Protein 5HN9 (pdb70)

Organism: Plasmodium vivax (strain Salvador I) (NCBI:txid126793)

Sequence (1388 aa):
FFRNMYDKYRDAFLSHLNEYSLEEEIKEHISKYYKLLFDYNCLGGKNNRGILVILIYEYVKRDINSSEWEKAACLAWCIEILQAAFLVADDIMDKGEMRRNKYCWYLLKDVETKNAVNDVLLLYNSIYKLIEIYLRNESCYVDVIATFRDATLKTIIGQHLDTNIFSDKYSEIDVNNINVPEQPVIDINMINFGVYKNIVIHKTAYYSFFLPIVCGMLLAGIDNLIYKKIEDISMLMGEYFQIHDDYLDIFDSTKTGKVSDIQNNKLTWPLIKTFELCSEPDKIKIVKNYGKNNLACVKVIDSLYEQYKIRKHYESYEKAQKAKILSAINELHHEGIEYVLKYLLEILFTGLAFFRNMYDKYRDAFLSHLNEYSLEEEIKEHISKYYKLLFDYNCLGGKNNRGILVILIYEYVKNRDINSSEWEKAACLAWCIEILQAAFLVADDIMDKGEMRRNKYCWYLLKDVETKNAVNDVLLLYNSIYKLIEIYLRNESCYVDVIATFRDATLKTIIGQHLDTNIFSDKYSDAREIDVNNINVPEQPVIDINMINFGVYKNIVIHKTAYYSFFLPIVCGMLLAGNLIYKKIEDISMLMGEYFQIHDDYLDIFGDSTKTGKVSDIQNNKLTWPLIKTFELCSEPDKIKIVKNYGKNNLACVKVIDSLYEQYKIRKHYESYEKAQKAKILSAINELHHEGIEYVLKYLLEILFTGFRNMYDKYRDAFLSHLNEYSLEEEIKEHISKYYKLLFDYNCLGGKNNRGILVILIYEYVINSSEWEKAACLAWCIEILQAAFLVADDIMDKGEMRRNKYCWYLLKDVETKNAVNDVLLLYNSIYKLIEIYLRNESCYVDVIATFRDATLKTIIGQHLDTNIFSDKYSIDVNNIQPVIDINMINFGVYKNIVIHKTAYYSFFLPIVCGMLLAGIDNLIYKKIEDISMLMGEYFQIHDDYLDITGKVSDIQNNKLTWPLIKTFELCSEPDKIKIVKNYGKNNLACVKVIDSLYEQYKIRKHYESYEKAQKAKILSAINELHHEGIEYVLKYLLEILAFFRNMYDKYRDAFLSHLNEYSLEEEIKEHISKYYKLLFDYNCLGGKNNRGILVILIYEYVKNRINSSEWEKAACLAWCIEILQAAFLVADDIMDKGEMRRNKYCWYLLKDVETKNAVNDVLLLYNSIYKLIEIYLRNESCYVDVIATFRDATLKTIIGQHLDTNIFSDKYIDVNNINPVIDINMINFGVYKNIVIHKTAYYSFFLPIVCGMLLAGIDNLIYKKIEDISMLMGEYFQIHDDYLDIFGDSTKTGKVSDIQNNKLTWPLIKTFELCSEPDKIKIVKNYGKNNLACVKVIDSLYEQYKIRKHYESYEKAQKAKILSAINELHHEGIEYVLKYLLEILFTG

B-factor: mean 33.03, std 12.8, range [11.1, 137.03]

InterPro domains:
  IPR000092 Polyprenyl synthetase-like [PF00348] (48-330)
  IPR000092 Polyprenyl synthetase-like [cd00685] (42-299)
  IPR008949 Isoprenoid synthase domain superfamily [G3DSA:1.10.600.10] (1-375)
  IPR008949 Isoprenoid synthase domain superfamily [SSF48576] (14-371)
  IPR033749 Polyprenyl synthetase, conserved site [PS00444] (258-270)
  IPR039702 Farnesyl pyrophosphate synthase-like [PTHR11525] (15-370)

CATH classification: 1.10.600.10

Structure (mmCIF, N/CA/C/O backbone):
data_5HN9
#
_entry.id   5HN9
#
_cell.length_a   106.920
_cell.length_b   108.294
_cell.length_c   139.866
_cell.angle_alpha   90.00
_cell.angle_beta   90.00
_cell.angle_gamma   90.00
#
_symmetry.space_group_name_H-M   'P 21 21 21'
#
loop_
_entity.id
_entity.type
_entity.pdbx_description
1 polymer 'Farnesyl pyrophosphate synthase, putative'
2 non-polymer '2-{[3-(decyloxy)benzyl]oxy}-5-nitrobenzoic acid'
3 water water
#
loop_
_atom_site.group_PDB
_atom_site.id
_atom_site.type_symbol
_atom_site.label_atom_id
_atom_site.label_alt_id
_atom_site.label_comp_id
_atom_site.label_asym_id
_atom_site.label_entity_id
_atom_site.label_seq_id
_atom_site.pdbx_PDB_ins_code
_atom_site.Cartn_x
_atom_site.Cartn_y
_atom_site.Cartn_z
_atom_site.occupancy
_atom_site.B_iso_or_equiv
_atom_site.auth_seq_id
_atom_site.auth_comp_id
_atom_site.auth_asym_id
_atom_site.auth_atom_id
_atom_site.pdbx_PDB_model_num
ATOM 1 N N . PHE A 1 15 ? 14.480 -1.543 27.075 1.00 53.62 36 PHE A N 1
ATOM 2 C CA . PHE A 1 15 ? 13.602 -1.220 25.915 1.00 55.02 36 PHE A CA 1
ATOM 3 C C . PHE A 1 15 ? 14.399 -0.650 24.740 1.00 54.92 36 PHE A C 1
ATOM 4 O O . PHE A 1 15 ? 14.190 -1.034 23.579 1.00 55.26 36 PHE A O 1
ATOM 12 N N . PHE A 1 16 ? 15.164 0.397 25.020 1.00 52.50 37 PHE A N 1
ATOM 13 C CA . PHE A 1 16 ? 16.005 0.994 24.022 1.00 49.74 37 PHE A CA 1
ATOM 14 C C . PHE A 1 16 ? 16.938 -0.077 23.484 1.00 49.28 37 PHE A C 1
ATOM 15 O O . PHE A 1 16 ? 17.101 -0.227 22.270 1.00 47.79 37 PHE A O 1
ATOM 23 N N . ARG A 1 17 ? 17.459 -0.889 24.398 1.00 49.48 38 ARG A N 1
ATOM 24 C CA . ARG A 1 17 ? 18.349 -1.983 24.046 1.00 50.04 38 ARG A CA 1
ATOM 25 C C . ARG A 1 17 ? 17.635 -2.954 23.120 1.00 48.46 38 ARG A C 1
ATOM 26 O O . ARG A 1 17 ? 18.183 -3.379 22.091 1.00 48.84 38 ARG A O 1
ATOM 28 N N . ASN A 1 18 ? 16.366 -3.184 23.415 1.00 46.00 39 ASN A N 1
ATOM 29 C CA . ASN A 1 18 ? 15.580 -4.196 22.727 1.00 44.99 39 ASN A CA 1
ATOM 30 C C . ASN A 1 18 ? 15.132 -3.835 21.318 1.00 42.81 39 ASN A C 1
ATOM 31 O O . ASN A 1 18 ? 14.814 -4.713 20.531 1.00 41.99 39 ASN A O 1
ATOM 36 N N . MET A 1 19 ? 15.133 -2.545 21.001 1.00 40.80 40 MET A N 1
ATOM 37 C CA . MET A 1 19 ? 14.592 -2.060 19.730 1.00 39.56 40 MET A CA 1
ATOM 38 C C . MET A 1 19 ? 15.632 -2.023 18.609 1.00 36.56 40 MET A C 1
ATOM 39 O O . MET A 1 19 ? 15.299 -1.752 17.446 1.00 34.38 40 MET A O 1
ATOM 44 N N . TYR A 1 20 ? 16.897 -2.232 18.960 1.00 33.24 41 TYR A N 1
ATOM 45 C CA . TYR A 1 20 ? 17.956 -2.120 17.976 1.00 29.55 41 TYR A CA 1
ATOM 46 C C . TYR A 1 20 ? 17.627 -2.834 16.673 1.00 29.29 41 TYR A C 1
ATOM 47 O O . TYR A 1 20 ? 17.738 -2.243 15.603 1.00 28.08 41 TYR A O 1
ATOM 56 N N . ASP A 1 21 ? 17.274 -4.116 16.762 1.00 28.00 42 ASP A N 1
ATOM 57 C CA . ASP A 1 21 ? 17.022 -4.936 15.565 1.00 31.29 42 ASP A CA 1
ATOM 58 C C . ASP A 1 21 ? 15.964 -4.346 14.630 1.00 30.30 42 ASP A C 1
ATOM 59 O O . ASP A 1 21 ? 16.069 -4.482 13.414 1.00 30.01 42 ASP A O 1
ATOM 64 N N . LYS A 1 22 ? 14.908 -3.768 15.206 1.00 29.32 43 LYS A N 1
ATOM 65 C CA . LYS A 1 22 ? 13.833 -3.169 14.411 1.00 29.95 43 LYS A CA 1
ATOM 66 C C . LYS A 1 22 ? 14.329 -2.011 13.541 1.00 27.07 43 LYS A C 1
ATOM 67 O O . LYS A 1 22 ? 13.959 -1.908 12.390 1.00 27.24 43 LYS A O 1
ATOM 73 N N . TYR A 1 23 ? 15.072 -1.082 14.130 1.00 25.82 44 TYR A N 1
ATOM 74 C CA . TYR A 1 23 ? 15.585 0.058 13.349 1.00 24.60 44 TYR A CA 1
ATOM 75 C C . TYR A 1 23 ? 16.606 -0.392 12.335 1.00 24.54 44 TYR A C 1
ATOM 76 O O . TYR A 1 23 ? 16.539 -0.001 11.179 1.00 25.51 44 TYR A O 1
ATOM 85 N N . ARG A 1 24 ? 17.509 -1.277 12.744 1.00 23.79 45 ARG A N 1
ATOM 86 C CA . ARG A 1 24 ? 18.460 -1.855 11.805 1.00 24.65 45 ARG A CA 1
ATOM 87 C C . ARG A 1 24 ? 17.711 -2.492 10.634 1.00 25.57 45 ARG A C 1
ATOM 88 O O . ARG A 1 24 ? 18.006 -2.217 9.463 1.00 24.62 45 ARG A O 1
ATOM 96 N N . ASP A 1 25 ? 16.739 -3.339 10.959 1.00 25.62 46 ASP A N 1
ATOM 97 C CA . ASP A 1 25 ? 16.011 -4.089 9.949 1.00 26.63 46 ASP A CA 1
ATOM 98 C C . ASP A 1 25 ? 15.109 -3.203 9.088 1.00 26.07 46 ASP A C 1
ATOM 99 O O . ASP A 1 25 ? 14.952 -3.442 7.895 1.00 25.72 46 ASP A O 1
ATOM 104 N N . ALA A 1 26 ? 14.534 -2.174 9.688 1.00 24.91 47 ALA A N 1
ATOM 105 C CA . ALA A 1 26 ? 13.799 -1.181 8.921 1.00 24.67 47 ALA A CA 1
ATOM 106 C C . ALA A 1 26 ? 14.719 -0.584 7.821 1.00 25.09 47 ALA A C 1
ATOM 107 O O . ALA A 1 26 ? 14.313 -0.442 6.654 1.00 25.21 47 ALA A O 1
ATOM 109 N N . PHE A 1 27 ? 15.966 -0.293 8.173 1.00 22.34 48 PHE A N 1
ATOM 110 C CA . PHE A 1 27 ? 16.883 0.284 7.184 1.00 22.14 48 PHE A CA 1
ATOM 111 C C . PHE A 1 27 ? 17.334 -0.726 6.140 1.00 23.20 48 PHE A C 1
ATOM 112 O O . PHE A 1 27 ? 17.313 -0.430 4.951 1.00 22.50 48 PHE A O 1
ATOM 120 N N . LEU A 1 28 ? 17.752 -1.913 6.585 1.00 23.21 49 LEU A N 1
ATOM 121 C CA . LEU A 1 28 ? 18.154 -2.965 5.653 1.00 25.73 49 LEU A CA 1
ATOM 122 C C . LEU A 1 28 ? 17.003 -3.312 4.709 1.00 26.65 49 LEU A C 1
ATOM 123 O O . LEU A 1 28 ? 17.220 -3.712 3.551 1.00 26.73 49 LEU A O 1
ATOM 128 N N . SER A 1 29 ? 15.783 -3.167 5.205 1.00 25.52 50 SER A N 1
ATOM 129 C CA . SER A 1 29 ? 14.611 -3.447 4.409 1.00 27.31 50 SER A CA 1
ATOM 130 C C . SER A 1 29 ? 14.455 -2.441 3.266 1.00 26.68 50 SER A C 1
ATOM 131 O O . SER A 1 29 ? 14.073 -2.814 2.165 1.00 27.27 50 SER A O 1
ATOM 134 N N . HIS A 1 30 ? 14.815 -1.179 3.513 1.00 25.85 51 HIS A N 1
ATOM 135 C CA . HIS A 1 30 ? 14.846 -0.173 2.435 1.00 26.11 51 HIS A CA 1
ATOM 136 C C . HIS A 1 30 ? 15.813 -0.581 1.311 1.00 25.04 51 HIS A C 1
ATOM 137 O O . HIS A 1 30 ? 15.445 -0.577 0.133 1.00 25.31 51 HIS A O 1
ATOM 144 N N . LEU A 1 31 ? 17.015 -1.009 1.682 1.00 24.92 52 LEU A N 1
ATOM 145 C CA . LEU A 1 31 ? 18.002 -1.470 0.687 1.00 25.14 52 LEU A CA 1
ATOM 146 C C . LEU A 1 31 ? 17.473 -2.684 -0.064 1.00 25.68 52 LEU A C 1
ATOM 147 O O . LEU A 1 31 ? 17.699 -2.836 -1.268 1.00 24.26 52 LEU A O 1
ATOM 152 N N . ASN A 1 32 ? 16.734 -3.528 0.649 1.00 27.23 53 ASN A N 1
ATOM 153 C CA . ASN A 1 32 ? 16.213 -4.755 0.077 1.00 29.58 53 ASN A CA 1
ATOM 154 C C . ASN A 1 32 ? 15.141 -4.511 -0.988 1.00 30.74 53 ASN A C 1
ATOM 155 O O . ASN A 1 32 ? 14.859 -5.390 -1.797 1.00 32.81 53 ASN A O 1
ATOM 160 N N . GLU A 1 33 ? 14.579 -3.306 -1.009 1.00 30.29 54 GLU A N 1
ATOM 161 C CA . GLU A 1 33 ? 13.556 -2.959 -1.995 1.00 32.55 54 GLU A CA 1
ATOM 162 C C . GLU A 1 33 ? 14.167 -2.479 -3.328 1.00 30.67 54 GLU A C 1
ATOM 163 O O . GLU A 1 33 ? 13.456 -2.267 -4.296 1.00 31.37 54 GLU A O 1
ATOM 169 N N . TYR A 1 34 ? 15.494 -2.376 -3.374 1.00 29.22 55 TYR A N 1
ATOM 170 C CA . TYR A 1 34 ? 16.209 -1.924 -4.584 1.00 28.65 55 TYR A CA 1
ATOM 171 C C . TYR A 1 34 ? 16.039 -2.908 -5.757 1.00 29.73 55 TYR A C 1
ATOM 172 O O . TYR A 1 34 ? 15.847 -4.114 -5.551 1.00 27.24 55 TYR A O 1
ATOM 181 N N . SER A 1 35 ? 16.227 -2.410 -6.978 1.00 30.43 56 SER A N 1
ATOM 182 C CA . SER A 1 35 ? 16.138 -3.260 -8.164 1.00 31.34 56 SER A CA 1
ATOM 183 C C . SER A 1 35 ? 17.476 -3.923 -8.414 1.00 31.64 56 SER A C 1
ATOM 184 O O . SER A 1 35 ? 18.317 -3.394 -9.135 1.00 32.18 56 SER A O 1
ATOM 187 N N . LEU A 1 36 ? 17.672 -5.077 -7.789 1.00 31.49 57 LEU A N 1
ATOM 188 C CA . LEU A 1 36 ? 18.925 -5.802 -7.863 1.00 30.92 57 LEU A CA 1
ATOM 189 C C . LEU A 1 36 ? 18.590 -7.274 -7.908 1.00 31.67 57 LEU A C 1
ATOM 190 O O . LEU A 1 36 ? 17.638 -7.699 -7.279 1.00 31.23 57 LEU A O 1
ATOM 195 N N . GLU A 1 37 ? 19.415 -8.064 -8.592 1.00 33.34 58 GLU A N 1
ATOM 196 C CA . GLU A 1 37 ? 19.204 -9.512 -8.654 1.00 35.43 58 GLU A CA 1
ATOM 197 C C . GLU A 1 37 ? 19.202 -10.099 -7.242 1.00 35.91 58 GLU A C 1
ATOM 198 O O . GLU A 1 37 ? 19.797 -9.523 -6.324 1.00 37.09 58 GLU A O 1
ATOM 204 N N . GLU A 1 38 ? 18.459 -11.184 -7.049 1.00 35.31 59 GLU A N 1
ATOM 205 C CA . GLU A 1 38 ? 18.285 -11.768 -5.714 1.00 37.01 59 GLU A CA 1
ATOM 206 C C . GLU A 1 38 ? 19.594 -12.147 -4.992 1.00 36.19 59 GLU A C 1
ATOM 207 O O . GLU A 1 38 ? 19.708 -11.967 -3.784 1.00 37.03 59 GLU A O 1
ATOM 213 N N . GLU A 1 39 ? 20.544 -12.721 -5.723 1.00 34.98 60 GLU A N 1
ATOM 214 C CA . GLU A 1 39 ? 21.837 -13.098 -5.144 1.00 34.71 60 GLU A CA 1
ATOM 215 C C . GLU A 1 39 ? 22.596 -11.860 -4.638 1.00 33.18 60 GLU A C 1
ATOM 216 O O . GLU A 1 39 ? 23.183 -11.874 -3.556 1.00 32.27 60 GLU A O 1
ATOM 219 N N . ILE A 1 40 ? 22.547 -10.787 -5.419 1.00 32.25 61 ILE A N 1
ATOM 220 C CA . ILE A 1 40 ? 23.175 -9.528 -5.044 1.00 31.16 61 ILE A CA 1
ATOM 221 C C . ILE A 1 40 ? 22.569 -8.988 -3.744 1.00 31.37 61 ILE A C 1
ATOM 222 O O . ILE A 1 40 ? 23.286 -8.581 -2.838 1.00 29.90 61 ILE A O 1
ATOM 227 N N . LYS A 1 41 ? 21.240 -8.981 -3.666 1.00 31.86 62 LYS A N 1
ATOM 228 C CA . LYS A 1 41 ? 20.543 -8.520 -2.454 1.00 31.79 62 LYS A CA 1
ATOM 229 C C . LYS A 1 41 ? 21.030 -9.233 -1.190 1.00 31.97 62 LYS A C 1
ATOM 230 O O . LYS A 1 41 ? 21.158 -8.612 -0.137 1.00 31.43 62 LYS A O 1
ATOM 236 N N . GLU A 1 42 ? 21.231 -10.547 -1.274 1.00 32.28 63 GLU A N 1
ATOM 237 C CA . GLU A 1 42 ? 21.669 -11.297 -0.093 1.00 33.22 63 GLU A CA 1
ATOM 238 C C . GLU A 1 42 ? 23.129 -10.988 0.330 1.00 30.85 63 GLU A C 1
ATOM 239 O O . GLU A 1 42 ? 23.399 -10.845 1.512 1.00 29.84 63 GLU A O 1
ATOM 245 N N . HIS A 1 43 ? 23.994 -10.683 -0.639 1.00 29.61 64 HIS A N 1
ATOM 246 C CA . HIS A 1 43 ? 25.359 -10.201 -0.328 1.00 29.47 64 HIS A CA 1
ATOM 247 C C . HIS A 1 43 ? 25.290 -8.866 0.417 1.00 27.11 64 HIS A C 1
ATOM 248 O O . HIS A 1 43 ? 25.982 -8.662 1.406 1.00 26.50 64 HIS A O 1
ATOM 255 N N . ILE A 1 44 ? 24.498 -7.938 -0.124 1.00 24.67 65 ILE A N 1
ATOM 256 C CA . ILE A 1 44 ? 24.320 -6.614 0.460 1.00 25.43 65 ILE A CA 1
ATOM 257 C C . ILE A 1 44 ? 23.733 -6.712 1.873 1.00 25.44 65 ILE A C 1
ATOM 258 O O . ILE A 1 44 ? 24.220 -6.081 2.809 1.00 23.08 65 ILE A O 1
ATOM 262 N N . SER A 1 45 ? 22.725 -7.561 2.023 1.00 25.33 66 SER A N 1
ATOM 263 C CA . SER A 1 45 ? 22.067 -7.749 3.291 1.00 27.20 66 SER A CA 1
ATOM 264 C C . SER A 1 45 ? 23.077 -8.227 4.344 1.00 26.95 66 SER A C 1
ATOM 265 O O . SER A 1 45 ? 23.157 -7.690 5.450 1.00 27.16 66 SER A O 1
ATOM 268 N N . LYS A 1 46 ? 23.910 -9.168 3.940 1.00 25.97 67 LYS A N 1
ATOM 269 C CA . LYS A 1 46 ? 24.868 -9.797 4.824 1.00 26.13 67 LYS A CA 1
ATOM 270 C C . LYS A 1 46 ? 25.957 -8.819 5.270 1.00 23.58 67 LYS A C 1
ATOM 271 O O . LYS A 1 46 ? 26.314 -8.766 6.444 1.00 22.81 67 LYS A O 1
ATOM 277 N N . TYR A 1 47 ? 26.467 -8.038 4.330 1.00 21.80 68 TYR A N 1
ATOM 278 C CA . TYR A 1 47 ? 27.559 -7.111 4.620 1.00 21.34 68 TYR A CA 1
ATOM 279 C C . TYR A 1 47 ? 27.104 -6.020 5.564 1.00 21.17 68 TYR A C 1
ATOM 280 O O . TYR A 1 47 ? 27.810 -5.661 6.518 1.00 21.04 68 TYR A O 1
ATOM 289 N N . TYR A 1 48 ? 25.957 -5.437 5.248 1.00 20.17 69 TYR A N 1
ATOM 290 C CA . TYR A 1 48 ? 25.471 -4.294 5.981 1.00 20.80 69 TYR A CA 1
ATOM 291 C C . TYR A 1 48 ? 24.904 -4.642 7.334 1.00 21.56 69 TYR A C 1
ATOM 292 O O . TYR A 1 48 ? 25.012 -3.854 8.266 1.00 22.84 69 TYR A O 1
ATOM 301 N N . LYS A 1 49 ? 24.434 -5.871 7.497 1.00 22.62 70 LYS A N 1
ATOM 302 C CA . LYS A 1 49 ? 24.005 -6.299 8.817 1.00 23.33 70 LYS A CA 1
ATOM 303 C C . LYS A 1 49 ? 25.214 -6.305 9.760 1.00 21.92 70 LYS A C 1
ATOM 304 O O . LYS A 1 49 ? 25.125 -5.858 10.887 1.00 20.21 70 LYS A O 1
ATOM 310 N N . LEU A 1 50 ? 26.372 -6.705 9.237 1.00 22.52 71 LEU A N 1
ATOM 311 C CA . LEU A 1 50 ? 27.587 -6.729 10.039 1.00 22.10 71 LEU A CA 1
ATOM 312 C C . LEU A 1 50 ? 28.110 -5.320 10.302 1.00 21.11 71 LEU A C 1
ATOM 313 O O . LEU A 1 50 ? 28.500 -4.998 11.433 1.00 22.81 71 LEU A O 1
ATOM 318 N N . LEU A 1 51 ? 28.124 -4.476 9.270 1.00 19.61 72 LEU A N 1
ATOM 319 C CA . LEU A 1 51 ? 28.520 -3.062 9.458 1.00 18.97 72 LEU A CA 1
ATOM 320 C C . LEU A 1 51 ? 27.794 -2.431 10.667 1.00 19.77 72 LEU A C 1
ATOM 321 O O . LEU A 1 51 ? 28.424 -1.814 11.543 1.00 18.64 72 LEU A O 1
ATOM 326 N N . PHE A 1 52 ? 26.469 -2.521 10.673 1.00 19.00 73 PHE A N 1
ATOM 327 C CA . PHE A 1 52 ? 25.696 -2.008 11.807 1.00 21.64 73 PHE A CA 1
ATOM 328 C C . PHE A 1 52 ? 26.021 -2.742 13.128 1.00 22.25 73 PHE A C 1
ATOM 329 O O . PHE A 1 52 ? 26.436 -2.122 14.114 1.00 22.14 73 PHE A O 1
ATOM 337 N N . ASP A 1 53 ? 25.892 -4.063 13.127 1.00 22.35 74 ASP A N 1
ATOM 338 C CA . ASP A 1 53 ? 26.126 -4.824 14.346 1.00 23.26 74 ASP A CA 1
ATOM 339 C C . ASP A 1 53 ? 27.519 -4.550 14.917 1.00 23.14 74 ASP A C 1
ATOM 340 O O . ASP A 1 53 ? 27.661 -4.223 16.081 1.00 22.37 74 ASP A O 1
ATOM 345 N N . TYR A 1 54 ? 28.535 -4.643 14.067 1.00 22.59 75 TYR A N 1
ATOM 346 C CA . TYR A 1 54 ? 29.913 -4.540 14.519 1.00 22.22 75 TYR A CA 1
ATOM 347 C C . TYR A 1 54 ? 30.230 -3.168 15.122 1.00 22.22 75 TYR A C 1
ATOM 348 O O . TYR A 1 54 ? 30.936 -3.070 16.129 1.00 22.75 75 TYR A O 1
ATOM 357 N N . ASN A 1 55 ? 29.681 -2.122 14.518 1.00 22.84 76 ASN A N 1
ATOM 358 C CA . ASN A 1 55 ? 30.041 -0.740 14.863 1.00 22.81 76 ASN A CA 1
ATOM 359 C C . ASN A 1 55 ? 29.036 0.036 15.737 1.00 23.55 76 ASN A C 1
ATOM 360 O O . ASN A 1 55 ? 29.398 1.042 16.348 1.00 24.64 76 ASN A O 1
ATOM 365 N N . CYS A 1 56 ? 27.796 -0.434 15.810 1.00 23.82 77 CYS A N 1
ATOM 366 C CA . CYS A 1 56 ? 26.769 0.254 16.613 1.00 25.32 77 CYS A CA 1
ATOM 367 C C . CYS A 1 56 ? 26.617 -0.315 18.024 1.00 26.81 77 CYS A C 1
ATOM 368 O O . CYS A 1 56 ? 26.031 0.327 18.892 1.00 27.92 77 CYS A O 1
ATOM 371 N N . LEU A 1 57 ? 27.028 -1.566 18.207 1.00 27.09 78 LEU A N 1
ATOM 372 C CA . LEU A 1 57 ? 26.845 -2.262 19.473 1.00 27.92 78 LEU A CA 1
ATOM 373 C C . LEU A 1 57 ? 28.149 -2.328 20.233 1.00 29.01 78 LEU A C 1
ATOM 374 O O . LEU A 1 57 ? 29.223 -2.296 19.631 1.00 30.62 78 LEU A O 1
ATOM 379 N N . GLY A 1 58 ? 28.063 -2.399 21.562 1.00 29.87 79 GLY A N 1
ATOM 380 C CA . GLY A 1 58 ? 29.256 -2.550 22.400 1.00 31.25 79 GLY A CA 1
ATOM 381 C C . GLY A 1 58 ? 29.675 -1.290 23.138 1.00 32.68 79 GLY A C 1
ATOM 382 O O . GLY A 1 58 ? 30.514 -1.341 24.022 1.00 33.50 79 GLY A O 1
ATOM 383 N N . GLY A 1 59 ? 29.119 -0.152 22.750 1.00 32.68 80 GLY A N 1
ATOM 384 C CA . GLY A 1 59 ? 29.404 1.104 23.456 1.00 34.15 80 GLY A CA 1
ATOM 385 C C . GLY A 1 59 ? 28.608 1.202 24.756 1.00 33.88 80 GLY A C 1
ATOM 386 O O . GLY A 1 59 ? 27.821 0.312 25.078 1.00 32.64 80 GLY A O 1
ATOM 387 N N . LYS A 1 60 ? 28.847 2.268 25.516 1.00 33.36 81 LYS A N 1
ATOM 388 C CA . LYS A 1 60 ? 28.086 2.539 26.745 1.00 33.29 81 LYS A CA 1
ATOM 389 C C . LYS A 1 60 ? 26.666 3.047 26.417 1.00 31.91 81 LYS A C 1
ATOM 390 O O . LYS A 1 60 ? 25.772 3.035 27.269 1.00 30.89 81 LYS A O 1
ATOM 396 N N . ASN A 1 61 ? 26.486 3.529 25.191 1.00 30.41 82 ASN A N 1
ATOM 397 C CA . ASN A 1 61 ? 25.196 4.049 24.741 1.00 29.59 82 ASN A CA 1
ATOM 398 C C . ASN A 1 61 ? 24.743 5.292 25.525 1.00 27.70 82 ASN A C 1
ATOM 399 O O . ASN A 1 61 ? 23.550 5.562 25.635 1.00 25.64 82 ASN A O 1
ATOM 404 N N . ASN A 1 62 ? 25.704 6.048 26.054 1.00 26.52 83 ASN A N 1
ATOM 405 C CA . ASN A 1 62 ? 25.398 7.283 26.788 1.00 27.18 83 ASN A CA 1
ATOM 406 C C . ASN A 1 62 ? 24.539 8.271 26.004 1.00 25.35 83 ASN A C 1
ATOM 407 O O . ASN A 1 62 ? 23.617 8.879 26.552 1.00 24.17 83 ASN A O 1
ATOM 412 N N . ARG A 1 63 ? 24.836 8.428 24.723 1.00 23.74 84 ARG A N 1
ATOM 413 C CA . ARG A 1 63 ? 24.134 9.412 23.906 1.00 23.54 84 ARG A CA 1
ATOM 414 C C . ARG A 1 63 ? 22.689 9.004 23.620 1.00 23.57 84 ARG A C 1
ATOM 415 O O . ARG A 1 63 ? 21.794 9.827 23.692 1.00 23.43 84 ARG A O 1
ATOM 423 N N . GLY A 1 64 ? 22.475 7.721 23.315 1.00 24.26 85 GLY A N 1
ATOM 424 C CA . GLY A 1 64 ? 21.143 7.213 22.999 1.00 22.88 85 GLY A CA 1
ATOM 425 C C . GLY A 1 64 ? 20.268 7.212 24.227 1.00 24.25 85 GLY A C 1
ATOM 426 O O . GLY A 1 64 ? 19.109 7.607 24.184 1.00 25.00 85 GLY A O 1
ATOM 427 N N . ILE A 1 65 ? 20.859 6.851 25.344 1.00 24.15 86 ILE A N 1
ATOM 428 C CA . ILE A 1 65 ? 20.158 6.836 26.618 1.00 25.10 86 ILE A CA 1
ATOM 429 C C . ILE A 1 65 ? 19.740 8.248 27.063 1.00 23.51 86 ILE A C 1
ATOM 430 O O . ILE A 1 65 ? 18.610 8.453 27.542 1.00 23.71 86 ILE A O 1
ATOM 435 N N . LEU A 1 66 ? 20.575 9.234 26.739 1.00 21.30 87 LEU A N 1
ATOM 436 C CA . LEU A 1 66 ? 20.275 10.628 27.038 1.00 22.14 87 LEU A CA 1
ATOM 437 C C . LEU A 1 66 ? 19.017 11.117 26.308 1.00 22.23 87 LEU A C 1
ATOM 438 O O . LEU A 1 66 ? 18.198 11.833 26.884 1.00 22.74 87 LEU A O 1
ATOM 443 N N . VAL A 1 67 ? 18.858 10.718 25.049 1.00 21.06 88 VAL A N 1
ATOM 444 C CA . VAL A 1 67 ? 17.638 11.030 24.315 1.00 21.62 88 VAL A CA 1
ATOM 445 C C . VAL A 1 67 ? 16.406 10.457 25.048 1.00 22.29 88 VAL A C 1
ATOM 446 O O . VAL A 1 67 ? 15.403 11.150 25.264 1.00 20.89 88 VAL A O 1
ATOM 450 N N . ILE A 1 68 ? 16.474 9.171 25.362 1.00 23.50 89 ILE A N 1
ATOM 451 C CA . ILE A 1 68 ? 15.378 8.483 26.018 1.00 24.51 89 ILE A CA 1
ATOM 452 C C . ILE A 1 68 ? 15.005 9.143 27.355 1.00 24.76 89 ILE A C 1
ATOM 453 O O . ILE A 1 68 ? 13.829 9.438 27.602 1.00 26.11 89 ILE A O 1
ATOM 457 N N . LEU A 1 69 ? 16.013 9.459 28.167 1.00 23.04 90 LEU A N 1
ATOM 458 C CA . LEU A 1 69 ? 15.778 10.074 29.467 1.00 22.74 90 LEU A CA 1
ATOM 459 C C . LEU A 1 69 ? 15.188 11.464 29.337 1.00 22.19 90 LEU A C 1
ATOM 460 O O . LEU A 1 69 ? 14.192 11.773 29.976 1.00 22.88 90 LEU A O 1
ATOM 465 N N . ILE A 1 70 ? 15.789 12.297 28.489 1.00 22.33 91 ILE A N 1
ATOM 466 C CA . ILE A 1 70 ? 15.263 13.648 28.261 1.00 21.97 91 ILE A CA 1
ATOM 467 C C . ILE A 1 70 ? 13.809 13.604 27.774 1.00 22.77 91 ILE A C 1
ATOM 468 O O . ILE A 1 70 ? 12.945 14.279 28.331 1.00 23.20 91 ILE A O 1
ATOM 472 N N . TYR A 1 71 ? 13.526 12.765 26.782 1.00 22.43 92 TYR A N 1
ATOM 473 C CA . TYR A 1 71 ? 12.159 12.673 26.267 1.00 24.76 92 TYR A CA 1
ATOM 474 C C . TYR A 1 71 ? 11.179 12.345 27.389 1.00 26.58 92 TYR A C 1
ATOM 475 O O . TYR A 1 71 ? 10.166 13.031 27.575 1.00 26.28 92 TYR A O 1
ATOM 484 N N . GLU A 1 72 ? 11.533 11.340 28.173 1.00 26.60 93 GLU A N 1
ATOM 485 C CA . GLU A 1 72 ? 10.699 10.864 29.257 1.00 29.08 93 GLU A CA 1
ATOM 486 C C . GLU A 1 72 ? 10.446 11.932 30.332 1.00 29.48 93 GLU A C 1
ATOM 487 O O . GLU A 1 72 ? 9.305 12.180 30.705 1.00 27.89 93 GLU A O 1
ATOM 493 N N . TYR A 1 73 ? 11.502 12.627 30.750 1.00 30.38 94 TYR A N 1
ATOM 494 C CA . TYR A 1 73 ? 11.388 13.622 31.832 1.00 31.31 94 TYR A CA 1
ATOM 495 C C . TYR A 1 73 ? 10.904 15.024 31.410 1.00 32.97 94 TYR A C 1
ATOM 496 O O . TYR A 1 73 ? 10.570 15.844 32.264 1.00 32.47 94 TYR A O 1
ATOM 505 N N . VAL A 1 74 ? 10.909 15.312 30.109 1.00 35.14 95 VAL A N 1
ATOM 506 C CA . VAL A 1 74 ? 10.505 16.646 29.630 1.00 39.61 95 VAL A CA 1
ATOM 507 C C . VAL A 1 74 ? 9.018 16.943 29.875 1.00 43.18 95 VAL A C 1
ATOM 508 O O . VAL A 1 74 ? 8.643 18.082 30.177 1.00 47.00 95 VAL A O 1
ATOM 510 N N . LYS A 1 75 ? 8.175 15.926 29.773 1.00 45.79 96 LYS A N 1
ATOM 511 C CA . LYS A 1 75 ? 6.756 16.112 30.070 1.00 48.42 96 LYS A CA 1
ATOM 512 C C . LYS A 1 75 ? 6.193 14.973 30.916 1.00 47.76 96 LYS A C 1
ATOM 513 O O . LYS A 1 75 ? 6.802 13.916 31.029 1.00 47.50 96 LYS A O 1
ATOM 519 N N . ARG A 1 77 ? 3.276 13.317 31.985 1.00 63.44 98 ARG A N 1
ATOM 520 C CA . ARG A 1 77 ? 2.446 12.714 30.939 1.00 63.29 98 ARG A CA 1
ATOM 521 C C . ARG A 1 77 ? 2.760 11.228 30.766 1.00 62.80 98 ARG A C 1
ATOM 522 O O . ARG A 1 77 ? 3.886 10.784 31.023 1.00 63.47 98 ARG A O 1
ATOM 530 N N . ASP A 1 78 ? 1.770 10.469 30.300 1.00 61.88 99 ASP A N 1
ATOM 531 C CA . ASP A 1 78 ? 1.965 9.051 29.991 1.00 60.09 99 ASP A CA 1
ATOM 532 C C . ASP A 1 78 ? 2.458 8.894 28.548 1.00 57.93 99 ASP A C 1
ATOM 533 O O . ASP A 1 78 ? 1.990 9.589 27.642 1.00 57.25 99 ASP A O 1
ATOM 535 N N . ILE A 1 79 ? 3.454 8.036 28.358 1.00 55.32 100 ILE A N 1
ATOM 536 C CA . ILE A 1 79 ? 4.073 7.849 27.048 1.00 52.11 100 ILE A CA 1
ATOM 537 C C . ILE A 1 79 ? 3.677 6.504 26.423 1.00 50.81 100 ILE A C 1
ATOM 538 O O . ILE A 1 79 ? 4.011 5.443 26.955 1.00 49.90 100 ILE A O 1
ATOM 543 N N . ASN A 1 80 ? 2.945 6.547 25.310 1.00 48.98 101 ASN A N 1
ATOM 544 C CA . ASN A 1 80 ? 2.538 5.307 24.642 1.00 47.98 101 ASN A CA 1
ATOM 545 C C . ASN A 1 80 ? 3.660 4.715 23.784 1.00 46.26 101 ASN A C 1
ATOM 546 O O . ASN A 1 80 ? 4.730 5.311 23.659 1.00 44.72 101 ASN A O 1
ATOM 551 N N . SER A 1 81 ? 3.462 3.495 23.301 1.00 44.85 102 SER A N 1
ATOM 552 C CA . SER A 1 81 ? 4.530 2.788 22.593 1.00 43.21 102 SER A CA 1
ATOM 553 C C . SER A 1 81 ? 4.816 3.400 21.223 1.00 41.35 102 SER A C 1
ATOM 554 O O . SER A 1 81 ? 5.949 3.400 20.761 1.00 38.99 102 SER A O 1
ATOM 557 N N . SER A 1 82 ? 3.789 3.974 20.616 1.00 40.02 103 SER A N 1
ATOM 558 C CA . SER A 1 82 ? 3.941 4.723 19.370 1.00 39.46 103 SER A CA 1
ATOM 559 C C . SER A 1 82 ? 4.982 5.850 19.539 1.00 36.99 103 SER A C 1
ATOM 560 O O . SER A 1 82 ? 5.897 6.013 18.721 1.00 35.79 103 SER A O 1
ATOM 563 N N . GLU A 1 83 ? 4.891 6.547 20.660 1.00 35.14 104 GLU A N 1
ATOM 564 C CA . GLU A 1 83 ? 5.813 7.612 20.972 1.00 34.91 104 GLU A CA 1
ATOM 565 C C . GLU A 1 83 ? 7.211 7.072 21.303 1.00 32.46 104 GLU A C 1
ATOM 566 O O . GLU A 1 83 ? 8.212 7.638 20.875 1.00 31.31 104 GLU A O 1
ATOM 572 N N . TRP A 1 84 ? 7.270 5.997 22.085 1.00 30.68 105 TRP A N 1
ATOM 573 C CA . TRP A 1 84 ? 8.549 5.380 22.417 1.00 30.68 105 TRP A CA 1
ATOM 574 C C . TRP A 1 84 ? 9.271 4.930 21.165 1.00 29.15 105 TRP A C 1
ATOM 575 O O . TRP A 1 84 ? 10.498 4.965 21.101 1.00 28.04 105 TRP A O 1
ATOM 586 N N . GLU A 1 85 ? 8.501 4.561 20.143 1.00 28.26 106 GLU A N 1
ATOM 587 C CA . GLU A 1 85 ? 9.080 4.135 18.882 1.00 28.88 106 GLU A CA 1
ATOM 588 C C . GLU A 1 85 ? 9.820 5.271 18.186 1.00 27.65 106 GLU A C 1
ATOM 589 O O . GLU A 1 85 ? 10.841 5.047 17.541 1.00 27.49 106 GLU A O 1
ATOM 595 N N . LYS A 1 86 ? 9.301 6.493 18.316 1.00 27.53 107 LYS A N 1
ATOM 596 C CA . LYS A 1 86 ? 9.943 7.655 17.700 1.00 27.08 107 LYS A CA 1
ATOM 597 C C . LYS A 1 86 ? 11.154 8.087 18.499 1.00 24.85 107 LYS A C 1
ATOM 598 O O . LYS A 1 86 ? 12.205 8.382 17.928 1.00 25.20 107 LYS A O 1
ATOM 604 N N . ALA A 1 87 ? 11.007 8.124 19.820 1.00 23.04 108 ALA A N 1
ATOM 605 C CA . ALA A 1 87 ? 12.123 8.472 20.706 1.00 21.95 108 ALA A CA 1
ATOM 606 C C . ALA A 1 87 ? 13.299 7.477 20.598 1.00 21.46 108 ALA A C 1
ATOM 607 O O . ALA A 1 87 ? 14.455 7.885 20.606 1.00 21.31 108 ALA A O 1
ATOM 609 N N . ALA A 1 88 ? 12.994 6.174 20.558 1.00 21.01 109 ALA A N 1
ATOM 6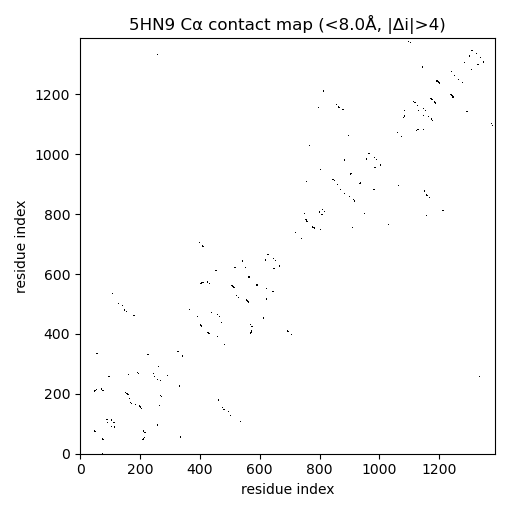10 C CA . ALA A 1 88 ? 14.040 5.147 20.437 1.00 21.09 109 ALA A CA 1
ATOM 611 C C . ALA A 1 88 ? 14.712 5.208 19.058 1.00 21.87 109 ALA A C 1
ATOM 612 O O . ALA A 1 88 ? 15.890 4.935 18.933 1.00 22.14 109 ALA A O 1
ATOM 614 N N . CYS A 1 89 ? 13.943 5.561 18.032 1.00 22.24 110 CYS A N 1
ATOM 615 C CA . CYS A 1 89 ? 14.511 5.791 16.707 1.00 23.29 110 CYS A CA 1
ATOM 616 C C . CYS A 1 89 ? 15.620 6.857 16.759 1.00 22.17 110 CYS A C 1
ATOM 617 O O . CYS A 1 89 ? 16.726 6.627 16.282 1.00 21.21 110 CYS A O 1
ATOM 620 N N . LEU A 1 90 ? 15.308 8.018 17.343 1.00 21.73 111 LEU A N 1
ATOM 621 C CA . LEU A 1 90 ? 16.291 9.116 17.451 1.00 21.66 111 LEU A CA 1
ATOM 622 C C . LEU A 1 90 ? 17.510 8.710 18.278 1.00 21.37 111 LEU A C 1
ATOM 623 O O . LEU A 1 90 ? 18.630 9.138 18.000 1.00 20.72 111 LEU A O 1
ATOM 628 N N . ALA A 1 91 ? 17.266 7.941 19.339 1.00 21.82 112 ALA A N 1
ATOM 629 C CA . ALA A 1 91 ? 18.327 7.452 20.206 1.00 21.11 112 ALA A CA 1
ATOM 630 C C . ALA A 1 91 ? 19.292 6.570 19.434 1.00 21.53 112 ALA A C 1
ATOM 631 O O . ALA A 1 91 ? 20.510 6.711 19.565 1.00 21.79 112 ALA A O 1
ATOM 633 N N . TRP A 1 92 ? 18.747 5.598 18.704 1.00 20.85 113 TRP A N 1
ATOM 634 C CA . TRP A 1 92 ? 19.566 4.721 17.875 1.00 21.16 113 TRP A CA 1
ATOM 635 C C . TRP A 1 92 ? 20.231 5.457 16.697 1.00 20.66 113 TRP A C 1
ATOM 636 O O . TRP A 1 92 ? 21.347 5.120 16.308 1.00 20.24 113 TRP A O 1
ATOM 647 N N . CYS A 1 93 ? 19.571 6.492 16.175 1.00 18.76 114 CYS A N 1
ATOM 648 C CA . CYS A 1 93 ? 20.208 7.350 15.157 1.00 20.57 114 CYS A CA 1
ATOM 649 C C . CYS A 1 93 ? 21.462 8.032 15.704 1.00 19.67 114 CYS A C 1
ATOM 650 O O . CYS A 1 93 ? 22.474 8.112 15.014 1.00 19.05 114 CYS A O 1
ATOM 653 N N . ILE A 1 94 ? 21.428 8.463 16.962 1.00 18.76 115 ILE A N 1
ATOM 654 C CA . ILE A 1 94 ? 22.639 9.061 17.539 1.00 19.41 115 ILE A CA 1
ATOM 655 C C . ILE A 1 94 ? 23.742 8.019 17.782 1.00 18.25 115 ILE A C 1
ATOM 656 O O . ILE A 1 94 ? 24.913 8.299 17.569 1.00 19.28 115 ILE A O 1
ATOM 661 N N . GLU A 1 95 ? 23.356 6.791 18.111 1.00 17.14 116 GLU A N 1
ATOM 662 C CA . GLU A 1 95 ? 24.338 5.707 18.215 1.00 17.34 116 GLU A CA 1
ATOM 663 C C . GLU A 1 95 ? 24.892 5.342 16.838 1.00 17.37 116 GLU A C 1
ATOM 664 O O . GLU A 1 95 ? 26.057 4.971 16.711 1.00 19.61 116 GLU A O 1
ATOM 670 N N . ILE A 1 96 ? 24.073 5.481 15.803 1.00 16.82 117 ILE A N 1
ATOM 671 C CA . ILE A 1 96 ? 24.544 5.218 14.454 1.00 16.22 117 ILE A CA 1
ATOM 672 C C . ILE A 1 96 ? 25.501 6.316 14.003 1.00 16.62 117 ILE A C 1
ATOM 673 O O . ILE A 1 96 ? 26.520 6.041 13.352 1.00 15.42 117 ILE A O 1
ATOM 678 N N . LEU A 1 97 ? 25.212 7.551 14.414 1.00 16.14 118 LEU A N 1
ATOM 679 C CA . LEU A 1 97 ? 26.121 8.666 14.174 1.00 17.37 118 LEU A CA 1
ATOM 680 C C . LEU A 1 97 ? 27.457 8.415 14.865 1.00 18.06 118 LEU A C 1
ATOM 681 O O . LEU A 1 97 ? 28.520 8.646 14.280 1.00 19.69 118 LEU A O 1
ATOM 686 N N . GLN A 1 98 ? 27.397 8.034 16.140 1.00 17.32 119 GLN A N 1
ATOM 687 C CA . GLN A 1 98 ? 28.599 7.661 16.893 1.00 17.35 119 GLN A CA 1
ATOM 688 C C . GLN A 1 98 ? 29.367 6.559 16.145 1.00 17.10 119 GLN A C 1
ATOM 689 O O . GLN A 1 98 ? 30.571 6.639 16.009 1.00 17.26 119 GLN A O 1
ATOM 695 N N . ALA A 1 99 ? 28.644 5.610 15.546 1.00 15.74 120 ALA A N 1
ATOM 696 C CA . ALA A 1 99 ? 29.300 4.557 14.782 1.00 16.23 120 ALA A CA 1
ATOM 697 C C . ALA A 1 99 ? 30.036 5.126 13.560 1.00 16.00 120 ALA A C 1
ATOM 698 O O . ALA A 1 99 ? 31.188 4.777 13.308 1.00 17.55 120 ALA A O 1
ATOM 700 N N . ALA A 1 100 ? 29.360 5.979 12.792 1.00 14.86 121 ALA A N 1
ATOM 701 C CA . ALA A 1 100 ? 29.991 6.636 11.634 1.00 15.44 121 ALA A CA 1
ATOM 702 C C . ALA A 1 100 ? 31.246 7.427 12.040 1.00 16.72 121 ALA A C 1
ATOM 703 O O . ALA A 1 100 ? 32.269 7.397 11.333 1.00 16.08 121 ALA A O 1
ATOM 705 N N . PHE A 1 101 ? 31.145 8.183 13.136 1.00 16.02 122 PHE A N 1
ATOM 706 C CA . PHE A 1 101 ? 32.287 8.961 13.632 1.00 16.89 122 PHE A CA 1
ATOM 707 C C . PHE A 1 101 ? 33.438 8.062 14.094 1.00 18.05 122 PHE A C 1
ATOM 708 O O . PHE A 1 101 ? 34.608 8.359 13.849 1.00 17.95 122 PHE A O 1
ATOM 716 N N . LEU A 1 102 ? 33.128 6.977 14.780 1.00 19.50 123 LEU A N 1
ATOM 717 C CA . LEU A 1 102 ? 34.215 6.149 15.271 1.00 21.81 123 LEU A CA 1
ATOM 718 C C . LEU A 1 102 ? 34.941 5.426 14.162 1.00 19.78 123 LEU A C 1
ATOM 719 O O . LEU A 1 102 ? 36.162 5.372 14.169 1.00 20.83 123 LEU A O 1
ATOM 724 N N . VAL A 1 103 ? 34.208 5.002 13.138 1.00 19.65 124 VAL A N 1
ATOM 725 C CA . VAL A 1 103 ? 34.850 4.342 11.980 1.00 18.65 124 VAL A CA 1
ATOM 726 C C . VAL A 1 103 ? 35.750 5.334 11.252 1.00 17.45 124 VAL A C 1
ATOM 727 O O . VAL A 1 103 ? 36.900 5.031 10.943 1.00 17.00 124 VAL A O 1
ATOM 731 N N . ALA A 1 104 ? 35.238 6.548 11.052 1.00 15.15 125 ALA A N 1
ATOM 732 C CA . ALA A 1 104 ? 35.989 7.601 10.382 1.00 16.68 125 ALA A CA 1
ATOM 733 C C . ALA A 1 104 ? 37.233 7.975 11.182 1.00 17.40 125 ALA A C 1
ATOM 734 O O . ALA A 1 104 ? 38.322 8.129 10.621 1.00 17.88 125 ALA A O 1
ATOM 736 N N . ASP A 1 105 ? 37.039 8.193 12.479 1.00 16.61 126 ASP A N 1
ATOM 737 C CA . ASP A 1 105 ? 38.102 8.615 13.369 1.00 19.60 126 ASP A CA 1
ATOM 738 C C . ASP A 1 105 ? 39.235 7.592 13.416 1.00 19.09 126 ASP A C 1
ATOM 739 O O . ASP A 1 105 ? 40.409 7.950 13.513 1.00 18.03 126 ASP A O 1
ATOM 744 N N . ASP A 1 106 ? 38.875 6.320 13.396 1.00 18.32 127 ASP A N 1
ATOM 745 C CA . ASP A 1 106 ? 39.863 5.270 13.414 1.00 18.93 127 ASP A CA 1
ATOM 746 C C . ASP A 1 106 ? 40.628 5.204 12.098 1.00 18.35 127 ASP A C 1
ATOM 747 O O . ASP A 1 106 ? 41.820 4.977 12.101 1.00 15.75 127 ASP A O 1
ATOM 752 N N . ILE A 1 107 ? 39.979 5.575 10.996 1.00 18.92 128 ILE A N 1
ATOM 753 C CA . ILE A 1 107 ? 40.708 5.685 9.720 1.00 19.52 128 ILE A CA 1
ATOM 754 C C . ILE A 1 107 ? 41.686 6.846 9.797 1.00 20.55 128 ILE A C 1
ATOM 755 O O . ILE A 1 107 ? 42.878 6.695 9.497 1.00 21.75 128 ILE A O 1
ATOM 760 N N . MET A 1 108 ? 41.186 7.994 10.251 1.00 19.75 129 MET A N 1
ATOM 761 C CA . MET A 1 108 ? 41.968 9.216 10.271 1.00 20.45 129 MET A CA 1
ATOM 762 C C . MET A 1 108 ? 43.158 9.165 11.240 1.00 23.26 129 MET A C 1
ATOM 763 O O . MET A 1 108 ? 44.252 9.639 10.909 1.00 22.51 129 MET A O 1
ATOM 768 N N . ASP A 1 109 ? 42.933 8.631 12.443 1.00 23.00 130 ASP A N 1
ATOM 769 C CA . ASP A 1 109 ? 43.992 8.565 13.460 1.00 26.78 130 ASP A CA 1
ATOM 770 C C . ASP A 1 109 ? 44.734 7.218 13.489 1.00 27.29 130 ASP A C 1
ATOM 771 O O . ASP A 1 109 ? 45.515 6.952 14.407 1.00 27.12 130 ASP A O 1
ATOM 776 N N . LYS A 1 110 ? 44.527 6.402 12.458 1.00 26.66 131 LYS A N 1
ATOM 777 C CA . LYS A 1 110 ? 45.147 5.077 12.389 1.00 29.24 131 LYS A CA 1
ATOM 778 C C . LYS A 1 110 ? 44.949 4.261 13.689 1.00 28.61 131 LYS A C 1
ATOM 779 O O . LYS A 1 110 ? 45.888 3.739 14.252 1.00 28.12 131 LYS A O 1
ATOM 781 N N . GLY A 1 111 ? 43.709 4.155 14.139 1.00 28.77 132 GLY A N 1
ATOM 782 C CA . GLY A 1 111 ? 43.408 3.391 15.344 1.00 29.86 132 GLY A CA 1
ATOM 783 C C . GLY A 1 111 ? 43.743 1.911 15.204 1.00 30.48 132 GLY A C 1
ATOM 784 O O . GLY A 1 111 ? 43.882 1.398 14.099 1.00 30.75 132 GLY A O 1
ATOM 785 N N . GLU A 1 112 ? 43.905 1.237 16.335 1.00 30.61 133 GLU A N 1
ATOM 786 C CA . GLU A 1 112 ? 44.204 -0.186 16.342 1.00 31.27 133 GLU A CA 1
ATOM 787 C C . GLU A 1 112 ? 43.024 -0.975 16.929 1.00 30.09 133 GLU A C 1
ATOM 788 O O . GLU A 1 112 ? 42.479 -1.878 16.277 1.00 27.98 133 GLU A O 1
ATOM 794 N N . MET A 1 113 ? 42.493 -0.479 18.040 1.00 28.89 134 MET A N 1
ATOM 795 C CA . MET A 1 113 ? 41.374 -1.131 18.711 1.00 28.15 134 MET A CA 1
ATOM 796 C C . MET A 1 113 ? 40.286 -0.127 19.061 1.00 25.28 134 MET A C 1
ATOM 797 O O . MET A 1 113 ? 40.571 1.010 19.387 1.00 22.91 134 MET A O 1
ATOM 802 N N . ARG A 1 114 ? 39.039 -0.574 19.020 1.00 22.77 135 ARG A N 1
ATOM 803 C CA . ARG A 1 114 ? 37.902 0.266 19.408 1.00 25.03 135 ARG A CA 1
ATOM 804 C C . ARG A 1 114 ? 36.850 -0.609 20.049 1.00 23.61 135 ARG A C 1
ATOM 805 O O . ARG A 1 114 ? 36.487 -1.646 19.507 1.00 23.05 135 ARG A O 1
ATOM 813 N N . ARG A 1 115 ? 36.414 -0.231 21.239 1.00 25.28 136 ARG A N 1
ATOM 814 C CA . ARG A 1 115 ? 35.505 -1.074 22.021 1.00 25.38 136 ARG A CA 1
ATOM 815 C C . ARG A 1 115 ? 36.008 -2.536 22.139 1.00 26.29 136 ARG A C 1
ATOM 816 O O . ARG A 1 115 ? 35.229 -3.483 22.015 1.00 27.17 136 ARG A O 1
ATOM 824 N N . ASN A 1 116 ? 37.313 -2.698 22.357 1.00 25.85 137 ASN A N 1
ATOM 825 C CA . ASN A 1 116 ? 37.911 -4.018 22.642 1.00 28.18 137 ASN A CA 1
ATOM 826 C C . ASN A 1 116 ? 37.968 -4.977 21.459 1.00 27.83 137 ASN A C 1
ATOM 827 O O . ASN A 1 116 ? 38.035 -6.188 21.631 1.00 28.73 137 ASN A O 1
ATOM 832 N N . LYS A 1 117 ? 37.951 -4.433 20.260 1.00 27.59 138 LYS A N 1
ATOM 833 C CA . LYS A 1 117 ? 38.101 -5.251 19.086 1.00 25.43 138 LYS A CA 1
ATOM 834 C C . LYS A 1 117 ? 38.712 -4.446 17.960 1.00 24.12 138 LYS A C 1
ATOM 835 O O . LYS A 1 117 ? 38.839 -3.211 18.057 1.00 23.65 138 LYS A O 1
ATOM 841 N N . TYR A 1 118 ? 39.197 -5.142 16.942 1.00 22.56 139 TYR A N 1
ATOM 842 C CA . TYR A 1 118 ? 39.857 -4.481 15.804 1.00 22.11 139 TYR A CA 1
ATOM 843 C C . TYR A 1 118 ? 38.968 -3.407 15.189 1.00 21.33 139 TYR A C 1
ATOM 844 O O . TYR A 1 118 ? 37.752 -3.598 15.036 1.00 22.23 139 TYR A O 1
ATOM 853 N N . CYS A 1 119 ? 39.580 -2.292 14.813 1.00 20.33 140 CYS A N 1
ATOM 854 C CA . CYS A 1 119 ? 38.890 -1.250 14.071 1.00 20.25 140 CYS A CA 1
ATOM 855 C C . CYS A 1 119 ? 38.375 -1.789 12.752 1.00 19.61 140 CYS A C 1
ATOM 856 O O . CYS A 1 119 ? 39.082 -2.532 12.036 1.00 17.76 140 CYS A O 1
ATOM 859 N N . TRP A 1 120 ? 37.185 -1.336 12.389 1.00 16.46 141 TRP A N 1
ATOM 860 C CA . TRP A 1 120 ? 36.517 -1.775 11.189 1.00 15.79 141 TRP A CA 1
ATOM 861 C C . TRP A 1 120 ? 37.444 -1.722 9.969 1.00 16.28 141 TRP A C 1
ATOM 862 O O . TRP A 1 120 ? 37.668 -2.736 9.320 1.00 16.00 141 TRP A O 1
ATOM 873 N N . TYR A 1 121 ? 38.064 -0.562 9.737 1.00 13.88 142 TYR A N 1
ATOM 874 C CA . TYR A 1 121 ? 38.900 -0.354 8.563 1.00 15.91 142 TYR A CA 1
ATOM 875 C C . TYR A 1 121 ? 40.125 -1.313 8.471 1.00 17.50 142 TYR A C 1
ATOM 876 O O . TYR A 1 121 ? 40.666 -1.530 7.373 1.00 20.01 142 TYR A O 1
ATOM 885 N N . LEU A 1 122 ? 40.512 -1.926 9.595 1.00 16.62 143 LEU A N 1
ATOM 886 C CA . LEU A 1 122 ? 41.680 -2.814 9.607 1.00 18.94 143 LEU A CA 1
ATOM 887 C C . LEU A 1 122 ? 41.403 -4.221 9.063 1.00 20.47 143 LEU A C 1
ATOM 888 O O . LEU A 1 122 ? 42.334 -4.951 8.738 1.00 21.89 143 LEU A O 1
ATOM 893 N N . LEU A 1 123 ? 40.142 -4.639 9.087 1.00 21.16 144 LEU A N 1
ATOM 894 C CA . LEU A 1 123 ? 39.782 -5.997 8.667 1.00 21.85 144 LEU A CA 1
ATOM 895 C C . LEU A 1 123 ? 40.106 -6.220 7.187 1.00 21.99 144 LEU A C 1
ATOM 896 O O . LEU A 1 123 ? 39.789 -5.379 6.345 1.00 21.21 144 LEU A O 1
ATOM 901 N N . LYS A 1 124 ? 40.726 -7.359 6.876 1.00 21.00 145 LYS A N 1
ATOM 902 C CA . LYS A 1 124 ? 41.108 -7.675 5.511 1.00 22.06 145 LYS A CA 1
ATOM 903 C C . LYS A 1 124 ? 39.928 -7.639 4.537 1.00 22.77 145 LYS A C 1
ATOM 904 O O . LYS A 1 124 ? 40.104 -7.332 3.366 1.00 23.56 145 LYS A O 1
ATOM 906 N N . ASP A 1 125 ? 38.746 -8.043 5.000 1.00 21.89 146 ASP A N 1
ATOM 907 C CA . ASP A 1 125 ? 37.549 -8.037 4.132 1.00 23.33 146 ASP A CA 1
ATOM 908 C C . ASP A 1 125 ? 36.943 -6.648 3.933 1.00 23.13 146 ASP A C 1
ATOM 909 O O . ASP A 1 125 ? 36.068 -6.466 3.085 1.00 24.57 146 ASP A O 1
ATOM 914 N N . VAL A 1 126 ? 37.407 -5.676 4.709 1.00 21.52 147 VAL A N 1
ATOM 915 C CA . VAL A 1 126 ? 36.879 -4.307 4.636 1.00 19.86 147 VAL A CA 1
ATOM 916 C C . VAL A 1 126 ? 37.915 -3.359 4.025 1.00 21.55 147 VAL A C 1
ATOM 917 O O . VAL A 1 126 ? 37.755 -2.886 2.885 1.00 20.41 147 VAL A O 1
ATOM 921 N N . GLU A 1 127 ? 38.972 -3.083 4.797 1.00 20.60 148 GLU A N 1
ATOM 922 C CA . GLU A 1 127 ? 40.029 -2.161 4.389 1.00 23.67 148 GLU A CA 1
ATOM 923 C C . GLU A 1 127 ? 39.518 -0.727 4.303 1.00 24.49 148 GLU A C 1
ATOM 924 O O . GLU A 1 127 ? 38.300 -0.473 4.380 1.00 25.32 148 GLU A O 1
ATOM 930 N N . THR A 1 128 ? 40.439 0.203 4.069 1.00 23.17 149 THR A N 1
ATOM 931 C CA . THR A 1 128 ? 40.100 1.617 4.044 1.00 21.59 149 THR A CA 1
ATOM 932 C C . THR A 1 128 ? 39.064 1.947 2.984 1.00 20.74 149 THR A C 1
ATOM 933 O O . THR A 1 128 ? 38.121 2.685 3.249 1.00 21.97 149 THR A O 1
ATOM 937 N N . LYS A 1 129 ? 39.202 1.363 1.799 1.00 19.18 150 LYS A N 1
ATOM 938 C CA . LYS A 1 129 ? 38.282 1.682 0.702 1.00 19.52 150 LYS A CA 1
ATOM 939 C C . LYS A 1 129 ? 36.813 1.412 1.085 1.00 19.88 150 LYS A C 1
ATOM 940 O O . LYS A 1 129 ? 35.947 2.256 0.876 1.00 20.99 150 LYS A O 1
ATOM 946 N N . ASN A 1 130 ? 36.544 0.271 1.698 1.00 18.01 151 ASN A N 1
ATOM 947 C CA . ASN A 1 130 ? 35.179 0.014 2.186 1.00 17.70 151 ASN A CA 1
ATOM 948 C C . ASN A 1 130 ? 34.804 0.868 3.388 1.00 16.54 151 ASN A C 1
ATOM 949 O O . ASN A 1 130 ? 33.664 1.312 3.509 1.00 16.68 151 ASN A O 1
ATOM 954 N N . ALA A 1 131 ? 35.745 1.056 4.306 1.00 14.86 152 ALA A N 1
ATOM 955 C CA . ALA A 1 131 ? 35.455 1.823 5.511 1.00 16.66 152 ALA A CA 1
ATOM 956 C C . ALA A 1 131 ? 34.982 3.257 5.180 1.00 17.64 152 ALA A C 1
ATOM 957 O O . ALA A 1 131 ? 34.067 3.791 5.824 1.00 18.39 152 ALA A O 1
ATOM 959 N N . VAL A 1 132 ? 35.580 3.857 4.156 1.00 18.20 153 VAL A N 1
ATOM 960 C CA . VAL A 1 132 ? 35.209 5.203 3.751 1.00 18.23 153 VAL A CA 1
ATOM 961 C C . VAL A 1 132 ? 33.762 5.224 3.237 1.00 18.48 153 VAL A C 1
ATOM 962 O O . VAL A 1 132 ? 32.972 6.117 3.579 1.00 18.46 153 VAL A O 1
ATOM 966 N N . ASN A 1 133 ? 33.442 4.259 2.382 1.00 17.07 154 ASN A N 1
ATOM 967 C CA . ASN A 1 133 ? 32.093 4.117 1.840 1.00 17.13 154 ASN A CA 1
ATOM 968 C C . ASN A 1 133 ? 31.088 3.771 2.944 1.00 16.85 154 ASN A C 1
ATOM 969 O O . ASN A 1 133 ? 29.951 4.213 2.914 1.00 20.30 154 ASN A O 1
ATOM 974 N N . ASP A 1 134 ? 31.528 3.011 3.933 1.00 16.13 155 ASP A N 1
ATOM 975 C CA . ASP A 1 134 ? 30.663 2.631 5.042 1.00 17.00 155 ASP A CA 1
ATOM 976 C C . ASP A 1 134 ? 30.333 3.793 5.988 1.00 17.75 155 ASP A C 1
ATOM 977 O O . ASP A 1 134 ? 29.249 3.820 6.585 1.00 17.78 155 ASP A O 1
ATOM 982 N N . VAL A 1 135 ? 31.274 4.730 6.148 1.00 15.73 156 VAL A N 1
ATOM 983 C CA . VAL A 1 135 ? 31.016 5.939 6.930 1.00 16.35 156 VAL A CA 1
ATOM 984 C C . VAL A 1 135 ? 29.818 6.734 6.330 1.00 17.54 156 VAL A C 1
ATOM 985 O O . VAL A 1 135 ? 28.920 7.191 7.052 1.00 16.18 156 VAL A O 1
ATOM 989 N N . LEU A 1 136 ? 29.820 6.899 5.015 1.00 16.88 157 LEU A N 1
ATOM 990 C CA . LEU A 1 136 ? 28.749 7.602 4.366 1.00 17.99 157 LEU A CA 1
ATOM 991 C C . LEU A 1 136 ? 27.456 6.834 4.416 1.00 18.80 157 LEU A C 1
ATOM 992 O O . LEU A 1 136 ? 26.376 7.431 4.517 1.00 18.93 157 LEU A O 1
ATOM 997 N N . LEU A 1 137 ? 27.555 5.507 4.368 1.00 18.34 158 LEU A N 1
ATOM 998 C CA . LEU A 1 137 ? 26.382 4.661 4.461 1.00 17.94 158 LEU A CA 1
ATOM 999 C C . LEU A 1 137 ? 25.715 4.811 5.835 1.00 16.95 158 LEU A C 1
ATOM 1000 O O . LEU A 1 137 ? 24.524 5.115 5.925 1.00 16.59 158 LEU A O 1
ATOM 1005 N N . LEU A 1 138 ? 26.492 4.658 6.896 1.00 14.85 159 LEU A N 1
ATOM 1006 C CA . LEU A 1 138 ? 25.954 4.838 8.244 1.00 16.58 159 LEU A CA 1
ATOM 1007 C C . LEU A 1 138 ? 25.365 6.246 8.433 1.00 16.96 159 LEU A C 1
ATOM 1008 O O . LEU A 1 138 ? 24.263 6.399 8.945 1.00 15.93 159 LEU A O 1
ATOM 1013 N N . TYR A 1 139 ? 26.110 7.270 8.029 1.00 16.55 160 TYR A N 1
ATOM 1014 C CA . TYR A 1 139 ? 25.632 8.640 8.183 1.00 17.60 160 TYR A CA 1
ATOM 1015 C C . TYR A 1 139 ? 24.289 8.870 7.455 1.00 18.32 160 TYR A C 1
ATOM 1016 O O . TYR A 1 139 ? 23.350 9.438 8.020 1.00 16.89 160 TYR A O 1
ATOM 1025 N N . ASN A 1 140 ? 24.185 8.374 6.232 1.00 18.33 161 ASN A N 1
ATOM 1026 C CA . ASN A 1 140 ? 22.965 8.564 5.461 1.00 18.94 161 ASN A CA 1
ATOM 1027 C C . ASN A 1 140 ? 21.790 7.727 5.933 1.00 18.50 161 ASN A C 1
ATOM 1028 O O . ASN A 1 140 ? 20.628 8.153 5.795 1.00 20.55 161 ASN A O 1
ATOM 1033 N N . SER A 1 141 ? 22.071 6.571 6.540 1.00 16.54 162 SER A N 1
ATOM 1034 C CA . SER A 1 141 ? 20.993 5.714 7.081 1.00 18.09 162 SER A CA 1
ATOM 1035 C C . SER A 1 141 ? 20.222 6.421 8.211 1.00 19.06 162 SER A C 1
ATOM 1036 O O . SER A 1 141 ? 19.086 6.081 8.508 1.00 18.77 162 SER A O 1
ATOM 1039 N N . ILE A 1 142 ? 20.890 7.344 8.882 1.00 18.87 163 ILE A N 1
ATOM 1040 C CA . ILE A 1 142 ? 20.264 8.128 9.932 1.00 18.81 163 ILE A CA 1
ATOM 1041 C C . ILE A 1 142 ? 19.063 8.903 9.394 1.00 19.62 163 ILE A C 1
ATOM 1042 O O . ILE A 1 142 ? 17.998 8.916 10.008 1.00 17.93 163 ILE A O 1
ATOM 1047 N N . TYR A 1 143 ? 19.253 9.594 8.269 1.00 18.75 164 TYR A N 1
ATOM 1048 C CA . TYR A 1 143 ? 18.179 10.395 7.710 1.00 19.03 164 TYR A CA 1
ATOM 1049 C C . TYR A 1 143 ? 17.048 9.562 7.097 1.00 19.14 164 TYR A C 1
ATOM 1050 O O . TYR A 1 143 ? 15.902 9.992 7.067 1.00 18.51 164 TYR A O 1
ATOM 1059 N N . LYS A 1 144 ? 17.357 8.342 6.683 1.00 19.33 165 LYS A N 1
ATOM 1060 C CA . LYS A 1 144 ? 16.324 7.449 6.156 1.00 18.98 165 LYS A CA 1
ATOM 1061 C C . LYS A 1 144 ? 15.462 6.924 7.309 1.00 20.91 165 LYS A C 1
ATOM 1062 O O . LYS A 1 144 ? 14.230 6.912 7.221 1.00 21.66 165 LYS A O 1
ATOM 1068 N N . LEU A 1 145 ? 16.110 6.601 8.427 1.00 19.48 166 LEU A N 1
ATOM 1069 C CA . LEU A 1 145 ? 15.404 6.153 9.617 1.00 21.70 166 LEU A CA 1
ATOM 1070 C C . LEU A 1 145 ? 14.497 7.236 10.186 1.00 21.32 166 LEU A C 1
ATOM 1071 O O . LEU A 1 145 ? 13.364 6.962 10.583 1.00 22.42 166 LEU A O 1
ATOM 1076 N N . ILE A 1 146 ? 14.999 8.464 10.237 1.00 20.00 167 ILE A N 1
ATOM 1077 C CA . ILE A 1 146 ? 14.209 9.575 10.744 1.00 20.41 167 ILE A CA 1
ATOM 1078 C C . ILE A 1 146 ? 13.008 9.844 9.843 1.00 21.88 167 ILE A C 1
ATOM 1079 O O . ILE A 1 146 ? 11.921 10.147 10.327 1.00 24.74 167 ILE A O 1
ATOM 1084 N N . GLU A 1 147 ? 13.190 9.673 8.539 1.00 21.64 168 GLU A N 1
ATOM 1085 C CA . GLU A 1 147 ? 12.080 9.780 7.598 1.00 22.97 168 GLU A CA 1
ATOM 1086 C C . GLU A 1 147 ? 11.037 8.717 7.894 1.00 23.51 168 GLU A C 1
ATOM 1087 O O . GLU A 1 147 ? 9.834 9.001 7.939 1.00 24.46 168 GLU A O 1
ATOM 1093 N N . ILE A 1 148 ? 11.499 7.478 8.039 1.00 23.63 169 ILE A N 1
ATOM 1094 C CA . ILE A 1 148 ? 10.607 6.354 8.272 1.00 25.66 169 ILE A CA 1
ATOM 1095 C C . ILE A 1 148 ? 9.738 6.532 9.515 1.00 25.86 169 ILE A C 1
ATOM 1096 O O . ILE A 1 148 ? 8.541 6.280 9.476 1.00 26.67 169 ILE A O 1
ATOM 1101 N N . TYR A 1 149 ? 10.324 7.024 10.598 1.00 24.85 170 TYR A N 1
ATOM 1102 C CA . TYR A 1 149 ? 9.593 7.098 11.853 1.00 25.76 170 TYR A CA 1
ATOM 1103 C C . TYR A 1 149 ? 9.019 8.471 12.213 1.00 26.08 170 TYR A C 1
ATOM 1104 O O . TYR A 1 149 ? 8.096 8.558 13.004 1.00 25.70 170 TYR A O 1
ATOM 1113 N N . LEU A 1 150 ? 9.547 9.537 11.621 1.00 27.20 171 LEU A N 1
ATOM 1114 C CA . LEU A 1 150 ? 9.170 10.889 12.061 1.00 27.55 171 LEU A CA 1
ATOM 1115 C C . LEU A 1 150 ? 8.675 11.816 10.970 1.00 28.17 171 LEU A C 1
ATOM 1116 O O . LEU A 1 150 ? 8.370 12.959 11.241 1.00 27.98 171 LEU A O 1
ATOM 1121 N N . ARG A 1 151 ? 8.596 11.331 9.738 1.00 30.34 172 ARG A N 1
ATOM 1122 C CA . ARG A 1 151 ? 8.257 12.204 8.610 1.00 32.41 172 ARG A CA 1
ATOM 1123 C C . ARG A 1 151 ? 6.944 12.989 8.818 1.00 33.20 172 ARG A C 1
ATOM 1124 O O . ARG A 1 151 ? 6.803 14.110 8.310 1.00 34.03 172 ARG A O 1
ATOM 1132 N N . ASN A 1 152 ? 6.034 12.447 9.637 1.00 31.80 173 ASN A N 1
ATOM 1133 C CA . ASN A 1 152 ? 4.737 13.113 9.893 1.00 33.91 173 ASN A CA 1
ATOM 1134 C C . ASN A 1 152 ? 4.682 13.957 11.171 1.00 33.56 173 ASN A C 1
ATOM 1135 O O . ASN A 1 152 ? 3.649 14.542 11.487 1.00 32.43 173 ASN A O 1
ATOM 1140 N N . GLU A 1 153 ? 5.767 13.961 11.935 1.00 32.00 174 GLU A N 1
ATOM 1141 C CA . GLU A 1 153 ? 5.835 14.780 13.132 1.00 32.48 174 GLU A CA 1
ATOM 1142 C C . GLU A 1 153 ? 6.104 16.230 12.746 1.00 32.01 174 GLU A C 1
ATOM 1143 O O . GLU A 1 153 ? 6.820 16.501 11.780 1.00 31.53 174 GLU A O 1
ATOM 1149 N N . SER A 1 154 ? 5.537 17.162 13.497 1.00 30.93 175 SER A N 1
ATOM 1150 C CA . SER A 1 154 ? 5.736 18.567 13.192 1.00 31.51 175 SER A CA 1
ATOM 1151 C C . SER A 1 154 ? 7.178 18.984 13.457 1.00 30.10 175 SER A C 1
ATOM 1152 O O . SER A 1 154 ? 7.688 19.892 12.809 1.00 30.68 175 SER A O 1
ATOM 1155 N N . CYS A 1 155 ? 7.860 18.243 14.329 1.00 27.86 176 CYS A N 1
ATOM 1156 C CA . CYS A 1 155 ? 9.256 18.520 14.651 1.00 27.28 176 CYS A CA 1
ATOM 1157 C C . CYS A 1 155 ? 10.261 17.918 13.654 1.00 26.96 176 CYS A C 1
ATOM 1158 O O . CYS A 1 155 ? 11.466 18.073 13.825 1.00 28.30 176 CYS A O 1
ATOM 1161 N N . TYR A 1 156 ? 9.757 17.293 12.593 1.00 25.63 177 TYR A N 1
ATOM 1162 C CA . TYR A 1 156 ? 10.604 16.553 11.630 1.00 25.38 177 TYR A CA 1
ATOM 1163 C C . TYR A 1 156 ? 11.771 17.366 11.044 1.00 24.50 177 TYR A C 1
ATOM 1164 O O . TYR A 1 156 ? 12.902 16.898 11.014 1.00 22.74 177 TYR A O 1
ATOM 1173 N N . VAL A 1 157 ? 11.464 18.546 10.511 1.00 23.99 178 VAL A N 1
ATOM 1174 C CA . VAL A 1 157 ? 12.469 19.410 9.895 1.00 24.50 178 VAL A CA 1
ATOM 1175 C C . VAL A 1 157 ? 13.527 19.915 10.915 1.00 24.20 178 VAL A C 1
ATOM 1176 O O . VAL A 1 157 ? 14.717 19.978 10.607 1.00 22.17 178 VAL A O 1
ATOM 1180 N N . ASP A 1 158 ? 13.073 20.311 12.102 1.00 24.24 179 ASP A N 1
ATOM 1181 C CA . ASP A 1 158 ? 13.985 20.760 13.166 1.00 24.40 179 ASP A CA 1
ATOM 1182 C C . ASP A 1 158 ? 14.928 19.645 13.617 1.00 23.63 179 ASP A C 1
ATOM 1183 O O . ASP A 1 158 ? 16.089 19.902 13.968 1.00 21.56 179 ASP A O 1
ATOM 1188 N N . VAL A 1 159 ? 14.400 18.427 13.711 1.00 22.43 180 VAL A N 1
ATOM 1189 C CA . VAL A 1 159 ? 15.221 17.289 14.105 1.00 21.26 180 VAL A CA 1
ATOM 1190 C C . VAL A 1 159 ? 16.344 17.022 13.103 1.00 20.84 180 VAL A C 1
ATOM 1191 O O . VAL A 1 159 ? 17.505 16.900 13.496 1.00 20.41 180 VAL A O 1
ATOM 1195 N N . ILE A 1 160 ? 16.028 17.020 11.808 1.00 20.31 181 ILE A N 1
ATOM 1196 C CA . ILE A 1 160 ? 17.061 16.720 10.832 1.00 21.56 181 ILE A CA 1
ATOM 1197 C C . ILE A 1 160 ? 18.071 17.878 10.698 1.00 20.04 181 ILE A C 1
ATOM 1198 O O . ILE A 1 160 ? 19.263 17.646 10.490 1.00 18.16 181 ILE A O 1
ATOM 1202 N N . ALA A 1 161 ? 17.621 19.099 10.946 1.00 18.62 182 ALA A N 1
ATOM 1203 C CA . ALA A 1 161 ? 18.537 20.237 10.910 1.00 18.68 182 ALA A CA 1
ATOM 1204 C C . ALA A 1 161 ? 19.461 20.189 12.121 1.00 17.84 182 ALA A C 1
ATOM 1205 O O . ALA A 1 161 ? 20.621 20.571 12.034 1.00 17.51 182 ALA A O 1
ATOM 1207 N N . THR A 1 162 ? 18.944 19.712 13.252 1.00 17.46 183 THR A N 1
ATOM 1208 C CA . THR A 1 162 ? 19.781 19.527 14.453 1.00 18.11 183 THR A CA 1
ATOM 1209 C C . THR A 1 162 ? 20.873 18.464 14.218 1.00 18.29 183 THR A C 1
ATOM 1210 O O . THR A 1 162 ? 22.019 18.621 14.666 1.00 17.80 183 THR A O 1
ATOM 1214 N N . PHE A 1 163 ? 20.518 17.368 13.555 1.00 17.27 184 PHE A N 1
ATOM 1215 C CA . PHE A 1 163 ? 21.527 16.355 13.207 1.00 18.38 184 PHE A CA 1
ATOM 1216 C C . PHE A 1 163 ? 22.587 16.953 12.235 1.00 18.83 184 PHE A C 1
ATOM 1217 O O . PHE A 1 163 ? 23.783 16.859 12.471 1.00 18.40 184 PHE A O 1
ATOM 1225 N N . ARG A 1 164 ? 22.119 17.649 11.213 1.00 18.60 185 ARG A N 1
ATOM 1226 C CA . ARG A 1 164 ? 23.003 18.236 10.209 1.00 20.51 185 ARG A CA 1
ATOM 1227 C C . ARG A 1 164 ? 23.983 19.237 10.828 1.00 19.89 185 ARG A C 1
ATOM 1228 O O . ARG A 1 164 ? 25.179 19.217 10.532 1.00 16.49 185 ARG A O 1
ATOM 1236 N N . ASP A 1 165 ? 23.451 20.149 11.640 1.00 19.50 186 ASP A N 1
ATOM 1237 C CA . ASP A 1 165 ? 24.248 21.221 12.225 1.00 20.37 186 ASP A CA 1
ATOM 1238 C C . ASP A 1 165 ? 25.239 20.726 13.279 1.00 19.55 186 ASP A C 1
ATOM 1239 O O . ASP A 1 165 ? 26.357 21.227 13.358 1.00 21.37 186 ASP A O 1
ATOM 1244 N N . ALA A 1 166 ? 24.817 19.765 14.097 1.00 16.43 187 ALA A N 1
ATOM 1245 C CA . ALA A 1 166 ? 25.722 19.127 15.052 1.00 17.23 187 ALA A CA 1
ATOM 1246 C C . ALA A 1 166 ? 26.852 18.434 14.308 1.00 16.40 187 ALA A C 1
ATOM 1247 O O . ALA A 1 166 ? 27.989 18.472 14.732 1.00 16.98 187 ALA A O 1
ATOM 1249 N N . THR A 1 167 ? 26.518 17.794 13.193 1.00 15.53 188 THR A N 1
ATOM 1250 C CA . THR A 1 167 ? 27.521 17.082 12.390 1.00 16.21 188 THR A CA 1
ATOM 1251 C C . THR A 1 167 ? 28.538 18.041 11.756 1.00 15.98 188 THR A C 1
ATOM 1252 O O . THR A 1 167 ? 29.732 17.803 11.821 1.00 14.83 188 THR A O 1
ATOM 1256 N N . LEU A 1 168 ? 28.058 19.163 11.228 1.00 15.16 189 LEU A N 1
ATOM 1257 C CA . LEU A 1 168 ? 28.948 20.179 10.668 1.00 15.94 189 LEU A CA 1
ATOM 1258 C C . LEU A 1 168 ? 29.974 20.675 11.695 1.00 16.29 189 LEU A C 1
ATOM 1259 O O . LEU A 1 168 ? 31.148 20.818 11.378 1.00 17.40 189 LEU A O 1
ATOM 1264 N N . LYS A 1 169 ? 29.512 20.967 12.914 1.00 15.95 190 LYS A N 1
ATOM 1265 C CA . LYS A 1 169 ? 30.402 21.363 13.995 1.00 15.93 190 LYS A CA 1
ATOM 1266 C C . LYS A 1 169 ? 31.431 20.291 14.372 1.00 16.13 190 LYS A C 1
ATOM 1267 O O . LYS A 1 169 ? 32.621 20.590 14.520 1.00 16.33 190 LYS A O 1
ATOM 1273 N N . THR A 1 170 ? 31.005 19.033 14.360 1.00 14.66 191 THR A N 1
ATOM 1274 C CA . THR A 1 170 ? 31.898 17.927 14.670 1.00 14.72 191 THR A CA 1
ATOM 1275 C C . THR A 1 170 ? 32.991 17.769 13.601 1.00 15.01 191 THR A C 1
ATOM 1276 O O . THR A 1 170 ? 34.164 17.584 13.928 1.00 15.72 191 THR A O 1
ATOM 1280 N N . ILE A 1 171 ? 32.616 17.933 12.333 1.00 14.09 192 ILE A N 1
ATOM 1281 C CA . ILE A 1 171 ? 33.584 17.869 11.243 1.00 13.66 192 ILE A CA 1
ATOM 1282 C C . ILE A 1 171 ? 34.683 18.961 11.367 1.00 14.29 192 ILE A C 1
ATOM 1283 O O . ILE A 1 171 ? 35.878 18.689 11.162 1.00 13.67 192 ILE A O 1
ATOM 1288 N N . ILE A 1 172 ? 34.265 20.173 11.731 1.00 12.71 193 ILE A N 1
ATOM 1289 C CA . ILE A 1 172 ? 35.173 21.290 11.914 1.00 13.82 193 ILE A CA 1
ATOM 1290 C C . ILE A 1 172 ? 36.072 21.043 13.118 1.00 14.65 193 ILE A C 1
ATOM 1291 O O . ILE A 1 172 ? 37.289 21.230 13.042 1.00 15.39 193 ILE A O 1
ATOM 1296 N N . GLY A 1 173 ? 35.479 20.566 14.209 1.00 13.75 194 GLY A N 1
ATOM 1297 C CA . GLY A 1 173 ? 36.257 20.168 15.386 1.00 15.95 194 GLY A CA 1
ATOM 1298 C C . GLY A 1 173 ? 37.266 19.081 15.043 1.00 15.89 194 GLY A C 1
ATOM 1299 O O . GLY A 1 173 ? 38.410 19.144 15.450 1.00 16.44 194 GLY A O 1
ATOM 1300 N N . GLN A 1 174 ? 36.849 18.105 14.246 1.00 17.13 195 GLN A N 1
ATOM 1301 C CA . GLN A 1 174 ? 37.761 17.020 13.856 1.00 17.06 195 GLN A CA 1
ATOM 1302 C C . GLN A 1 174 ? 38.855 17.544 12.929 1.00 16.83 195 GLN A C 1
ATOM 1303 O O . GLN A 1 174 ? 39.998 17.083 12.986 1.00 16.22 195 GLN A O 1
ATOM 1309 N N . HIS A 1 175 ? 38.490 18.481 12.051 1.00 16.48 196 HIS A N 1
ATOM 1310 C CA . HIS A 1 175 ? 39.480 19.177 11.200 1.00 16.94 196 HIS A CA 1
ATOM 1311 C C . HIS A 1 175 ? 40.548 19.871 12.055 1.00 16.96 196 HIS A C 1
ATOM 1312 O O . HIS A 1 175 ? 41.748 19.728 11.807 1.00 17.97 196 HIS A O 1
ATOM 1319 N N . LEU A 1 176 ? 40.112 20.583 13.086 1.00 16.72 197 LEU A N 1
ATOM 1320 C CA . LEU A 1 176 ? 41.049 21.293 13.964 1.00 18.05 197 LEU A CA 1
ATOM 1321 C C . LEU A 1 176 ? 41.940 20.337 14.771 1.00 18.40 197 LEU A C 1
ATOM 1322 O O . LEU A 1 176 ? 43.147 20.538 14.876 1.00 17.81 197 LEU A O 1
ATOM 1327 N N . ASP A 1 177 ? 41.341 19.295 15.318 1.00 17.54 198 ASP A N 1
ATOM 1328 C CA . ASP A 1 177 ? 42.096 18.265 16.047 1.00 19.44 198 ASP A CA 1
ATOM 1329 C C . ASP A 1 177 ? 43.196 17.647 15.163 1.00 20.23 198 ASP A C 1
ATOM 1330 O O . ASP A 1 177 ? 44.273 17.284 15.639 1.00 19.72 198 ASP A O 1
ATOM 1335 N N . THR A 1 178 ? 42.847 17.396 13.912 1.00 18.77 199 THR A N 1
ATOM 1336 C CA . THR A 1 178 ? 43.754 16.788 12.966 1.00 20.25 199 THR A CA 1
ATOM 1337 C C . THR A 1 178 ? 44.910 17.733 12.520 1.00 19.43 199 THR A C 1
ATOM 1338 O O . THR A 1 178 ? 46.030 17.293 12.378 1.00 18.30 199 THR A O 1
ATOM 1342 N N . ASN A 1 179 ? 44.638 19.040 12.430 1.00 18.18 200 ASN A N 1
ATOM 1343 C CA . ASN A 1 179 ? 45.563 19.976 11.756 1.00 18.60 200 ASN A CA 1
ATOM 1344 C C . ASN A 1 179 ? 46.183 21.083 12.622 1.00 18.93 200 ASN A C 1
ATOM 1345 O O . ASN A 1 179 ? 47.034 21.834 12.150 1.00 19.69 200 ASN A O 1
ATOM 1350 N N . ILE A 1 180 ? 45.786 21.154 13.885 1.00 18.11 201 ILE A N 1
ATOM 1351 C CA . ILE A 1 180 ? 46.205 22.264 14.762 1.00 19.39 201 ILE A CA 1
ATOM 1352 C C . ILE A 1 180 ? 47.740 22.422 14.869 1.00 18.49 201 ILE A C 1
ATOM 1353 O O . ILE A 1 180 ? 48.250 23.545 15.043 1.00 17.93 201 ILE A O 1
ATOM 1358 N N . PHE A 1 181 ? 48.462 21.306 14.741 1.00 17.87 202 PHE A N 1
ATOM 1359 C CA . PHE A 1 181 ? 49.933 21.317 14.781 1.00 19.73 202 PHE A CA 1
ATOM 1360 C C . PHE A 1 181 ? 50.596 21.271 13.390 1.00 19.91 202 PHE A C 1
ATOM 1361 O O . PHE A 1 181 ? 51.810 21.256 13.297 1.00 21.80 202 PHE A O 1
ATOM 1369 N N . SER A 1 182 ? 49.808 21.172 12.327 1.00 21.24 203 SER A N 1
ATOM 1370 C CA . SER A 1 182 ? 50.377 21.043 10.976 1.00 22.29 203 SER A CA 1
ATOM 1371 C C . SER A 1 182 ? 50.943 22.364 10.481 1.00 26.05 203 SER A C 1
ATOM 1372 O O . SER A 1 182 ? 50.517 23.439 10.920 1.00 24.17 203 SER A O 1
ATOM 1375 N N . ASP A 1 183 ? 51.849 22.290 9.510 1.00 30.32 204 ASP A N 1
ATOM 1376 C CA . ASP A 1 183 ? 52.522 23.491 9.031 1.00 35.91 204 ASP A CA 1
ATOM 1377 C C . ASP A 1 183 ? 51.586 24.478 8.333 1.00 36.45 204 ASP A C 1
ATOM 1378 O O . ASP A 1 183 ? 51.808 25.673 8.393 1.00 38.20 204 ASP A O 1
ATOM 1383 N N . LYS A 1 184 ? 50.449 24.000 7.850 1.00 36.72 205 LYS A N 1
ATOM 1384 C CA . LYS A 1 184 ? 49.479 24.913 7.258 1.00 37.44 205 LYS A CA 1
ATOM 1385 C C . LYS A 1 184 ? 48.761 25.788 8.309 1.00 38.24 205 LYS A C 1
ATOM 1386 O O . LYS A 1 184 ? 48.134 26.782 7.964 1.00 39.35 205 LYS A O 1
ATOM 1392 N N . TYR A 1 185 ? 48.862 25.408 9.582 1.00 38.45 206 TYR A N 1
ATOM 1393 C CA . TYR A 1 185 ? 48.269 26.188 10.667 1.00 38.49 206 TYR A CA 1
ATOM 1394 C C . TYR A 1 185 ? 49.286 27.072 11.397 1.00 40.35 206 TYR A C 1
ATOM 1395 O O . TYR A 1 185 ? 48.988 27.619 12.460 1.00 40.45 206 TYR A O 1
ATOM 1404 N N . SER A 1 186 ? 50.475 27.215 10.821 1.00 42.10 207 SER A N 1
ATOM 1405 C CA . SER A 1 186 ? 51.527 28.060 11.415 1.00 43.92 207 SER A CA 1
ATOM 1406 C C . SER A 1 186 ? 51.706 29.378 10.657 1.00 45.40 207 SER A C 1
ATOM 1407 O O . SER A 1 186 ? 50.766 30.181 10.542 1.00 46.60 207 SER A O 1
ATOM 1410 N N . GLU A 1 191 ? 49.698 28.972 3.027 1.00 45.82 212 GLU A N 1
ATOM 1411 C CA . GLU A 1 191 ? 49.150 28.476 1.756 1.00 46.02 212 GLU A CA 1
ATOM 1412 C C . GLU A 1 191 ? 49.378 26.964 1.583 1.00 43.76 212 GLU A C 1
ATOM 1413 O O . GLU A 1 191 ? 50.477 26.469 1.817 1.00 42.77 212 GLU A O 1
ATOM 1419 N N . ILE A 1 192 ? 48.328 26.229 1.216 1.00 41.81 213 ILE A N 1
ATOM 1420 C CA . ILE A 1 192 ? 48.481 24.799 0.909 1.00 39.48 213 ILE A CA 1
ATOM 1421 C C . ILE A 1 192 ? 49.181 24.638 -0.438 1.00 38.18 213 ILE A C 1
ATOM 1422 O O . ILE A 1 192 ? 48.828 25.314 -1.401 1.00 38.41 213 ILE A O 1
ATOM 1427 N N . ASP A 1 193 ? 50.231 23.816 -0.475 1.00 36.11 214 ASP A N 1
ATOM 1428 C CA . ASP A 1 193 ? 50.979 23.579 -1.716 1.00 35.78 214 ASP A CA 1
ATOM 1429 C C . ASP A 1 193 ? 50.273 22.537 -2.576 1.00 32.82 214 ASP A C 1
ATOM 1430 O O . ASP A 1 193 ? 50.389 21.349 -2.320 1.00 33.09 214 ASP A O 1
ATOM 1435 N N . VAL A 1 194 ? 49.552 22.985 -3.606 1.00 29.85 215 VAL A N 1
ATOM 1436 C CA . VAL A 1 194 ? 48.805 22.058 -4.469 1.00 28.06 215 VAL A CA 1
ATOM 1437 C C . VAL A 1 194 ? 49.700 21.326 -5.477 1.00 28.68 215 VAL A C 1
ATOM 1438 O O . VAL A 1 194 ? 49.216 20.531 -6.295 1.00 28.03 215 VAL A O 1
ATOM 1442 N N . ASN A 1 195 ? 51.003 21.566 -5.386 1.00 27.67 216 ASN A N 1
ATOM 1443 C CA . ASN A 1 195 ? 51.975 20.874 -6.236 1.00 29.24 216 ASN A CA 1
ATOM 1444 C C . ASN A 1 195 ? 52.812 19.836 -5.496 1.00 28.21 216 ASN A C 1
ATOM 1445 O O . ASN A 1 195 ? 53.672 19.189 -6.096 1.00 26.85 216 ASN A O 1
ATOM 1450 N N . ASN A 1 196 ? 52.614 19.729 -4.187 1.00 26.32 217 ASN A N 1
ATOM 1451 C CA . ASN A 1 196 ? 53.408 18.808 -3.382 1.00 26.83 217 ASN A CA 1
ATOM 1452 C C . ASN A 1 196 ? 52.678 17.509 -3.018 1.00 26.93 217 ASN A C 1
ATOM 1453 O O . ASN A 1 196 ? 51.824 17.488 -2.109 1.00 26.01 217 ASN A O 1
ATOM 1458 N N . ILE A 1 197 ? 53.001 16.438 -3.742 1.00 26.05 218 ILE A N 1
ATOM 1459 C CA . ILE A 1 197 ? 52.501 15.111 -3.432 1.00 29.07 218 ILE A CA 1
ATOM 1460 C C . ILE A 1 197 ? 53.642 14.194 -3.065 1.00 31.50 218 ILE A C 1
ATOM 1461 O O . ILE A 1 197 ? 53.447 12.993 -2.907 1.00 33.46 218 ILE A O 1
ATOM 1466 N N . ASN A 1 198 ? 54.801 14.779 -2.781 1.00 33.96 219 ASN A N 1
ATOM 1467 C CA . ASN A 1 198 ? 56.023 13.996 -2.635 1.00 37.04 219 ASN A CA 1
ATOM 1468 C C . ASN A 1 198 ? 56.811 14.197 -1.329 1.00 36.58 219 ASN A C 1
ATOM 1469 O O . ASN A 1 198 ? 57.433 13.271 -0.842 1.00 37.29 219 ASN A O 1
ATOM 1474 N N . VAL A 1 199 ? 56.835 15.418 -0.809 1.00 36.91 220 VAL A N 1
ATOM 1475 C CA . VAL A 1 199 ? 57.533 15.680 0.448 1.00 36.04 220 VAL A CA 1
ATOM 1476 C C . VAL A 1 199 ? 56.556 15.608 1.620 1.00 36.26 220 VAL A C 1
ATOM 1477 O O . VAL A 1 199 ? 55.743 16.506 1.806 1.00 35.80 220 VAL A O 1
ATOM 1479 N N . PRO A 1 200 ? 56.596 14.500 2.380 1.00 36.30 221 PRO A N 1
ATOM 1480 C CA . PRO A 1 200 ? 55.691 14.319 3.524 1.00 36.62 221 PRO A CA 1
ATOM 1481 C C . PRO A 1 200 ? 56.009 15.306 4.643 1.00 37.54 221 PRO A C 1
ATOM 1482 O O . PRO A 1 200 ? 57.141 15.745 4.767 1.00 35.79 221 PRO A O 1
ATOM 1486 N N . GLU A 1 201 ? 55.003 15.703 5.410 1.00 36.81 222 GLU A N 1
ATOM 1487 C CA . GLU A 1 201 ? 55.259 16.594 6.515 1.00 38.61 222 GLU A CA 1
ATOM 1488 C C . GLU A 1 201 ? 55.423 15.787 7.794 1.00 36.67 222 GLU A C 1
ATOM 1489 O O . GLU A 1 201 ? 54.631 14.894 8.075 1.00 37.03 222 GLU A O 1
ATOM 1495 N N . GLN A 1 202 ? 56.538 15.989 8.480 1.00 35.03 223 GLN A N 1
ATOM 1496 C C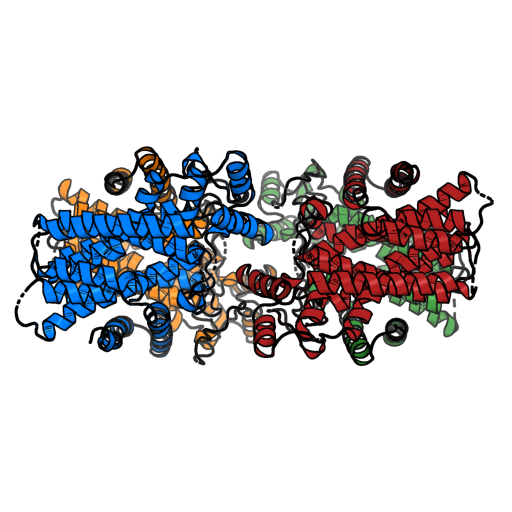A . GLN A 1 202 ? 56.804 15.250 9.716 1.00 34.28 223 GLN A CA 1
ATOM 1497 C C . GLN A 1 202 ? 56.028 15.861 10.887 1.00 33.14 223 GLN A C 1
ATOM 1498 O O . GLN A 1 202 ? 55.980 17.084 11.037 1.00 32.32 223 GLN A O 1
ATOM 1500 N N . PRO A 1 203 ? 55.334 15.019 11.660 1.00 32.24 224 PRO A N 1
ATOM 1501 C CA . PRO A 1 203 ? 54.543 15.581 12.759 1.00 30.90 224 PRO A CA 1
ATOM 1502 C C . PRO A 1 203 ? 55.422 16.214 13.851 1.00 29.62 224 PRO A C 1
ATOM 1503 O O . PRO A 1 203 ? 56.326 15.571 14.374 1.00 28.64 224 PRO A O 1
ATOM 1507 N N . VAL A 1 204 ? 55.124 17.465 14.189 1.00 27.48 225 VAL A N 1
ATOM 1508 C CA . VAL A 1 204 ? 55.830 18.188 15.227 1.00 27.40 225 VAL A CA 1
ATOM 1509 C C . VAL A 1 204 ? 54.799 18.995 16.021 1.00 25.82 225 VAL A C 1
ATOM 1510 O O . VAL A 1 204 ? 53.695 19.229 15.540 1.00 23.33 225 VAL A O 1
ATOM 1514 N N . ILE A 1 205 ? 55.114 19.350 17.258 1.00 24.30 226 ILE A N 1
ATOM 1515 C CA . ILE A 1 205 ? 54.207 20.215 18.004 1.00 25.36 226 ILE A CA 1
ATOM 1516 C C . ILE A 1 205 ? 54.476 21.679 17.705 1.00 25.42 226 ILE A C 1
ATOM 1517 O O . ILE A 1 205 ? 55.580 22.044 17.303 1.00 25.55 226 ILE A O 1
ATOM 1522 N N . ASP A 1 206 ? 53.416 22.480 17.729 1.00 25.68 227 ASP A N 1
ATOM 1523 C CA . ASP A 1 206 ? 53.534 23.931 17.565 1.00 25.83 227 ASP A CA 1
ATOM 1524 C C . ASP A 1 206 ? 53.180 24.580 18.895 1.00 25.46 227 ASP A C 1
ATOM 1525 O O . ASP A 1 206 ? 52.019 24.560 19.301 1.00 25.95 227 ASP A O 1
ATOM 1530 N N . ILE A 1 207 ? 54.186 25.079 19.618 1.00 24.63 228 ILE A N 1
ATOM 1531 C CA . ILE A 1 207 ? 53.944 25.582 20.976 1.00 24.85 228 ILE A CA 1
ATOM 1532 C C . ILE A 1 207 ? 52.927 26.713 21.061 1.00 24.80 228 ILE A C 1
ATOM 1533 O O . ILE A 1 207 ? 52.285 26.872 22.078 1.00 24.93 228 ILE A O 1
ATOM 1537 N N . ASN A 1 208 ? 52.751 27.474 19.988 1.00 24.29 229 ASN A N 1
ATOM 1538 C CA . ASN A 1 208 ? 51.762 28.564 20.019 1.00 26.03 229 ASN A CA 1
ATOM 1539 C C . ASN A 1 208 ? 50.342 28.033 20.214 1.00 24.98 229 ASN A C 1
ATOM 1540 O O . ASN A 1 208 ? 49.473 28.745 20.676 1.00 24.59 229 ASN A O 1
ATOM 1545 N N . MET A 1 209 ? 50.132 26.756 19.904 1.00 24.01 230 MET A N 1
ATOM 1546 C CA . MET A 1 209 ? 48.784 26.182 19.947 1.00 22.72 230 MET A CA 1
ATOM 1547 C C . MET A 1 209 ? 48.521 25.420 21.226 1.00 22.84 230 MET A C 1
ATOM 1548 O O . MET A 1 209 ? 47.429 24.877 21.421 1.00 21.67 230 MET A O 1
ATOM 1553 N N . ILE A 1 210 ? 49.531 25.347 22.086 1.00 21.94 231 ILE A N 1
ATOM 1554 C CA . ILE A 1 210 ? 49.404 24.598 23.317 1.00 23.94 231 ILE A CA 1
ATOM 1555 C C . ILE A 1 210 ? 48.816 25.444 24.429 1.00 25.01 231 ILE A C 1
ATOM 1556 O O . ILE A 1 210 ? 49.539 25.991 25.274 1.00 24.59 231 ILE A O 1
ATOM 1561 N N . ASN A 1 211 ? 47.514 25.667 24.345 1.00 24.80 232 ASN A N 1
ATOM 1562 C CA . ASN A 1 211 ? 46.833 26.440 25.357 1.00 26.73 232 ASN A CA 1
ATOM 1563 C C . ASN A 1 211 ? 45.375 26.082 25.452 1.00 25.58 232 ASN A C 1
ATOM 1564 O O . ASN A 1 211 ? 44.802 25.494 24.531 1.00 24.74 232 ASN A O 1
ATOM 1569 N N . PHE A 1 212 ? 44.795 26.383 26.600 1.00 24.82 233 PHE A N 1
ATOM 1570 C CA . PHE A 1 212 ? 43.458 25.974 26.908 1.00 27.86 233 PHE A CA 1
ATOM 1571 C C . PHE A 1 212 ? 42.405 26.635 26.008 1.00 26.60 233 PHE A C 1
ATOM 1572 O O . PHE A 1 212 ? 41.387 26.037 25.703 1.00 25.99 233 PHE A O 1
ATOM 1580 N N . GLY A 1 213 ? 42.650 27.876 25.611 1.00 26.64 234 GLY A N 1
ATOM 1581 C CA . GLY A 1 213 ? 41.738 28.574 24.708 1.00 25.78 234 GLY A CA 1
ATOM 1582 C C . GLY A 1 213 ? 41.552 27.798 23.413 1.00 25.62 234 GLY A C 1
ATOM 1583 O O . GLY A 1 213 ? 40.429 27.514 22.997 1.00 23.79 234 GLY A O 1
ATOM 1584 N N . VAL A 1 214 ? 42.663 27.472 22.764 1.00 23.86 235 VAL A N 1
ATOM 1585 C CA . VAL A 1 214 ? 42.622 26.699 21.545 1.00 23.21 235 VAL A CA 1
ATOM 1586 C C . VAL A 1 214 ? 41.992 25.333 21.775 1.00 22.83 235 VAL A C 1
ATOM 1587 O O . VAL A 1 214 ? 41.147 24.879 20.985 1.00 23.21 235 VAL A O 1
ATOM 1591 N N . TYR A 1 215 ? 42.353 24.705 22.885 1.00 21.02 236 TYR A N 1
ATOM 1592 C CA . TYR A 1 215 ? 41.884 23.366 23.192 1.00 21.41 236 TYR A CA 1
ATOM 1593 C C . TYR A 1 215 ? 40.352 23.337 23.369 1.00 22.32 236 TYR A C 1
ATOM 1594 O O . TYR A 1 215 ? 39.679 22.450 22.849 1.00 21.31 236 TYR A O 1
ATOM 1603 N N . LYS A 1 216 ? 39.813 24.331 24.073 1.00 23.45 237 LYS A N 1
ATOM 1604 C CA . LYS A 1 216 ? 38.359 24.441 24.263 1.00 24.82 237 LYS A CA 1
ATOM 1605 C C . LYS A 1 216 ? 37.598 24.625 22.948 1.00 23.53 237 LYS A C 1
ATOM 1606 O O . LYS A 1 216 ? 36.530 24.076 22.780 1.00 22.36 237 LYS A O 1
ATOM 1612 N N . ASN A 1 217 ? 38.126 25.461 22.051 1.00 24.82 238 ASN A N 1
ATOM 1613 C CA . ASN A 1 217 ? 37.562 25.594 20.709 1.00 24.07 238 ASN A CA 1
ATOM 1614 C C . ASN A 1 217 ? 37.427 24.211 20.076 1.00 23.93 238 ASN A C 1
ATOM 1615 O O . ASN A 1 217 ? 36.392 23.878 19.476 1.00 25.14 238 ASN A O 1
ATOM 1620 N N . ILE A 1 218 ? 38.536 23.479 20.069 1.00 20.53 239 ILE A N 1
ATOM 1621 C CA . ILE A 1 218 ? 38.594 22.171 19.409 1.00 19.80 239 ILE A CA 1
ATOM 1622 C C . ILE A 1 218 ? 37.609 21.190 20.023 1.00 19.23 239 ILE A C 1
ATOM 1623 O O . ILE A 1 218 ? 36.728 20.665 19.341 1.00 18.29 239 ILE A O 1
ATOM 1628 N N . VAL A 1 219 ? 37.671 21.080 21.338 1.00 17.88 240 VAL A N 1
ATOM 1629 C CA . VAL A 1 219 ? 36.906 20.101 22.085 1.00 20.32 240 VAL A CA 1
ATOM 1630 C C . VAL A 1 219 ? 35.379 20.362 22.079 1.00 19.90 240 VAL A C 1
ATOM 1631 O O . VAL A 1 219 ? 34.580 19.433 21.949 1.00 20.15 240 VAL A O 1
ATOM 1635 N N . ILE A 1 220 ? 34.982 21.624 22.177 1.00 19.25 241 ILE A N 1
ATOM 1636 C CA . ILE A 1 220 ? 33.578 21.960 22.094 1.00 21.07 241 ILE A CA 1
ATOM 1637 C C . ILE A 1 220 ? 32.984 21.526 20.727 1.00 21.65 241 ILE A C 1
ATOM 1638 O O . ILE A 1 220 ? 31.918 20.905 20.666 1.00 23.00 241 ILE A O 1
ATOM 1642 N N . HIS A 1 221 ? 33.711 21.784 19.650 1.00 19.69 242 HIS A N 1
ATOM 1643 C CA . HIS A 1 221 ? 33.196 21.488 18.318 1.00 20.20 242 HIS A CA 1
ATOM 1644 C C . HIS A 1 221 ? 33.269 20.006 17.986 1.00 20.21 242 HIS A C 1
ATOM 1645 O O . HIS A 1 221 ? 32.286 19.424 17.524 1.00 20.53 242 HIS A O 1
ATOM 1652 N N . LYS A 1 222 ? 34.336 19.369 18.437 1.00 18.47 243 LYS A N 1
ATOM 1653 C CA . LYS A 1 222 ? 34.569 17.967 18.161 1.00 20.98 243 LYS A CA 1
ATOM 1654 C C . LYS A 1 222 ? 33.684 17.019 18.982 1.00 21.48 243 LYS A C 1
ATOM 1655 O O . LYS A 1 222 ? 33.306 15.964 18.493 1.00 20.89 243 LYS A O 1
ATOM 1661 N N . THR A 1 223 ? 33.298 17.435 20.192 1.00 21.79 244 THR A N 1
ATOM 1662 C CA . THR A 1 223 ? 32.559 16.553 21.110 1.00 23.37 244 THR A CA 1
ATOM 1663 C C . THR A 1 223 ? 31.213 17.109 21.595 1.00 21.46 244 THR A C 1
ATOM 1664 O O . THR A 1 223 ? 30.247 16.366 21.736 1.00 21.77 244 THR A O 1
ATOM 1668 N N . ALA A 1 224 ? 31.210 18.352 22.037 1.00 21.70 245 ALA A N 1
ATOM 1669 C CA . ALA A 1 224 ? 30.055 18.881 22.778 1.00 21.05 245 ALA A CA 1
ATOM 1670 C C . ALA A 1 224 ? 28.747 18.853 22.003 1.00 21.41 245 ALA A C 1
ATOM 1671 O O . ALA A 1 224 ? 27.684 18.603 22.571 1.00 21.19 245 ALA A O 1
ATOM 1673 N N . TYR A 1 225 ? 28.809 19.170 20.725 1.00 19.56 246 TYR A N 1
ATOM 1674 C CA . TYR A 1 225 ? 27.597 19.313 19.951 1.00 19.99 246 TYR A CA 1
ATOM 1675 C C . TYR A 1 225 ? 26.868 17.993 19.636 1.00 19.58 246 TYR A C 1
ATOM 1676 O O . TYR A 1 225 ? 25.673 17.888 19.849 1.00 20.21 246 TYR A O 1
ATOM 1685 N N . TYR A 1 226 ? 27.588 16.972 19.202 1.00 18.78 247 TYR A N 1
ATOM 1686 C CA . TYR A 1 226 ? 26.925 15.703 18.912 1.00 18.49 247 TYR A CA 1
ATOM 1687 C C . TYR A 1 226 ? 26.720 14.808 20.146 1.00 18.77 247 TYR A C 1
ATOM 1688 O O . TYR A 1 226 ? 25.859 13.943 20.143 1.00 19.85 247 TYR A O 1
ATOM 1697 N N . SER A 1 227 ? 27.496 15.035 21.200 1.00 19.66 248 SER A N 1
ATOM 1698 C CA . SER A 1 227 ? 27.452 14.155 22.375 1.00 18.90 248 SER A CA 1
ATOM 1699 C C . SER A 1 227 ? 26.434 14.585 23.410 1.00 19.28 248 SER A C 1
ATOM 1700 O O . SER A 1 227 ? 25.933 13.764 24.172 1.00 17.82 248 SER A O 1
ATOM 1703 N N . PHE A 1 228 ? 26.237 15.891 23.536 1.00 21.27 249 PHE A N 1
ATOM 1704 C CA . PHE A 1 228 ? 25.358 16.416 24.579 1.00 21.69 249 PHE A CA 1
ATOM 1705 C C . PHE A 1 228 ? 24.213 17.262 24.026 1.00 20.92 249 PHE A C 1
ATOM 1706 O O . PHE A 1 228 ? 23.038 16.897 24.201 1.00 19.63 249 PHE A O 1
ATOM 1714 N N . PHE A 1 229 ? 24.544 18.251 23.192 1.00 19.75 250 PHE A N 1
ATOM 1715 C CA . PHE A 1 229 ? 23.524 19.154 22.647 1.00 20.65 250 PHE A CA 1
ATOM 1716 C C . PHE A 1 229 ? 22.519 18.375 21.792 1.00 21.07 250 PHE A C 1
ATOM 1717 O O . PHE A 1 229 ? 21.325 18.347 22.097 1.00 22.43 250 PHE A O 1
ATOM 1725 N N . LEU A 1 230 ? 23.024 17.669 20.788 1.00 20.61 251 LEU A N 1
ATOM 1726 C CA . LEU A 1 230 ? 22.167 16.918 19.849 1.00 20.91 251 LEU A CA 1
ATOM 1727 C C . LEU A 1 230 ? 21.164 15.963 20.553 1.00 20.31 251 LEU A C 1
ATOM 1728 O O . LEU A 1 230 ? 19.952 16.051 20.326 1.00 19.48 251 LEU A O 1
ATOM 1733 N N . PRO A 1 231 ? 21.669 15.060 21.416 1.00 20.29 252 PRO A N 1
ATOM 1734 C CA . PRO A 1 231 ? 20.733 14.146 22.093 1.00 21.22 252 PRO A CA 1
ATOM 1735 C C . PRO A 1 231 ? 19.691 14.882 22.959 1.00 21.42 252 PRO A C 1
ATOM 1736 O O . PRO A 1 231 ? 18.506 14.533 22.926 1.00 20.48 252 PRO A O 1
ATOM 1740 N N . ILE A 1 232 ? 20.131 15.873 23.736 1.00 22.12 253 ILE A N 1
ATOM 1741 C CA . ILE A 1 232 ? 19.208 16.667 24.556 1.00 22.73 253 ILE A CA 1
ATOM 1742 C C . ILE A 1 232 ? 18.160 17.407 23.710 1.00 23.43 253 ILE A C 1
ATOM 1743 O O . ILE A 1 232 ? 16.974 17.367 24.016 1.00 25.21 253 ILE A O 1
ATOM 1748 N N . VAL A 1 233 ? 18.595 18.020 22.611 1.00 23.52 254 VAL A N 1
ATOM 1749 C CA . VAL A 1 233 ? 17.674 18.745 21.734 1.00 22.92 254 VAL A CA 1
ATOM 1750 C C . VAL A 1 233 ? 16.665 17.804 21.051 1.00 23.29 254 VAL A C 1
ATOM 1751 O O . VAL A 1 233 ? 15.483 18.115 20.979 1.00 24.20 254 VAL A O 1
ATOM 1755 N N . CYS A 1 234 ? 17.114 16.614 20.659 1.00 22.01 255 CYS A N 1
ATOM 1756 C CA . CYS A 1 234 ? 16.213 15.626 20.073 1.00 24.42 255 CYS A CA 1
ATOM 1757 C C . CYS A 1 234 ? 15.048 15.301 21.016 1.00 24.18 255 CYS A C 1
ATOM 1758 O O . CYS A 1 234 ? 13.885 15.351 20.617 1.00 22.94 255 CYS A O 1
ATOM 1761 N N . GLY A 1 235 ? 15.376 14.940 22.258 1.00 23.82 256 GLY A N 1
ATOM 1762 C CA . GLY A 1 235 ? 14.362 14.628 23.260 1.00 23.68 256 GLY A CA 1
ATOM 1763 C C . GLY A 1 235 ? 13.364 15.768 23.447 1.00 24.28 256 GLY A C 1
ATOM 1764 O O . GLY A 1 235 ? 12.148 15.557 23.395 1.00 24.75 256 GLY A O 1
ATOM 1765 N N . MET A 1 236 ? 13.883 16.988 23.567 1.00 22.03 257 MET A N 1
ATOM 1766 C CA . MET A 1 236 ? 13.053 18.150 23.818 1.00 22.36 257 MET A CA 1
ATOM 1767 C C . MET A 1 236 ? 12.174 18.460 22.635 1.00 24.14 257 MET A C 1
ATOM 1768 O O . MET A 1 236 ? 11.008 18.799 22.807 1.00 23.94 257 MET A O 1
ATOM 1773 N N . LEU A 1 237 ? 12.759 18.429 21.434 1.00 24.63 258 LEU A N 1
ATOM 1774 C CA . LEU A 1 237 ? 12.014 18.709 20.215 1.00 25.03 258 LEU A CA 1
ATOM 1775 C C . LEU A 1 237 ? 10.890 17.734 20.077 1.00 25.33 258 LEU A C 1
ATOM 1776 O O . LEU A 1 237 ? 9.779 18.105 19.744 1.00 26.05 258 LEU A O 1
ATOM 1781 N N . LEU A 1 238 ? 11.214 16.461 20.197 1.00 25.42 259 LEU A N 1
ATOM 1782 C CA . LEU A 1 238 ? 10.217 15.434 20.069 1.00 26.34 259 LEU A CA 1
ATOM 1783 C C . LEU A 1 238 ? 9.140 15.596 21.159 1.00 28.29 259 LEU A C 1
ATOM 1784 O O . LEU A 1 238 ? 7.951 15.369 20.914 1.00 27.92 259 LEU A O 1
ATOM 1789 N N . ALA A 1 239 ? 9.553 16.097 22.321 1.00 28.60 260 ALA A N 1
ATOM 1790 C CA . ALA A 1 239 ? 8.640 16.284 23.435 1.00 30.11 260 ALA A CA 1
ATOM 1791 C C . ALA A 1 239 ? 7.783 17.554 23.299 1.00 31.06 260 ALA A C 1
ATOM 1792 O O . ALA A 1 239 ? 6.912 17.803 24.122 1.00 30.86 260 ALA A O 1
ATOM 1794 N N . GLY A 1 240 ? 8.054 18.364 22.278 1.00 31.65 261 GLY A N 1
ATOM 1795 C CA . GLY A 1 240 ? 7.187 19.507 21.966 1.00 32.19 261 GLY A CA 1
ATOM 1796 C C . GLY A 1 240 ? 7.636 20.873 22.481 1.00 34.11 261 GLY A C 1
ATOM 1797 O O . GLY A 1 240 ? 6.861 21.818 22.485 1.00 33.85 261 GLY A O 1
ATOM 1798 N N . ILE A 1 241 ? 8.898 20.997 22.876 1.00 34.37 262 ILE A N 1
ATOM 1799 C CA . ILE A 1 241 ? 9.404 22.295 23.301 1.00 33.68 262 ILE A CA 1
ATOM 1800 C C . ILE A 1 241 ? 9.861 23.093 22.090 1.00 34.18 262 ILE A C 1
ATOM 1801 O O . ILE A 1 241 ? 10.667 22.611 21.293 1.00 32.90 262 ILE A O 1
ATOM 1806 N N . ASP A 1 244 ? 13.557 27.716 19.704 1.00 44.79 265 ASP A N 1
ATOM 1807 C CA . ASP A 1 244 ? 12.584 28.805 19.811 1.00 44.63 265 ASP A CA 1
ATOM 1808 C C . ASP A 1 244 ? 12.532 29.337 21.246 1.00 44.00 265 ASP A C 1
ATOM 1809 O O . ASP A 1 244 ? 12.667 30.536 21.489 1.00 45.08 265 ASP A O 1
ATOM 1811 N N . ASN A 1 245 ? 12.234 28.431 22.166 1.00 42.16 266 ASN A N 1
ATOM 1812 C CA . ASN A 1 245 ? 12.268 28.675 23.593 1.00 39.51 266 ASN A CA 1
ATOM 1813 C C . ASN A 1 245 ? 13.717 28.959 24.086 1.00 38.18 266 ASN A C 1
ATOM 1814 O O . ASN A 1 245 ? 14.672 28.348 23.604 1.00 33.54 266 ASN A O 1
ATOM 1819 N N . LEU A 1 246 ? 13.847 29.811 25.108 1.00 36.23 267 LEU A N 1
ATOM 1820 C CA . LEU A 1 246 ? 15.158 30.250 25.606 1.00 36.51 267 LEU A CA 1
ATOM 1821 C C . LEU A 1 246 ? 15.976 29.142 26.295 1.00 35.65 267 LEU A C 1
ATOM 1822 O O . LEU A 1 246 ? 17.193 29.271 26.461 1.00 36.12 267 LEU A O 1
ATOM 1824 N N . ILE A 1 247 ? 15.306 28.075 26.722 1.00 33.79 268 ILE A N 1
ATOM 1825 C CA . ILE A 1 247 ? 16.001 26.983 27.383 1.00 32.45 268 ILE A CA 1
ATOM 1826 C C . ILE A 1 247 ? 17.052 26.337 26.453 1.00 31.21 268 ILE A C 1
ATOM 1827 O O . ILE A 1 247 ? 18.105 25.892 26.921 1.00 30.34 268 ILE A O 1
ATOM 1832 N N . TYR A 1 248 ? 16.824 26.417 25.134 1.00 29.12 269 TYR A N 1
ATOM 1833 C CA . TYR A 1 248 ? 17.764 25.834 24.170 1.00 28.90 269 TYR A CA 1
ATOM 1834 C C . TYR A 1 248 ? 19.154 26.446 24.267 1.00 28.95 269 TYR A C 1
ATOM 1835 O O . TYR A 1 248 ? 20.158 25.723 24.215 1.00 28.12 269 TYR A O 1
ATOM 1844 N N . LYS A 1 249 ? 19.200 27.745 24.572 1.00 28.41 270 LYS A N 1
ATOM 1845 C CA . LYS A 1 249 ? 20.464 28.459 24.758 1.00 29.24 270 LYS A CA 1
ATOM 1846 C C . LYS A 1 249 ? 21.206 27.957 26.007 1.00 29.23 270 LYS A C 1
ATOM 1847 O O . LYS A 1 249 ? 22.417 27.682 25.964 1.00 30.35 270 LYS A O 1
ATOM 1851 N N . LYS A 1 250 ? 20.478 27.818 27.106 1.00 28.48 271 LYS A N 1
ATOM 1852 C CA . LYS A 1 250 ? 21.049 27.298 28.347 1.00 27.72 271 LYS A CA 1
ATOM 1853 C C . LYS A 1 250 ? 21.573 25.874 28.144 1.00 27.65 271 LYS A C 1
ATOM 1854 O O . LYS A 1 250 ? 22.600 25.479 28.717 1.00 26.04 271 LYS A O 1
ATOM 1856 N N . ILE A 1 251 ? 20.812 25.081 27.401 1.00 26.67 272 ILE A N 1
ATOM 1857 C CA . ILE A 1 251 ? 21.206 23.717 27.099 1.00 26.43 272 ILE A CA 1
ATOM 1858 C C . ILE A 1 251 ? 22.501 23.697 26.293 1.00 25.96 272 ILE A C 1
ATOM 1859 O O . ILE A 1 251 ? 23.358 22.836 26.503 1.00 25.20 272 ILE A O 1
ATOM 1864 N N . GLU A 1 252 ? 22.655 24.669 25.393 1.00 26.04 273 GLU A N 1
ATOM 1865 C CA . GLU A 1 252 ? 23.863 24.769 24.573 1.00 27.24 273 GLU A CA 1
ATOM 1866 C C . GLU A 1 252 ? 25.097 25.073 25.436 1.00 27.44 273 GLU A C 1
ATOM 1867 O O . GLU A 1 252 ? 26.141 24.419 25.294 1.00 27.06 273 GLU A O 1
ATOM 1873 N N . ASP A 1 253 ? 24.935 25.985 26.399 1.00 27.13 274 ASP A N 1
ATOM 1874 C CA . ASP A 1 253 ? 26.018 26.359 27.311 1.00 27.11 274 ASP A CA 1
ATOM 1875 C C . ASP A 1 253 ? 26.409 25.206 28.225 1.00 26.09 274 ASP A C 1
ATOM 1876 O O . ASP A 1 253 ? 27.587 24.988 28.485 1.00 27.03 274 ASP A O 1
ATOM 1881 N N . ILE A 1 254 ? 25.422 24.512 28.767 1.00 23.63 275 ILE A N 1
ATOM 1882 C CA . ILE A 1 254 ? 25.709 23.354 29.601 1.00 23.42 275 ILE A CA 1
ATOM 1883 C C . ILE A 1 254 ? 26.449 22.274 28.800 1.00 22.23 275 ILE A C 1
ATOM 1884 O O . ILE A 1 254 ? 27.422 21.694 29.277 1.00 21.91 275 ILE A O 1
ATOM 1888 N N . SER A 1 255 ? 26.000 22.041 27.572 1.00 19.69 276 SER A N 1
ATOM 1889 C CA . SER A 1 255 ? 26.620 21.054 26.706 1.00 21.61 276 SER A CA 1
ATOM 1890 C C . SER A 1 255 ? 28.108 21.333 26.498 1.00 22.02 276 SER A C 1
ATOM 1891 O O . SER A 1 255 ? 28.936 20.420 26.567 1.00 20.77 276 SER A O 1
ATOM 1894 N N . MET A 1 256 ? 28.449 22.601 26.275 1.00 21.72 277 MET A N 1
ATOM 1895 C CA . MET A 1 256 ? 29.839 22.986 26.086 1.00 23.38 277 MET A CA 1
ATOM 1896 C C . MET A 1 256 ? 30.682 22.615 27.317 1.00 23.40 277 MET A C 1
ATOM 1897 O O . MET A 1 256 ? 31.767 22.048 27.188 1.00 22.65 277 MET A O 1
ATOM 1902 N N . LEU A 1 257 ? 30.161 22.906 28.506 1.00 23.78 278 LEU A N 1
ATOM 1903 C CA . LEU A 1 257 ? 30.860 22.555 29.752 1.00 23.47 278 LEU A CA 1
ATOM 1904 C C . LEU A 1 257 ? 31.008 21.037 29.901 1.00 23.47 278 LEU A C 1
ATOM 1905 O O . LEU A 1 257 ? 32.009 20.550 30.425 1.00 24.27 278 LEU A O 1
ATOM 1910 N N . MET A 1 258 ? 29.985 20.300 29.493 1.00 22.56 279 MET A N 1
ATOM 1911 C CA . MET A 1 258 ? 30.014 18.842 29.602 1.00 25.17 279 MET A CA 1
ATOM 1912 C C . MET A 1 258 ? 30.964 18.197 28.594 1.00 24.31 279 MET A C 1
ATOM 1913 O O . MET A 1 258 ? 31.738 17.302 28.948 1.00 24.69 279 MET A O 1
ATOM 1918 N N . GLY A 1 259 ? 30.926 18.678 27.352 1.00 22.17 280 GLY A N 1
ATOM 1919 C CA . GLY A 1 259 ? 31.853 18.213 26.327 1.00 22.08 280 GLY A CA 1
ATOM 1920 C C . GLY A 1 259 ? 33.293 18.398 26.764 1.00 22.82 280 GLY A C 1
ATOM 1921 O O . GLY A 1 259 ? 34.139 17.524 26.548 1.00 24.01 280 GLY A O 1
ATOM 1922 N N . GLU A 1 260 ? 33.569 19.513 27.425 1.00 22.23 281 GLU A N 1
ATOM 1923 C CA . GLU A 1 260 ? 34.939 19.804 27.859 1.00 24.21 281 GLU A CA 1
ATOM 1924 C C . GLU A 1 260 ? 35.341 18.856 29.002 1.00 23.62 281 GLU A C 1
ATOM 1925 O O . GLU A 1 260 ? 36.431 18.274 29.001 1.00 23.59 281 GLU A O 1
ATOM 1931 N N . TYR A 1 261 ? 34.423 18.675 29.939 1.00 22.48 282 TYR A N 1
ATOM 1932 C CA . TYR A 1 261 ? 34.581 17.738 31.031 1.00 24.23 282 TYR A CA 1
ATOM 1933 C C . TYR A 1 261 ? 34.829 16.313 30.520 1.00 24.65 282 TYR A C 1
ATOM 1934 O O . TYR A 1 261 ? 35.726 15.612 31.010 1.00 23.23 282 TYR A O 1
ATOM 1943 N N . PHE A 1 262 ? 34.068 15.917 29.494 1.00 23.76 283 PHE A N 1
ATOM 1944 C CA . PHE A 1 262 ? 34.118 14.547 28.959 1.00 24.25 283 PHE A CA 1
ATOM 1945 C C . PHE A 1 262 ? 35.429 14.285 28.212 1.00 22.98 283 PHE A C 1
ATOM 1946 O O . PHE A 1 262 ? 36.111 13.283 28.465 1.00 21.28 283 PHE A O 1
ATOM 1954 N N . GLN A 1 263 ? 35.815 15.218 27.347 1.00 21.90 284 GLN A N 1
ATOM 1955 C CA . GLN A 1 263 ? 37.040 15.051 26.574 1.00 21.84 284 GLN A CA 1
ATOM 1956 C C . GLN A 1 263 ? 38.281 15.057 27.450 1.00 20.64 284 GLN A C 1
ATOM 1957 O O . GLN A 1 263 ? 39.252 14.395 27.140 1.00 19.37 284 GLN A O 1
ATOM 1963 N N . ILE A 1 264 ? 38.301 15.930 28.448 1.00 19.38 285 ILE A N 1
ATOM 1964 C CA . ILE A 1 264 ? 39.437 15.989 29.357 1.00 19.85 285 ILE A CA 1
ATOM 1965 C C . ILE A 1 264 ? 39.601 14.677 30.105 1.00 21.14 285 ILE A C 1
ATOM 1966 O O . ILE A 1 264 ? 40.719 14.144 30.217 1.00 22.84 285 ILE A O 1
ATOM 1971 N N . HIS A 1 265 ? 38.486 14.111 30.536 1.00 20.31 286 HIS A N 1
ATOM 1972 C CA . HIS A 1 265 ? 38.492 12.802 31.141 1.00 23.29 286 HIS A CA 1
ATOM 1973 C C . HIS A 1 265 ? 39.029 11.757 30.160 1.00 23.88 286 HIS A C 1
ATOM 1974 O O . HIS A 1 265 ? 39.878 10.949 30.518 1.00 25.08 286 HIS A O 1
ATOM 1981 N N . ASP A 1 266 ? 38.575 11.815 28.909 1.00 24.18 287 ASP A N 1
ATOM 1982 C CA . ASP A 1 266 ? 39.079 10.904 27.871 1.00 26.27 287 ASP A CA 1
ATOM 1983 C C . ASP A 1 266 ? 40.602 11.045 27.701 1.00 24.83 287 ASP A C 1
ATOM 1984 O O . ASP A 1 266 ? 41.314 10.055 27.588 1.00 25.36 287 ASP A O 1
ATOM 1989 N N . ASP A 1 267 ? 41.078 12.278 27.612 1.00 22.92 288 ASP A N 1
ATOM 1990 C CA . ASP A 1 267 ? 42.508 12.532 27.466 1.00 22.56 288 ASP A CA 1
ATOM 1991 C C . ASP A 1 267 ? 43.284 11.900 28.613 1.00 23.61 288 ASP A C 1
ATOM 1992 O O . ASP A 1 267 ? 44.333 11.270 28.398 1.00 22.91 288 ASP A O 1
ATOM 1997 N N . TYR A 1 268 ? 42.755 12.064 29.828 1.00 23.56 289 TYR A N 1
ATOM 1998 C CA . TYR A 1 268 ? 43.362 11.519 31.045 1.00 25.20 289 TYR A CA 1
ATOM 1999 C C . TYR A 1 268 ? 43.470 10.004 31.005 1.00 25.49 289 TYR A C 1
ATOM 2000 O O . TYR A 1 268 ? 44.514 9.445 31.331 1.00 26.16 289 TYR A O 1
ATOM 2009 N N . LEU A 1 269 ? 42.411 9.343 30.553 1.00 25.94 290 LEU A N 1
ATOM 2010 C CA . LEU A 1 269 ? 42.403 7.877 30.480 1.00 27.95 290 LEU A CA 1
ATOM 2011 C C . LEU A 1 269 ? 43.363 7.354 29.426 1.00 27.72 290 LEU A C 1
ATOM 2012 O O . LEU A 1 269 ? 43.876 6.257 29.555 1.00 26.02 290 LEU A O 1
ATOM 2017 N N . ASP A 1 270 ? 43.610 8.154 28.386 1.00 28.44 291 ASP A N 1
ATOM 2018 C CA . ASP A 1 270 ? 44.506 7.744 27.305 1.00 29.44 291 ASP A CA 1
ATOM 2019 C C . ASP A 1 270 ? 45.934 7.471 27.811 1.00 32.46 291 ASP A C 1
ATOM 2020 O O . ASP A 1 270 ? 46.633 6.614 27.270 1.00 31.33 291 ASP A O 1
ATOM 2025 N N . ILE A 1 271 ? 46.371 8.215 28.827 1.00 33.57 292 ILE A N 1
ATOM 2026 C CA . ILE A 1 271 ? 47.647 7.919 29.467 1.00 37.97 292 ILE A CA 1
ATOM 2027 C C . ILE A 1 271 ? 47.488 7.050 30.728 1.00 40.49 292 ILE A C 1
ATOM 2028 O O . ILE A 1 271 ? 48.169 6.032 30.872 1.00 41.25 292 ILE A O 1
ATOM 2032 N N . PHE A 1 272 ? 46.494 7.372 31.557 1.00 42.12 293 PHE A N 1
ATOM 2033 C CA . PHE A 1 272 ? 46.283 6.655 32.821 1.00 44.19 293 PHE A CA 1
ATOM 2034 C C . PHE A 1 272 ? 45.087 5.707 32.773 1.00 46.04 293 PHE A C 1
ATOM 2035 O O . PHE A 1 272 ? 44.490 5.392 33.813 1.00 48.04 293 PHE A O 1
ATOM 2043 N N . ASP A 1 274 ? 44.595 1.808 30.632 1.00 54.10 295 ASP A N 1
ATOM 2044 C CA . ASP A 1 274 ? 44.182 0.402 30.609 1.00 54.34 295 ASP A CA 1
ATOM 2045 C C . ASP A 1 274 ? 43.114 0.169 29.538 1.00 53.26 295 ASP A C 1
ATOM 2046 O O . ASP A 1 274 ? 41.937 0.526 29.724 1.00 52.81 295 ASP A O 1
ATOM 2051 N N . SER A 1 275 ? 43.523 -0.425 28.417 1.00 51.61 296 SER A N 1
ATOM 2052 C CA . SER A 1 275 ? 42.613 -0.646 27.291 1.00 51.26 296 SER A CA 1
ATOM 2053 C C . SER A 1 275 ? 41.534 -1.671 27.614 1.00 51.47 296 SER A C 1
ATOM 2054 O O . SER A 1 275 ? 40.492 -1.714 26.952 1.00 51.41 296 SER A O 1
ATOM 2057 N N . THR A 1 276 ? 41.790 -2.500 28.629 1.00 50.18 297 THR A N 1
ATOM 2058 C CA . THR A 1 276 ? 40.806 -3.467 29.101 1.00 50.00 297 THR A CA 1
ATOM 2059 C C . THR A 1 276 ? 39.511 -2.757 29.469 1.00 49.48 297 THR A C 1
ATOM 2060 O O . THR A 1 276 ? 38.419 -3.233 29.160 1.00 50.94 297 THR A O 1
ATOM 2062 N N . LYS A 1 277 ? 39.646 -1.580 30.071 1.00 48.62 298 LYS A N 1
ATOM 2063 C CA . LYS A 1 277 ? 38.497 -0.793 30.494 1.00 47.51 298 LYS A CA 1
ATOM 2064 C C . LYS A 1 277 ? 38.035 0.199 29.415 1.00 46.51 298 LYS A C 1
ATOM 2065 O O . LYS A 1 277 ? 36.832 0.405 29.231 1.00 47.55 298 LYS A O 1
ATOM 2068 N N . THR A 1 278 ? 38.984 0.793 28.690 1.00 44.15 299 THR A N 1
ATOM 2069 C CA . THR A 1 278 ? 38.645 1.787 27.659 1.00 43.02 299 THR A CA 1
ATOM 2070 C C . THR A 1 278 ? 38.225 1.160 26.321 1.00 40.88 299 THR A C 1
ATOM 2071 O O . THR A 1 278 ? 37.574 1.815 25.499 1.00 40.53 299 THR A O 1
ATOM 2075 N N . GLY A 1 279 ? 38.682 -0.065 26.068 1.00 38.64 300 GLY A N 1
ATOM 2076 C CA . GLY A 1 279 ? 38.390 -0.750 24.807 1.00 36.70 300 GLY A CA 1
ATOM 2077 C C . GLY A 1 279 ? 39.223 -0.272 23.613 1.00 35.49 300 GLY A C 1
ATOM 2078 O O . GLY A 1 279 ? 39.028 -0.732 22.497 1.00 34.17 300 GLY A O 1
ATOM 2079 N N . LYS A 1 280 ? 40.146 0.658 23.853 1.00 35.25 301 LYS A N 1
ATOM 2080 C CA . LYS A 1 280 ? 41.006 1.199 22.778 1.00 36.14 301 LYS A CA 1
ATOM 2081 C C . LYS A 1 280 ? 42.447 1.386 23.270 1.00 35.61 301 LYS A C 1
ATOM 2082 O O . LYS A 1 280 ? 42.698 1.343 24.453 1.00 36.36 301 LYS A O 1
ATOM 2088 N N . VAL A 1 281 ? 43.387 1.543 22.347 1.00 37.92 302 VAL A N 1
ATOM 2089 C CA . VAL A 1 281 ? 44.816 1.602 22.707 1.00 38.96 302 VAL A CA 1
ATOM 2090 C C . VAL A 1 281 ? 45.211 2.924 23.372 1.00 38.76 302 VAL A C 1
ATOM 2091 O O . VAL A 1 281 ? 45.006 3.997 22.809 1.00 38.58 302 VAL A O 1
ATOM 2093 N N . SER A 1 283 ? 47.183 6.181 22.597 1.00 28.36 304 SER A N 1
ATOM 2094 C CA . SER A 1 283 ? 48.160 6.550 21.560 1.00 27.82 304 SER A CA 1
ATOM 2095 C C . SER A 1 283 ? 48.205 8.057 21.229 1.00 26.73 304 SER A C 1
ATOM 2096 O O . SER A 1 283 ? 48.752 8.448 20.187 1.00 26.13 304 SER A O 1
ATOM 2098 N N . ASP A 1 284 ? 47.695 8.900 22.130 1.00 25.17 305 ASP A N 1
ATOM 2099 C CA . ASP A 1 284 ? 47.695 10.374 21.897 1.00 25.30 305 ASP A CA 1
ATOM 2100 C C . ASP A 1 284 ? 49.102 10.963 21.711 1.00 24.40 305 ASP A C 1
ATOM 2101 O O . ASP A 1 284 ? 49.321 11.805 20.839 1.00 23.58 305 ASP A O 1
ATOM 2106 N N . ILE A 1 285 ? 50.034 10.543 22.560 1.00 24.33 306 ILE A N 1
ATOM 2107 C CA . ILE A 1 285 ? 51.395 11.049 22.515 1.00 23.76 306 ILE A CA 1
ATOM 2108 C C . ILE A 1 285 ? 52.060 10.779 21.173 1.00 24.73 306 ILE A C 1
ATOM 2109 O O . ILE A 1 285 ? 52.447 11.709 20.470 1.00 23.80 306 ILE A O 1
ATOM 2114 N N . GLN A 1 286 ? 52.166 9.510 20.798 1.00 26.52 307 GLN A N 1
ATOM 2115 C CA . GLN A 1 286 ? 52.760 9.178 19.510 1.00 27.18 307 GLN A CA 1
ATOM 2116 C C . GLN A 1 286 ? 51.964 9.761 18.344 1.00 26.06 307 GLN A C 1
ATOM 2117 O O . GLN A 1 286 ? 52.520 10.012 17.284 1.00 26.71 307 GLN A O 1
ATOM 2123 N N . ASN A 1 287 ? 50.676 10.008 18.552 1.00 23.64 308 ASN A N 1
ATOM 2124 C CA . ASN A 1 287 ? 49.848 10.549 17.481 1.00 24.80 308 ASN A CA 1
ATOM 2125 C C . ASN A 1 287 ? 49.895 12.060 17.402 1.00 23.98 308 ASN A C 1
ATOM 2126 O O . ASN A 1 287 ? 49.250 12.655 16.549 1.00 24.52 308 ASN A O 1
ATOM 2131 N N . ASN A 1 288 ? 50.737 12.671 18.240 1.00 22.67 309 ASN A N 1
ATOM 2132 C CA . ASN A 1 288 ? 50.949 14.108 18.195 1.00 22.80 309 ASN A CA 1
ATOM 2133 C C . ASN A 1 288 ? 49.668 14.900 18.445 1.00 21.90 309 ASN A C 1
ATOM 2134 O O . ASN A 1 288 ? 49.461 15.942 17.849 1.00 24.06 309 ASN A O 1
ATOM 2139 N N . LYS A 1 289 ? 48.831 14.414 19.357 1.00 20.46 310 LYS A N 1
ATOM 2140 C CA . LYS A 1 289 ? 47.552 15.052 19.635 1.00 21.19 310 LYS A CA 1
ATOM 2141 C C . LYS A 1 289 ? 47.658 16.199 20.661 1.00 20.13 310 LYS A C 1
ATOM 2142 O O . LYS A 1 289 ? 48.429 16.117 21.612 1.00 18.79 310 LYS A O 1
ATOM 2148 N N . LEU A 1 290 ? 46.895 17.271 20.445 1.00 18.58 311 LEU A N 1
ATOM 2149 C CA . LEU A 1 290 ? 46.756 18.309 21.478 1.00 18.74 311 LEU A CA 1
ATOM 2150 C C . LEU A 1 290 ? 45.832 17.795 22.589 1.00 19.31 311 LEU A C 1
ATOM 2151 O O . LEU A 1 290 ? 44.648 17.561 22.356 1.00 20.04 311 LEU A O 1
ATOM 2156 N N . THR A 1 291 ? 46.380 17.611 23.788 1.00 19.44 312 THR A N 1
ATOM 2157 C CA . THR A 1 291 ? 45.612 17.064 24.905 1.00 20.63 312 THR A CA 1
ATOM 2158 C C . THR A 1 291 ? 45.685 17.951 26.141 1.00 20.67 312 THR A C 1
ATOM 2159 O O . THR A 1 291 ? 46.610 18.750 26.297 1.00 19.45 312 THR A O 1
ATOM 2163 N N . TRP A 1 292 ? 44.792 17.689 27.084 1.00 21.59 313 TRP A N 1
ATOM 2164 C CA . TRP A 1 292 ? 44.787 18.408 28.343 1.00 22.09 313 TRP A CA 1
ATOM 2165 C C . TRP A 1 292 ? 46.071 18.121 29.142 1.00 21.24 313 TRP A C 1
ATOM 2166 O O . TRP A 1 292 ? 46.698 19.039 29.646 1.00 21.78 313 TRP A O 1
ATOM 2177 N N . PRO A 1 293 ? 46.491 16.844 29.203 1.00 20.07 314 PRO A N 1
ATOM 2178 C CA . PRO A 1 293 ? 47.744 16.550 29.903 1.00 21.11 314 PRO A CA 1
ATOM 2179 C C . PRO A 1 293 ? 48.938 17.279 29.292 1.00 21.01 314 PRO A C 1
ATOM 2180 O O . PRO A 1 293 ? 49.801 17.732 30.024 1.00 21.74 314 PRO A O 1
ATOM 2184 N N . LEU A 1 294 ? 48.980 17.393 27.962 1.00 19.63 315 LEU A N 1
ATOM 2185 C CA . LEU A 1 294 ? 50.059 18.144 27.292 1.00 20.28 315 LEU A CA 1
ATOM 2186 C C . LEU A 1 294 ? 50.031 19.613 27.707 1.00 21.39 315 LEU A C 1
ATOM 2187 O O . LEU A 1 294 ? 51.065 20.195 28.048 1.00 21.91 315 LEU A O 1
ATOM 2192 N N . ILE A 1 295 ? 48.849 20.220 27.634 1.00 21.29 316 ILE A N 1
ATOM 2193 C CA . ILE A 1 295 ? 48.705 21.633 27.964 1.00 22.61 316 ILE A CA 1
ATOM 2194 C C . ILE A 1 295 ? 49.021 21.929 29.437 1.00 23.79 316 ILE A C 1
ATOM 2195 O O . ILE A 1 295 ? 49.725 22.895 29.741 1.00 24.36 316 ILE A O 1
ATOM 2200 N N . LYS A 1 296 ? 48.512 21.097 30.344 1.00 22.16 317 LYS A N 1
ATOM 2201 C CA . LYS A 1 296 ? 48.754 21.314 31.774 1.00 23.67 317 LYS A CA 1
ATOM 2202 C C . LYS A 1 296 ? 50.241 21.157 32.120 1.00 24.00 317 LYS A C 1
ATOM 2203 O O . LYS A 1 296 ? 50.817 21.998 32.809 1.00 23.69 317 LYS A O 1
ATOM 2209 N N . THR A 1 297 ? 50.873 20.109 31.601 1.00 26.20 318 THR A N 1
ATOM 2210 C CA . THR A 1 297 ? 52.303 19.896 31.851 1.00 26.21 318 THR A CA 1
ATOM 2211 C C . THR A 1 297 ? 53.081 21.082 31.317 1.00 28.15 318 THR A C 1
ATOM 2212 O O . THR A 1 297 ? 53.949 21.622 31.989 1.00 29.56 318 THR A O 1
ATOM 2216 N N . PHE A 1 298 ? 52.637 21.588 30.179 1.00 30.59 319 PHE A N 1
ATOM 2217 C CA . PHE A 1 298 ? 53.312 22.681 29.509 1.00 32.20 319 PHE A CA 1
ATOM 2218 C C . PHE A 1 298 ? 53.186 23.998 30.273 1.00 33.97 319 PHE A C 1
ATOM 2219 O O . PHE A 1 298 ? 54.077 24.856 30.219 1.00 34.91 319 PHE A O 1
ATOM 2227 N N . GLU A 1 299 ? 52.086 24.173 30.982 1.00 34.39 320 GLU A N 1
ATOM 2228 C CA . GLU A 1 299 ? 51.920 25.378 31.755 1.00 34.90 320 GLU A CA 1
ATOM 2229 C C . GLU A 1 299 ? 52.649 25.261 33.110 1.00 34.06 320 GLU A C 1
ATOM 2230 O O . GLU A 1 299 ? 53.001 26.268 33.716 1.00 34.33 320 GLU A O 1
ATOM 2236 N N . LEU A 1 300 ? 52.962 24.031 33.518 1.00 32.53 321 LEU A N 1
ATOM 2237 C CA . LEU A 1 300 ? 53.597 23.795 34.821 1.00 33.02 321 LEU A CA 1
ATOM 2238 C C . LEU A 1 300 ? 55.116 23.654 34.760 1.00 33.20 321 LEU A C 1
ATOM 2239 O O . LEU A 1 300 ? 55.799 23.873 35.756 1.00 33.74 321 LEU A O 1
ATOM 2244 N N . CYS A 1 301 ? 55.635 23.194 33.628 1.00 32.34 322 CYS A N 1
ATOM 2245 C CA . CYS A 1 301 ? 57.024 22.743 33.585 1.00 31.92 322 CYS A CA 1
ATOM 2246 C C . CYS A 1 301 ? 58.071 23.829 33.332 1.00 31.41 322 CYS A C 1
ATOM 2247 O O . CYS A 1 301 ? 57.748 24.936 32.915 1.00 31.81 322 CYS A O 1
ATOM 2250 N N . SER A 1 302 ? 59.325 23.487 33.628 1.00 30.87 323 SER A N 1
ATOM 2251 C CA . SER A 1 302 ? 60.484 24.355 33.398 1.00 31.07 323 SER A CA 1
ATOM 2252 C C . SER A 1 302 ? 60.811 24.452 31.906 1.00 31.55 323 SER A C 1
ATOM 2253 O O . SER A 1 302 ? 60.449 23.566 31.120 1.00 32.16 323 SER A O 1
ATOM 2256 N N . GLU A 1 303 ? 61.632 25.434 31.550 1.00 30.65 324 GLU A N 1
ATOM 2257 C CA . GLU A 1 303 ? 62.096 25.563 30.175 1.00 31.31 324 GLU A CA 1
ATOM 2258 C C . GLU A 1 303 ? 62.776 24.303 29.654 1.00 29.30 324 GLU A C 1
ATOM 2259 O O . GLU A 1 303 ? 62.520 23.883 28.529 1.00 29.64 324 GLU A O 1
ATOM 2265 N N . PRO A 1 304 ? 63.656 23.699 30.458 1.00 27.82 325 PRO A N 1
ATOM 2266 C CA . PRO A 1 304 ? 64.310 22.530 29.887 1.00 26.84 325 PRO A CA 1
ATOM 2267 C C . PRO A 1 304 ? 63.312 21.416 29.517 1.00 25.91 325 PRO A C 1
ATOM 2268 O O . PRO A 1 304 ? 63.472 20.759 28.490 1.00 23.79 325 PRO A O 1
ATOM 2272 N N . ASP A 1 305 ? 62.268 21.253 30.320 1.00 24.56 326 ASP A N 1
ATOM 2273 C CA . ASP A 1 305 ? 61.274 20.206 30.070 1.00 24.67 326 ASP A CA 1
ATOM 2274 C C . ASP A 1 305 ? 60.357 20.518 28.886 1.00 23.98 326 ASP A C 1
ATOM 2275 O O . ASP A 1 305 ? 59.757 19.614 28.298 1.00 24.66 326 ASP A O 1
ATOM 2280 N N . LYS A 1 306 ? 60.261 21.792 28.527 1.00 23.35 327 LYS A N 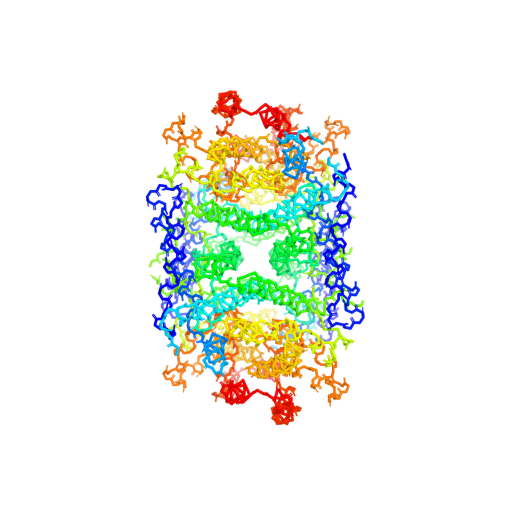1
ATOM 2281 C CA . LYS A 1 306 ? 59.511 22.176 27.343 1.00 24.12 327 LYS A CA 1
ATOM 2282 C C . LYS A 1 306 ? 60.272 21.741 26.105 1.00 23.91 327 LYS A C 1
ATOM 2283 O O . LYS A 1 306 ? 59.682 21.333 25.112 1.00 23.49 327 LYS A O 1
ATOM 2289 N N . ILE A 1 307 ? 61.591 21.832 26.180 1.00 24.84 328 ILE A N 1
ATOM 2290 C CA . ILE A 1 307 ? 62.446 21.410 25.101 1.00 26.20 328 ILE A CA 1
ATOM 2291 C C . ILE A 1 307 ? 62.413 19.895 24.958 1.00 25.78 328 ILE A C 1
ATOM 2292 O O . ILE A 1 307 ? 62.235 19.390 23.863 1.00 26.07 328 ILE A O 1
ATOM 2297 N N . LYS A 1 308 ? 62.433 19.184 26.092 1.00 25.80 329 LYS A N 1
ATOM 2298 C CA . LYS A 1 308 ? 62.269 17.726 26.102 1.00 27.16 329 LYS A CA 1
ATOM 2299 C C . LYS A 1 308 ? 60.954 17.299 25.444 1.00 26.23 329 LYS A C 1
ATOM 2300 O O . LYS A 1 308 ? 60.922 16.362 24.658 1.00 25.25 329 LYS A O 1
ATOM 2306 N N . ILE A 1 309 ? 59.858 17.938 25.839 1.00 26.32 330 ILE A N 1
ATOM 2307 C CA . ILE A 1 309 ? 58.549 17.602 25.279 1.00 26.33 330 ILE A CA 1
ATOM 2308 C C . ILE A 1 309 ? 58.558 17.773 23.752 1.00 25.38 330 ILE A C 1
ATOM 2309 O O . ILE A 1 309 ? 58.236 16.845 23.016 1.00 26.60 330 ILE A O 1
ATOM 2313 N N . VAL A 1 310 ? 59.066 18.910 23.296 1.00 24.36 331 VAL A N 1
ATOM 2314 C CA . VAL A 1 310 ? 59.110 19.225 21.879 1.00 23.81 331 VAL A CA 1
ATOM 2315 C C . VAL A 1 310 ? 59.910 18.174 21.136 1.00 25.00 331 VAL A C 1
ATOM 2316 O O . VAL A 1 310 ? 59.527 17.736 20.054 1.00 24.83 331 VAL A O 1
ATOM 2320 N N . LYS A 1 311 ? 60.984 17.710 21.764 1.00 25.33 332 LYS A N 1
ATOM 2321 C CA . LYS A 1 311 ? 61.865 16.720 21.152 1.00 26.37 332 LYS A CA 1
ATOM 2322 C C . LYS A 1 311 ? 61.283 15.303 21.180 1.00 25.75 332 LYS A C 1
ATOM 2323 O O . LYS A 1 311 ? 61.625 14.478 20.350 1.00 24.70 332 LYS A O 1
ATOM 2327 N N . ASN A 1 312 ? 60.368 15.039 22.101 1.00 24.08 333 ASN A N 1
ATOM 2328 C CA . ASN A 1 312 ? 59.921 13.653 22.322 1.00 24.14 333 ASN A CA 1
ATOM 2329 C C . ASN A 1 312 ? 58.469 13.341 21.980 1.00 23.19 333 ASN A C 1
ATOM 2330 O O . ASN A 1 312 ? 58.106 12.174 21.826 1.00 23.33 333 ASN A O 1
ATOM 2335 N N . TYR A 1 313 ? 57.648 14.379 21.857 1.00 22.31 334 TYR A N 1
ATOM 2336 C CA . TYR A 1 313 ? 56.226 14.218 21.551 1.00 22.51 334 TYR A CA 1
ATOM 2337 C C . TYR A 1 313 ? 55.982 13.887 20.076 1.00 23.96 334 TYR A C 1
ATOM 2338 O O . TYR A 1 313 ? 56.735 14.314 19.203 1.00 23.02 334 TYR A O 1
ATOM 2347 N N . GLY A 1 314 ? 54.877 13.196 19.802 1.00 25.24 335 GLY A N 1
ATOM 2348 C CA . GLY A 1 314 ? 54.470 12.926 18.430 1.00 26.64 335 GLY A CA 1
ATOM 2349 C C . GLY A 1 314 ? 55.441 12.046 17.686 1.00 29.36 335 GLY A C 1
ATOM 2350 O O . GLY A 1 314 ? 55.484 12.055 16.458 1.00 30.75 335 GLY A O 1
ATOM 2351 N N . LYS A 1 315 ? 56.143 11.201 18.423 1.00 29.84 336 LYS A N 1
ATOM 2352 C CA . LYS A 1 315 ? 57.106 10.303 17.823 1.00 31.60 336 LYS A CA 1
ATOM 2353 C C . LYS A 1 315 ? 56.811 8.834 18.099 1.00 31.85 336 LYS A C 1
ATOM 2354 O O . LYS A 1 315 ? 56.456 8.451 19.222 1.00 30.87 336 LYS A O 1
ATOM 2360 N N . ASN A 1 316 ? 56.719 8.077 17.017 1.00 31.74 337 ASN A N 1
ATOM 2361 C CA . ASN A 1 316 ? 56.466 6.665 17.097 1.00 34.15 337 ASN A CA 1
ATOM 2362 C C . ASN A 1 316 ? 57.738 5.955 17.538 1.00 33.52 337 ASN A C 1
ATOM 2363 O O . ASN A 1 316 ? 58.519 5.477 16.713 1.00 31.36 337 ASN A O 1
ATOM 2368 N N . ASN A 1 317 ? 57.967 5.940 18.844 1.00 32.52 338 ASN A N 1
ATOM 2369 C CA . ASN A 1 317 ? 59.233 5.501 19.392 1.00 31.96 338 ASN A CA 1
ATOM 2370 C C . ASN A 1 317 ? 59.088 5.274 20.887 1.00 31.56 338 ASN A C 1
ATOM 2371 O O . ASN A 1 317 ? 58.607 6.150 21.615 1.00 31.15 338 ASN A O 1
ATOM 2376 N N . LEU A 1 318 ? 59.371 4.051 21.317 1.00 30.94 339 LEU A N 1
ATOM 2377 C CA . LEU A 1 318 ? 59.138 3.652 22.693 1.00 31.62 339 LEU A CA 1
ATOM 2378 C C . LEU A 1 318 ? 59.861 4.550 23.689 1.00 31.02 339 LEU A C 1
ATOM 2379 O O . LEU A 1 318 ? 59.277 4.971 24.686 1.00 29.38 339 LEU A O 1
ATOM 2381 N N . ALA A 1 319 ? 61.117 4.876 23.402 1.00 29.49 340 ALA A N 1
ATOM 2382 C CA . ALA A 1 319 ? 61.885 5.723 24.300 1.00 29.76 340 ALA A CA 1
ATOM 2383 C C . ALA A 1 319 ? 61.259 7.123 24.405 1.00 29.64 340 ALA A C 1
ATOM 2384 O O . ALA A 1 319 ? 61.119 7.668 25.503 1.00 30.56 340 ALA A O 1
ATOM 2386 N N . CYS A 1 320 ? 60.835 7.670 23.268 1.00 28.82 341 CYS A N 1
ATOM 2387 C CA . CYS A 1 320 ? 60.248 9.004 23.231 1.00 28.33 341 CYS A CA 1
ATOM 2388 C C . CYS A 1 320 ? 58.960 9.077 24.034 1.00 27.63 341 CYS A C 1
ATOM 2389 O O . CYS A 1 320 ? 58.756 10.006 24.819 1.00 26.60 341 CYS A O 1
ATOM 2392 N N . VAL A 1 321 ? 58.119 8.068 23.883 1.00 28.64 342 VAL A N 1
ATOM 2393 C CA . VAL A 1 321 ? 56.860 8.053 24.615 1.00 29.39 342 VAL A CA 1
ATOM 2394 C C . VAL A 1 321 ? 57.076 7.925 26.122 1.00 28.93 342 VAL A C 1
ATOM 2395 O O . VAL A 1 321 ? 56.414 8.602 26.901 1.00 28.05 342 VAL A O 1
ATOM 2399 N N . LYS A 1 322 ? 58.024 7.101 26.527 1.00 28.20 343 LYS A N 1
ATOM 2400 C CA . LYS A 1 322 ? 58.324 6.978 27.952 1.00 28.67 343 LYS A CA 1
ATOM 2401 C C . LYS A 1 322 ? 58.812 8.293 28.567 1.00 26.97 343 LYS A C 1
ATOM 2402 O O . LYS A 1 322 ? 58.592 8.538 29.734 1.00 27.39 343 LYS A O 1
ATOM 2405 N N . VAL A 1 323 ? 59.533 9.107 27.795 1.00 27.39 344 VAL A N 1
ATOM 2406 C CA . VAL A 1 323 ? 59.951 10.431 28.298 1.00 26.46 344 VAL A CA 1
ATOM 2407 C C . VAL A 1 323 ? 58.716 11.272 28.612 1.00 25.36 344 VAL A C 1
ATOM 2408 O O . VAL A 1 323 ? 58.649 11.924 29.655 1.00 24.68 344 VAL A O 1
ATOM 2412 N N . ILE A 1 324 ? 57.733 11.254 27.709 1.00 24.56 345 ILE A N 1
ATOM 2413 C CA . ILE A 1 324 ? 56.514 12.014 27.936 1.00 23.88 345 ILE A CA 1
ATOM 2414 C C . ILE A 1 324 ? 55.747 11.464 29.138 1.00 25.27 345 ILE A C 1
ATOM 2415 O O . ILE A 1 324 ? 55.436 12.211 30.054 1.00 24.11 345 ILE A O 1
ATOM 2420 N N . ASP A 1 325 ? 55.573 10.136 29.187 1.00 27.28 346 ASP A N 1
ATOM 2421 C CA . ASP A 1 325 ? 54.938 9.475 30.338 1.00 30.09 346 ASP A CA 1
ATOM 2422 C C . ASP A 1 325 ? 55.567 9.930 31.662 1.00 28.98 346 ASP A C 1
ATOM 2423 O O . ASP A 1 325 ? 54.860 10.238 32.624 1.00 28.11 346 ASP A O 1
ATOM 2428 N N . SER A 1 326 ? 56.895 9.922 31.716 1.00 28.91 347 SER A N 1
ATOM 2429 C CA . SER A 1 326 ? 57.614 10.299 32.936 1.00 29.79 347 SER A CA 1
ATOM 2430 C C . SER A 1 326 ? 57.361 11.742 33.313 1.00 28.41 347 SER A C 1
ATOM 2431 O O . SER A 1 326 ? 57.294 12.070 34.488 1.00 28.59 347 SER A O 1
ATOM 2434 N N . LEU A 1 327 ? 57.263 12.619 32.318 1.00 27.83 348 LEU A N 1
ATOM 2435 C CA . LEU A 1 327 ? 56.972 14.023 32.606 1.00 29.29 348 LEU A CA 1
ATOM 2436 C C . LEU A 1 327 ? 55.559 14.218 33.162 1.00 28.21 348 LEU A C 1
ATOM 2437 O O . LEU A 1 327 ? 55.340 15.074 33.997 1.00 27.71 348 LEU A O 1
ATOM 2442 N N . TYR A 1 328 ? 54.606 13.420 32.693 1.00 28.44 349 TYR A N 1
ATOM 2443 C CA . TYR A 1 328 ? 53.246 13.518 33.212 1.00 28.93 349 TYR A CA 1
ATOM 2444 C C . TYR A 1 328 ? 53.218 13.076 34.672 1.00 30.10 349 TYR A C 1
ATOM 2445 O O . TYR A 1 328 ? 52.568 13.699 35.501 1.00 28.93 349 TYR A O 1
ATOM 2454 N N . GLU A 1 329 ? 53.991 12.038 34.989 1.00 31.91 350 GLU A N 1
ATOM 2455 C CA . GLU A 1 329 ? 54.139 11.588 36.364 1.00 32.95 350 GLU A CA 1
ATOM 2456 C C . GLU A 1 329 ? 54.843 12.668 37.214 1.00 33.16 350 GLU A C 1
ATOM 2457 O O . GLU A 1 329 ? 54.311 13.115 38.241 1.00 33.28 350 GLU A O 1
ATOM 2460 N N . GLN A 1 330 ? 55.974 13.162 36.713 1.00 33.50 351 GLN A N 1
ATOM 2461 C CA . GLN A 1 330 ? 56.755 14.195 37.421 1.00 34.10 351 GLN A CA 1
ATOM 2462 C C . GLN A 1 330 ? 55.918 15.407 37.805 1.00 34.02 351 GLN A C 1
ATOM 2463 O O . GLN A 1 330 ? 56.087 15.970 38.882 1.00 35.24 351 GLN A O 1
ATOM 2469 N N . TYR A 1 331 ? 55.109 15.883 36.867 1.00 32.15 352 TYR A N 1
ATOM 2470 C CA . TYR A 1 331 ? 54.308 17.064 37.104 1.00 31.37 352 TYR A CA 1
ATOM 2471 C C . TYR A 1 331 ? 52.924 16.756 37.698 1.00 30.84 352 TYR A C 1
ATOM 2472 O O . TYR A 1 331 ? 52.042 17.607 37.703 1.00 31.42 352 TYR A O 1
ATOM 2481 N N . LYS A 1 332 ? 52.784 15.558 38.268 1.00 30.24 353 LYS A N 1
ATOM 2482 C CA . LYS A 1 332 ? 51.587 15.181 39.027 1.00 29.92 353 LYS A CA 1
ATOM 2483 C C . LYS A 1 332 ? 50.280 15.410 38.249 1.00 30.16 353 LYS A C 1
ATOM 2484 O O . LYS A 1 332 ? 49.299 15.945 38.787 1.00 27.72 353 LYS A O 1
ATOM 2486 N N . ILE A 1 333 ? 50.239 14.950 37.008 1.00 30.05 354 ILE A N 1
ATOM 2487 C CA . ILE A 1 333 ? 49.062 15.194 36.186 1.00 30.33 354 ILE A CA 1
ATOM 2488 C C . ILE A 1 333 ? 47.812 14.518 36.759 1.00 31.15 354 ILE A C 1
ATOM 2489 O O . ILE A 1 333 ? 46.726 15.093 36.727 1.00 30.51 354 ILE A O 1
ATOM 2494 N N . ARG A 1 334 ? 47.983 13.335 37.346 1.00 31.11 355 ARG A N 1
ATOM 2495 C CA . ARG A 1 334 ? 46.865 12.646 37.996 1.00 33.40 355 ARG A CA 1
ATOM 2496 C C . ARG A 1 334 ? 46.205 13.557 39.050 1.00 33.06 355 ARG A C 1
ATOM 2497 O O . ARG A 1 334 ? 44.970 13.604 39.163 1.00 33.35 355 ARG A O 1
ATOM 2505 N N . LYS A 1 335 ? 47.032 14.247 39.840 1.00 32.46 356 LYS A N 1
ATOM 2506 C CA . LYS A 1 335 ? 46.532 15.111 40.915 1.00 32.59 356 LYS A CA 1
ATOM 2507 C C . LYS A 1 335 ? 45.850 16.343 40.351 1.00 31.70 356 LYS A C 1
ATOM 2508 O O . LYS A 1 335 ? 44.832 16.790 40.869 1.00 31.39 356 LYS A O 1
ATOM 2510 N N . HIS A 1 336 ? 46.453 16.929 39.325 1.00 30.73 357 HIS A N 1
ATOM 2511 C CA . HIS A 1 336 ? 45.874 18.081 38.680 1.00 30.83 357 HIS A CA 1
ATOM 2512 C C . HIS A 1 336 ? 44.567 17.724 37.995 1.00 30.76 357 HIS A C 1
ATOM 2513 O O . HIS A 1 336 ? 43.662 18.541 37.929 1.00 30.48 357 HIS A O 1
ATOM 2520 N N . TYR A 1 337 ? 44.453 16.489 37.508 1.00 30.91 358 TYR A N 1
ATOM 2521 C CA . TYR A 1 337 ? 43.197 16.065 36.925 1.00 31.74 358 TYR A CA 1
ATOM 2522 C C . TYR A 1 337 ? 42.107 15.943 37.995 1.00 32.63 358 TYR A C 1
ATOM 2523 O O . TYR A 1 337 ? 40.990 16.414 37.793 1.00 31.60 358 TYR A O 1
ATOM 2532 N N . GLU A 1 338 ? 42.437 15.290 39.116 1.00 34.29 359 GLU A N 1
ATOM 2533 C CA . GLU A 1 338 ? 41.485 15.106 40.221 1.00 37.89 359 GLU A CA 1
ATOM 2534 C C . GLU A 1 338 ? 40.929 16.451 40.613 1.00 37.85 359 GLU A C 1
ATOM 2535 O O . GLU A 1 338 ? 39.749 16.590 40.923 1.00 37.88 359 GLU A O 1
ATOM 2541 N N . SER A 1 339 ? 41.807 17.440 40.616 1.00 37.29 360 SER A N 1
ATOM 2542 C CA . SER A 1 339 ? 41.453 18.785 40.993 1.00 36.87 360 SER A CA 1
ATOM 2543 C C . SER A 1 339 ? 40.590 19.492 39.924 1.00 36.08 360 SER A C 1
ATOM 2544 O O . SER A 1 339 ? 39.644 20.215 40.262 1.00 35.70 360 SER A O 1
ATOM 2547 N N . TYR A 1 340 ? 40.916 19.300 38.644 1.00 33.66 361 TYR A N 1
ATOM 2548 C CA . TYR A 1 340 ? 40.088 19.882 37.583 1.00 32.75 361 TYR A CA 1
ATOM 2549 C C . TYR A 1 340 ? 38.702 19.258 37.623 1.00 31.90 361 TYR A C 1
ATOM 2550 O O . TYR A 1 340 ? 37.700 19.957 37.617 1.00 30.46 361 TYR A O 1
ATOM 2559 N N . GLU A 1 341 ? 38.664 17.939 37.768 1.00 32.30 362 GLU A N 1
ATOM 2560 C CA . GLU A 1 341 ? 37.415 17.198 37.821 1.00 33.43 362 GLU A CA 1
ATOM 2561 C C . GLU A 1 341 ? 36.464 17.810 38.849 1.00 33.40 362 GLU A C 1
ATOM 2562 O O . GLU A 1 341 ? 35.286 18.068 38.554 1.00 32.08 362 GLU A O 1
ATOM 2568 N N . LYS A 1 342 ? 36.985 18.066 40.046 1.00 33.69 363 LYS A N 1
ATOM 2569 C CA . LYS A 1 342 ? 36.182 18.614 41.141 1.00 34.76 363 LYS A CA 1
ATOM 2570 C C . LYS A 1 342 ? 35.631 20.003 40.803 1.00 35.32 363 LYS A C 1
ATOM 2571 O O . LYS A 1 342 ? 34.425 20.253 40.924 1.00 36.37 363 LYS A O 1
ATOM 2573 N N . ALA A 1 343 ? 36.508 20.893 40.351 1.00 34.55 364 ALA A N 1
ATOM 2574 C CA . ALA A 1 343 ? 36.099 22.245 39.994 1.00 34.29 364 ALA A CA 1
ATOM 2575 C C . ALA A 1 343 ? 35.072 22.267 38.841 1.00 34.05 364 ALA A C 1
ATOM 2576 O O . ALA A 1 343 ? 34.106 23.024 38.890 1.00 34.61 364 ALA A O 1
ATOM 2578 N N . GLN A 1 344 ? 35.284 21.434 37.816 1.00 32.45 365 GLN A N 1
ATOM 2579 C CA . GLN A 1 344 ? 34.387 21.423 36.637 1.00 31.83 365 GLN A CA 1
ATOM 2580 C C . GLN A 1 344 ? 33.007 20.822 36.942 1.00 31.03 365 GLN A C 1
ATOM 2581 O O . GLN A 1 344 ? 31.983 21.333 36.482 1.00 30.94 365 GLN A O 1
ATOM 2587 N N . LYS A 1 345 ? 32.976 19.752 37.724 1.00 31.37 366 LYS A N 1
ATOM 2588 C CA . LYS A 1 345 ? 31.701 19.194 38.150 1.00 32.54 366 LYS A CA 1
ATOM 2589 C C . LYS A 1 345 ? 30.881 20.243 38.907 1.00 31.78 366 LYS A C 1
ATOM 2590 O O . LYS A 1 345 ? 29.675 20.370 38.693 1.00 30.12 366 LYS A O 1
ATOM 2596 N N . ALA A 1 346 ? 31.549 21.037 39.731 1.00 31.16 367 ALA A N 1
ATOM 2597 C CA . ALA A 1 346 ? 30.866 22.106 40.473 1.00 31.83 367 ALA A CA 1
ATOM 2598 C C . ALA A 1 346 ? 30.285 23.160 39.519 1.00 31.81 367 ALA A C 1
ATOM 2599 O O . ALA A 1 346 ? 29.110 23.517 39.615 1.00 32.61 367 ALA A O 1
ATOM 2601 N N . LYS A 1 347 ? 31.076 23.557 38.526 1.00 31.22 368 LYS A N 1
ATOM 2602 C CA . LYS A 1 347 ? 30.631 24.554 37.558 1.00 31.80 368 LYS A CA 1
ATOM 2603 C C . LYS A 1 347 ? 29.452 24.042 36.735 1.00 30.43 368 LYS A C 1
ATOM 2604 O O . LYS A 1 347 ? 28.507 24.780 36.465 1.00 29.76 368 LYS A O 1
ATOM 2606 N N . ILE A 1 348 ? 29.484 22.762 36.385 1.00 30.58 369 ILE A N 1
ATOM 2607 C CA . ILE A 1 348 ? 28.396 22.170 35.628 1.00 30.03 369 ILE A CA 1
ATOM 2608 C C . ILE A 1 348 ? 27.099 22.101 36.460 1.00 30.44 369 ILE A C 1
ATOM 2609 O O . ILE A 1 348 ? 26.019 22.399 35.957 1.00 31.15 369 ILE A O 1
ATOM 2611 N N . LEU A 1 349 ? 27.203 21.665 37.714 1.00 31.30 370 LEU A N 1
ATOM 2612 C CA . LEU A 1 349 ? 26.012 21.571 38.584 1.00 33.01 370 LEU A CA 1
ATOM 2613 C C . LEU A 1 349 ? 25.413 22.947 38.833 1.00 33.92 370 LEU A C 1
ATOM 2614 O O . LEU A 1 349 ? 24.198 23.095 38.968 1.00 34.10 370 LEU A O 1
ATOM 2619 N N . SER A 1 350 ? 26.279 23.948 38.903 1.00 35.42 371 SER A N 1
ATOM 2620 C CA . SER A 1 350 ? 25.855 25.321 39.115 1.00 38.00 371 SER A CA 1
ATOM 2621 C C . SER A 1 350 ? 25.116 25.843 37.882 1.00 37.97 371 SER A C 1
ATOM 2622 O O . SER A 1 350 ? 24.153 26.594 37.999 1.00 37.45 371 SER A O 1
ATOM 2625 N N . ALA A 1 351 ? 25.511 25.358 36.705 1.00 37.32 372 ALA A N 1
ATOM 2626 C CA . ALA A 1 351 ? 24.830 25.734 35.471 1.00 36.25 372 ALA A CA 1
ATOM 2627 C C . ALA A 1 351 ? 23.503 24.986 35.351 1.00 35.76 372 ALA A C 1
ATOM 2628 O O . ALA A 1 351 ? 22.489 25.557 34.938 1.00 35.25 372 ALA A O 1
ATOM 2630 N N . ILE A 1 352 ? 23.506 23.723 35.764 1.00 34.87 373 ILE A N 1
ATOM 2631 C CA . ILE A 1 352 ? 22.312 22.886 35.699 1.00 34.80 373 ILE A CA 1
ATOM 2632 C C . ILE A 1 352 ? 21.170 23.446 36.549 1.00 35.76 373 ILE A C 1
ATOM 2633 O O . ILE A 1 352 ? 19.999 23.381 36.153 1.00 34.33 373 ILE A O 1
ATOM 2638 N N . ASN A 1 353 ? 21.512 23.986 37.716 1.00 36.39 374 ASN A N 1
ATOM 2639 C CA . ASN A 1 353 ? 20.511 24.528 38.619 1.00 38.41 374 ASN A CA 1
ATOM 2640 C C . ASN A 1 353 ? 19.883 25.829 38.116 1.00 38.33 374 ASN A C 1
ATOM 2641 O O . ASN A 1 353 ? 18.775 26.167 38.500 1.00 39.17 374 ASN A O 1
ATOM 2646 N N . GLU A 1 354 ? 20.532 26.475 37.152 1.00 38.24 375 GLU A N 1
ATOM 2647 C CA . GLU A 1 354 ? 19.999 27.709 36.575 1.00 38.34 375 GLU A CA 1
ATOM 2648 C C . GLU A 1 354 ? 19.004 27.426 35.445 1.00 38.67 375 GLU A C 1
ATOM 2649 O O . GLU A 1 354 ? 18.389 28.352 34.900 1.00 39.39 375 GLU A O 1
ATOM 2651 N N . LEU A 1 355 ? 18.812 26.144 35.127 1.00 37.03 376 LEU A N 1
ATOM 2652 C CA . LEU A 1 355 ? 17.851 25.747 34.083 1.00 36.75 376 LEU A CA 1
ATOM 2653 C C . LEU A 1 355 ? 16.402 26.072 34.444 1.00 36.42 376 LEU A C 1
ATOM 2654 O O . LEU A 1 355 ? 15.632 26.494 33.593 1.00 38.46 376 LEU A O 1
ATOM 2659 N N . HIS A 1 356 ? 16.011 25.753 35.675 1.00 35.23 377 HIS A N 1
ATOM 2660 C CA . HIS A 1 356 ? 14.623 25.938 36.126 1.00 35.43 377 HIS A CA 1
ATOM 2661 C C . HIS A 1 356 ? 13.680 25.017 35.377 1.00 34.61 377 HIS A C 1
ATOM 2662 O O . HIS A 1 356 ? 12.682 25.455 34.794 1.00 33.67 377 HIS A O 1
ATOM 2669 N N . HIS A 1 357 ? 14.098 23.760 35.276 1.00 32.69 378 HIS A N 1
ATOM 2670 C CA . HIS A 1 357 ? 13.291 22.708 34.722 1.00 30.86 378 HIS A CA 1
ATOM 2671 C C . HIS A 1 357 ? 13.705 21.440 35.426 1.00 30.44 378 HIS A C 1
ATOM 2672 O O . HIS A 1 357 ? 14.780 20.889 35.147 1.00 28.76 378 HIS A O 1
ATOM 2679 N N . GLU A 1 358 ? 12.893 21.015 36.391 1.00 29.02 379 GLU A N 1
ATOM 2680 C CA . GLU A 1 358 ? 13.250 19.886 37.263 1.00 29.13 379 GLU A CA 1
ATOM 2681 C C . GLU A 1 358 ? 13.624 18.607 36.518 1.00 27.63 379 GLU A C 1
ATOM 2682 O O . GLU A 1 358 ? 14.544 17.897 36.923 1.00 28.08 379 GLU A O 1
ATOM 2685 N N . GLY A 1 359 ? 12.847 18.266 35.494 1.00 27.15 380 GLY A N 1
ATOM 2686 C CA . GLY A 1 359 ? 13.074 17.032 34.741 1.00 25.56 380 GLY A CA 1
ATOM 2687 C C . GLY A 1 359 ? 14.433 16.980 34.072 1.00 25.40 380 GLY A C 1
ATOM 2688 O O . GLY A 1 359 ? 15.167 15.987 34.188 1.00 24.98 380 GLY A O 1
ATOM 2689 N N . ILE A 1 360 ? 14.739 18.007 33.299 1.00 24.86 381 ILE A N 1
ATOM 2690 C CA . ILE A 1 360 ? 16.001 18.056 32.604 1.00 24.25 381 ILE A CA 1
ATOM 2691 C C . ILE A 1 360 ? 17.158 18.178 33.597 1.00 23.78 381 ILE A C 1
ATOM 2692 O O . ILE A 1 360 ? 18.167 17.480 33.467 1.00 22.46 381 ILE A O 1
ATOM 2697 N N . GLU A 1 361 ? 16.939 18.916 34.682 1.00 23.06 382 GLU A N 1
ATOM 2698 C CA . GLU A 1 361 ? 17.975 19.037 35.704 1.00 24.26 382 GLU A CA 1
ATOM 2699 C C . GLU A 1 361 ? 18.306 17.681 36.304 1.00 24.76 382 GLU A C 1
ATOM 2700 O O . GLU A 1 361 ? 19.481 17.326 36.448 1.00 23.99 382 GLU A O 1
ATOM 2706 N N . TYR A 1 362 ? 17.277 16.884 36.576 1.00 24.33 383 TYR A N 1
ATOM 2707 C CA . TYR A 1 362 ? 17.509 15.536 37.060 1.00 24.93 383 TYR A CA 1
ATOM 2708 C C . TYR A 1 362 ? 18.325 14.701 36.057 1.00 24.05 383 TYR A C 1
ATOM 2709 O O . TYR A 1 362 ? 19.310 14.089 36.427 1.00 23.72 383 TYR A O 1
ATOM 2718 N N . VAL A 1 363 ? 17.901 14.681 34.792 1.00 23.51 384 VAL A N 1
ATOM 2719 C CA . VAL A 1 363 ? 18.579 13.870 33.776 1.00 23.16 384 VAL A CA 1
ATOM 2720 C C . VAL A 1 363 ? 20.047 14.243 33.643 1.00 23.62 384 VAL A C 1
ATOM 2721 O O . VAL A 1 363 ? 20.914 13.375 33.521 1.00 22.78 384 VAL A O 1
ATOM 2725 N N . LEU A 1 364 ? 20.329 15.534 33.700 1.00 23.12 385 LEU A N 1
ATOM 2726 C CA . LEU A 1 364 ? 21.690 15.995 33.552 1.00 24.59 385 LEU A CA 1
ATOM 2727 C C . LEU A 1 364 ? 22.551 15.635 34.765 1.00 24.67 385 LEU A C 1
ATOM 2728 O O . LEU A 1 364 ? 23.712 15.287 34.611 1.00 23.43 385 LEU A O 1
ATOM 2733 N N . LYS A 1 365 ? 21.945 15.627 35.955 1.00 26.17 386 LYS A N 1
ATOM 2734 C CA . LYS A 1 365 ? 22.622 15.130 37.158 1.00 28.30 386 LYS A CA 1
ATOM 2735 C C . LYS A 1 365 ? 22.903 13.646 37.010 1.00 29.18 386 LYS A C 1
ATOM 2736 O O . LYS A 1 365 ? 23.990 13.177 37.332 1.00 29.94 386 LYS A O 1
ATOM 2742 N N . TYR A 1 366 ? 21.878 12.897 36.621 1.00 28.96 387 TYR A N 1
ATOM 2743 C CA . TYR A 1 366 ? 22.025 11.477 36.358 1.00 30.44 387 TYR A CA 1
ATOM 2744 C C . TYR A 1 366 ? 23.133 11.213 35.315 1.00 30.53 387 TYR A C 1
ATOM 2745 O O . TYR A 1 366 ? 24.001 10.348 35.521 1.00 30.00 387 TYR A O 1
ATOM 2754 N N . LEU A 1 367 ? 23.135 11.995 34.232 1.00 30.01 388 LEU A N 1
ATOM 2755 C CA . LEU A 1 367 ? 24.169 11.867 33.187 1.00 30.63 388 LEU A CA 1
ATOM 2756 C C . LEU A 1 367 ? 25.554 12.117 33.765 1.00 30.82 388 LEU A C 1
ATOM 2757 O O . LEU A 1 367 ? 26.520 11.453 33.408 1.00 27.81 388 LEU A O 1
ATOM 2762 N N . LEU A 1 368 ? 25.634 13.077 34.669 1.00 33.14 389 LEU A N 1
ATOM 2763 C CA . LEU A 1 368 ? 26.896 13.477 35.249 1.00 37.51 389 LEU A CA 1
ATOM 2764 C C . LEU A 1 368 ? 27.499 12.377 36.122 1.00 39.57 389 LEU A C 1
ATOM 2765 O O . LEU A 1 368 ? 28.711 12.218 36.177 1.00 40.02 389 LEU A O 1
ATOM 2770 N N . GLU A 1 369 ? 26.645 11.609 36.789 1.00 42.56 390 GLU A N 1
ATOM 2771 C CA . GLU A 1 369 ? 27.112 10.497 37.615 1.00 45.47 390 GLU A CA 1
ATOM 2772 C C . GLU A 1 369 ? 27.521 9.304 36.758 1.00 47.30 390 GLU A C 1
ATOM 2773 O O . GLU A 1 369 ? 28.522 8.654 37.032 1.00 48.25 390 GLU A O 1
ATOM 2779 N N . ILE A 1 370 ? 26.835 9.136 35.632 1.00 48.91 391 ILE A N 1
ATOM 2780 C CA . ILE A 1 370 ? 27.006 7.960 34.778 1.00 50.42 391 ILE A CA 1
ATOM 2781 C C . ILE A 1 370 ? 28.015 8.124 33.611 1.00 50.96 391 ILE A C 1
ATOM 2782 O O . ILE A 1 370 ? 28.440 7.131 33.016 1.00 51.76 391 ILE A O 1
ATOM 2786 N N . LEU A 1 371 ? 28.455 9.357 33.354 1.00 50.64 392 LEU A N 1
ATOM 2787 C CA . LEU A 1 371 ? 29.335 9.648 32.203 1.00 50.52 392 LEU A CA 1
ATOM 2788 C C . LEU A 1 371 ? 30.433 8.617 31.905 1.00 51.75 392 LEU A C 1
ATOM 2789 O O . LEU A 1 371 ? 30.561 8.159 30.769 1.00 51.03 392 LEU A O 1
ATOM 2794 N N . PHE A 1 372 ? 31.300 8.365 32.881 1.00 52.62 393 PHE A N 1
ATOM 2795 C CA . PHE A 1 372 ? 32.478 7.520 32.642 1.00 54.87 393 PHE A CA 1
ATOM 2796 C C . PHE A 1 372 ? 32.198 6.016 32.738 1.00 55.43 393 PHE A C 1
ATOM 2797 O O . PHE A 1 372 ? 32.974 5.208 32.241 1.00 56.16 393 PHE A O 1
ATOM 2805 N N . THR A 1 373 ? 31.046 5.652 33.289 1.00 56.40 394 THR A N 1
ATOM 2806 C CA . THR A 1 373 ? 30.686 4.239 33.416 1.00 57.79 394 THR A CA 1
ATOM 2807 C C . THR A 1 373 ? 29.622 3.798 32.403 1.00 57.56 394 THR A C 1
ATOM 2808 O O . THR A 1 373 ? 29.628 2.659 31.940 1.00 57.25 394 THR A O 1
ATOM 2812 N N . GLY A 1 374 ? 28.706 4.702 32.073 1.00 58.09 395 GLY A N 1
ATOM 2813 C CA . GLY A 1 374 ? 27.580 4.363 31.206 1.00 57.70 395 GLY A CA 1
ATOM 2814 C C . GLY A 1 374 ? 26.427 3.740 31.985 1.00 57.79 395 GLY A C 1
ATOM 2815 O O . GLY A 1 374 ? 26.478 3.628 33.218 1.00 56.22 395 GLY A O 1
ATOM 2816 N N . LEU B 1 13 ? 23.937 28.623 -17.616 1.00 55.43 34 LEU B N 1
ATOM 2817 C CA . LEU B 1 13 ? 25.183 28.167 -18.308 1.00 56.28 34 LEU B CA 1
ATOM 2818 C C . LEU B 1 13 ? 26.373 29.052 -1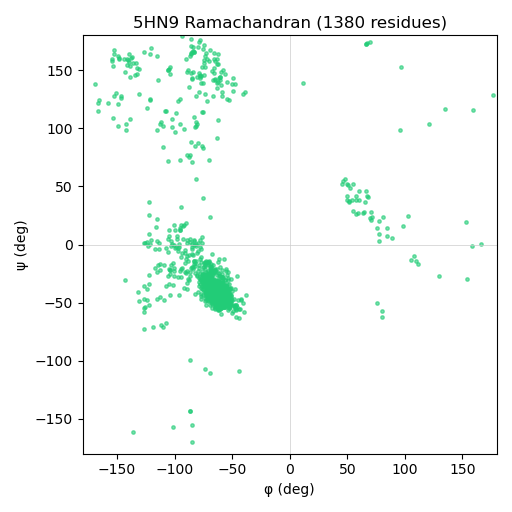7.916 1.00 56.24 34 LEU B C 1
ATOM 2819 O O . LEU B 1 13 ? 27.168 28.699 -17.025 1.00 55.66 34 LEU B O 1
ATOM 2821 N N . ALA B 1 14 ? 26.551 30.148 -18.650 1.00 55.37 35 ALA B N 1
ATOM 2822 C CA . ALA B 1 14 ? 27.499 31.177 -18.254 1.00 54.43 35 ALA B CA 1
ATOM 2823 C C . ALA B 1 14 ? 27.010 31.768 -16.928 1.00 53.71 35 ALA B C 1
ATOM 2824 O O . ALA B 1 14 ? 27.804 32.059 -16.028 1.00 53.46 35 ALA B O 1
ATOM 2826 N N . PHE B 1 15 ? 25.686 31.858 -16.796 1.00 51.73 36 PHE B N 1
ATOM 2827 C CA . PHE B 1 15 ? 25.040 32.322 -15.573 1.00 49.14 36 PHE B CA 1
ATOM 2828 C C . PHE B 1 15 ? 25.308 31.373 -14.390 1.00 48.55 36 PHE B C 1
ATOM 2829 O O . PHE B 1 15 ? 25.668 31.809 -13.291 1.00 47.97 36 PHE B O 1
ATOM 2837 N N . PHE B 1 16 ? 25.105 30.080 -14.619 1.00 45.91 37 PHE B N 1
ATOM 2838 C CA . PHE B 1 16 ? 25.306 29.082 -13.588 1.00 44.84 37 PHE B CA 1
ATOM 2839 C C . PHE B 1 16 ? 26.725 29.138 -13.013 1.00 43.22 37 PHE B C 1
ATOM 2840 O O . PHE B 1 16 ? 26.900 29.125 -11.799 1.00 41.25 37 PHE B O 1
ATOM 2848 N N . ARG B 1 17 ? 27.705 29.400 -13.874 1.00 42.43 38 ARG B N 1
ATOM 2849 C CA . ARG B 1 17 ? 29.106 29.413 -13.449 1.00 42.23 38 ARG B CA 1
ATOM 2850 C C . ARG B 1 17 ? 29.487 30.705 -12.728 1.00 41.58 38 ARG B C 1
ATOM 2851 O O . ARG B 1 17 ? 30.346 30.699 -11.853 1.00 40.84 38 ARG B O 1
ATOM 2853 N N . ASN B 1 18 ? 28.860 31.815 -13.116 1.00 40.26 39 ASN B N 1
ATOM 2854 C CA . ASN B 1 18 ? 29.095 33.099 -12.441 1.00 40.10 39 ASN B CA 1
ATOM 2855 C C . ASN B 1 18 ? 28.572 33.084 -11.008 1.00 38.05 39 ASN B C 1
ATOM 2856 O O . ASN B 1 18 ? 28.991 33.886 -10.193 1.00 38.25 39 ASN B O 1
ATOM 2861 N N . MET B 1 19 ? 27.694 32.126 -10.706 1.00 34.75 40 MET B N 1
ATOM 2862 C CA . MET B 1 19 ? 27.021 32.052 -9.397 1.00 33.48 40 MET B CA 1
ATOM 2863 C C . MET B 1 19 ? 27.768 31.219 -8.359 1.00 30.07 40 MET B C 1
ATOM 2864 O O . MET B 1 19 ? 27.386 31.196 -7.190 1.00 28.48 40 MET B O 1
ATOM 2869 N N . TYR B 1 20 ? 28.763 30.462 -8.808 1.00 27.46 41 TYR B N 1
ATOM 2870 C CA . TYR B 1 20 ? 29.540 29.603 -7.915 1.00 26.30 41 TYR B CA 1
ATOM 2871 C C . TYR B 1 20 ? 30.000 30.300 -6.627 1.00 26.11 41 TYR B C 1
ATOM 2872 O O . TYR B 1 20 ? 29.785 29.790 -5.544 1.00 24.79 41 TYR B O 1
ATOM 2881 N N . ASP B 1 21 ? 30.703 31.421 -6.771 1.00 27.22 42 ASP B N 1
ATOM 2882 C CA . ASP B 1 21 ? 31.248 32.163 -5.619 1.00 29.20 42 ASP B CA 1
ATOM 2883 C C . ASP B 1 21 ? 30.203 32.433 -4.549 1.00 28.23 42 ASP B C 1
ATOM 2884 O O . ASP B 1 21 ? 30.516 32.456 -3.358 1.00 26.97 42 ASP B O 1
ATOM 2889 N N . LYS B 1 22 ? 28.993 32.774 -4.989 1.00 27.87 43 LYS B N 1
ATOM 2890 C CA . LYS B 1 22 ? 27.906 33.088 -4.070 1.00 28.05 43 LYS B CA 1
ATOM 2891 C C . LYS B 1 22 ? 27.603 31.921 -3.152 1.00 25.90 43 LYS B C 1
ATOM 2892 O O . LYS B 1 22 ? 27.436 32.107 -1.945 1.00 25.68 43 LYS B O 1
ATOM 2898 N N . TYR B 1 23 ? 27.421 30.737 -3.736 1.00 23.62 44 TYR B N 1
ATOM 2899 C CA . TYR B 1 23 ? 27.071 29.546 -2.944 1.00 23.70 44 TYR B CA 1
ATOM 2900 C C . TYR B 1 23 ? 28.220 29.070 -2.071 1.00 22.19 44 TYR B C 1
ATOM 2901 O O . TYR B 1 23 ? 28.019 28.754 -0.903 1.00 21.32 44 TYR B O 1
ATOM 2910 N N . ARG B 1 24 ? 29.434 29.147 -2.597 1.00 20.68 45 ARG B N 1
ATOM 2911 C CA . ARG B 1 24 ? 30.605 28.825 -1.812 1.00 20.94 45 ARG B CA 1
ATOM 2912 C C . ARG B 1 24 ? 30.704 29.749 -0.601 1.00 22.39 45 ARG B C 1
ATOM 2913 O O . ARG B 1 24 ? 30.873 29.293 0.523 1.00 23.06 45 ARG B O 1
ATOM 2921 N N . ASP B 1 25 ? 30.590 31.054 -0.833 1.00 23.26 46 ASP B N 1
ATOM 2922 C CA . ASP B 1 25 ? 30.765 32.025 0.246 1.00 23.70 46 ASP B CA 1
ATOM 2923 C C . ASP B 1 25 ? 29.602 32.011 1.266 1.00 23.11 46 ASP B C 1
ATOM 2924 O O . ASP B 1 25 ? 29.807 32.289 2.442 1.00 22.73 46 ASP B O 1
ATOM 2929 N N . ALA B 1 26 ? 28.403 31.655 0.823 1.00 22.07 47 ALA B N 1
ATOM 2930 C CA . ALA B 1 26 ? 27.288 31.481 1.761 1.00 22.62 47 ALA B CA 1
ATOM 2931 C C . ALA B 1 26 ? 27.605 30.336 2.737 1.00 23.08 47 ALA B C 1
ATOM 2932 O O . ALA B 1 26 ? 27.330 30.425 3.942 1.00 23.82 47 ALA B O 1
ATOM 2934 N N . PHE B 1 27 ? 28.187 29.258 2.226 1.00 21.50 48 PHE B N 1
ATOM 2935 C CA . PHE B 1 27 ? 28.528 28.166 3.104 1.00 21.34 48 PHE B CA 1
ATOM 2936 C C . PHE B 1 27 ? 29.721 28.516 3.998 1.00 21.84 48 PHE B C 1
ATOM 2937 O O . PHE B 1 27 ? 29.665 28.299 5.218 1.00 22.45 48 PHE B O 1
ATOM 2945 N N . LEU B 1 28 ? 30.743 29.162 3.422 1.00 20.99 49 LEU B N 1
ATOM 2946 C CA . LEU B 1 28 ? 31.905 29.609 4.216 1.00 23.72 49 LEU B CA 1
ATOM 2947 C C . LEU B 1 28 ? 31.481 30.633 5.288 1.00 24.19 49 LEU B C 1
ATOM 2948 O O . LEU B 1 28 ? 32.027 30.661 6.399 1.00 23.95 49 LEU B O 1
ATOM 2953 N N . SER B 1 29 ? 30.443 31.396 4.984 1.00 23.50 50 SER B N 1
ATOM 2954 C CA . SER B 1 29 ? 29.945 32.394 5.915 1.00 24.75 50 SER B CA 1
ATOM 2955 C C . SER B 1 29 ? 29.262 31.720 7.112 1.00 24.22 50 SER B C 1
ATOM 2956 O O . SER B 1 29 ? 29.416 32.154 8.263 1.00 23.60 50 SER B O 1
ATOM 2959 N N . HIS B 1 30 ? 28.616 30.591 6.855 1.00 23.76 51 HIS B N 1
ATOM 2960 C CA . HIS B 1 30 ? 28.055 29.789 7.927 1.00 23.68 51 HIS B CA 1
ATOM 2961 C C . HIS B 1 30 ? 29.160 29.265 8.887 1.00 22.94 51 HIS B C 1
ATOM 2962 O O . HIS B 1 30 ? 29.017 29.352 10.096 1.00 21.44 51 HIS B O 1
ATOM 2969 N N . LEU B 1 31 ? 30.254 28.736 8.338 1.00 22.82 52 LEU B N 1
ATOM 2970 C CA . LEU B 1 31 ? 31.389 28.302 9.183 1.00 24.60 52 LEU B CA 1
ATOM 2971 C C . LEU B 1 31 ? 31.979 29.472 9.989 1.00 24.80 52 LEU B C 1
ATOM 2972 O O . LEU B 1 31 ? 32.360 29.319 11.169 1.00 24.84 52 LEU B O 1
ATOM 2977 N N . ASN B 1 32 ? 32.092 30.621 9.327 1.00 24.28 53 ASN B N 1
ATOM 2978 C CA . ASN B 1 32 ? 32.649 31.825 9.919 1.00 26.60 53 ASN B CA 1
ATOM 2979 C C . ASN B 1 32 ? 31.887 32.290 11.166 1.00 27.17 53 ASN B C 1
ATOM 2980 O O . ASN B 1 32 ? 32.426 33.033 11.976 1.00 27.94 53 ASN B O 1
ATOM 2985 N N . GLU B 1 33 ? 30.626 31.874 11.294 1.00 25.83 54 GLU B N 1
ATOM 2986 C CA . GLU B 1 33 ? 29.799 32.273 12.437 1.00 27.47 54 GLU B CA 1
ATOM 2987 C C . GLU B 1 33 ? 30.058 31.453 13.714 1.00 26.74 54 GLU B C 1
ATOM 2988 O O . GLU B 1 33 ? 29.487 31.753 14.761 1.00 25.58 54 GLU B O 1
ATOM 2994 N N . TYR B 1 34 ? 30.879 30.399 13.612 1.00 25.10 55 TYR B N 1
ATOM 2995 C CA . TYR B 1 34 ? 31.199 29.543 14.767 1.00 25.77 55 TYR B CA 1
ATOM 2996 C C . TYR B 1 34 ? 31.984 30.309 15.831 1.00 26.30 55 TYR B C 1
ATOM 2997 O O . TYR B 1 34 ? 32.832 31.142 15.498 1.00 24.83 55 TYR B O 1
ATOM 3006 N N . SER B 1 35 ? 31.828 29.887 17.091 1.00 25.55 56 SER B N 1
ATOM 3007 C CA . SER B 1 35 ? 32.550 30.493 18.195 1.00 28.15 56 SER B CA 1
ATOM 3008 C C . SER B 1 35 ? 33.962 29.953 18.236 1.00 27.97 56 SER B C 1
ATOM 3009 O O . SER B 1 35 ? 34.236 28.963 18.915 1.00 28.40 56 SER B O 1
ATOM 3012 N N . LEU B 1 36 ? 34.854 30.594 17.493 1.00 27.58 57 LEU B N 1
ATOM 3013 C CA . LEU B 1 36 ? 36.237 30.161 17.399 1.00 26.49 57 LEU B CA 1
ATOM 3014 C C . LEU B 1 36 ? 37.120 31.391 17.437 1.00 28.43 57 LEU B C 1
ATOM 3015 O O . LEU B 1 36 ? 36.696 32.466 17.038 1.00 28.62 57 LEU B O 1
ATOM 3020 N N . GLU B 1 37 ? 38.357 31.231 17.893 1.00 29.44 58 GLU B N 1
ATOM 3021 C CA . GLU B 1 37 ? 39.304 32.335 17.889 1.00 31.83 58 GLU B CA 1
ATOM 3022 C C . GLU B 1 37 ? 39.534 32.839 16.454 1.00 30.78 58 GLU B C 1
ATOM 3023 O O . GLU B 1 37 ? 39.478 32.063 15.501 1.00 29.84 58 GLU B O 1
ATOM 3029 N N . GLU B 1 38 ? 39.717 34.149 16.306 1.00 30.96 59 GLU B N 1
ATOM 3030 C CA . GLU B 1 38 ? 39.824 34.752 14.981 1.00 32.05 59 GLU B CA 1
ATOM 3031 C C . GLU B 1 38 ? 40.920 34.121 14.114 1.00 31.05 59 GLU B C 1
ATOM 3032 O O . GLU B 1 38 ? 40.716 33.893 12.930 1.00 31.52 59 GLU B O 1
ATOM 3038 N N . GLU B 1 39 ? 42.091 33.883 14.692 1.00 30.10 60 GLU B N 1
ATOM 3039 C CA . GLU B 1 39 ? 43.171 33.240 13.945 1.00 30.91 60 GLU B CA 1
ATOM 3040 C C . GLU B 1 39 ? 42.712 31.873 13.428 1.00 28.95 60 GLU B C 1
ATOM 3041 O O . GLU B 1 39 ? 42.981 31.509 12.287 1.00 27.35 60 GLU B O 1
ATOM 3044 N N . ILE B 1 40 ? 42.013 31.127 14.270 1.00 28.43 61 ILE B N 1
ATOM 3045 C CA . ILE B 1 40 ? 41.478 29.830 13.851 1.00 29.20 61 ILE B CA 1
ATOM 3046 C C . ILE B 1 40 ? 40.455 30.002 12.722 1.00 28.22 61 ILE B C 1
ATOM 3047 O O . ILE B 1 40 ? 40.469 29.249 11.745 1.00 28.50 61 ILE B O 1
ATOM 3052 N N . LYS B 1 41 ? 39.620 31.036 12.826 1.00 27.73 62 LYS B N 1
ATOM 3053 C CA . LYS B 1 41 ? 38.627 31.323 11.776 1.00 28.33 62 LYS B CA 1
ATOM 3054 C C . LYS B 1 41 ? 39.263 31.580 10.407 1.00 27.66 62 LYS B C 1
ATOM 3055 O O . LYS B 1 41 ? 38.746 31.135 9.374 1.00 24.49 62 LYS B O 1
ATOM 3061 N N . GLU B 1 42 ? 40.378 32.290 10.391 1.00 28.43 63 GLU B N 1
ATOM 3062 C CA . GLU B 1 42 ? 41.031 32.557 9.116 1.00 29.90 63 GLU B CA 1
ATOM 3063 C C . GLU B 1 42 ? 41.706 31.329 8.498 1.00 27.85 63 GLU B C 1
ATOM 3064 O O . GLU B 1 42 ? 41.633 31.141 7.294 1.00 27.31 63 GLU B O 1
ATOM 3070 N N . HIS B 1 43 ? 42.240 30.436 9.337 1.00 25.65 64 HIS B N 1
ATOM 3071 C CA . HIS B 1 43 ? 42.802 29.171 8.842 1.00 26.12 64 HIS B CA 1
ATOM 3072 C C . HIS B 1 43 ? 41.718 28.285 8.239 1.00 24.70 64 HIS B C 1
ATOM 3073 O O . HIS B 1 43 ? 41.901 27.710 7.173 1.00 23.67 64 HIS B O 1
ATOM 3080 N N . ILE B 1 44 ? 40.573 28.232 8.909 1.00 24.15 65 ILE B N 1
ATOM 3081 C CA . ILE B 1 44 ? 39.435 27.461 8.449 1.00 25.24 65 ILE B CA 1
ATOM 3082 C C . ILE B 1 44 ? 38.904 27.961 7.094 1.00 24.92 65 ILE B C 1
ATOM 3083 O O . ILE B 1 44 ? 38.688 27.173 6.187 1.00 23.52 65 ILE B O 1
ATOM 3087 N N . SER B 1 45 ? 38.698 29.264 6.956 1.00 24.36 66 SER B N 1
ATOM 3088 C CA . SER B 1 45 ? 38.166 29.773 5.704 1.00 26.72 66 SER B CA 1
ATOM 3089 C C . SER B 1 45 ? 39.155 29.556 4.547 1.00 27.24 66 SER B C 1
ATOM 3090 O O . SER B 1 45 ? 38.754 29.148 3.454 1.00 27.79 66 SER B O 1
ATOM 3093 N N . LYS B 1 46 ? 40.448 29.730 4.823 1.00 25.79 67 LYS B N 1
ATOM 3094 C CA . LYS B 1 46 ? 41.483 29.498 3.814 1.00 25.88 67 LYS B CA 1
ATOM 3095 C C . LYS B 1 46 ? 41.537 28.024 3.345 1.00 24.85 67 LYS B C 1
ATOM 3096 O O . LYS B 1 46 ? 41.646 27.753 2.147 1.00 24.76 67 LYS B O 1
ATOM 3102 N N . TYR B 1 47 ? 41.462 27.083 4.286 1.00 22.12 68 TYR B N 1
ATOM 3103 C CA . TYR B 1 47 ? 41.444 25.659 3.939 1.00 20.06 68 TYR B CA 1
ATOM 3104 C C . TYR B 1 47 ? 40.199 25.302 3.137 1.00 19.28 68 TYR B C 1
ATOM 3105 O O . TYR B 1 47 ? 40.285 24.667 2.087 1.00 18.60 68 TYR B O 1
ATOM 3114 N N . TYR B 1 48 ? 39.038 25.684 3.653 1.00 17.17 69 TYR B N 1
ATOM 3115 C CA . TYR B 1 48 ? 37.784 25.292 3.033 1.00 18.57 69 TYR B CA 1
ATOM 3116 C C . TYR B 1 48 ? 37.455 25.985 1.720 1.00 17.99 69 TYR B C 1
ATOM 3117 O O . TYR B 1 48 ? 36.839 25.387 0.850 1.00 17.14 69 TYR B O 1
ATOM 3126 N N . LYS B 1 49 ? 37.962 27.198 1.530 1.00 19.98 70 LYS B N 1
ATOM 3127 C CA . LYS B 1 49 ? 37.819 27.857 0.239 1.00 20.68 70 LYS B CA 1
ATOM 3128 C C . LYS B 1 49 ? 38.569 27.064 -0.828 1.00 19.57 70 LYS B C 1
ATOM 3129 O O . LYS B 1 49 ? 38.045 26.825 -1.907 1.00 19.93 70 LYS B O 1
ATOM 3135 N N . LEU B 1 50 ? 39.741 26.554 -0.480 1.00 17.76 71 LEU B N 1
ATOM 3136 C CA . LEU B 1 50 ? 40.485 25.723 -1.416 1.00 19.31 71 LEU B CA 1
ATOM 3137 C C . LEU B 1 50 ? 39.792 24.364 -1.639 1.00 18.82 71 LEU B C 1
ATOM 3138 O O . LEU B 1 50 ? 39.683 23.904 -2.763 1.00 20.02 71 LEU B O 1
ATOM 3143 N N . LEU B 1 51 ? 39.337 23.727 -0.565 1.00 18.37 72 LEU B N 1
ATOM 3144 C CA . LEU B 1 51 ? 38.623 22.452 -0.703 1.00 19.04 72 LEU B CA 1
ATOM 3145 C C . LEU B 1 51 ? 37.563 22.550 -1.797 1.00 19.24 72 LEU B C 1
ATOM 3146 O O . LEU B 1 51 ? 37.489 21.703 -2.673 1.00 18.91 72 LEU B O 1
ATOM 3151 N N . PHE B 1 52 ? 36.685 23.542 -1.680 1.00 18.70 73 PHE B N 1
ATOM 3152 C CA . PHE B 1 52 ? 35.646 23.760 -2.691 1.00 19.44 73 PHE B CA 1
ATOM 3153 C C . PHE B 1 52 ? 36.213 24.062 -4.078 1.00 19.94 73 PHE B C 1
ATOM 3154 O O . PHE B 1 52 ? 35.860 23.404 -5.046 1.00 20.33 73 PHE B O 1
ATOM 3162 N N . ASP B 1 53 ? 37.060 25.085 -4.176 1.00 20.43 74 ASP B N 1
ATOM 3163 C CA . ASP B 1 53 ? 37.608 25.508 -5.479 1.00 22.16 74 ASP B CA 1
ATOM 3164 C C . ASP B 1 53 ? 38.346 24.372 -6.208 1.00 20.61 74 ASP B C 1
ATOM 3165 O O . ASP B 1 53 ? 38.191 24.185 -7.407 1.00 21.87 74 ASP B O 1
ATOM 3170 N N . TYR B 1 54 ? 39.190 23.666 -5.485 1.00 20.66 75 TYR B N 1
ATOM 3171 C CA . TYR B 1 54 ? 40.015 22.637 -6.077 1.00 19.94 75 TYR B CA 1
ATOM 3172 C C . TYR B 1 54 ? 39.157 21.502 -6.628 1.00 20.87 75 TYR B C 1
ATOM 3173 O O . TYR B 1 54 ? 39.423 20.974 -7.699 1.00 21.63 75 TYR B O 1
ATOM 3182 N N . ASN B 1 55 ? 38.084 21.185 -5.925 1.00 21.01 76 ASN B N 1
ATOM 3183 C CA . ASN B 1 55 ? 37.307 19.997 -6.228 1.00 21.50 76 ASN B CA 1
ATOM 3184 C C . ASN B 1 55 ? 35.984 20.237 -6.952 1.00 21.67 76 ASN B C 1
ATOM 3185 O O . ASN B 1 55 ? 35.419 19.314 -7.526 1.00 21.49 76 ASN B O 1
ATOM 3190 N N . CYS B 1 56 ? 35.445 21.444 -6.852 1.00 22.45 77 CYS B N 1
ATOM 3191 C CA . CYS B 1 56 ? 34.143 21.730 -7.465 1.00 24.80 77 CYS B CA 1
ATOM 3192 C C . CYS B 1 56 ? 34.250 22.257 -8.880 1.00 26.21 77 CYS B C 1
ATOM 3193 O O . CYS B 1 56 ? 33.340 22.066 -9.682 1.00 26.41 77 CYS B O 1
ATOM 3196 N N . LEU B 1 57 ? 35.395 22.849 -9.209 1.00 27.43 78 LEU B N 1
ATOM 3197 C CA . LEU B 1 57 ? 35.564 23.522 -10.489 1.00 27.23 78 LEU B CA 1
ATOM 3198 C C . LEU B 1 57 ? 36.404 22.693 -11.430 1.00 28.02 78 LEU B C 1
ATOM 3199 O O . LEU B 1 57 ? 37.318 22.000 -10.999 1.00 28.18 78 LEU B O 1
ATOM 3204 N N . GLY B 1 58 ? 36.163 22.847 -12.730 1.00 27.51 79 GLY B N 1
ATOM 3205 C CA . GLY B 1 58 ? 36.959 22.158 -13.721 1.00 28.05 79 GLY B CA 1
ATOM 3206 C C . GLY B 1 58 ? 36.221 21.027 -14.410 1.00 28.03 79 GLY B C 1
ATOM 3207 O O . GLY B 1 58 ? 36.698 20.484 -15.400 1.00 28.71 79 GLY B O 1
ATOM 3208 N N . GLY B 1 59 ? 35.047 20.682 -13.906 1.00 27.71 80 GLY B N 1
ATOM 3209 C CA . GLY B 1 59 ? 34.270 19.610 -14.500 1.00 28.07 80 GLY B CA 1
ATOM 3210 C C . GLY B 1 59 ? 33.540 20.076 -15.745 1.00 28.10 80 GLY B C 1
ATOM 3211 O O . GLY B 1 59 ? 33.570 21.274 -16.097 1.00 25.55 80 GLY B O 1
ATOM 3212 N N . LYS B 1 60 ? 32.888 19.138 -16.427 1.00 27.72 81 LYS B N 1
ATOM 3213 C CA . LYS B 1 60 ? 32.035 19.491 -17.563 1.00 28.12 81 LYS B CA 1
ATOM 3214 C C . LYS B 1 60 ? 30.734 20.156 -17.060 1.00 27.36 81 LYS B C 1
ATOM 3215 O O . LYS B 1 60 ? 30.075 20.870 -17.801 1.00 26.81 81 LYS B O 1
ATOM 3221 N N . ASN B 1 61 ? 30.450 19.994 -15.761 1.00 25.19 82 ASN B N 1
ATOM 3222 C CA . ASN B 1 61 ? 29.210 20.504 -15.140 1.00 26.17 82 ASN B CA 1
ATOM 3223 C C . ASN B 1 61 ? 27.906 20.022 -15.825 1.00 25.96 82 ASN B C 1
ATOM 3224 O O . ASN B 1 61 ? 26.863 20.688 -15.737 1.00 26.88 82 ASN B O 1
ATOM 3229 N N . ASN B 1 62 ? 27.948 18.837 -16.441 1.00 24.70 83 ASN B N 1
ATOM 3230 C CA . ASN B 1 62 ? 26.754 18.277 -17.088 1.00 24.87 83 ASN B CA 1
ATOM 3231 C C . ASN B 1 62 ? 25.556 18.141 -16.125 1.00 23.79 83 ASN B C 1
ATOM 3232 O O . ASN B 1 62 ? 24.411 18.450 -16.488 1.00 23.75 83 ASN B O 1
ATOM 3237 N N . ARG B 1 63 ? 25.819 17.675 -14.908 1.00 22.19 84 ARG B N 1
ATOM 3238 C CA . ARG B 1 63 ? 24.740 17.446 -13.937 1.00 21.96 84 ARG B CA 1
ATOM 3239 C C . ARG B 1 63 ? 24.097 18.763 -13.479 1.00 22.70 84 ARG B C 1
ATOM 3240 O O . ARG B 1 63 ? 22.868 18.892 -13.459 1.00 20.73 84 ARG B O 1
ATOM 3248 N N . GLY B 1 64 ? 24.935 19.756 -13.184 1.00 23.86 85 GLY B N 1
ATOM 3249 C CA . GLY B 1 64 ? 24.451 21.085 -12.811 1.00 23.32 85 GLY B CA 1
ATOM 3250 C C . GLY B 1 64 ? 23.651 21.715 -13.941 1.00 25.17 85 GLY B C 1
ATOM 3251 O O . GLY B 1 64 ? 22.567 22.214 -13.730 1.00 25.52 85 GLY B O 1
ATOM 3252 N N . ILE B 1 65 ? 24.176 21.640 -15.154 1.00 25.96 86 ILE B N 1
ATOM 3253 C CA . ILE B 1 65 ? 23.482 22.182 -16.312 1.00 26.12 86 ILE B CA 1
ATOM 3254 C C . ILE B 1 65 ? 22.121 21.513 -16.556 1.00 25.01 86 ILE B C 1
ATOM 3255 O O . ILE B 1 65 ? 21.167 22.165 -16.983 1.00 23.53 86 ILE B O 1
ATOM 3260 N N . LEU B 1 66 ? 22.043 20.212 -16.294 1.00 24.21 87 LEU B N 1
ATOM 3261 C CA . LEU B 1 66 ? 20.810 19.467 -16.491 1.00 23.48 87 LEU B CA 1
ATOM 3262 C C . LEU B 1 66 ? 19.695 20.021 -15.576 1.00 23.93 87 LEU B C 1
ATOM 3263 O O . LEU B 1 66 ? 18.548 20.200 -16.011 1.00 21.54 87 LEU B O 1
ATOM 3268 N N . VAL B 1 67 ? 20.068 20.396 -14.351 1.00 22.17 88 VAL B N 1
ATOM 3269 C CA . VAL B 1 67 ? 19.120 21.023 -13.420 1.00 23.70 88 VAL B CA 1
ATOM 3270 C C . VAL B 1 67 ? 18.582 22.349 -13.969 1.00 24.08 88 VAL B C 1
ATOM 3271 O O . VAL B 1 67 ? 17.367 22.612 -13.929 1.00 23.11 88 VAL B O 1
ATOM 3275 N N . ILE B 1 68 ? 19.486 23.170 -14.491 1.00 22.88 89 ILE B N 1
ATOM 3276 C CA . ILE B 1 68 ? 19.124 24.491 -14.980 1.00 23.63 89 ILE B CA 1
ATOM 3277 C C . ILE B 1 68 ? 18.261 24.402 -16.236 1.00 24.11 89 ILE B C 1
ATOM 3278 O O . ILE B 1 68 ? 17.266 25.111 -16.363 1.00 25.17 89 ILE B O 1
ATOM 3282 N N . LEU B 1 69 ? 18.583 23.461 -17.111 1.00 21.90 90 LEU B N 1
ATOM 3283 C CA . LEU B 1 69 ? 17.825 23.285 -18.321 1.00 21.80 90 LEU B CA 1
ATOM 3284 C C . LEU B 1 69 ? 16.445 22.699 -18.067 1.00 22.24 90 LEU B C 1
ATOM 3285 O O . LEU B 1 69 ? 15.486 23.077 -18.728 1.00 22.54 90 LEU B O 1
ATOM 3290 N N . ILE B 1 70 ? 16.353 21.735 -17.148 1.00 21.05 91 ILE B N 1
ATOM 3291 C CA . ILE B 1 70 ? 15.068 21.115 -16.843 1.00 22.26 91 ILE B CA 1
ATOM 3292 C C . ILE B 1 70 ? 14.149 22.103 -16.096 1.00 24.23 91 ILE B C 1
ATOM 3293 O O . ILE B 1 70 ? 12.991 22.295 -16.471 1.00 24.66 91 ILE B O 1
ATOM 3297 N N . TYR B 1 71 ? 14.718 22.837 -15.151 1.00 25.10 92 TYR B N 1
ATOM 3298 C CA . TYR B 1 71 ? 13.958 23.827 -14.431 1.00 24.08 92 TYR B CA 1
ATOM 3299 C C . TYR B 1 71 ? 13.339 24.847 -15.398 1.00 26.41 92 TYR B C 1
ATOM 3300 O O . TYR B 1 71 ? 12.176 25.245 -15.243 1.00 24.79 92 TYR B O 1
ATOM 3309 N N . GLU B 1 72 ? 14.117 25.275 -16.388 1.00 26.42 93 GLU B N 1
ATOM 3310 C CA . GLU B 1 72 ? 13.617 26.230 -17.348 1.00 28.40 93 GLU B CA 1
ATOM 3311 C C . GLU B 1 72 ? 12.553 25.646 -18.298 1.00 28.52 93 GLU B C 1
ATOM 3312 O O . GLU B 1 72 ? 11.491 26.238 -18.487 1.00 28.60 93 GLU B O 1
ATOM 3318 N N . TYR B 1 73 ? 12.836 24.483 -18.874 1.00 28.35 94 TYR B N 1
ATOM 3319 C CA . TYR B 1 73 ? 12.005 23.960 -19.956 1.00 28.03 94 TYR B CA 1
ATOM 3320 C C . TYR B 1 73 ? 10.852 23.046 -19.548 1.00 27.84 94 TYR B C 1
ATOM 3321 O O . TYR B 1 73 ? 10.023 22.694 -20.383 1.00 29.84 94 TYR B O 1
ATOM 3330 N N . VAL B 1 74 ? 10.747 22.725 -18.267 1.00 26.37 95 VAL B N 1
ATOM 3331 C CA . VAL B 1 74 ? 9.603 21.950 -17.784 1.00 26.49 95 VAL B CA 1
ATOM 3332 C C . VAL B 1 74 ? 8.307 22.618 -18.236 1.00 27.39 95 VAL B C 1
ATOM 3333 O O . VAL B 1 74 ? 7.326 21.946 -18.553 1.00 28.12 95 VAL B O 1
ATOM 3335 N N . LYS B 1 75 ? 8.330 23.949 -18.306 1.00 26.03 96 LYS B N 1
ATOM 3336 C CA . LYS B 1 75 ? 7.179 24.718 -18.723 1.00 25.15 96 LYS B CA 1
ATOM 3337 C C . LYS B 1 75 ? 7.599 26.139 -19.049 1.00 24.83 96 LYS B C 1
ATOM 3338 O O . LYS B 1 75 ? 8.222 26.826 -18.223 1.00 22.94 96 LYS B O 1
ATOM 3344 N N . ASN B 1 76 ? 7.286 26.568 -20.260 1.00 23.20 97 ASN B N 1
ATOM 3345 C CA . ASN B 1 76 ? 7.563 27.920 -20.687 1.00 25.20 97 ASN B CA 1
ATOM 3346 C C . ASN B 1 76 ? 6.795 28.932 -19.814 1.00 25.77 97 ASN B C 1
ATOM 3347 O O . ASN B 1 76 ? 5.576 29.031 -19.890 1.00 27.37 97 ASN B O 1
ATOM 3352 N N . ARG B 1 77 ? 7.519 29.634 -18.952 1.00 25.41 98 ARG B N 1
ATOM 3353 C CA . ARG B 1 77 ? 6.911 30.556 -18.010 1.00 25.99 98 ARG B CA 1
ATOM 3354 C C . ARG B 1 77 ? 7.921 31.648 -17.660 1.00 28.36 98 ARG B C 1
ATOM 3355 O O . ARG B 1 77 ? 9.119 31.505 -17.924 1.00 28.37 98 ARG B O 1
ATOM 3363 N N . ASP B 1 78 ? 7.455 32.713 -17.018 1.00 29.59 99 ASP B N 1
ATOM 3364 C CA . ASP B 1 78 ? 8.365 33.757 -16.563 1.00 29.77 99 ASP B CA 1
ATOM 3365 C C . ASP B 1 78 ? 9.034 33.354 -15.233 1.00 29.82 99 ASP B C 1
ATOM 3366 O O . ASP B 1 78 ? 8.390 32.796 -14.339 1.00 29.56 99 ASP B O 1
ATOM 3368 N N . ILE B 1 79 ? 10.355 33.439 -15.214 1.00 28.03 100 ILE B N 1
ATOM 3369 C CA . ILE B 1 79 ? 11.144 33.029 -14.062 1.00 26.92 100 ILE B CA 1
ATOM 3370 C C . ILE B 1 79 ? 11.994 34.211 -13.624 1.00 25.63 100 ILE B C 1
ATOM 3371 O O . ILE B 1 79 ? 12.833 34.665 -14.376 1.00 25.05 100 ILE B O 1
ATOM 3376 N N . ASN B 1 80 ? 11.771 34.702 -12.411 1.00 24.85 101 ASN B N 1
ATOM 3377 C CA . ASN B 1 80 ? 12.500 35.879 -11.925 1.00 25.57 101 ASN B CA 1
ATOM 3378 C C . ASN B 1 80 ? 13.854 35.519 -11.287 1.00 26.66 101 ASN B C 1
ATOM 3379 O O . ASN B 1 80 ? 14.167 34.338 -11.087 1.00 24.69 101 ASN B O 1
ATOM 3384 N N . SER B 1 81 ? 14.662 36.530 -10.982 1.00 26.66 102 SER B N 1
ATOM 3385 C CA . SER B 1 81 ? 16.016 36.267 -10.518 1.00 28.61 102 SER B CA 1
ATOM 3386 C C . SER B 1 81 ? 16.067 35.616 -9.126 1.00 28.12 102 SER B C 1
ATOM 3387 O O . SER B 1 81 ? 16.977 34.849 -8.830 1.00 27.33 102 SER B O 1
ATOM 3390 N N . SER B 1 82 ? 15.015 35.809 -8.339 1.00 27.99 103 SER B N 1
ATOM 3391 C CA . SER B 1 82 ? 14.910 35.152 -7.039 1.00 28.10 103 SER B CA 1
ATOM 3392 C C . SER B 1 82 ? 14.735 33.648 -7.230 1.00 27.03 103 SER B C 1
ATOM 3393 O O . SER B 1 82 ? 15.380 32.849 -6.558 1.00 25.60 103 SER B O 1
ATOM 3396 N N . GLU B 1 83 ? 13.891 33.278 -8.191 1.00 26.95 104 GLU B N 1
ATOM 3397 C CA . GLU B 1 83 ? 13.643 31.882 -8.519 1.00 27.04 104 GLU B CA 1
ATOM 3398 C C . GLU B 1 83 ? 14.878 31.222 -9.126 1.00 25.91 104 GLU B C 1
ATOM 3399 O O . GLU B 1 83 ? 15.200 30.085 -8.812 1.00 26.96 104 GLU B O 1
ATOM 3405 N N . TRP B 1 84 ? 15.569 31.940 -9.992 1.00 26.27 105 TRP B N 1
ATOM 3406 C CA . TRP B 1 84 ? 16.801 31.422 -10.572 1.00 27.61 105 TRP B CA 1
ATOM 3407 C C . TRP B 1 84 ? 17.854 31.143 -9.514 1.00 27.13 105 TRP B C 1
ATOM 3408 O O . TRP B 1 84 ? 18.625 30.189 -9.635 1.00 28.94 105 TRP B O 1
ATOM 3419 N N . GLU B 1 85 ? 17.917 31.997 -8.499 1.00 26.28 106 GLU B N 1
ATOM 3420 C CA . GLU B 1 85 ? 18.879 31.826 -7.424 1.00 26.71 106 GLU B CA 1
ATOM 3421 C C . GLU B 1 85 ? 18.710 30.468 -6.763 1.00 26.18 106 GLU B C 1
ATOM 3422 O O . GLU B 1 85 ? 19.690 29.857 -6.305 1.00 26.88 106 GLU B O 1
ATOM 3428 N N . LYS B 1 86 ? 17.455 30.039 -6.633 1.00 23.89 107 LYS B N 1
ATOM 3429 C CA . LYS B 1 86 ? 17.136 28.766 -5.996 1.00 23.25 107 LYS B CA 1
ATOM 3430 C C . LYS B 1 86 ? 17.510 27.589 -6.885 1.00 23.01 107 LYS B C 1
ATOM 3431 O O . LYS B 1 86 ? 17.987 26.566 -6.398 1.00 20.07 107 LYS B O 1
ATOM 3437 N N . ALA B 1 87 ? 17.319 27.754 -8.200 1.00 21.90 108 ALA B N 1
ATOM 3438 C CA . ALA B 1 87 ? 17.642 26.702 -9.151 1.00 21.82 108 ALA B CA 1
ATOM 3439 C C . ALA B 1 87 ? 19.164 26.545 -9.322 1.00 21.73 108 ALA B C 1
ATOM 3440 O O . ALA B 1 87 ? 19.664 25.436 -9.477 1.00 20.86 108 ALA B O 1
ATOM 3442 N N . ALA B 1 88 ? 19.878 27.664 -9.361 1.00 21.69 109 ALA B N 1
ATOM 3443 C CA . ALA B 1 88 ? 21.331 27.627 -9.459 1.00 20.96 109 ALA B CA 1
ATOM 3444 C C . ALA B 1 88 ? 21.917 27.034 -8.189 1.00 20.29 109 ALA B C 1
ATOM 3445 O O . ALA B 1 88 ? 22.980 26.440 -8.216 1.00 18.96 109 ALA B O 1
ATOM 3447 N N . CYS B 1 89 ? 21.247 27.255 -7.062 1.00 21.89 110 CYS B N 1
ATOM 3448 C CA . CYS B 1 89 ? 21.678 26.628 -5.815 1.00 21.87 110 CYS B CA 1
ATOM 3449 C C . CYS B 1 89 ? 21.647 25.116 -5.945 1.00 20.93 110 CYS B C 1
ATOM 3450 O O . CYS B 1 89 ? 22.660 24.459 -5.739 1.00 20.79 110 CYS B O 1
ATOM 3453 N N . LEU B 1 90 ? 20.495 24.562 -6.327 1.00 20.51 111 LEU B N 1
ATOM 3454 C CA . LEU B 1 90 ? 20.391 23.106 -6.504 1.00 21.06 111 LEU B CA 1
ATOM 3455 C C . LEU B 1 90 ? 21.411 22.606 -7.539 1.00 21.67 111 LEU B C 1
ATOM 3456 O O . LEU B 1 90 ? 21.963 21.519 -7.394 1.00 21.54 111 LEU B O 1
ATOM 3461 N N . ALA B 1 91 ? 21.597 23.372 -8.618 1.00 21.35 112 ALA B N 1
ATOM 3462 C CA . ALA B 1 91 ? 22.588 23.020 -9.643 1.00 21.18 112 ALA B CA 1
ATOM 3463 C C . ALA B 1 91 ? 23.976 22.892 -9.029 1.00 19.92 112 ALA B C 1
ATOM 3464 O O . ALA B 1 91 ? 24.648 21.901 -9.226 1.00 20.53 112 ALA B O 1
ATOM 3466 N N . TRP B 1 92 ? 24.382 23.878 -8.247 1.00 19.46 113 TRP B N 1
ATOM 3467 C CA . TRP B 1 92 ? 25.681 23.791 -7.574 1.00 19.64 113 TRP B CA 1
ATOM 3468 C C . TRP B 1 92 ? 25.751 22.716 -6.495 1.00 18.81 113 TRP B C 1
ATOM 3469 O O . TRP B 1 92 ? 26.814 22.149 -6.252 1.00 19.42 113 TRP B O 1
ATOM 3480 N N . CYS B 1 93 ? 24.620 22.404 -5.883 1.00 18.20 114 CYS B N 1
ATOM 3481 C CA . CYS B 1 93 ? 24.585 21.347 -4.890 1.00 19.52 114 CYS B CA 1
ATOM 3482 C C . CYS B 1 93 ? 24.910 19.992 -5.513 1.00 19.07 114 CYS B C 1
ATOM 3483 O O . CYS B 1 93 ? 25.623 19.198 -4.932 1.00 18.16 114 CYS B O 1
ATOM 3486 N N . ILE B 1 94 ? 24.456 19.776 -6.742 1.00 20.04 115 ILE B N 1
ATOM 3487 C CA . ILE B 1 94 ? 24.775 18.541 -7.436 1.00 19.83 115 ILE B CA 1
ATOM 3488 C C . ILE B 1 94 ? 26.238 18.523 -7.886 1.00 18.36 115 ILE B C 1
ATOM 3489 O O . ILE B 1 94 ? 26.873 17.471 -7.876 1.00 16.98 115 ILE B O 1
ATOM 3494 N N . GLU B 1 95 ? 26.805 19.698 -8.161 1.00 16.94 116 GLU B N 1
ATOM 3495 C CA . GLU B 1 95 ? 28.238 19.761 -8.488 1.00 18.20 116 GLU B CA 1
ATOM 3496 C C . GLU B 1 95 ? 29.083 19.546 -7.241 1.00 17.22 116 GLU B C 1
ATOM 3497 O O . GLU B 1 95 ? 30.135 18.921 -7.298 1.00 18.68 116 GLU B O 1
ATOM 3503 N N . ILE B 1 96 ? 28.568 19.979 -6.095 1.00 16.49 117 ILE B N 1
ATOM 3504 C CA . ILE B 1 96 ? 29.233 19.709 -4.839 1.00 16.11 117 ILE B CA 1
ATOM 3505 C C . ILE B 1 96 ? 29.145 18.212 -4.498 1.00 16.19 117 ILE B C 1
ATOM 3506 O O . ILE B 1 96 ? 30.109 17.624 -4.016 1.00 17.03 117 ILE B O 1
ATOM 3511 N N . LEU B 1 97 ? 28.001 17.596 -4.793 1.00 16.21 118 LEU B N 1
ATOM 3512 C CA . LEU B 1 97 ? 27.838 16.158 -4.595 1.00 16.04 118 LEU B CA 1
ATOM 3513 C C . LEU B 1 97 ? 28.863 15.397 -5.459 1.00 17.17 118 LEU B C 1
ATOM 3514 O O . LEU B 1 97 ? 29.534 14.477 -4.983 1.00 16.58 118 LEU B O 1
ATOM 3519 N N . GLN B 1 98 ? 28.960 15.778 -6.729 1.00 16.72 119 GLN B N 1
ATOM 3520 C CA . GLN B 1 98 ? 29.977 15.214 -7.633 1.00 17.72 119 GLN B CA 1
ATOM 3521 C C . GLN B 1 98 ? 31.389 15.360 -7.032 1.00 18.19 119 GLN B C 1
ATOM 3522 O O . GLN B 1 98 ? 32.175 14.425 -7.079 1.00 18.39 119 GLN B O 1
ATOM 3528 N N . ALA B 1 99 ? 31.701 16.547 -6.492 1.00 16.26 120 ALA B N 1
ATOM 3529 C CA . ALA B 1 99 ? 32.999 16.779 -5.827 1.00 16.68 120 ALA B CA 1
ATOM 3530 C C . ALA B 1 99 ? 33.247 15.780 -4.695 1.00 16.65 120 ALA B C 1
ATOM 3531 O O . ALA B 1 99 ? 34.312 15.212 -4.605 1.00 17.86 120 ALA B O 1
ATOM 3533 N N . ALA B 1 100 ? 32.271 15.626 -3.795 1.00 16.96 121 ALA B N 1
ATOM 3534 C CA . ALA B 1 100 ? 32.410 14.690 -2.671 1.00 17.15 121 ALA B CA 1
ATOM 3535 C C . ALA B 1 100 ? 32.629 13.255 -3.154 1.00 17.89 121 ALA B C 1
ATOM 3536 O O . ALA B 1 100 ? 33.492 12.528 -2.619 1.00 16.50 121 ALA B O 1
ATOM 3538 N N . PHE B 1 101 ? 31.847 12.843 -4.154 1.00 17.36 122 PHE B N 1
ATOM 3539 C CA . PHE B 1 101 ? 31.972 11.499 -4.719 1.00 18.70 122 PHE B CA 1
ATOM 3540 C C . PHE B 1 101 ? 33.332 11.293 -5.355 1.00 18.94 122 PHE B C 1
ATOM 3541 O O . PHE B 1 101 ? 33.905 10.220 -5.256 1.00 19.26 122 PHE B O 1
ATOM 3549 N N . LEU B 1 102 ? 33.845 12.303 -6.032 1.00 19.39 123 LEU B N 1
ATOM 3550 C CA . LEU B 1 102 ? 35.121 12.122 -6.714 1.00 21.04 123 LEU B CA 1
ATOM 3551 C C . LEU B 1 102 ? 36.327 12.117 -5.783 1.00 19.13 123 LEU B C 1
ATOM 3552 O O . LEU B 1 102 ? 37.253 11.359 -6.001 1.00 20.59 123 LEU B O 1
ATOM 3557 N N . VAL B 1 103 ? 36.267 12.876 -4.684 1.00 18.41 124 VAL B N 1
ATOM 3558 C CA . VAL B 1 103 ? 37.341 12.814 -3.679 1.00 17.11 124 VAL B CA 1
ATOM 3559 C C . VAL B 1 103 ? 37.324 11.440 -2.996 1.00 17.41 124 VAL B C 1
ATOM 3560 O O . VAL B 1 103 ? 38.367 10.805 -2.823 1.00 17.35 124 VAL B O 1
ATOM 3564 N N . ALA B 1 104 ? 36.128 10.973 -2.652 1.00 16.26 125 ALA B N 1
ATOM 3565 C CA . ALA B 1 104 ? 35.957 9.663 -2.043 1.00 16.78 125 ALA B CA 1
ATOM 3566 C C . ALA B 1 104 ? 36.465 8.571 -2.980 1.00 18.53 125 ALA B C 1
ATOM 3567 O O . ALA B 1 104 ? 37.160 7.648 -2.556 1.00 17.89 125 ALA B O 1
ATOM 3569 N N . ASP B 1 105 ? 36.053 8.645 -4.242 1.00 18.77 126 ASP B N 1
ATOM 3570 C CA . ASP B 1 105 ? 36.387 7.608 -5.200 1.00 20.12 126 ASP B CA 1
ATOM 3571 C C . ASP B 1 105 ? 37.893 7.510 -5.427 1.00 20.32 126 ASP B C 1
ATOM 3572 O O . ASP B 1 105 ? 38.423 6.414 -5.654 1.00 19.33 126 ASP B O 1
ATOM 3577 N N . ASP B 1 106 ? 38.563 8.658 -5.462 1.00 18.19 127 ASP B N 1
ATOM 3578 C CA . ASP B 1 106 ? 39.998 8.674 -5.657 1.00 20.15 127 ASP B CA 1
ATOM 3579 C C . ASP B 1 106 ? 40.718 8.078 -4.445 1.00 18.89 127 ASP B C 1
ATOM 3580 O O . ASP B 1 106 ? 41.725 7.420 -4.595 1.00 17.40 127 ASP B O 1
ATOM 3585 N N . ILE B 1 107 ? 40.139 8.233 -3.260 1.00 19.87 128 ILE B N 1
ATOM 3586 C CA . ILE B 1 107 ? 40.671 7.544 -2.064 1.00 20.22 128 ILE B CA 1
ATOM 3587 C C . ILE B 1 107 ? 40.471 6.046 -2.222 1.00 20.77 128 ILE B C 1
ATOM 3588 O O . ILE B 1 107 ? 41.416 5.276 -2.167 1.00 21.21 128 ILE B O 1
ATOM 3593 N N . MET B 1 108 ? 39.255 5.663 -2.577 1.00 20.44 129 MET B N 1
ATOM 3594 C CA . MET B 1 108 ? 38.891 4.262 -2.657 1.00 21.78 129 MET B CA 1
ATOM 3595 C C . MET B 1 108 ? 39.630 3.520 -3.755 1.00 23.18 129 MET B C 1
ATOM 3596 O O . MET B 1 108 ? 40.146 2.435 -3.520 1.00 22.59 129 MET B O 1
ATOM 3601 N N . ASP B 1 109 ? 39.647 4.092 -4.965 1.00 25.00 130 ASP B N 1
ATOM 3602 C CA . ASP B 1 109 ? 40.311 3.452 -6.128 1.00 25.70 130 ASP B CA 1
ATOM 3603 C C . ASP B 1 109 ? 41.780 3.887 -6.319 1.00 26.40 130 ASP B C 1
ATOM 3604 O O . ASP B 1 109 ? 42.371 3.652 -7.377 1.00 26.08 130 ASP B O 1
ATOM 3609 N N . LYS B 1 110 ? 42.368 4.496 -5.291 1.00 25.42 131 LYS B N 1
ATOM 3610 C CA . LYS B 1 110 ? 43.753 4.962 -5.372 1.00 25.11 131 LYS B CA 1
ATOM 3611 C C . LYS B 1 110 ? 44.032 5.751 -6.650 1.00 24.88 131 LYS B C 1
ATOM 3612 O O . LYS B 1 110 ? 44.984 5.462 -7.366 1.00 24.73 131 LYS B O 1
ATOM 3614 N N . GLY B 1 111 ? 43.259 6.811 -6.873 1.00 23.31 132 GLY B N 1
ATOM 3615 C CA . GLY B 1 111 ? 43.452 7.673 -8.035 1.00 23.53 132 GLY B CA 1
ATOM 3616 C C . GLY B 1 111 ? 44.773 8.425 -7.996 1.00 23.39 132 GLY B C 1
ATOM 3617 O O . GLY B 1 111 ? 45.406 8.528 -6.953 1.00 23.12 132 GLY B O 1
ATOM 3618 N N . GLU B 1 112 ? 45.216 8.888 -9.157 1.00 23.18 133 GLU B N 1
ATOM 3619 C CA . GLU B 1 112 ? 46.445 9.657 -9.265 1.00 24.27 133 GLU B CA 1
ATOM 3620 C C . GLU B 1 112 ? 46.146 11.073 -9.724 1.00 23.58 133 GLU B C 1
ATOM 3621 O O . GLU B 1 112 ? 46.677 12.031 -9.181 1.00 21.67 133 GLU B O 1
ATOM 3627 N N . MET B 1 113 ? 45.313 11.183 -10.763 1.00 24.18 134 MET B N 1
ATOM 3628 C CA . MET B 1 113 ? 44.939 12.465 -11.349 1.00 24.31 134 MET B CA 1
ATOM 3629 C C . MET B 1 113 ? 43.422 12.533 -11.493 1.00 23.71 134 MET B C 1
ATOM 3630 O O . MET B 1 113 ? 42.767 11.524 -11.795 1.00 22.74 134 MET B O 1
ATOM 3635 N N . ARG B 1 114 ? 42.895 13.747 -11.427 1.00 21.57 135 ARG B N 1
ATOM 3636 C CA . ARG B 1 114 ? 41.477 13.991 -11.601 1.00 20.89 135 ARG B CA 1
ATOM 3637 C C . ARG B 1 114 ? 41.330 15.397 -12.127 1.00 21.54 135 ARG B C 1
ATOM 3638 O O . ARG B 1 114 ? 41.880 16.339 -11.550 1.00 19.71 135 ARG B O 1
ATOM 3646 N N . ARG B 1 115 ? 40.600 15.541 -13.228 1.00 21.29 136 ARG B N 1
ATOM 3647 C CA . ARG B 1 115 ? 40.490 16.827 -13.910 1.00 22.16 136 ARG B CA 1
ATOM 3648 C C . ARG B 1 115 ? 41.876 17.439 -14.186 1.00 23.04 136 ARG B C 1
ATOM 3649 O O . ARG B 1 115 ? 42.073 18.643 -14.054 1.00 24.87 136 ARG B O 1
ATOM 3657 N N . ASN B 1 116 ? 42.841 16.587 -14.519 1.00 23.86 137 ASN B N 1
ATOM 3658 C CA . ASN B 1 116 ? 44.157 17.050 -14.962 1.00 27.33 137 ASN B CA 1
ATOM 3659 C C . ASN B 1 116 ? 45.079 17.572 -13.859 1.00 27.61 137 ASN B C 1
ATOM 3660 O O . ASN B 1 116 ? 46.117 18.172 -14.144 1.00 27.78 137 ASN B O 1
ATOM 3665 N N . LYS B 1 117 ? 44.738 17.296 -12.607 1.00 27.22 138 LYS B N 1
ATOM 3666 C CA . LYS B 1 117 ? 45.605 17.682 -11.511 1.00 25.14 138 LYS B CA 1
ATOM 3667 C C . LYS B 1 117 ? 45.574 16.639 -10.403 1.00 23.30 138 LYS B C 1
ATOM 3668 O O . LYS B 1 117 ? 44.742 15.729 -10.428 1.00 22.36 138 LYS B O 1
ATOM 3674 N N . TYR B 1 118 ? 46.606 16.653 -9.562 1.00 22.67 139 TYR B N 1
ATOM 3675 C CA . TYR B 1 118 ? 46.752 15.662 -8.497 1.00 21.34 139 TYR B CA 1
ATOM 3676 C C . TYR B 1 118 ? 45.440 15.501 -7.723 1.00 20.87 139 TYR B C 1
ATOM 3677 O O . TYR B 1 118 ? 44.787 16.491 -7.385 1.00 19.20 139 TYR B O 1
ATOM 3686 N N . CYS B 1 119 ? 45.084 14.260 -7.396 1.00 19.80 140 CYS B N 1
ATOM 3687 C CA . CYS B 1 119 ? 43.923 14.019 -6.568 1.00 19.37 140 CYS B CA 1
ATOM 3688 C C . CYS B 1 119 ? 44.115 14.678 -5.221 1.00 19.35 140 CYS B C 1
ATOM 3689 O O . CYS B 1 119 ? 45.216 14.668 -4.659 1.00 17.43 140 CYS B O 1
ATOM 3692 N N . TRP B 1 120 ? 43.019 15.184 -4.672 1.00 17.69 141 TRP B N 1
ATOM 3693 C CA . TRP B 1 120 ? 43.038 15.913 -3.419 1.00 16.75 141 TRP B CA 1
ATOM 3694 C C . TRP B 1 120 ? 43.735 15.145 -2.281 1.00 16.29 141 TRP B C 1
ATOM 3695 O O . TRP B 1 120 ? 44.586 15.699 -1.581 1.00 14.93 141 TRP B O 1
ATOM 3706 N N . TYR B 1 121 ? 43.449 13.854 -2.160 1.00 15.88 142 TYR B N 1
ATOM 3707 C CA . TYR B 1 121 ? 43.977 13.080 -1.038 1.00 17.65 142 TYR B CA 1
ATOM 3708 C C . TYR B 1 121 ? 45.490 12.850 -1.133 1.00 17.29 142 TYR B C 1
ATOM 3709 O O . TYR B 1 121 ? 46.130 12.536 -0.142 1.00 18.11 142 TYR B O 1
ATOM 3718 N N . LEU B 1 122 ? 46.067 13.092 -2.304 1.00 18.52 143 LEU B N 1
ATOM 3719 C CA . LEU B 1 122 ? 47.525 12.913 -2.488 1.00 19.12 143 LEU B CA 1
ATOM 3720 C C . LEU B 1 122 ? 48.365 14.090 -1.964 1.00 18.44 143 LEU B C 1
ATOM 3721 O O . LEU B 1 122 ? 49.551 13.926 -1.651 1.00 19.48 143 LEU B O 1
ATOM 3726 N N . LEU B 1 123 ? 47.784 15.283 -1.940 1.00 17.77 144 LEU B N 1
ATOM 3727 C CA . LEU B 1 123 ? 48.523 16.446 -1.475 1.00 18.46 144 LEU B CA 1
ATOM 3728 C C . LEU B 1 123 ? 48.997 16.217 -0.048 1.00 20.32 144 LEU B C 1
ATOM 3729 O O . LEU B 1 123 ? 48.231 15.764 0.823 1.00 18.65 144 LEU B O 1
ATOM 3734 N N . LYS B 1 124 ? 50.285 16.421 0.168 1.00 21.99 145 LYS B N 1
ATOM 3735 C CA . LYS B 1 124 ? 50.876 16.185 1.472 1.00 22.99 145 LYS B CA 1
ATOM 3736 C C . LYS B 1 124 ? 50.277 17.044 2.582 1.00 23.06 145 LYS B C 1
ATOM 3737 O O . LYS B 1 124 ? 50.316 16.654 3.732 1.00 24.33 145 LYS B O 1
ATOM 3743 N N . ASP B 1 125 ? 49.743 18.221 2.235 1.00 22.97 146 ASP B N 1
ATOM 3744 C CA . ASP B 1 125 ? 49.043 19.072 3.224 1.00 23.10 146 ASP B CA 1
ATOM 3745 C C . ASP B 1 125 ? 47.667 18.505 3.585 1.00 21.77 146 ASP B C 1
ATOM 3746 O O . ASP B 1 125 ? 47.014 18.992 4.503 1.00 23.13 146 ASP B O 1
ATOM 3751 N N . VAL B 1 126 ? 47.179 17.572 2.777 1.00 20.58 147 VAL B N 1
ATOM 3752 C CA . VAL B 1 126 ? 45.846 16.994 2.974 1.00 18.76 147 VAL B CA 1
ATOM 3753 C C . VAL B 1 126 ? 45.927 15.561 3.504 1.00 20.75 147 VAL B C 1
ATOM 3754 O O . VAL B 1 126 ? 45.565 15.293 4.663 1.00 21.95 147 VAL B O 1
ATOM 3758 N N . GLU B 1 127 ? 46.430 14.655 2.669 1.00 21.14 148 GLU B N 1
ATOM 3759 C CA . GLU B 1 127 ? 46.567 13.234 3.029 1.00 23.84 148 GLU B CA 1
ATOM 3760 C C . GLU B 1 127 ? 45.191 12.578 3.214 1.00 24.79 148 GLU B C 1
ATOM 3761 O O . GLU B 1 127 ? 44.149 13.267 3.219 1.00 23.96 148 GLU B O 1
ATOM 3767 N N . THR B 1 128 ? 45.186 11.256 3.385 1.00 24.63 149 THR B N 1
ATOM 3768 C CA . THR B 1 128 ? 43.939 10.510 3.468 1.00 23.61 149 THR B CA 1
ATOM 3769 C C . THR B 1 128 ? 43.067 10.946 4.647 1.00 22.14 149 THR B C 1
ATOM 3770 O O . THR B 1 128 ? 41.849 11.106 4.497 1.00 19.48 149 THR B O 1
ATOM 3774 N N . LYS B 1 129 ? 43.701 11.263 5.777 1.00 19.33 150 LYS B N 1
ATOM 3775 C CA . LYS B 1 129 ? 42.958 11.642 6.978 1.00 19.52 150 LYS B CA 1
ATOM 3776 C C . LYS B 1 129 ? 42.082 12.882 6.747 1.00 19.75 150 LYS B C 1
ATOM 3777 O O . LYS B 1 129 ? 40.908 12.893 7.130 1.00 19.98 150 LYS B O 1
ATOM 3783 N N . ASN B 1 130 ? 42.633 13.907 6.091 1.00 16.66 151 ASN B N 1
ATOM 3784 C CA . ASN B 1 130 ? 41.837 15.098 5.769 1.00 17.23 151 ASN B CA 1
ATOM 3785 C C . ASN B 1 130 ? 40.792 14.872 4.677 1.00 16.21 151 ASN B C 1
ATOM 3786 O O . ASN B 1 130 ? 39.646 15.330 4.797 1.00 16.60 151 ASN B O 1
ATOM 3791 N N . ALA B 1 131 ? 41.155 14.092 3.668 1.00 14.67 152 ALA B N 1
ATOM 3792 C CA . ALA B 1 131 ? 40.256 13.817 2.546 1.00 15.41 152 ALA B CA 1
ATOM 3793 C C . ALA B 1 131 ? 38.957 13.137 3.004 1.00 16.32 152 ALA B C 1
ATOM 3794 O O . ALA B 1 131 ? 37.862 13.495 2.547 1.00 16.18 152 ALA B O 1
ATOM 3796 N N . VAL B 1 132 ? 39.080 12.166 3.908 1.00 15.65 153 VAL B N 1
ATOM 3797 C CA . VAL B 1 132 ? 37.908 11.481 4.450 1.00 17.26 153 VAL B CA 1
ATOM 3798 C C . VAL B 1 132 ? 36.996 12.479 5.147 1.00 16.63 153 VAL B C 1
ATOM 3799 O O . VAL B 1 132 ? 35.771 12.443 4.982 1.00 17.87 153 VAL B O 1
ATOM 3803 N N . ASN B 1 133 ? 37.594 13.353 5.944 1.00 15.80 154 ASN B N 1
ATOM 3804 C CA . ASN B 1 133 ? 36.840 14.368 6.666 1.00 16.62 154 ASN B CA 1
ATOM 3805 C C . ASN B 1 133 ? 36.207 15.348 5.697 1.00 16.14 154 ASN B C 1
ATOM 3806 O O . ASN B 1 133 ? 35.076 15.782 5.894 1.00 15.67 154 ASN B O 1
ATOM 3811 N N . ASP B 1 134 ? 36.942 15.671 4.636 1.00 14.21 155 ASP B N 1
ATOM 3812 C CA . ASP B 1 134 ? 36.487 16.613 3.624 1.00 15.68 155 ASP B CA 1
ATOM 3813 C C . ASP B 1 134 ? 35.312 16.068 2.802 1.00 16.32 155 ASP B C 1
ATOM 3814 O O . ASP B 1 134 ? 34.437 16.825 2.380 1.00 14.99 155 ASP B O 1
ATOM 3819 N N . VAL B 1 135 ? 35.320 14.766 2.531 1.00 16.52 156 VAL B N 1
ATOM 3820 C CA . VAL B 1 135 ? 34.194 14.161 1.857 1.00 16.29 156 VAL B CA 1
ATOM 3821 C C . VAL B 1 135 ? 32.895 14.453 2.626 1.00 16.95 156 VAL B C 1
ATOM 3822 O O . VAL B 1 135 ? 31.890 14.833 2.039 1.00 16.77 156 VAL B O 1
ATOM 3826 N N . LEU B 1 136 ? 32.922 14.244 3.940 1.00 16.84 157 LEU B N 1
ATOM 3827 C CA . LEU B 1 136 ? 31.742 14.432 4.772 1.00 18.94 157 LEU B CA 1
ATOM 3828 C C . LEU B 1 136 ? 31.346 15.908 4.875 1.00 19.00 157 LEU B C 1
ATOM 3829 O O . LEU B 1 136 ? 30.157 16.241 4.978 1.00 17.89 157 LEU B O 1
ATOM 3834 N N . LEU B 1 137 ? 32.333 16.789 4.746 1.00 16.87 158 LEU B N 1
ATOM 3835 C CA . LEU B 1 137 ? 32.085 18.214 4.818 1.00 16.50 158 LEU B CA 1
ATOM 3836 C C . LEU B 1 137 ? 31.378 18.705 3.561 1.00 17.21 158 LEU B C 1
ATOM 3837 O O . LEU B 1 137 ? 30.339 19.365 3.640 1.00 17.48 158 LEU B O 1
ATOM 3842 N N . LEU B 1 138 ? 31.942 18.379 2.401 1.00 17.35 159 LEU B N 1
ATOM 3843 C CA . LEU B 1 138 ? 31.306 18.703 1.140 1.00 16.29 159 LEU B CA 1
ATOM 3844 C C . LEU B 1 138 ? 29.899 18.138 1.121 1.00 17.10 159 LEU B C 1
ATOM 3845 O O . LEU B 1 138 ? 28.951 18.844 0.820 1.00 16.67 159 LEU B O 1
ATOM 3850 N N . TYR B 1 139 ? 29.755 16.883 1.534 1.00 15.85 160 TYR B N 1
ATOM 3851 C CA . TYR B 1 139 ? 28.457 16.253 1.507 1.00 16.80 160 TYR B CA 1
ATOM 3852 C C . TYR B 1 139 ? 27.441 16.995 2.380 1.00 16.60 160 TYR B C 1
ATOM 3853 O O . TYR B 1 139 ? 26.329 17.264 1.948 1.00 14.59 160 TYR B O 1
ATOM 3862 N N . ASN B 1 140 ? 27.849 17.392 3.574 1.00 16.43 161 ASN B N 1
ATOM 3863 C CA . ASN B 1 140 ? 26.929 18.092 4.461 1.00 18.37 161 ASN B CA 1
ATOM 3864 C C . ASN B 1 140 ? 26.647 19.518 4.067 1.00 18.30 161 ASN B C 1
ATOM 3865 O O . ASN B 1 140 ? 25.601 20.036 4.390 1.00 17.00 161 ASN B O 1
ATOM 3870 N N . SER B 1 141 ? 27.581 20.146 3.348 1.00 18.62 162 SER B N 1
ATOM 3871 C CA . SER B 1 141 ? 27.398 21.526 2.883 1.00 17.80 162 SER B CA 1
ATOM 3872 C C . SER B 1 141 ? 26.220 21.646 1.908 1.00 17.21 162 SER B C 1
ATOM 3873 O O . SER B 1 141 ? 25.608 22.706 1.790 1.00 17.17 162 SER B O 1
ATOM 3876 N N . ILE B 1 142 ? 25.971 20.579 1.153 1.00 16.88 163 ILE B N 1
ATOM 3877 C CA . ILE B 1 142 ? 24.817 20.516 0.248 1.00 16.27 163 ILE B CA 1
ATOM 3878 C C . ILE B 1 142 ? 23.533 20.844 1.010 1.00 17.16 163 ILE B C 1
ATOM 3879 O O . ILE B 1 142 ? 22.768 21.751 0.626 1.00 15.90 163 ILE B O 1
ATOM 3884 N N . TYR B 1 143 ? 23.317 20.135 2.112 1.00 15.48 164 TYR B N 1
ATOM 3885 C CA . TYR B 1 143 ? 22.092 20.295 2.870 1.00 16.47 164 TYR B CA 1
ATOM 3886 C C . TYR B 1 143 ? 22.011 21.638 3.590 1.00 17.30 164 TYR B C 1
ATOM 3887 O O . TYR B 1 143 ? 20.923 22.172 3.786 1.00 18.97 164 TYR B O 1
ATOM 3896 N N . LYS B 1 144 ? 23.162 22.209 3.943 1.00 16.73 165 LYS B N 1
ATOM 3897 C CA . LYS B 1 144 ? 23.175 23.545 4.526 1.00 17.54 165 LYS B CA 1
ATOM 3898 C C . LYS B 1 144 ? 22.758 24.589 3.470 1.00 17.21 165 LYS B C 1
ATOM 3899 O O . LYS B 1 144 ? 21.954 25.461 3.742 1.00 18.84 165 LYS B O 1
ATOM 3905 N N . LEU B 1 145 ? 23.296 24.466 2.264 1.00 16.14 166 LEU B N 1
ATOM 3906 C CA . LEU B 1 145 ? 22.941 25.369 1.169 1.00 17.59 166 LEU B CA 1
ATOM 3907 C C . LEU B 1 145 ? 21.462 25.269 0.811 1.00 17.61 166 LEU B C 1
ATOM 3908 O O . LEU B 1 145 ? 20.792 26.282 0.608 1.00 19.04 166 LEU B O 1
ATOM 3913 N N . ILE B 1 146 ? 20.964 24.050 0.697 1.00 16.60 167 ILE B N 1
ATOM 3914 C CA . ILE B 1 146 ? 19.557 23.843 0.440 1.00 17.95 167 ILE B CA 1
ATOM 3915 C C . ILE B 1 146 ? 18.675 24.485 1.522 1.00 18.99 167 ILE B C 1
ATOM 3916 O O . ILE B 1 146 ? 17.649 25.058 1.218 1.00 20.20 167 ILE B O 1
ATOM 3921 N N . GLU B 1 147 ? 19.113 24.440 2.776 1.00 20.77 168 GLU B N 1
ATOM 3922 C CA . GLU B 1 147 ? 18.349 25.085 3.841 1.00 22.62 168 GLU B CA 1
ATOM 3923 C C . GLU B 1 147 ? 18.400 26.604 3.690 1.00 23.74 168 GLU B C 1
ATOM 3924 O O . GLU B 1 147 ? 17.383 27.271 3.776 1.00 23.20 168 GLU B O 1
ATOM 3930 N N . ILE B 1 148 ? 19.578 27.130 3.374 1.00 24.21 169 ILE B N 1
ATOM 3931 C CA . ILE B 1 148 ? 19.747 28.568 3.223 1.00 25.34 169 ILE B CA 1
ATOM 3932 C C . ILE B 1 148 ? 18.845 29.130 2.118 1.00 25.94 169 ILE B C 1
ATOM 3933 O O . ILE B 1 148 ? 18.203 30.161 2.305 1.00 26.53 169 ILE B O 1
ATOM 3938 N N . TYR B 1 149 ? 18.746 28.420 0.999 1.00 25.50 170 TYR B N 1
ATOM 3939 C CA . TYR B 1 149 ? 18.034 28.954 -0.174 1.00 25.80 170 TYR B CA 1
ATOM 3940 C C . TYR B 1 149 ? 16.596 28.446 -0.387 1.00 26.00 170 TYR B C 1
ATOM 3941 O O . TYR B 1 149 ? 15.784 29.143 -0.991 1.00 25.96 170 TYR B O 1
ATOM 3950 N N . LEU B 1 150 ? 16.291 27.235 0.085 1.00 25.38 171 LEU B N 1
ATOM 3951 C CA . LEU B 1 150 ? 14.987 26.623 -0.210 1.00 25.06 171 LEU B CA 1
ATOM 3952 C C . LEU B 1 150 ? 14.146 26.282 1.004 1.00 25.31 171 LEU B C 1
ATOM 3953 O O . LEU B 1 150 ? 13.105 25.654 0.871 1.00 25.13 171 LEU B O 1
ATOM 3958 N N . ARG B 1 151 ? 14.616 26.637 2.183 1.00 26.39 172 ARG B N 1
ATOM 3959 C CA . ARG B 1 151 ? 13.921 26.258 3.414 1.00 30.54 172 ARG B CA 1
ATOM 3960 C C . ARG B 1 151 ? 12.410 26.595 3.434 1.00 30.73 172 ARG B C 1
ATOM 3961 O O . ARG B 1 151 ? 11.621 25.860 4.026 1.00 31.02 172 ARG B O 1
ATOM 3969 N N . ASN B 1 152 ? 12.010 27.646 2.717 1.00 31.25 173 ASN B N 1
ATOM 3970 C CA . ASN B 1 152 ? 10.603 28.093 2.724 1.00 33.32 173 ASN B CA 1
ATOM 3971 C C . ASN B 1 152 ? 9.793 27.643 1.518 1.00 33.88 173 ASN B C 1
ATOM 3972 O O . ASN B 1 152 ? 8.606 27.935 1.420 1.00 34.96 173 ASN B O 1
ATOM 3977 N N . GLU B 1 153 ? 10.434 26.921 0.610 1.00 32.93 174 GLU B N 1
ATOM 3978 C CA . GLU B 1 153 ? 9.738 26.353 -0.538 1.00 32.80 174 GLU B CA 1
ATOM 3979 C C . GLU B 1 153 ? 8.964 25.114 -0.110 1.00 32.24 174 GLU B C 1
ATOM 3980 O O . GLU B 1 153 ? 9.433 24.351 0.725 1.00 31.18 174 GLU B O 1
ATOM 3986 N N . SER B 1 154 ? 7.783 24.901 -0.683 1.00 32.34 175 SER B N 1
ATOM 3987 C CA . SER B 1 154 ? 6.999 23.723 -0.322 1.00 32.36 175 SER B CA 1
ATOM 3988 C C . SER B 1 154 ? 7.667 22.409 -0.765 1.00 32.16 175 SER B C 1
ATOM 3989 O O . SER B 1 154 ? 7.482 21.373 -0.127 1.00 32.45 175 SER B O 1
ATOM 3992 N N . CYS B 1 155 ? 8.514 22.472 -1.792 1.00 31.19 176 CYS B N 1
ATOM 3993 C CA . CYS B 1 155 ? 9.223 21.270 -2.260 1.00 31.59 176 CYS B CA 1
ATOM 3994 C C . CYS B 1 155 ? 10.477 20.929 -1.407 1.00 30.01 176 CYS B C 1
ATOM 3995 O O . CYS B 1 155 ? 11.136 19.911 -1.632 1.00 30.61 176 CYS B O 1
ATOM 3998 N N . TYR B 1 156 ? 10.754 21.757 -0.401 1.00 27.48 177 TYR B N 1
ATOM 3999 C CA . TYR B 1 156 ? 11.934 21.597 0.451 1.00 26.50 177 TYR B CA 1
ATOM 4000 C C . TYR B 1 156 ? 12.190 20.152 0.880 1.00 26.53 177 TYR B C 1
ATOM 4001 O O . TYR B 1 156 ? 13.240 19.589 0.581 1.00 26.00 177 TYR B O 1
ATOM 4010 N N . VAL B 1 157 ? 11.259 19.584 1.636 1.00 26.02 178 VAL B N 1
ATOM 4011 C CA . VAL B 1 157 ? 11.428 18.248 2.170 1.00 26.44 178 VAL B CA 1
ATOM 4012 C C . VAL B 1 157 ? 11.653 17.205 1.061 1.00 26.21 178 VAL B C 1
ATOM 4013 O O . VAL B 1 157 ? 12.489 16.330 1.201 1.00 25.88 178 VAL B O 1
ATOM 4017 N N . ASP B 1 158 ? 10.932 17.333 -0.055 1.00 26.03 179 ASP B N 1
ATOM 4018 C CA . ASP B 1 158 ? 11.079 16.382 -1.172 1.00 24.84 179 ASP B CA 1
ATOM 4019 C C . ASP B 1 158 ? 12.430 16.496 -1.849 1.00 23.86 179 ASP B C 1
ATOM 4020 O O . ASP B 1 158 ? 12.966 15.500 -2.353 1.00 22.53 179 ASP B O 1
ATOM 4025 N N . VAL B 1 159 ? 12.950 17.722 -1.933 1.00 22.72 180 VAL B N 1
ATOM 4026 C CA . VAL B 1 159 ? 14.258 17.949 -2.545 1.00 21.19 180 VAL B CA 1
ATOM 4027 C C . VAL B 1 159 ? 15.377 17.307 -1.743 1.00 21.66 180 VAL B C 1
ATOM 4028 O O . VAL B 1 159 ? 16.177 16.569 -2.300 1.00 21.81 180 VAL B O 1
ATOM 4032 N N . ILE B 1 160 ? 15.366 17.483 -0.422 1.00 21.53 181 ILE B N 1
ATOM 4033 C CA . ILE B 1 160 ? 16.403 16.854 0.402 1.00 23.13 181 ILE B CA 1
ATOM 4034 C C . ILE B 1 160 ? 16.256 15.320 0.458 1.00 23.15 181 ILE B C 1
ATOM 4035 O O . ILE B 1 160 ? 17.257 14.596 0.525 1.00 22.93 181 ILE B O 1
ATOM 4039 N N . ALA B 1 161 ? 15.018 14.833 0.385 1.00 23.29 182 ALA B N 1
ATOM 4040 C CA . ALA B 1 161 ? 14.763 13.379 0.300 1.00 22.80 182 ALA B CA 1
ATOM 4041 C C . ALA B 1 161 ? 15.340 12.804 -1.001 1.00 22.84 182 ALA B C 1
ATOM 4042 O O . ALA B 1 161 ? 15.917 11.708 -1.010 1.00 23.27 182 ALA B O 1
ATOM 4044 N N . THR B 1 162 ? 15.197 13.558 -2.090 1.00 22.08 183 THR B N 1
ATOM 4045 C CA . THR B 1 162 ? 15.721 13.144 -3.397 1.00 21.80 183 THR B CA 1
ATOM 4046 C C . THR B 1 162 ? 17.258 13.059 -3.386 1.00 21.19 183 THR B C 1
ATOM 4047 O O . THR B 1 162 ? 17.836 12.082 -3.887 1.00 20.15 183 THR B O 1
ATOM 4051 N N . PHE B 1 163 ? 17.914 14.050 -2.764 1.00 19.00 184 PHE B N 1
ATOM 4052 C CA . PHE B 1 163 ? 19.378 14.028 -2.633 1.00 19.27 184 PHE B CA 1
ATOM 4053 C C . PHE B 1 163 ? 19.811 12.845 -1.772 1.00 20.19 184 PHE B C 1
ATOM 4054 O O . PHE B 1 163 ? 20.728 12.108 -2.130 1.00 19.59 184 PHE B O 1
ATOM 4062 N N . ARG B 1 164 ? 19.059 12.603 -0.699 1.00 19.61 185 ARG B N 1
ATOM 4063 C CA . ARG B 1 164 ? 19.366 11.533 0.249 1.00 21.58 185 ARG B CA 1
ATOM 4064 C C . ARG B 1 164 ? 19.225 10.145 -0.393 1.00 20.78 185 ARG B C 1
ATOM 4065 O O . ARG B 1 164 ? 20.103 9.286 -0.248 1.00 18.69 185 ARG B O 1
ATOM 4073 N N . ASP B 1 165 ? 18.103 9.929 -1.076 1.00 20.17 186 ASP B N 1
ATOM 4074 C CA . ASP B 1 165 ? 17.820 8.645 -1.720 1.00 21.44 186 ASP B CA 1
ATOM 4075 C C . ASP B 1 165 ? 18.826 8.328 -2.821 1.00 20.22 186 ASP B C 1
ATOM 4076 O O . ASP B 1 165 ? 19.313 7.198 -2.912 1.00 21.42 186 ASP B O 1
ATOM 4081 N N . ALA B 1 166 ? 19.118 9.310 -3.673 1.00 17.87 187 ALA B N 1
ATOM 4082 C CA . ALA B 1 166 ? 20.085 9.104 -4.767 1.00 19.83 187 ALA B CA 1
ATOM 4083 C C . ALA B 1 166 ? 21.457 8.754 -4.207 1.00 19.99 187 ALA B C 1
ATOM 4084 O O . ALA B 1 166 ? 22.181 7.928 -4.777 1.00 21.29 187 ALA B O 1
ATOM 4086 N N . THR B 1 167 ? 21.820 9.398 -3.098 1.00 19.05 188 THR B N 1
ATOM 4087 C CA . THR B 1 167 ? 23.107 9.150 -2.461 1.00 18.25 188 THR B CA 1
ATOM 4088 C C . THR B 1 167 ? 23.168 7.742 -1.912 1.00 17.92 188 THR B C 1
ATOM 4089 O O . THR B 1 167 ? 24.132 7.051 -2.126 1.00 17.54 188 THR B O 1
ATOM 4093 N N . LEU B 1 168 ? 22.086 7.292 -1.286 1.00 17.68 189 LEU B N 1
ATOM 4094 C CA . LEU B 1 168 ? 22.027 5.929 -0.768 1.00 18.71 189 LEU B CA 1
ATOM 4095 C C . LEU B 1 168 ? 22.201 4.880 -1.890 1.00 19.38 189 LEU B C 1
ATOM 4096 O O . LEU B 1 168 ? 22.929 3.911 -1.727 1.00 20.22 189 LEU B O 1
ATOM 4101 N N . LYS B 1 169 ? 21.578 5.115 -3.042 1.00 17.33 190 LYS B N 1
ATOM 4102 C CA . LYS B 1 169 ? 21.738 4.219 -4.176 1.00 17.38 190 LYS B CA 1
ATOM 4103 C C . LYS B 1 169 ? 23.166 4.246 -4.722 1.00 17.30 190 LYS B C 1
ATOM 4104 O O . LYS B 1 169 ? 23.733 3.204 -5.050 1.00 15.28 190 LYS B O 1
ATOM 4110 N N . THR B 1 170 ? 23.759 5.437 -4.757 1.00 17.01 191 THR B N 1
ATOM 4111 C CA . THR B 1 170 ? 25.130 5.605 -5.219 1.00 16.49 191 THR B CA 1
ATOM 4112 C C . THR B 1 170 ? 26.100 4.865 -4.314 1.00 15.85 191 THR B C 1
ATOM 4113 O O . THR B 1 170 ? 26.992 4.173 -4.790 1.00 16.37 191 THR B O 1
ATOM 4117 N N . ILE B 1 171 ? 25.904 4.980 -3.007 1.00 14.85 192 ILE B N 1
ATOM 4118 C CA . ILE B 1 171 ? 26.750 4.263 -2.059 1.00 15.84 192 ILE B CA 1
ATOM 4119 C C . ILE B 1 171 ? 26.675 2.714 -2.230 1.00 15.79 192 ILE B C 1
ATOM 4120 O O . ILE B 1 171 ? 27.689 2.019 -2.133 1.00 16.82 192 ILE B O 1
ATOM 4125 N N . ILE B 1 172 ? 25.481 2.189 -2.474 1.00 16.36 193 ILE B N 1
ATOM 4126 C CA . ILE B 1 172 ? 25.313 0.744 -2.705 1.00 18.03 193 ILE B CA 1
ATOM 4127 C C . ILE B 1 172 ? 26.005 0.342 -4.015 1.00 18.28 193 ILE B C 1
ATOM 4128 O O . ILE B 1 172 ? 26.619 -0.726 -4.109 1.00 17.81 193 ILE B O 1
ATOM 4133 N N . GLY B 1 173 ? 25.892 1.205 -5.021 1.00 18.05 194 GLY B N 1
ATOM 4134 C CA . GLY B 1 173 ? 26.515 0.958 -6.323 1.00 18.26 194 GLY B CA 1
ATOM 4135 C C . GLY B 1 173 ? 28.021 0.954 -6.186 1.00 19.24 194 GLY B C 1
ATOM 4136 O O . GLY B 1 173 ? 28.716 0.099 -6.755 1.00 20.17 194 GLY B O 1
ATOM 4137 N N . GLN B 1 174 ? 28.524 1.857 -5.364 1.00 17.80 195 GLN B N 1
ATOM 4138 C CA . GLN B 1 174 ? 29.959 1.916 -5.105 1.00 19.53 195 GLN B CA 1
ATOM 4139 C C . GLN B 1 174 ? 30.445 0.703 -4.284 1.00 17.96 195 GLN B C 1
ATOM 4140 O O . GLN B 1 174 ? 31.513 0.160 -4.557 1.00 18.43 195 GLN B O 1
ATOM 4146 N N . HIS B 1 175 ? 29.675 0.299 -3.272 1.00 15.62 196 HIS B N 1
ATOM 4147 C CA . HIS B 1 175 ? 29.977 -0.942 -2.548 1.00 17.31 196 HIS B CA 1
ATOM 4148 C C . HIS B 1 175 ? 30.100 -2.142 -3.515 1.00 17.08 196 HIS B C 1
ATOM 4149 O O . HIS B 1 175 ? 31.034 -2.928 -3.429 1.00 16.99 196 HIS B O 1
ATOM 4156 N N . LEU B 1 176 ? 29.116 -2.297 -4.386 1.00 17.14 197 LEU B N 1
ATOM 4157 C CA . LEU B 1 176 ? 29.110 -3.404 -5.350 1.00 17.96 197 LEU B CA 1
ATOM 4158 C C . LEU B 1 176 ? 30.298 -3.336 -6.301 1.00 18.73 197 LEU B C 1
ATOM 4159 O O . LEU B 1 176 ? 30.965 -4.331 -6.535 1.00 18.17 197 LEU B O 1
ATOM 4164 N N . ASP B 1 177 ? 30.520 -2.156 -6.883 1.00 21.29 198 ASP B N 1
ATOM 4165 C CA . ASP B 1 177 ? 31.662 -1.915 -7.784 1.00 20.78 198 ASP B CA 1
ATOM 4166 C C . ASP B 1 177 ? 32.994 -2.315 -7.115 1.00 21.15 198 ASP B C 1
ATOM 4167 O O . ASP B 1 177 ? 33.885 -2.826 -7.756 1.00 22.48 198 ASP B O 1
ATOM 4172 N N . THR B 1 178 ? 33.102 -2.060 -5.822 1.00 22.29 199 THR B N 1
ATOM 4173 C CA . THR B 1 178 ? 34.344 -2.289 -5.075 1.00 22.97 199 THR B CA 1
ATOM 4174 C C . THR B 1 178 ? 34.531 -3.758 -4.678 1.00 21.41 199 THR B C 1
ATOM 4175 O O . THR B 1 178 ? 35.651 -4.222 -4.540 1.00 20.14 199 THR B O 1
ATOM 4179 N N . ASN B 1 179 ? 33.425 -4.489 -4.539 1.00 19.87 200 ASN B N 1
ATOM 4180 C CA . ASN B 1 179 ? 33.453 -5.800 -3.878 1.00 19.78 200 ASN B CA 1
ATOM 4181 C C . ASN B 1 179 ? 32.932 -6.965 -4.692 1.00 21.19 200 ASN B C 1
ATOM 4182 O O . ASN B 1 179 ? 32.918 -8.093 -4.210 1.00 22.77 200 ASN B O 1
ATOM 4187 N N . ILE B 1 180 ? 32.480 -6.700 -5.908 1.00 22.01 201 ILE B N 1
ATOM 4188 C CA . ILE B 1 180 ? 31.787 -7.716 -6.684 1.00 22.69 201 ILE B CA 1
ATOM 4189 C C . ILE B 1 180 ? 32.614 -8.997 -6.912 1.00 23.81 201 ILE B C 1
ATOM 4190 O O . ILE B 1 180 ? 32.045 -10.081 -7.048 1.00 24.79 201 ILE B O 1
ATOM 4195 N N . PHE B 1 181 ? 33.946 -8.863 -6.934 1.00 24.65 202 PHE B N 1
ATOM 4196 C CA . PHE B 1 181 ? 34.866 -10.011 -7.138 1.00 25.08 202 PHE B CA 1
ATOM 4197 C C . PHE B 1 181 ? 35.580 -10.449 -5.847 1.00 26.92 202 PHE B C 1
ATOM 4198 O O . PHE B 1 181 ? 36.542 -11.218 -5.902 1.00 26.80 202 PHE B O 1
ATOM 4206 N N . SER B 1 182 ? 35.224 -9.832 -4.722 1.00 27.99 203 SER B N 1
ATOM 4207 C CA . SER B 1 182 ? 35.955 -10.051 -3.476 1.00 28.44 203 SER B CA 1
ATOM 4208 C C . SER B 1 182 ? 35.661 -11.400 -2.862 1.00 30.24 203 SER B C 1
ATOM 4209 O O . SER B 1 182 ? 34.604 -11.996 -3.110 1.00 28.14 203 SER B O 1
ATOM 4212 N N . ASP B 1 183 ? 36.608 -11.875 -2.053 1.00 31.71 204 ASP B N 1
ATOM 4213 C CA . ASP B 1 183 ? 36.444 -13.098 -1.286 1.00 34.86 204 ASP B CA 1
ATOM 4214 C C . ASP B 1 183 ? 35.058 -13.239 -0.681 1.00 33.33 204 ASP B C 1
ATOM 4215 O O . ASP B 1 183 ? 34.452 -14.286 -0.774 1.00 32.56 204 ASP B O 1
ATOM 4220 N N . LYS B 1 184 ? 34.591 -12.207 0.007 1.00 34.01 205 LYS B N 1
ATOM 4221 C CA . LYS B 1 184 ? 33.319 -12.319 0.735 1.00 34.75 205 LYS B CA 1
ATOM 4222 C C . LYS B 1 184 ? 32.124 -12.531 -0.192 1.00 34.91 205 LYS B C 1
ATOM 4223 O O . LYS B 1 184 ? 31.128 -13.126 0.212 1.00 35.97 205 LYS B O 1
ATOM 4229 N N . TYR B 1 185 ? 32.266 -12.136 -1.458 1.00 34.75 206 TYR B N 1
ATOM 4230 C CA . TYR B 1 185 ? 31.217 -12.392 -2.463 1.00 35.74 206 TYR B CA 1
ATOM 4231 C C . TYR B 1 185 ? 31.428 -13.753 -3.151 1.00 37.23 206 TYR B C 1
ATOM 4232 O O . TYR B 1 185 ? 30.461 -14.468 -3.434 1.00 36.70 206 TYR B O 1
ATOM 4241 N N . SER B 1 186 ? 32.696 -14.094 -3.412 1.00 37.65 207 SER B N 1
ATOM 4242 C CA . SER B 1 186 ? 33.067 -15.389 -4.013 1.00 40.37 207 SER B CA 1
ATOM 4243 C C . SER B 1 186 ? 32.723 -16.543 -3.078 1.00 41.24 207 SER B C 1
ATOM 4244 O O . SER B 1 186 ? 32.149 -17.545 -3.496 1.00 41.94 207 SER B O 1
ATOM 4247 N N . ASP B 1 187 ? 33.249 -16.471 -1.862 1.00 42.12 208 ASP B N 1
ATOM 4248 C CA . ASP B 1 187 ? 32.943 -17.449 -0.833 1.00 43.82 208 ASP B CA 1
ATOM 4249 C C . ASP B 1 187 ? 31.812 -16.914 0.038 1.00 42.28 208 ASP B C 1
ATOM 4250 O O . ASP B 1 187 ? 32.030 -16.548 1.189 1.00 41.99 208 ASP B O 1
ATOM 4255 N N . ALA B 1 188 ? 30.601 -16.894 -0.504 1.00 41.76 209 ALA B N 1
ATOM 4256 C CA . ALA B 1 188 ? 29.462 -16.291 0.196 1.00 41.79 209 ALA B CA 1
ATOM 4257 C C . ALA B 1 188 ? 28.809 -17.213 1.248 1.00 41.73 209 ALA B C 1
ATOM 4258 O O . ALA B 1 188 ? 29.443 -18.120 1.794 1.00 41.43 209 ALA B O 1
ATOM 4260 N N . ARG B 1 190 ? 30.781 -18.516 3.826 1.00 29.60 211 ARG B N 1
ATOM 4261 C CA . ARG B 1 190 ? 31.645 -18.170 4.958 1.00 32.85 211 ARG B CA 1
ATOM 4262 C C . ARG B 1 190 ? 31.539 -16.692 5.275 1.00 33.77 211 ARG B C 1
ATOM 4263 O O . ARG B 1 190 ? 31.470 -15.862 4.384 1.00 35.56 211 ARG B O 1
ATOM 4265 N N . GLU B 1 191 ? 31.503 -16.363 6.551 1.00 34.88 212 GLU B N 1
ATOM 4266 C CA . GLU B 1 191 ? 31.342 -14.979 6.947 1.00 35.35 212 GLU B CA 1
ATOM 4267 C C . GLU B 1 191 ? 32.665 -14.213 7.038 1.00 33.93 212 GLU B C 1
ATOM 4268 O O . GLU B 1 191 ? 33.746 -14.800 7.042 1.00 31.15 212 GLU B O 1
ATOM 4274 N N . ILE B 1 192 ? 32.551 -12.894 7.031 1.00 33.27 213 ILE B N 1
ATOM 4275 C CA . ILE B 1 192 ? 33.683 -11.999 7.210 1.00 33.71 213 ILE B CA 1
ATOM 4276 C C . ILE B 1 192 ? 34.411 -12.337 8.501 1.00 34.50 213 ILE B C 1
ATOM 4277 O O . ILE B 1 192 ? 33.792 -12.416 9.563 1.00 34.91 213 ILE B O 1
ATOM 4282 N N . ASP B 1 193 ? 35.713 -12.596 8.404 1.00 34.53 214 ASP B N 1
ATOM 4283 C CA . ASP B 1 193 ? 36.514 -12.915 9.586 1.00 35.02 214 ASP B CA 1
ATOM 4284 C C . ASP B 1 193 ? 36.924 -11.637 10.316 1.00 34.11 214 ASP B C 1
ATOM 4285 O O . ASP B 1 193 ? 37.849 -10.945 9.898 1.00 33.10 214 ASP B O 1
ATOM 4290 N N . VAL B 1 194 ? 36.227 -11.336 11.409 1.00 33.40 215 VAL B N 1
ATOM 4291 C CA . VAL B 1 194 ? 36.462 -10.099 12.155 1.00 32.76 215 VAL B CA 1
ATOM 4292 C C . VAL B 1 194 ? 37.735 -10.169 13.011 1.00 33.04 215 VAL B C 1
ATOM 4293 O O . VAL B 1 194 ? 38.060 -9.229 13.740 1.00 31.23 215 VAL B O 1
ATOM 4297 N N . ASN B 1 195 ? 38.494 -11.247 12.850 1.00 33.65 216 ASN B N 1
ATOM 4298 C CA . ASN B 1 195 ? 39.743 -11.405 13.582 1.00 34.98 216 ASN B CA 1
ATOM 4299 C C . ASN B 1 195 ? 40.934 -11.421 12.653 1.00 34.03 216 ASN B C 1
ATOM 4300 O O . ASN B 1 195 ? 42.067 -11.612 13.083 1.00 35.23 216 ASN B O 1
ATOM 4305 N N . ASN B 1 196 ? 40.670 -11.226 11.372 1.00 32.45 217 ASN B N 1
ATOM 4306 C CA . ASN B 1 196 ? 41.717 -11.207 10.384 1.00 32.00 217 ASN B CA 1
ATOM 4307 C C . ASN B 1 196 ? 42.060 -9.794 9.960 1.00 31.93 217 ASN B C 1
ATOM 4308 O O . ASN B 1 196 ? 41.304 -9.172 9.207 1.00 30.69 217 ASN B O 1
ATOM 4313 N N . ILE B 1 197 ? 43.229 -9.308 10.389 1.00 31.63 218 ILE B N 1
ATOM 4314 C CA . ILE B 1 197 ? 43.722 -7.993 9.955 1.00 32.13 218 ILE B CA 1
ATOM 4315 C C . ILE B 1 197 ? 45.014 -8.075 9.117 1.00 34.62 218 ILE B C 1
ATOM 4316 O O . ILE B 1 197 ? 45.763 -7.118 9.048 1.00 32.47 218 ILE B O 1
ATOM 4321 N N . ASN B 1 198 ? 45.272 -9.233 8.512 1.00 37.74 219 ASN B N 1
ATOM 4322 C CA . ASN B 1 198 ? 46.358 -9.351 7.532 1.00 42.03 219 ASN B CA 1
ATOM 4323 C C . ASN B 1 198 ? 45.972 -8.698 6.202 1.00 43.74 219 ASN B C 1
ATOM 4324 O O . ASN B 1 198 ? 44.833 -8.231 6.024 1.00 44.27 219 ASN B O 1
ATOM 4329 N N . VAL B 1 199 ? 46.939 -8.601 5.299 1.00 45.78 220 VAL B N 1
ATOM 4330 C CA . VAL B 1 199 ? 46.658 -8.200 3.937 1.00 47.03 220 VAL B CA 1
ATOM 4331 C C . VAL B 1 199 ? 45.816 -9.298 3.303 1.00 47.39 220 VAL B C 1
ATOM 4332 O O . VAL B 1 199 ? 45.964 -10.474 3.649 1.00 46.71 220 VAL B O 1
ATOM 4334 N N . PRO B 1 200 ? 44.837 -8.915 2.481 1.00 48.31 221 PRO B N 1
ATOM 4335 C CA . PRO B 1 200 ? 44.143 -9.979 1.778 1.00 48.45 221 PRO B CA 1
ATOM 4336 C C . PRO B 1 200 ? 45.084 -10.558 0.760 1.00 48.72 221 PRO B C 1
ATOM 4337 O O . PRO B 1 200 ? 46.099 -9.931 0.442 1.00 48.10 221 PRO B O 1
ATOM 4341 N N . GLU B 1 201 ? 44.830 -11.791 0.336 1.00 49.21 222 GLU B N 1
ATOM 4342 C CA . GLU B 1 201 ? 45.603 -12.376 -0.751 1.00 49.08 222 GLU B CA 1
ATOM 4343 C C . GLU B 1 201 ? 45.172 -11.715 -2.053 1.00 48.76 222 GLU B C 1
ATOM 4344 O O . GLU B 1 201 ? 44.118 -11.068 -2.112 1.00 46.57 222 GLU B O 1
ATOM 4350 N N . GLN B 1 202 ? 46.001 -11.853 -3.084 1.00 47.87 223 GLN B N 1
ATOM 4351 C CA . GLN B 1 202 ? 45.743 -11.216 -4.374 1.00 46.73 223 GLN B CA 1
ATOM 4352 C C . GLN B 1 202 ? 44.265 -11.289 -4.780 1.00 45.56 223 GLN B C 1
ATOM 4353 O O . GLN B 1 202 ? 43.658 -12.365 -4.745 1.00 46.20 223 GLN B O 1
ATOM 4355 N N . PRO B 1 203 ? 43.676 -10.134 -5.154 1.00 43.60 224 PRO B N 1
ATOM 4356 C CA . PRO B 1 203 ? 42.323 -10.139 -5.695 1.00 41.73 224 PRO B CA 1
ATOM 4357 C C . PRO B 1 203 ? 42.300 -10.890 -7.019 1.00 39.39 224 PRO B C 1
ATOM 4358 O O . PRO B 1 203 ? 43.285 -10.865 -7.755 1.00 38.64 224 PRO B O 1
ATOM 4362 N N . VAL B 1 204 ? 41.239 -11.643 -7.262 1.00 37.09 225 VAL B N 1
ATOM 4363 C CA . VAL B 1 204 ? 41.065 -12.322 -8.543 1.00 36.37 225 VAL B CA 1
ATOM 4364 C C . VAL B 1 204 ? 39.633 -12.178 -9.023 1.00 34.82 225 VAL B C 1
ATOM 4365 O O . VAL B 1 204 ? 38.729 -11.879 -8.228 1.00 33.33 225 VAL B O 1
ATOM 4369 N N . ILE B 1 205 ? 39.423 -12.300 -10.330 1.00 33.62 226 ILE B N 1
ATOM 4370 C CA . ILE B 1 205 ? 38.065 -12.215 -10.856 1.00 33.19 226 ILE B CA 1
ATOM 4371 C C . ILE B 1 205 ? 37.291 -13.482 -10.532 1.00 34.03 226 ILE B C 1
ATOM 4372 O O . ILE B 1 205 ? 37.878 -14.515 -10.229 1.00 32.73 226 ILE B O 1
ATOM 4377 N N . ASP B 1 206 ? 35.975 -13.333 -10.426 1.00 35.34 227 ASP B N 1
ATOM 4378 C CA . ASP B 1 206 ? 35.069 -14.451 -10.206 1.00 36.38 227 ASP B CA 1
ATOM 4379 C C . ASP B 1 206 ? 34.177 -14.580 -11.444 1.00 35.54 227 ASP B C 1
ATOM 4380 O O . ASP B 1 206 ? 33.261 -13.772 -11.648 1.00 36.50 227 ASP B O 1
ATOM 4385 N N . ILE B 1 207 ? 34.537 -15.503 -12.331 1.00 35.03 228 ILE B N 1
ATOM 4386 C CA . ILE B 1 207 ? 33.848 -15.659 -13.632 1.00 34.59 228 ILE B CA 1
ATOM 4387 C C . ILE B 1 207 ? 32.313 -15.649 -13.559 1.00 33.78 228 ILE B C 1
ATOM 4388 O O . ILE B 1 207 ? 31.649 -15.212 -14.499 1.00 33.45 228 ILE B O 1
ATOM 4392 N N . ASN B 1 208 ? 31.762 -16.058 -12.422 1.00 34.02 229 ASN B N 1
ATOM 4393 C CA . ASN B 1 208 ? 30.299 -16.103 -12.249 1.00 35.10 229 ASN B CA 1
ATOM 4394 C C . ASN B 1 208 ? 29.631 -14.740 -12.152 1.00 34.60 229 ASN B C 1
ATOM 4395 O O . ASN B 1 208 ? 28.410 -14.633 -12.265 1.00 35.40 229 ASN B O 1
ATOM 4400 N N . MET B 1 209 ? 30.431 -13.704 -11.923 1.00 33.28 230 MET B N 1
ATOM 4401 C CA . MET B 1 209 ? 29.921 -12.347 -11.838 1.00 31.40 230 MET B CA 1
ATOM 4402 C C . MET B 1 209 ? 30.081 -11.603 -13.164 1.00 29.81 230 MET B C 1
ATOM 4403 O O . MET B 1 209 ? 29.578 -10.498 -13.331 1.00 29.11 230 MET B O 1
ATOM 4408 N N . ILE B 1 210 ? 30.742 -12.235 -14.122 1.00 28.76 231 ILE B N 1
ATOM 4409 C CA . ILE B 1 210 ? 31.076 -11.560 -15.369 1.00 26.35 231 ILE B CA 1
ATOM 4410 C C . ILE B 1 210 ? 29.943 -11.617 -16.378 1.00 26.70 231 ILE B C 1
ATOM 4411 O O . ILE B 1 210 ? 29.995 -12.364 -17.351 1.00 27.32 231 ILE B O 1
ATOM 4416 N N . ASN B 1 211 ? 28.886 -10.879 -16.105 1.00 26.70 232 ASN B N 1
ATOM 4417 C CA . ASN B 1 211 ? 27.777 -10.809 -17.025 1.00 28.05 232 ASN B CA 1
ATOM 4418 C C . ASN B 1 211 ? 27.120 -9.467 -16.956 1.00 27.69 232 ASN B C 1
ATOM 4419 O O . ASN B 1 211 ? 27.277 -8.734 -15.971 1.00 25.78 232 ASN B O 1
ATOM 4424 N N . PHE B 1 212 ? 26.380 -9.145 -18.006 1.00 27.28 233 PHE B N 1
ATOM 4425 C CA . PHE B 1 212 ? 25.825 -7.832 -18.188 1.00 29.28 233 PHE B CA 1
ATOM 4426 C C . PHE B 1 212 ? 24.714 -7.512 -17.173 1.00 29.79 233 PHE B C 1
ATOM 4427 O O . PHE B 1 212 ? 24.563 -6.361 -16.755 1.00 31.78 233 PHE B O 1
ATOM 4435 N N . GLY B 1 213 ? 24.018 -8.546 -16.698 1.00 29.79 234 GLY B N 1
ATOM 4436 C CA . GLY B 1 213 ? 22.937 -8.371 -15.711 1.00 28.95 234 GLY B CA 1
ATOM 4437 C C . GLY B 1 213 ? 23.463 -7.840 -14.391 1.00 28.64 234 GLY B C 1
ATOM 4438 O O . GLY B 1 213 ? 22.936 -6.875 -13.841 1.00 29.28 234 GLY B O 1
ATOM 4439 N N . VAL B 1 214 ? 24.573 -8.407 -13.939 1.00 29.14 235 VAL B N 1
ATOM 4440 C CA . VAL B 1 214 ? 25.251 -7.930 -12.744 1.00 27.22 235 VAL B CA 1
ATOM 4441 C C . VAL B 1 214 ? 25.777 -6.514 -12.985 1.00 27.12 235 VAL B C 1
ATOM 4442 O O . VAL B 1 214 ? 25.510 -5.597 -12.201 1.00 26.57 235 VAL B O 1
ATOM 4446 N N . TYR B 1 215 ? 26.383 -6.315 -14.148 1.00 26.04 236 TYR B N 1
ATOM 4447 C CA . TYR B 1 215 ? 26.963 -5.022 -14.503 1.00 25.91 236 TYR B CA 1
ATOM 4448 C C . TYR B 1 215 ? 25.935 -3.881 -14.473 1.00 25.98 236 TYR B C 1
ATOM 4449 O O . TYR B 1 215 ? 26.225 -2.781 -13.976 1.00 25.22 236 TYR B O 1
ATOM 4458 N N . LYS B 1 216 ? 24.768 -4.118 -15.068 1.00 26.55 237 LYS B N 1
ATOM 4459 C CA . LYS B 1 216 ? 23.703 -3.117 -15.072 1.00 27.08 237 LYS B CA 1
ATOM 4460 C C . LYS B 1 216 ? 23.267 -2.784 -13.655 1.00 25.76 237 LYS B C 1
ATOM 4461 O O . LYS B 1 216 ? 23.094 -1.614 -13.318 1.00 25.52 237 LYS B O 1
ATOM 4467 N N . ASN B 1 217 ? 23.087 -3.820 -12.825 1.00 24.86 238 ASN B N 1
ATOM 4468 C CA . ASN B 1 217 ? 22.794 -3.628 -11.392 1.00 24.01 238 ASN B CA 1
ATOM 4469 C C . ASN B 1 217 ? 23.729 -2.595 -10.776 1.00 24.08 238 ASN B C 1
ATOM 4470 O O . ASN B 1 217 ? 23.290 -1.644 -10.105 1.00 24.90 238 ASN B O 1
ATOM 4475 N N . ILE B 1 218 ? 25.022 -2.798 -10.986 1.00 21.91 239 ILE B N 1
ATOM 4476 C CA . ILE B 1 218 ? 26.021 -1.975 -10.370 1.00 22.50 239 ILE B CA 1
ATOM 4477 C C . ILE B 1 218 ? 25.993 -0.554 -10.912 1.00 22.76 239 ILE B C 1
ATOM 4478 O O . ILE B 1 218 ? 25.854 0.400 -10.150 1.00 22.26 239 ILE B O 1
ATOM 4483 N N . VAL B 1 219 ? 26.086 -0.417 -12.235 1.00 21.86 240 VAL B N 1
ATOM 4484 C CA . VAL B 1 219 ? 26.231 0.909 -12.844 1.00 23.42 240 VAL B CA 1
ATOM 4485 C C . VAL B 1 219 ? 24.985 1.789 -12.728 1.00 23.23 240 VAL B C 1
ATOM 4486 O O . VAL B 1 219 ? 25.097 2.985 -12.537 1.00 24.65 240 VAL B O 1
ATOM 4490 N N . ILE B 1 220 ? 23.804 1.185 -12.804 1.00 23.34 241 ILE B N 1
ATOM 4491 C CA . ILE B 1 220 ? 22.558 1.922 -12.583 1.00 23.20 241 ILE B CA 1
ATOM 4492 C C . ILE B 1 220 ? 22.565 2.585 -11.186 1.00 23.49 241 ILE B C 1
ATOM 4493 O O . ILE B 1 220 ? 22.234 3.774 -11.035 1.00 23.09 241 ILE B O 1
ATOM 4497 N N . HIS B 1 221 ? 23.057 1.853 -10.200 1.00 21.25 242 HIS B N 1
ATOM 4498 C CA . HIS B 1 221 ? 23.123 2.367 -8.846 1.00 21.60 242 HIS B CA 1
ATOM 4499 C C . HIS B 1 221 ? 24.285 3.320 -8.615 1.00 21.82 242 HIS B C 1
ATOM 4500 O O . HIS B 1 221 ? 24.111 4.369 -8.008 1.00 22.16 242 HIS B O 1
ATOM 4507 N N . LYS B 1 222 ? 25.410 3.044 -9.259 1.00 21.10 243 LYS B N 1
ATOM 4508 C CA . LYS B 1 222 ? 26.620 3.809 -9.041 1.00 22.31 243 LYS B CA 1
ATOM 4509 C C . LYS B 1 222 ? 26.590 5.145 -9.774 1.00 23.17 243 LYS B C 1
ATOM 4510 O O . LYS B 1 222 ? 27.239 6.114 -9.360 1.00 22.97 243 LYS B O 1
ATOM 4516 N N . THR B 1 223 ? 25.815 5.205 -10.846 1.00 22.23 244 THR B N 1
ATOM 4517 C CA . THR B 1 223 ? 25.916 6.309 -11.782 1.00 23.53 244 THR B CA 1
ATOM 4518 C C . THR B 1 223 ? 24.564 6.936 -12.138 1.00 23.02 244 THR B C 1
ATOM 4519 O O . THR B 1 223 ? 24.398 8.150 -12.068 1.00 23.73 244 THR B O 1
ATOM 4523 N N . ALA B 1 224 ? 23.593 6.098 -12.481 1.00 22.53 245 ALA B N 1
ATOM 4524 C CA . ALA B 1 224 ? 22.323 6.586 -13.035 1.00 21.96 245 ALA B CA 1
ATOM 4525 C C . ALA B 1 224 ? 21.534 7.510 -12.102 1.00 21.65 245 ALA B C 1
ATOM 4526 O O . ALA B 1 224 ? 21.029 8.540 -12.528 1.00 21.92 245 ALA B O 1
ATOM 4528 N N . TYR B 1 225 ? 21.441 7.147 -10.833 1.00 19.56 246 TYR B N 1
ATOM 4529 C CA . TYR B 1 225 ? 20.585 7.881 -9.932 1.00 20.28 246 TYR B CA 1
ATOM 4530 C C . TYR B 1 225 ? 21.041 9.305 -9.638 1.00 20.27 246 TYR B C 1
ATOM 4531 O O . TYR B 1 225 ? 20.243 10.221 -9.672 1.00 21.56 246 TYR B O 1
ATOM 4540 N N . TYR B 1 226 ? 22.332 9.502 -9.420 1.00 20.35 247 TYR B N 1
ATOM 4541 C CA . TYR B 1 226 ? 22.810 10.834 -9.067 1.00 20.38 247 TYR B CA 1
ATOM 4542 C C . TYR B 1 226 ? 23.195 11.700 -10.272 1.00 20.56 247 TYR B C 1
ATOM 4543 O O . TYR B 1 226 ? 23.155 12.932 -10.200 1.00 20.30 247 TYR B O 1
ATOM 4552 N N . SER B 1 227 ? 23.543 11.064 -11.380 1.00 20.06 248 SER B N 1
ATOM 4553 C CA . SER B 1 227 ? 23.980 11.804 -12.558 1.00 20.50 248 SER B CA 1
ATOM 4554 C C . SER B 1 227 ? 22.808 12.244 -13.452 1.00 20.68 248 SER B C 1
ATOM 4555 O O . SER B 1 227 ? 22.914 13.228 -14.181 1.00 20.01 248 SER B O 1
ATOM 4558 N N . PHE B 1 228 ? 21.705 11.498 -13.409 1.00 21.17 249 PHE B N 1
ATOM 4559 C CA . PHE B 1 228 ? 20.550 11.802 -14.273 1.00 21.27 249 PHE B CA 1
ATOM 4560 C C . PHE B 1 228 ? 19.232 11.960 -13.521 1.00 22.10 249 PHE B C 1
ATOM 4561 O O . PHE B 1 228 ? 18.575 12.983 -13.643 1.00 22.57 249 PHE B O 1
ATOM 4569 N N . PHE B 1 229 ? 18.846 10.963 -12.737 1.00 20.66 250 PHE B N 1
ATOM 4570 C CA . PHE B 1 229 ? 17.560 11.043 -12.069 1.00 20.99 250 PHE B CA 1
ATOM 4571 C C . PHE B 1 229 ? 17.507 12.228 -11.095 1.00 21.55 250 PHE B C 1
ATOM 4572 O O . PHE B 1 229 ? 16.601 13.061 -11.176 1.00 22.37 250 PHE B O 1
ATOM 4580 N N . LEU B 1 230 ? 18.524 12.349 -10.241 1.00 19.28 251 LEU B N 1
ATOM 4581 C CA . LEU B 1 230 ? 18.578 13.444 -9.257 1.00 20.30 251 LEU B CA 1
ATOM 4582 C C . LEU B 1 230 ? 18.419 14.851 -9.877 1.00 20.33 251 LEU B C 1
ATOM 4583 O O . LEU B 1 230 ? 17.556 15.615 -9.460 1.00 19.33 251 LEU B O 1
ATOM 4588 N N . PRO B 1 231 ? 19.287 15.207 -10.842 1.00 20.38 252 PRO B N 1
ATOM 4589 C CA . PRO B 1 231 ? 19.194 16.568 -11.399 1.00 21.19 252 PRO B CA 1
ATOM 4590 C C . PRO B 1 231 ? 17.839 16.869 -12.066 1.00 21.44 252 PRO B C 1
ATOM 4591 O O . PRO B 1 231 ? 17.332 17.975 -11.942 1.00 21.93 252 PRO B O 1
ATOM 4595 N N . ILE B 1 232 ? 17.277 15.898 -12.779 1.00 23.39 253 ILE B N 1
ATOM 4596 C CA . ILE B 1 232 ? 15.999 16.105 -13.462 1.00 23.38 253 ILE B CA 1
ATOM 4597 C C . ILE B 1 232 ? 14.876 16.248 -12.463 1.00 24.15 253 ILE B C 1
ATOM 4598 O O . ILE B 1 232 ? 14.005 17.104 -12.606 1.00 25.63 253 ILE B O 1
ATOM 4603 N N . VAL B 1 233 ? 14.889 15.403 -11.446 1.00 25.24 254 VAL B N 1
ATOM 4604 C CA . VAL B 1 233 ? 13.861 15.451 -10.412 1.00 25.93 254 VAL B CA 1
ATOM 4605 C C . VAL B 1 233 ? 13.952 16.741 -9.590 1.00 25.60 254 VAL B C 1
ATOM 4606 O O . VAL B 1 233 ? 12.940 17.332 -9.255 1.00 25.23 254 VAL B O 1
ATOM 4610 N N . CYS B 1 234 ? 15.164 17.240 -9.383 1.00 25.45 255 CYS B N 1
ATOM 4611 C CA . CYS B 1 234 ? 15.339 18.536 -8.708 1.00 27.12 255 CYS B CA 1
ATOM 4612 C C . CYS B 1 234 ? 14.679 19.642 -9.516 1.00 26.77 255 CYS B C 1
ATOM 4613 O O . CYS B 1 234 ? 13.947 20.488 -8.974 1.00 25.39 255 CYS B O 1
ATOM 4616 N N . GLY B 1 235 ? 15.020 19.682 -10.802 1.00 26.23 256 GLY B N 1
ATOM 4617 C CA . GLY B 1 235 ? 14.525 20.709 -11.697 1.00 27.13 256 GLY B CA 1
ATOM 4618 C C . GLY B 1 235 ? 13.019 20.702 -11.751 1.00 27.43 256 GLY B C 1
ATOM 4619 O O . GLY B 1 235 ? 12.391 21.760 -11.743 1.00 28.06 256 GLY B O 1
ATOM 4620 N N . MET B 1 236 ? 12.433 19.502 -11.731 1.00 26.65 257 MET B N 1
ATOM 4621 C CA . MET B 1 236 ? 10.977 19.352 -11.803 1.00 26.32 257 MET B CA 1
ATOM 4622 C C . MET B 1 236 ? 10.281 19.674 -10.475 1.00 26.72 257 MET B C 1
ATOM 4623 O O . MET B 1 236 ? 9.219 20.290 -10.466 1.00 26.04 257 MET B O 1
ATOM 4628 N N . LEU B 1 237 ? 10.847 19.203 -9.363 1.00 26.88 258 LEU B N 1
ATOM 4629 C CA . LEU B 1 237 ? 10.269 19.480 -8.044 1.00 27.64 258 LEU B CA 1
ATOM 4630 C C . LEU B 1 237 ? 10.198 20.985 -7.777 1.00 28.89 258 LEU B C 1
ATOM 4631 O O . LEU B 1 237 ? 9.193 21.494 -7.286 1.00 27.52 258 LEU B O 1
ATOM 4636 N N . LEU B 1 238 ? 11.278 21.682 -8.098 1.00 30.05 259 LEU B N 1
ATOM 4637 C CA . LEU B 1 238 ? 11.360 23.110 -7.887 1.00 32.31 259 LEU B CA 1
ATOM 4638 C C . LEU B 1 238 ? 10.399 23.852 -8.814 1.00 33.27 259 LEU B C 1
ATOM 4639 O O . LEU B 1 238 ? 9.779 24.820 -8.416 1.00 31.96 259 LEU B O 1
ATOM 4644 N N . ALA B 1 239 ? 10.278 23.382 -10.050 1.00 36.37 260 ALA B N 1
ATOM 4645 C CA . ALA B 1 239 ? 9.382 24.013 -11.021 1.00 39.83 260 ALA B CA 1
ATOM 4646 C C . ALA B 1 239 ? 7.933 23.952 -10.545 1.00 42.39 260 ALA B C 1
ATOM 4647 O O . ALA B 1 239 ? 7.119 24.796 -10.902 1.00 43.23 260 ALA B O 1
ATOM 4649 N N . GLY B 1 240 ? 7.634 22.971 -9.698 1.00 44.38 261 GLY B N 1
ATOM 4650 C CA . GLY B 1 240 ? 6.292 22.809 -9.155 1.00 47.76 261 GLY B CA 1
ATOM 4651 C C . GLY B 1 240 ? 5.464 21.805 -9.939 1.00 50.95 261 GLY B C 1
ATOM 4652 O O . GLY B 1 240 ? 4.285 21.588 -9.637 1.00 51.69 261 GLY B O 1
ATOM 4653 N N . ASN B 1 245 ? 2.671 11.634 -9.253 1.00 100.96 266 ASN B N 1
ATOM 4654 C CA . ASN B 1 245 ? 2.666 11.912 -10.687 1.00 100.86 266 ASN B CA 1
ATOM 4655 C C . ASN B 1 245 ? 3.360 10.805 -11.492 1.00 99.22 266 ASN B C 1
ATOM 4656 O O . ASN B 1 245 ? 4.578 10.626 -11.403 1.00 99.27 266 ASN B O 1
ATOM 4661 N N . LEU B 1 246 ? 2.589 10.139 -12.348 1.00 95.80 267 LEU B N 1
ATOM 4662 C CA . LEU B 1 246 ? 3.065 8.967 -13.087 1.00 91.59 267 LEU B CA 1
ATOM 4663 C C . LEU B 1 246 ? 4.363 9.173 -13.891 1.00 87.86 267 LEU B C 1
ATOM 4664 O O . LEU B 1 246 ? 5.088 8.211 -14.148 1.00 87.57 267 LEU B O 1
ATOM 4666 N N . ILE B 1 247 ? 4.675 10.422 -14.246 1.00 82.43 268 ILE B N 1
ATOM 4667 C CA . ILE B 1 247 ? 5.823 10.701 -15.136 1.00 76.47 268 ILE B CA 1
ATOM 4668 C C . ILE B 1 247 ? 7.195 10.412 -14.516 1.00 72.12 268 ILE B C 1
ATOM 4669 O O . ILE B 1 247 ? 8.128 10.025 -15.221 1.00 71.52 268 ILE B O 1
ATOM 4674 N N . TYR B 1 248 ? 7.336 10.680 -13.223 1.00 66.39 269 TYR B N 1
ATOM 4675 C CA . TYR B 1 248 ? 8.607 10.471 -12.550 1.00 62.23 269 TYR B CA 1
ATOM 4676 C C . TYR B 1 248 ? 9.094 9.039 -12.735 1.00 58.76 269 TYR B C 1
ATOM 4677 O O . TYR B 1 248 ? 10.289 8.786 -12.745 1.00 58.58 269 TYR B O 1
ATOM 4686 N N . LYS B 1 249 ? 8.161 8.136 -13.017 1.00 55.00 270 LYS B N 1
ATOM 4687 C CA . LYS B 1 249 ? 8.490 6.743 -13.277 1.00 51.04 270 LYS B CA 1
ATOM 4688 C C . LYS B 1 249 ? 9.134 6.591 -14.661 1.00 48.27 270 LYS B C 1
ATOM 4689 O O . LYS B 1 249 ? 10.155 5.901 -14.811 1.00 46.10 270 LYS B O 1
ATOM 4693 N N . LYS B 1 250 ? 8.601 7.315 -15.643 1.00 44.40 271 LYS B N 1
ATOM 4694 C CA . LYS B 1 250 ? 9.137 7.258 -16.999 1.00 42.66 271 LYS B CA 1
ATOM 4695 C C . LYS B 1 250 ? 10.528 7.886 -17.067 1.00 41.59 271 LYS B C 1
ATOM 4696 O O . LYS B 1 250 ? 11.422 7.367 -17.729 1.00 42.90 271 LYS B O 1
ATOM 4698 N N . ILE B 1 251 ? 10.714 8.981 -16.345 1.00 39.74 272 ILE B N 1
ATOM 4699 C CA . ILE B 1 251 ? 12.003 9.644 -16.289 1.00 37.55 272 ILE B CA 1
ATOM 4700 C C . ILE B 1 251 ? 13.042 8.766 -15.585 1.00 36.78 272 ILE B C 1
ATOM 4701 O O . ILE B 1 251 ? 14.229 8.805 -15.909 1.00 34.90 272 ILE B O 1
ATOM 4706 N N . GLU B 1 252 ? 12.587 7.977 -14.623 1.00 35.79 273 GLU B N 1
ATOM 4707 C CA . GLU B 1 252 ? 13.470 7.075 -13.917 1.00 35.59 273 GLU B CA 1
ATOM 4708 C C . GLU B 1 252 ? 14.005 6.001 -14.877 1.00 34.84 273 GLU B C 1
ATOM 4709 O O . GLU B 1 252 ? 15.207 5.745 -14.915 1.00 33.69 273 GLU B O 1
ATOM 4715 N N . ASP B 1 253 ? 13.129 5.478 -15.735 1.00 35.23 274 ASP B N 1
ATOM 4716 C CA . ASP B 1 253 ? 13.531 4.479 -16.747 1.00 36.19 274 ASP B CA 1
ATOM 4717 C C . ASP B 1 253 ? 14.578 5.057 -17.717 1.00 34.82 274 ASP B C 1
ATOM 4718 O O . ASP B 1 253 ? 15.593 4.422 -17.987 1.00 33.60 274 ASP B O 1
ATOM 4723 N N . ILE B 1 254 ? 14.325 6.266 -18.224 1.00 33.11 275 ILE B N 1
ATOM 4724 C CA . ILE B 1 254 ? 15.276 6.952 -19.119 1.00 31.68 275 ILE B CA 1
ATOM 4725 C C . ILE B 1 254 ? 16.645 7.168 -18.429 1.00 30.99 275 ILE B C 1
ATOM 4726 O O . ILE B 1 254 ? 17.697 6.912 -19.017 1.00 30.07 275 ILE B O 1
ATOM 4730 N N . SER B 1 255 ? 16.611 7.571 -17.161 1.00 28.62 276 SER B N 1
ATOM 4731 C CA . SER B 1 255 ? 17.832 7.790 -16.390 1.00 28.50 276 SER B CA 1
ATOM 4732 C C . SER B 1 255 ? 18.675 6.529 -16.298 1.00 27.59 276 SER B C 1
ATOM 4733 O O . SER B 1 255 ? 19.905 6.588 -16.360 1.00 27.51 276 SER B O 1
ATOM 4736 N N . MET B 1 256 ? 18.015 5.395 -16.089 1.00 27.48 277 MET B N 1
ATOM 4737 C CA . MET B 1 256 ? 18.699 4.113 -16.025 1.00 29.89 277 MET B CA 1
ATOM 4738 C C . MET B 1 256 ? 19.429 3.812 -17.335 1.00 29.55 277 MET B C 1
ATOM 4739 O O . MET B 1 256 ? 20.584 3.358 -17.328 1.00 29.12 277 MET B O 1
ATOM 4744 N N . LEU B 1 257 ? 18.756 4.081 -18.454 1.00 28.25 278 LEU B N 1
ATOM 4745 C CA . LEU B 1 257 ? 19.338 3.894 -19.787 1.00 28.33 278 LEU B CA 1
ATOM 4746 C C . LEU B 1 257 ? 20.537 4.823 -20.024 1.00 28.77 278 LEU B C 1
ATOM 4747 O O . LEU B 1 257 ? 21.574 4.395 -20.546 1.00 28.37 278 LEU B O 1
ATOM 4752 N N . MET B 1 258 ? 20.408 6.081 -19.608 1.00 28.11 279 MET B N 1
ATOM 4753 C CA . MET B 1 258 ? 21.488 7.053 -19.788 1.00 28.64 279 MET B CA 1
ATOM 4754 C C . MET B 1 258 ? 22.685 6.789 -18.886 1.00 26.90 279 MET B C 1
ATOM 4755 O O . MET B 1 258 ? 23.830 7.030 -19.280 1.00 24.56 279 MET B O 1
ATOM 4760 N N . GLY B 1 259 ? 22.416 6.317 -17.666 1.00 26.78 280 GLY B N 1
ATOM 4761 C CA . GLY B 1 259 ? 23.477 6.001 -16.711 1.00 26.64 280 GLY B CA 1
ATOM 4762 C C . GLY B 1 259 ? 24.337 4.844 -17.192 1.00 27.90 280 GLY B C 1
ATOM 4763 O O . GLY B 1 259 ? 25.557 4.846 -17.020 1.00 26.91 280 GLY B O 1
ATOM 4764 N N . GLU B 1 260 ? 23.690 3.842 -17.777 1.00 26.86 281 GLU B N 1
ATOM 4765 C CA . GLU B 1 260 ? 24.388 2.701 -18.342 1.00 27.35 281 GLU B CA 1
ATOM 4766 C C . GLU B 1 260 ? 25.225 3.136 -19.554 1.00 27.40 281 GLU B C 1
ATOM 4767 O O . GLU B 1 260 ? 26.396 2.768 -19.681 1.00 27.33 281 GLU B O 1
ATOM 4773 N N . TYR B 1 261 ? 24.624 3.961 -20.409 1.00 25.60 282 TYR B N 1
ATOM 4774 C CA . TYR B 1 261 ? 25.296 4.523 -21.583 1.00 25.57 282 TYR B CA 1
ATOM 4775 C C . TYR B 1 261 ? 26.529 5.340 -21.153 1.00 25.48 282 TYR B C 1
ATOM 4776 O O . TYR B 1 261 ? 27.638 5.118 -21.648 1.00 24.56 282 TYR B O 1
ATOM 4785 N N . PHE B 1 262 ? 26.356 6.140 -20.106 1.00 23.14 283 PHE B N 1
ATOM 4786 C CA . PHE B 1 262 ? 27.415 7.008 -19.612 1.00 23.26 283 PHE B CA 1
ATOM 4787 C C . PHE B 1 262 ? 28.544 6.204 -18.992 1.00 23.18 283 PHE B C 1
ATOM 4788 O O . PHE B 1 262 ? 29.712 6.512 -19.205 1.00 21.96 283 PHE B O 1
ATOM 4796 N N . GLN B 1 263 ? 28.189 5.179 -18.211 1.00 22.94 284 GLN B N 1
ATOM 4797 C CA . GLN B 1 263 ? 29.188 4.394 -17.504 1.00 23.61 284 GLN B CA 1
ATOM 4798 C C . GLN B 1 263 ? 29.991 3.521 -18.440 1.00 23.73 284 GLN B C 1
ATOM 4799 O O . GLN B 1 263 ? 31.204 3.337 -18.247 1.00 22.84 284 GLN B O 1
ATOM 4805 N N . ILE B 1 264 ? 29.342 3.005 -19.478 1.00 22.88 285 ILE B N 1
ATOM 4806 C CA . ILE B 1 264 ? 30.046 2.178 -20.426 1.00 24.05 285 ILE B CA 1
ATOM 4807 C C . ILE B 1 264 ? 31.062 3.010 -21.208 1.00 24.04 285 ILE B C 1
ATOM 4808 O O . ILE B 1 264 ? 32.194 2.593 -21.395 1.00 23.16 285 ILE B O 1
ATOM 4813 N N . HIS B 1 265 ? 30.692 4.250 -21.530 1.00 23.54 286 HIS B N 1
ATOM 4814 C CA . HIS B 1 265 ? 31.620 5.174 -22.161 1.00 23.82 286 HIS B CA 1
ATOM 4815 C C . HIS B 1 265 ? 32.790 5.502 -21.220 1.00 25.35 286 HIS B C 1
ATOM 4816 O O . HIS B 1 265 ? 33.940 5.603 -21.659 1.00 25.18 286 HIS B O 1
ATOM 4823 N N . ASP B 1 266 ? 32.492 5.671 -19.932 1.00 24.87 287 ASP B N 1
ATOM 4824 C CA . ASP B 1 266 ? 33.536 5.884 -18.937 1.00 26.22 287 ASP B CA 1
ATOM 4825 C C . ASP B 1 266 ? 34.514 4.697 -18.894 1.00 24.95 287 ASP B C 1
ATOM 4826 O O . ASP B 1 266 ? 35.714 4.890 -18.823 1.00 23.49 287 ASP B O 1
ATOM 4831 N N . ASP B 1 267 ? 33.980 3.476 -18.897 1.00 24.86 288 ASP B N 1
ATOM 4832 C CA . ASP B 1 267 ? 34.818 2.273 -18.954 1.00 25.91 288 ASP B CA 1
ATOM 4833 C C . ASP B 1 267 ? 35.717 2.305 -20.191 1.00 27.34 288 ASP B C 1
ATOM 4834 O O . ASP B 1 267 ? 36.882 1.928 -20.129 1.00 27.93 288 ASP B O 1
ATOM 4839 N N . TYR B 1 268 ? 35.147 2.723 -21.323 1.00 27.77 289 TYR B N 1
ATOM 4840 C CA . TYR B 1 268 ? 35.873 2.797 -22.587 1.00 28.20 289 TYR B CA 1
ATOM 4841 C C . TYR B 1 268 ? 37.032 3.779 -22.482 1.00 30.24 289 TYR B C 1
ATOM 4842 O O . TYR B 1 268 ? 38.158 3.467 -22.874 1.00 30.70 289 TYR B O 1
ATOM 4851 N N . LEU B 1 269 ? 36.764 4.944 -21.892 1.00 28.77 290 LEU B N 1
ATOM 4852 C CA . LEU B 1 269 ? 37.794 5.958 -21.693 1.00 30.40 290 LEU B CA 1
ATOM 4853 C C . LEU B 1 269 ? 38.904 5.484 -20.762 1.00 30.49 290 LEU B C 1
ATOM 4854 O O . LEU B 1 269 ? 40.078 5.810 -20.964 1.00 28.84 290 LEU B O 1
ATOM 4859 N N . ASP B 1 270 ? 38.527 4.743 -19.722 1.00 30.27 291 ASP B N 1
ATOM 4860 C CA . ASP B 1 270 ? 39.492 4.291 -18.726 1.00 31.19 291 ASP B CA 1
ATOM 4861 C C . ASP B 1 270 ? 40.654 3.540 -19.357 1.00 31.93 291 ASP B C 1
ATOM 4862 O O . ASP B 1 270 ? 41.796 3.651 -18.897 1.00 31.91 291 ASP B O 1
ATOM 4867 N N . ILE B 1 271 ? 40.384 2.805 -20.431 1.00 31.27 292 ILE B N 1
ATOM 4868 C CA . ILE B 1 271 ? 41.436 2.020 -21.062 1.00 32.51 292 ILE B CA 1
ATOM 4869 C C . ILE B 1 271 ? 41.770 2.434 -22.512 1.00 32.93 292 ILE B C 1
ATOM 4870 O O . ILE B 1 271 ? 42.880 2.234 -22.955 1.00 33.03 292 ILE B O 1
ATOM 4874 N N . PHE B 1 272 ? 40.856 3.132 -23.182 1.00 33.13 293 PHE B N 1
ATOM 4875 C CA . PHE B 1 272 ? 41.120 3.592 -24.553 1.00 35.36 293 PHE B CA 1
ATOM 4876 C C . PHE B 1 272 ? 41.221 5.112 -24.680 1.00 36.30 293 PHE B C 1
ATOM 4877 O O . PHE B 1 272 ? 41.513 5.627 -25.751 1.00 36.32 293 PHE B O 1
ATOM 4885 N N . GLY B 1 273 ? 40.988 5.822 -23.579 1.00 38.19 294 GLY B N 1
ATOM 4886 C CA . GLY B 1 273 ? 41.016 7.284 -23.592 1.00 38.81 294 GLY B CA 1
ATOM 4887 C C . GLY B 1 273 ? 42.414 7.854 -23.433 1.00 40.60 294 GLY B C 1
ATOM 4888 O O . GLY B 1 273 ? 43.363 7.128 -23.123 1.00 39.98 294 GLY B O 1
ATOM 4889 N N . ASP B 1 274 ? 42.550 9.147 -23.708 1.00 41.45 295 ASP B N 1
ATOM 4890 C CA . ASP B 1 274 ? 43.812 9.852 -23.509 1.00 42.54 295 ASP B CA 1
ATOM 4891 C C . ASP B 1 274 ? 43.770 10.611 -22.185 1.00 41.96 295 ASP B C 1
ATOM 4892 O O . ASP B 1 274 ? 42.981 11.539 -22.022 1.00 42.40 295 ASP B O 1
ATOM 4897 N N . SER B 1 275 ? 44.588 10.189 -21.228 1.00 41.51 296 SER B N 1
ATOM 4898 C CA . SER B 1 275 ? 44.567 10.790 -19.897 1.00 42.06 296 SER B CA 1
ATOM 4899 C C . SER B 1 275 ? 44.732 12.315 -19.943 1.00 41.53 296 SER B C 1
ATOM 4900 O O . SER B 1 275 ? 44.201 13.036 -19.083 1.00 39.79 296 SER B O 1
ATOM 4903 N N . THR B 1 276 ? 45.426 12.803 -20.967 1.00 40.94 297 THR B N 1
ATOM 4904 C CA . THR B 1 276 ? 45.587 14.248 -21.164 1.00 42.16 297 THR B CA 1
ATOM 4905 C C . THR B 1 276 ? 44.257 14.897 -21.559 1.00 41.91 297 THR B C 1
ATOM 4906 O O . THR B 1 276 ? 44.062 16.094 -21.365 1.00 43.89 297 THR B O 1
ATOM 4908 N N . LYS B 1 277 ? 43.329 14.092 -22.067 1.00 40.94 298 LYS B N 1
ATOM 4909 C CA . LYS B 1 277 ? 42.017 14.602 -22.452 1.00 40.29 298 LYS B CA 1
ATOM 4910 C C . LYS B 1 277 ? 40.937 14.290 -21.410 1.00 39.02 298 LYS B C 1
ATOM 4911 O O . LYS B 1 277 ? 40.049 15.102 -21.174 1.00 40.98 298 LYS B O 1
ATOM 4914 N N . THR B 1 278 ? 41.036 13.132 -20.769 1.00 36.43 299 THR B N 1
ATOM 4915 C CA . THR B 1 278 ? 40.052 12.740 -19.754 1.00 34.76 299 THR B CA 1
ATOM 4916 C C . THR B 1 278 ? 40.411 13.322 -18.382 1.00 33.24 299 THR B C 1
ATOM 4917 O O . THR B 1 278 ? 39.592 13.314 -17.465 1.00 31.31 299 THR B O 1
ATOM 4921 N N . GLY B 1 279 ? 41.673 13.710 -18.223 1.00 31.36 300 GLY B N 1
ATOM 4922 C CA . GLY B 1 279 ? 42.140 14.310 -16.979 1.00 30.29 300 GLY B CA 1
ATOM 4923 C C . GLY B 1 279 ? 42.387 13.332 -15.839 1.00 30.00 300 GLY B C 1
ATOM 4924 O O . GLY B 1 279 ? 42.659 13.749 -14.704 1.00 27.98 300 GLY B O 1
ATOM 4925 N N . LYS B 1 280 ? 42.328 12.033 -16.134 1.00 29.40 301 LYS B N 1
ATOM 4926 C CA . LYS B 1 280 ? 42.558 11.011 -15.105 1.00 30.91 301 LYS B CA 1
ATOM 4927 C C . LYS B 1 280 ? 43.349 9.821 -15.644 1.00 30.67 301 LYS B C 1
ATOM 4928 O O . LYS B 1 280 ? 43.271 9.501 -16.835 1.00 30.20 301 LYS B O 1
ATOM 4934 N N . VAL B 1 281 ? 44.050 9.122 -14.756 1.00 30.28 302 VAL B N 1
ATOM 4935 C CA . VAL B 1 281 ? 44.939 8.033 -15.183 1.00 32.14 302 VAL B CA 1
ATOM 4936 C C . VAL B 1 281 ? 44.211 6.698 -15.322 1.00 30.34 302 VAL B C 1
ATOM 4937 O O . VAL B 1 281 ? 43.372 6.360 -14.507 1.00 31.26 302 VAL B O 1
ATOM 4939 N N . SER B 1 283 ? 42.876 2.801 -14.227 1.00 30.90 304 SER B N 1
ATOM 4940 C CA . SER B 1 283 ? 43.198 1.876 -13.139 1.00 28.05 304 SER B CA 1
ATOM 4941 C C . SER B 1 283 ? 42.197 0.703 -12.971 1.00 27.21 304 SER B C 1
ATOM 4942 O O . SER B 1 283 ? 42.366 -0.127 -12.089 1.00 26.28 304 SER B O 1
ATOM 4944 N N . ASP B 1 284 ? 41.172 0.636 -13.817 1.00 26.45 305 ASP B N 1
ATOM 4945 C CA . ASP B 1 284 ? 40.137 -0.416 -13.687 1.00 26.49 305 ASP B CA 1
ATOM 4946 C C . ASP B 1 284 ? 40.705 -1.836 -13.603 1.00 25.76 305 ASP B C 1
ATOM 4947 O O . ASP B 1 284 ? 40.289 -2.625 -12.759 1.00 25.21 305 ASP B O 1
ATOM 4952 N N . ILE B 1 285 ? 41.569 -2.180 -14.551 1.00 25.58 306 ILE B N 1
ATOM 4953 C CA . ILE B 1 285 ? 42.195 -3.495 -14.588 1.00 24.80 306 ILE B CA 1
ATOM 4954 C C . ILE B 1 285 ? 42.974 -3.781 -13.301 1.00 25.10 306 ILE B C 1
ATOM 4955 O O . ILE B 1 285 ? 42.785 -4.824 -12.682 1.00 24.94 306 ILE B O 1
ATOM 4960 N N . GLN B 1 286 ? 43.798 -2.819 -12.878 1.00 24.50 307 GLN B N 1
ATOM 4961 C CA . GLN B 1 286 ? 44.597 -2.951 -11.657 1.00 27.38 307 GLN B CA 1
ATOM 4962 C C . GLN B 1 286 ? 43.701 -3.171 -10.457 1.00 27.09 307 GLN B C 1
ATOM 4963 O O . GLN B 1 286 ? 44.026 -3.957 -9.557 1.00 27.60 307 GLN B O 1
ATOM 4969 N N . ASN B 1 287 ? 42.593 -2.431 -10.427 1.00 25.17 308 ASN B N 1
ATOM 4970 C CA . ASN B 1 287 ? 41.680 -2.425 -9.293 1.00 24.92 308 ASN B CA 1
ATOM 4971 C C . ASN B 1 287 ? 40.683 -3.579 -9.295 1.00 24.84 308 ASN B C 1
ATOM 4972 O O . ASN B 1 287 ? 39.806 -3.656 -8.420 1.00 23.57 308 ASN B O 1
ATOM 4977 N N . ASN B 1 288 ? 40.758 -4.426 -10.318 1.00 22.98 309 ASN B N 1
ATOM 4978 C CA . ASN B 1 288 ? 39.912 -5.604 -10.374 1.00 23.37 309 ASN B CA 1
ATOM 4979 C C . ASN B 1 288 ? 38.431 -5.228 -10.539 1.00 23.15 309 ASN B C 1
ATOM 4980 O O . ASN B 1 288 ? 37.566 -5.820 -9.919 1.00 24.20 309 ASN B O 1
ATOM 4985 N N . LYS B 1 289 ? 38.146 -4.244 -11.381 1.00 22.84 310 LYS B N 1
ATOM 4986 C CA . LYS B 1 289 ? 36.756 -3.813 -11.589 1.00 22.89 310 LYS B CA 1
ATOM 4987 C C . LYS B 1 289 ? 36.019 -4.673 -12.613 1.00 23.33 310 LYS B C 1
ATOM 4988 O O . LYS B 1 289 ? 36.612 -5.126 -13.599 1.00 22.07 310 LYS B O 1
ATOM 4994 N N . LEU B 1 290 ? 34.708 -4.824 -12.420 1.00 23.45 311 LEU B N 1
ATOM 4995 C CA . LEU B 1 290 ? 33.858 -5.423 -13.443 1.00 23.55 311 LEU B CA 1
ATOM 4996 C C . LEU B 1 290 ? 33.528 -4.353 -14.467 1.00 24.54 311 LEU B C 1
ATOM 4997 O O . LEU B 1 290 ? 32.734 -3.474 -14.208 1.00 25.62 311 LEU B O 1
ATOM 5002 N N . THR B 1 291 ? 34.159 -4.426 -15.629 1.00 25.50 312 THR B N 1
ATOM 5003 C CA . THR B 1 291 ? 33.984 -3.407 -16.649 1.00 24.18 312 THR B CA 1
ATOM 5004 C C . THR B 1 291 ? 33.300 -3.963 -17.917 1.00 25.00 312 THR B C 1
ATOM 5005 O O . THR B 1 291 ? 33.309 -5.190 -18.177 1.00 24.88 312 THR B O 1
ATOM 5009 N N . TRP B 1 292 ? 32.779 -3.054 -18.734 1.00 22.89 313 TRP B N 1
ATOM 5010 C CA . TRP B 1 292 ? 32.150 -3.426 -19.983 1.00 24.39 313 TRP B CA 1
ATOM 5011 C C . TRP B 1 292 ? 33.152 -4.113 -20.933 1.00 24.21 313 TRP B C 1
ATOM 5012 O O . TRP B 1 292 ? 32.844 -5.153 -21.506 1.00 25.51 313 TRP B O 1
ATOM 5023 N N . PRO B 1 293 ? 34.385 -3.580 -21.025 1.00 24.43 314 PRO B N 1
ATOM 5024 C CA . PRO B 1 293 ? 35.366 -4.250 -21.873 1.00 24.35 314 PRO B CA 1
ATOM 5025 C C . PRO B 1 293 ? 35.694 -5.659 -21.383 1.00 24.78 314 PRO B C 1
ATOM 5026 O O . PRO B 1 293 ? 35.861 -6.567 -22.193 1.00 25.32 314 PRO B O 1
ATOM 5030 N N . LEU B 1 294 ? 35.735 -5.849 -20.072 1.00 24.14 315 LEU B N 1
ATOM 5031 C CA . LEU B 1 294 ? 35.962 -7.181 -19.512 1.00 25.11 315 LEU B CA 1
ATOM 5032 C C . LEU B 1 294 ? 34.849 -8.177 -19.888 1.00 24.88 315 LEU B C 1
ATOM 5033 O O . LEU B 1 294 ? 35.124 -9.299 -20.315 1.00 25.47 315 LEU B O 1
ATOM 5038 N N . ILE B 1 295 ? 33.602 -7.787 -19.662 1.00 25.93 316 ILE B N 1
ATOM 5039 C CA . ILE B 1 295 ? 32.470 -8.647 -19.987 1.00 26.55 316 ILE B CA 1
ATOM 5040 C C . ILE B 1 295 ? 32.419 -8.959 -21.481 1.00 27.60 316 ILE B C 1
ATOM 5041 O O . ILE B 1 295 ? 32.243 -10.115 -21.877 1.00 28.61 316 ILE B O 1
ATOM 5046 N N . LYS B 1 296 ? 32.581 -7.936 -22.310 1.00 28.19 317 LYS B N 1
ATOM 5047 C CA . LYS B 1 296 ? 32.499 -8.130 -23.760 1.00 31.01 317 LYS B CA 1
ATOM 5048 C C . LYS B 1 296 ? 33.592 -9.107 -24.252 1.00 30.88 317 LYS B C 1
ATOM 5049 O O . LYS B 1 296 ? 33.297 -10.079 -24.969 1.00 30.85 317 LYS B O 1
ATOM 5055 N N . THR B 1 297 ? 34.802 -8.951 -23.722 1.00 30.17 318 THR B N 1
ATOM 5056 C CA . THR B 1 297 ? 35.901 -9.831 -24.089 1.00 29.92 318 THR B CA 1
ATOM 5057 C C . THR B 1 297 ? 35.628 -11.252 -23.622 1.00 30.88 318 THR B C 1
ATOM 5058 O O . THR B 1 297 ? 35.767 -12.199 -24.390 1.00 29.69 318 THR B O 1
ATOM 5062 N N . PHE B 1 298 ? 35.141 -11.384 -22.393 1.00 31.57 319 PHE B N 1
ATOM 5063 C CA . PHE B 1 298 ? 34.952 -12.692 -21.805 1.00 33.77 319 PHE B CA 1
ATOM 5064 C C . PHE B 1 298 ? 33.941 -13.537 -22.562 1.00 35.94 319 PHE B C 1
ATOM 5065 O O . PHE B 1 298 ? 34.147 -14.727 -22.728 1.00 37.83 319 PHE B O 1
ATOM 5073 N N . GLU B 1 299 ? 32.906 -12.910 -23.112 1.00 36.82 320 GLU B N 1
ATOM 5074 C CA . GLU B 1 299 ? 31.898 -13.664 -23.863 1.00 38.85 320 GLU B CA 1
ATOM 5075 C C . GLU B 1 299 ? 32.326 -14.036 -25.318 1.00 38.38 320 GLU B C 1
ATOM 5076 O O . GLU B 1 299 ? 31.817 -15.007 -25.888 1.00 39.42 320 GLU B O 1
ATOM 5082 N N . LEU B 1 300 ? 33.343 -13.351 -25.839 1.00 35.98 321 LEU B N 1
ATOM 5083 C CA . LEU B 1 300 ? 33.788 -13.560 -27.225 1.00 36.34 321 LEU B CA 1
ATOM 5084 C C . LEU B 1 300 ? 35.088 -14.359 -27.347 1.00 35.30 321 LEU B C 1
ATOM 5085 O O . LEU B 1 300 ? 35.432 -14.816 -28.432 1.00 35.64 321 LEU B O 1
ATOM 5090 N N . CYS B 1 301 ? 35.879 -14.393 -26.286 1.00 33.15 322 CYS B N 1
ATOM 5091 C CA . CYS B 1 301 ? 37.241 -14.921 -26.401 1.00 33.31 322 CYS B CA 1
ATOM 5092 C C . CYS B 1 301 ? 37.344 -16.444 -26.242 1.00 31.83 322 CYS B C 1
ATOM 5093 O O . CYS B 1 301 ? 36.404 -17.102 -25.816 1.00 31.78 322 CYS B O 1
ATOM 5096 N N . SER B 1 302 ? 38.485 -16.985 -26.647 1.00 32.09 323 SER B N 1
ATOM 5097 C CA . SER B 1 302 ? 38.740 -18.416 -26.597 1.00 31.70 323 SER B CA 1
ATOM 5098 C C . SER B 1 302 ? 38.875 -18.884 -25.152 1.00 31.44 323 SER B C 1
ATOM 5099 O O . SER B 1 302 ? 39.117 -18.083 -24.247 1.00 31.29 323 SER B O 1
ATOM 5102 N N . GLU B 1 303 ? 38.842 -20.193 -24.959 1.00 30.84 324 GLU B N 1
ATOM 5103 C CA . GLU B 1 303 ? 39.015 -20.770 -23.639 1.00 31.06 324 GLU B CA 1
ATOM 5104 C C . GLU B 1 303 ? 40.411 -20.508 -23.049 1.00 30.48 324 GLU B C 1
ATOM 5105 O O . GLU B 1 303 ? 40.522 -20.141 -21.875 1.00 30.43 324 GLU B O 1
ATOM 5111 N N . PRO B 1 304 ? 41.479 -20.623 -23.876 1.00 29.23 325 PRO B N 1
ATOM 5112 C CA . PRO B 1 304 ? 42.779 -20.288 -23.294 1.00 28.25 325 PRO B CA 1
ATOM 5113 C C . PRO B 1 304 ? 42.856 -18.811 -22.875 1.00 26.84 325 PRO B C 1
ATOM 5114 O O . PRO B 1 304 ? 43.584 -18.477 -21.956 1.00 27.87 325 PRO B O 1
ATOM 5118 N N . ASP B 1 305 ? 42.179 -17.935 -23.600 1.00 25.00 326 ASP B N 1
ATOM 5119 C CA . ASP B 1 305 ? 42.216 -16.501 -23.266 1.00 25.81 326 ASP B CA 1
ATOM 5120 C C . ASP B 1 305 ? 41.437 -16.150 -21.997 1.00 25.73 326 ASP B C 1
ATOM 5121 O O . ASP B 1 305 ? 41.792 -15.204 -21.286 1.00 25.20 326 ASP B O 1
ATOM 5126 N N . LYS B 1 306 ? 40.436 -16.962 -21.668 1.00 25.86 327 LYS B N 1
ATOM 5127 C CA . LYS B 1 306 ? 39.728 -16.809 -20.404 1.00 25.70 327 LYS B CA 1
ATOM 5128 C C . LYS B 1 306 ? 40.672 -17.099 -19.238 1.00 26.28 327 LYS B C 1
ATOM 5129 O O . LYS B 1 306 ? 40.749 -16.330 -18.274 1.00 28.00 327 LYS B O 1
ATOM 5135 N N . ILE B 1 307 ? 41.431 -18.173 -19.359 1.00 26.14 328 ILE B N 1
ATOM 5136 C CA . ILE B 1 307 ? 42.419 -18.512 -18.347 1.00 27.15 328 ILE B CA 1
ATOM 5137 C C . ILE B 1 307 ? 43.473 -17.407 -18.233 1.00 27.30 328 ILE B C 1
ATOM 5138 O O . ILE B 1 307 ? 43.878 -17.049 -17.137 1.00 28.35 328 ILE B O 1
ATOM 5143 N N . LYS B 1 308 ? 43.867 -16.832 -19.367 1.00 27.18 329 LYS B N 1
ATOM 5144 C CA . LYS B 1 308 ? 44.819 -15.723 -19.361 1.00 28.59 329 LYS B CA 1
ATOM 5145 C C . LYS B 1 308 ? 44.219 -14.494 -18.648 1.00 29.07 329 LYS B C 1
ATOM 5146 O O . LYS B 1 308 ? 44.908 -13.796 -17.915 1.00 30.11 329 LYS B O 1
ATOM 5152 N N . ILE B 1 309 ? 42.917 -14.280 -18.807 1.00 28.48 330 ILE B N 1
ATOM 5153 C CA . ILE B 1 309 ? 42.267 -13.176 -18.118 1.00 28.76 330 ILE B CA 1
ATOM 5154 C C . ILE B 1 309 ? 42.261 -13.425 -16.602 1.00 27.69 330 ILE B C 1
ATOM 5155 O O . ILE B 1 309 ? 42.738 -12.590 -15.828 1.00 26.40 330 ILE B O 1
ATOM 5159 N N . VAL B 1 310 ? 41.861 -14.627 -16.198 1.00 28.00 331 VAL B N 1
ATOM 5160 C CA . VAL B 1 310 ? 41.844 -14.977 -14.774 1.00 28.49 331 VAL B CA 1
ATOM 5161 C C . VAL B 1 310 ? 43.233 -14.839 -14.136 1.00 28.32 331 VAL B C 1
ATOM 5162 O O . VAL B 1 310 ? 43.375 -14.248 -13.071 1.00 28.74 331 VAL B O 1
ATOM 5166 N N . LYS B 1 311 ? 44.261 -15.265 -14.853 1.00 27.20 332 LYS B N 1
ATOM 5167 C CA . LYS B 1 311 ? 45.628 -15.205 -14.339 1.00 28.60 332 LYS B CA 1
ATOM 5168 C C . LYS B 1 311 ? 46.163 -13.769 -14.192 1.00 28.38 332 LYS B C 1
ATOM 5169 O O . LYS B 1 311 ? 46.969 -13.491 -13.304 1.00 31.10 332 LYS B O 1
ATOM 5173 N N . ASN B 1 312 ? 45.679 -12.858 -15.021 1.00 25.45 333 ASN B N 1
ATOM 5174 C CA . ASN B 1 312 ? 46.308 -11.529 -15.147 1.00 26.63 333 ASN B CA 1
ATOM 5175 C C . ASN B 1 312 ? 45.492 -10.330 -14.646 1.00 26.85 333 ASN B C 1
ATOM 5176 O O . ASN B 1 312 ? 46.054 -9.284 -14.330 1.00 26.79 333 ASN B O 1
ATOM 5181 N N . TYR B 1 313 ? 44.177 -10.488 -14.563 1.00 26.41 334 TYR B N 1
ATOM 5182 C CA . TYR B 1 313 ? 43.303 -9.363 -14.218 1.00 26.11 334 TYR B CA 1
ATOM 5183 C C . TYR B 1 313 ? 43.340 -9.057 -12.717 1.00 27.11 334 TYR B C 1
ATOM 5184 O O . TYR B 1 313 ? 43.429 -9.967 -11.890 1.00 27.45 334 TYR B O 1
ATOM 5193 N N . GLY B 1 314 ? 43.353 -7.771 -12.380 1.00 26.93 335 GLY B N 1
ATOM 5194 C CA . GLY B 1 314 ? 43.296 -7.348 -10.992 1.00 27.92 335 GLY B CA 1
ATOM 5195 C C . GLY B 1 314 ? 44.648 -7.336 -10.302 1.00 28.99 335 GLY B C 1
ATOM 5196 O O . GLY B 1 314 ? 44.716 -7.238 -9.097 1.00 29.12 335 GLY B O 1
ATOM 5197 N N . LYS B 1 315 ? 45.721 -7.418 -11.083 1.00 30.80 336 LYS B N 1
ATOM 5198 C CA . LYS B 1 315 ? 47.080 -7.363 -10.538 1.00 33.66 336 LYS B CA 1
ATOM 5199 C C . LYS B 1 315 ? 47.715 -6.006 -10.793 1.00 35.35 336 LYS B C 1
ATOM 5200 O O . LYS B 1 315 ? 47.534 -5.417 -11.865 1.00 35.07 336 LYS B O 1
ATOM 5206 N N . ASN B 1 316 ? 48.553 -5.571 -9.858 1.00 36.97 337 ASN B N 1
ATOM 5207 C CA . ASN B 1 316 ? 49.223 -4.278 -9.961 1.00 39.64 337 ASN B CA 1
ATOM 5208 C C . ASN B 1 316 ? 50.343 -4.292 -11.003 1.00 39.39 337 ASN B C 1
ATOM 5209 O O . ASN B 1 316 ? 50.669 -3.266 -11.587 1.00 41.62 337 ASN B O 1
ATOM 5214 N N . ASN B 1 317 ? 50.949 -5.457 -11.206 1.00 38.61 338 ASN B N 1
ATOM 5215 C CA . ASN B 1 317 ? 52.046 -5.595 -12.164 1.00 37.98 338 ASN B CA 1
ATOM 5216 C C . ASN B 1 317 ? 51.668 -5.049 -13.550 1.00 37.53 338 ASN B C 1
ATOM 5217 O O . ASN B 1 317 ? 50.668 -5.465 -14.150 1.00 37.85 338 ASN B O 1
ATOM 5219 N N . LEU B 1 318 ? 52.473 -4.122 -14.047 1.00 36.21 339 LEU B N 1
ATOM 5220 C CA . LEU B 1 318 ? 52.228 -3.499 -15.345 1.00 35.93 339 LEU B CA 1
ATOM 5221 C C . LEU B 1 318 ? 52.186 -4.520 -16.494 1.00 34.62 339 LEU B C 1
ATOM 5222 O O . LEU B 1 318 ? 51.433 -4.352 -17.451 1.00 33.04 339 LEU B O 1
ATOM 5227 N N . ALA B 1 319 ? 52.978 -5.579 -16.384 1.00 33.46 340 ALA B N 1
ATOM 5228 C CA . ALA B 1 319 ? 52.994 -6.630 -17.402 1.00 33.55 340 ALA B CA 1
ATOM 5229 C C . ALA B 1 319 ? 51.675 -7.396 -17.404 1.00 34.59 340 ALA B C 1
ATOM 5230 O O . ALA B 1 319 ? 51.176 -7.785 -18.458 1.00 36.15 340 ALA B O 1
ATOM 5232 N N . CYS B 1 320 ? 51.101 -7.598 -16.223 1.00 33.82 341 CYS B N 1
ATOM 5233 C CA . CYS B 1 320 ? 49.813 -8.257 -16.134 1.00 33.07 341 CYS B CA 1
ATOM 5234 C C . CYS B 1 320 ? 48.768 -7.421 -16.798 1.00 32.24 341 CYS B C 1
ATOM 5235 O O . CYS B 1 320 ? 47.980 -7.920 -17.591 1.00 33.38 341 CYS B O 1
ATOM 5238 N N . VAL B 1 321 ? 48.884 -6.128 -16.620 1.00 30.32 342 VAL B N 1
ATOM 5239 C CA . VAL B 1 321 ? 47.970 -5.205 -17.238 1.00 29.87 342 VAL B CA 1
ATOM 5240 C C . VAL B 1 321 ? 48.107 -5.157 -18.767 1.00 29.67 342 VAL B C 1
ATOM 5241 O O . VAL B 1 321 ? 47.104 -5.154 -19.480 1.00 28.17 342 VAL B O 1
ATOM 5245 N N . LYS B 1 322 ? 49.323 -5.086 -19.261 1.00 29.27 343 LYS B N 1
ATOM 5246 C CA . LYS B 1 322 ? 49.524 -5.121 -20.702 1.00 30.23 343 LYS B CA 1
ATOM 5247 C C . LYS B 1 322 ? 48.850 -6.345 -21.327 1.00 29.22 343 LYS B C 1
ATOM 5248 O O . LYS B 1 322 ? 48.308 -6.260 -22.415 1.00 30.89 343 LYS B O 1
ATOM 5251 N N . VAL B 1 323 ? 48.931 -7.493 -20.654 1.00 29.06 344 VAL B N 1
ATOM 5252 C CA . VAL B 1 323 ? 48.290 -8.711 -21.158 1.00 28.99 344 VAL B CA 1
ATOM 5253 C C . VAL B 1 323 ? 46.791 -8.487 -21.407 1.00 28.23 344 VAL B C 1
ATOM 5254 O O . VAL B 1 323 ? 46.287 -8.789 -22.473 1.00 28.94 344 VAL B O 1
ATOM 5258 N N . ILE B 1 324 ? 46.109 -7.888 -20.438 1.00 28.03 345 ILE B N 1
ATOM 5259 C CA . ILE B 1 324 ? 44.689 -7.572 -20.588 1.00 27.71 345 ILE B CA 1
ATOM 5260 C C . ILE B 1 324 ? 44.489 -6.555 -21.700 1.00 28.45 345 ILE B C 1
ATOM 5261 O O . ILE B 1 324 ? 43.604 -6.708 -22.556 1.00 27.80 345 ILE B O 1
ATOM 5266 N N . ASP B 1 325 ? 45.294 -5.502 -21.668 1.00 28.24 346 ASP B N 1
ATOM 5267 C CA . ASP B 1 325 ? 45.235 -4.474 -22.680 1.00 29.80 346 ASP B CA 1
ATOM 5268 C C . ASP B 1 325 ? 45.453 -5.061 -24.079 1.00 29.89 346 ASP B C 1
ATOM 5269 O O . ASP B 1 325 ? 44.790 -4.670 -25.027 1.00 29.05 346 ASP B O 1
ATOM 5274 N N . SER B 1 326 ? 46.385 -5.998 -24.205 1.00 30.00 347 SER B N 1
ATOM 5275 C CA . SER B 1 326 ? 46.628 -6.611 -25.505 1.00 30.31 347 SER B CA 1
ATOM 5276 C C . SER B 1 326 ? 45.424 -7.417 -25.962 1.00 28.96 347 SER B C 1
ATOM 5277 O O . SER B 1 326 ? 45.114 -7.456 -27.158 1.00 28.79 347 SER B O 1
ATOM 5280 N N . LEU B 1 327 ? 44.754 -8.076 -25.022 1.00 26.73 348 LEU B N 1
ATOM 5281 C CA . LEU B 1 327 ? 43.538 -8.830 -25.364 1.00 26.59 348 LEU B CA 1
ATOM 5282 C C . LEU B 1 327 ? 42.420 -7.907 -25.878 1.00 26.79 348 LEU B C 1
ATOM 5283 O O . LEU B 1 327 ? 41.701 -8.248 -26.826 1.00 24.59 348 LEU B O 1
ATOM 5288 N N . TYR B 1 328 ? 42.280 -6.740 -25.255 1.00 27.72 349 TYR B N 1
ATOM 5289 C CA . TYR B 1 328 ? 41.255 -5.797 -25.673 1.00 28.46 349 TYR B CA 1
ATOM 5290 C C . TYR B 1 328 ? 41.514 -5.328 -27.118 1.00 28.20 349 TYR B C 1
ATOM 5291 O O . TYR B 1 328 ? 40.587 -5.146 -27.895 1.00 27.97 349 TYR B O 1
ATOM 5300 N N . GLU B 1 329 ? 42.785 -5.214 -27.481 1.00 28.56 350 GLU B N 1
ATOM 5301 C CA . GLU B 1 329 ? 43.174 -4.895 -28.853 1.00 28.85 350 GLU B CA 1
ATOM 5302 C C . GLU B 1 329 ? 42.960 -6.105 -29.784 1.00 29.01 350 GLU B C 1
ATOM 5303 O O . GLU B 1 329 ? 42.295 -5.997 -30.808 1.00 28.68 350 GLU B O 1
ATOM 5306 N N . GLN B 1 330 ? 43.448 -7.272 -29.368 1.00 29.86 351 GLN B N 1
ATOM 5307 C CA . GLN B 1 330 ? 43.284 -8.500 -30.156 1.00 30.90 351 GLN B CA 1
ATOM 5308 C C . GLN B 1 330 ? 41.814 -8.718 -30.561 1.00 31.27 351 GLN B C 1
ATOM 5309 O O . GLN B 1 330 ? 41.516 -8.973 -31.728 1.00 30.11 351 GLN B O 1
ATOM 5315 N N . TYR B 1 331 ? 40.902 -8.506 -29.610 1.00 31.31 352 TYR B N 1
ATOM 5316 C CA . TYR B 1 331 ? 39.476 -8.751 -29.829 1.00 32.20 352 TYR B CA 1
ATOM 5317 C C . TYR B 1 331 ? 38.709 -7.477 -30.255 1.00 33.90 352 TYR B C 1
ATOM 5318 O O . TYR B 1 331 ? 37.476 -7.445 -30.230 1.00 34.31 352 TYR B O 1
ATOM 5327 N N . LYS B 1 332 ? 39.450 -6.439 -30.645 1.00 33.76 353 LYS B N 1
ATOM 5328 C CA . LYS B 1 332 ? 38.847 -5.208 -31.169 1.00 34.65 353 LYS B CA 1
ATOM 5329 C C . LYS B 1 332 ? 37.665 -4.695 -30.318 1.00 35.43 353 LYS B C 1
ATOM 5330 O O . LYS B 1 332 ? 36.580 -4.434 -30.840 1.00 35.34 353 LYS B O 1
ATOM 5332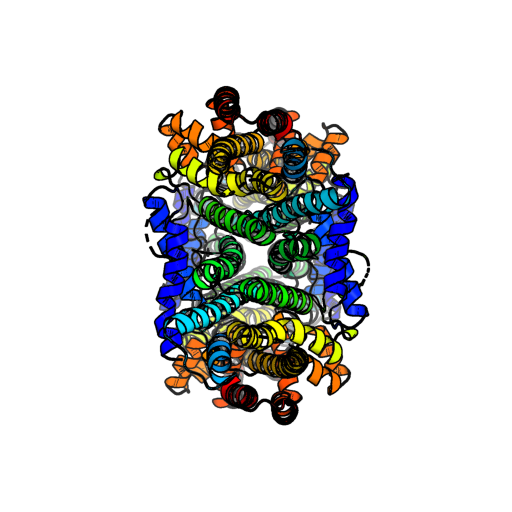 N N . ILE B 1 333 ? 37.905 -4.507 -29.023 1.00 34.95 354 ILE B N 1
ATOM 5333 C CA . ILE B 1 333 ? 36.879 -4.033 -28.120 1.00 37.26 354 ILE B CA 1
ATOM 5334 C C . ILE B 1 333 ? 36.497 -2.581 -28.426 1.00 39.47 354 ILE B C 1
ATOM 5335 O O . ILE B 1 333 ? 35.322 -2.229 -28.390 1.00 38.59 354 ILE B O 1
ATOM 5340 N N . ARG B 1 334 ? 37.465 -1.797 -28.896 1.00 42.71 355 ARG B N 1
ATOM 5341 C CA . ARG B 1 334 ? 37.184 -0.418 -29.319 1.00 45.40 355 ARG B CA 1
ATOM 5342 C C . ARG B 1 334 ? 36.059 -0.394 -30.345 1.00 45.18 355 ARG B C 1
ATOM 5343 O O . ARG B 1 334 ? 35.099 0.369 -30.206 1.00 47.05 355 ARG B O 1
ATOM 5351 N N . LYS B 1 335 ? 36.119 -1.303 -31.312 1.00 45.24 356 LYS B N 1
ATOM 5352 C CA . LYS B 1 335 ? 35.072 -1.393 -32.327 1.00 45.26 356 LYS B CA 1
ATOM 5353 C C . LYS B 1 335 ? 33.744 -1.937 -31.777 1.00 45.23 356 LYS B C 1
ATOM 5354 O O . LYS B 1 335 ? 32.677 -1.559 -32.253 1.00 45.56 356 LYS B O 1
ATOM 5356 N N . HIS B 1 336 ? 33.798 -2.849 -30.808 1.00 45.53 357 HIS B N 1
ATOM 5357 C CA . HIS B 1 336 ? 32.547 -3.301 -30.176 1.00 45.65 357 HIS B CA 1
ATOM 5358 C C . HIS B 1 336 ? 31.856 -2.131 -29.475 1.00 45.48 357 HIS B C 1
ATOM 5359 O O . HIS B 1 336 ? 30.635 -1.979 -29.557 1.00 45.53 357 HIS B O 1
ATOM 5366 N N . TYR B 1 337 ? 32.637 -1.269 -28.837 1.00 45.10 358 TYR B N 1
ATOM 5367 C CA . TYR B 1 337 ? 32.048 -0.123 -28.169 1.00 44.75 358 TYR B CA 1
ATOM 5368 C C . TYR B 1 337 ? 31.265 0.757 -29.145 1.00 46.01 358 TYR B C 1
ATOM 5369 O O . TYR B 1 337 ? 30.122 1.130 -28.874 1.00 45.46 358 TYR B O 1
ATOM 5378 N N . GLU B 1 338 ? 31.880 1.084 -30.281 1.00 47.43 359 GLU B N 1
ATOM 5379 C CA . GLU B 1 338 ? 31.235 1.949 -31.258 1.00 47.88 359 GLU B CA 1
ATOM 5380 C C . GLU B 1 338 ? 29.861 1.397 -31.629 1.00 48.45 359 GLU B C 1
ATOM 5381 O O . GLU B 1 338 ? 28.883 2.147 -31.766 1.00 48.11 359 GLU B O 1
ATOM 5387 N N . SER B 1 339 ? 29.784 0.082 -31.759 1.00 47.27 360 SER B N 1
ATOM 5388 C CA . SER B 1 339 ? 28.539 -0.569 -32.099 1.00 47.17 360 SER B CA 1
ATOM 5389 C C . SER B 1 339 ? 27.533 -0.453 -30.961 1.00 46.30 360 SER B C 1
ATOM 5390 O O . SER B 1 339 ? 26.353 -0.191 -31.194 1.00 46.88 360 SER B O 1
ATOM 5393 N N . TYR B 1 340 ? 27.997 -0.631 -29.728 1.00 44.25 361 TYR B N 1
ATOM 5394 C CA . TYR B 1 340 ? 27.111 -0.480 -28.580 1.00 43.55 361 TYR B CA 1
ATOM 5395 C C . TYR B 1 340 ? 26.583 0.948 -28.473 1.00 43.54 361 TYR B C 1
ATOM 5396 O O . TYR B 1 340 ? 25.387 1.158 -28.247 1.00 43.26 361 TYR B O 1
ATOM 5405 N N . GLU B 1 341 ? 27.458 1.924 -28.726 1.00 43.70 362 GLU B N 1
ATOM 5406 C CA . GLU B 1 341 ? 27.107 3.332 -28.557 1.00 43.26 362 GLU B CA 1
ATOM 5407 C C . GLU B 1 341 ? 25.968 3.726 -29.477 1.00 43.24 362 GLU B C 1
ATOM 5408 O O . GLU B 1 341 ? 25.005 4.355 -29.039 1.00 42.91 362 GLU B O 1
ATOM 5414 N N . LYS B 1 342 ? 26.037 3.270 -30.730 1.00 44.81 363 LYS B N 1
ATOM 5415 C CA . LYS B 1 342 ? 25.007 3.576 -31.734 1.00 44.63 363 LYS B CA 1
ATOM 5416 C C . LYS B 1 342 ? 23.640 2.999 -31.349 1.00 44.57 363 LYS B C 1
ATOM 5417 O O . LYS B 1 342 ? 22.625 3.703 -31.385 1.00 43.66 363 LYS B O 1
ATOM 5419 N N . ALA B 1 343 ? 23.628 1.737 -30.925 1.00 44.39 364 ALA B N 1
ATOM 5420 C CA . ALA B 1 343 ? 22.379 1.075 -30.528 1.00 44.30 364 ALA B CA 1
ATOM 5421 C C . ALA B 1 343 ? 21.772 1.682 -29.247 1.00 44.27 364 ALA B C 1
ATOM 5422 O O . ALA B 1 343 ? 20.551 1.819 -29.133 1.00 44.62 364 ALA B O 1
ATOM 5424 N N . GLN B 1 344 ? 22.622 2.023 -28.284 1.00 43.18 365 GLN B N 1
ATOM 5425 C CA . GLN B 1 344 ? 22.136 2.541 -27.012 1.00 42.79 365 GLN B CA 1
ATOM 5426 C C . GLN B 1 344 ? 21.564 3.935 -27.167 1.00 43.08 365 GLN B C 1
ATOM 5427 O O . GLN B 1 344 ? 20.548 4.265 -26.562 1.00 42.23 365 GLN B O 1
ATOM 5433 N N . LYS B 1 345 ? 22.206 4.751 -27.996 1.00 44.16 366 LYS B N 1
ATOM 5434 C CA . LYS B 1 345 ? 21.724 6.094 -28.234 1.00 44.46 366 LYS B CA 1
ATOM 5435 C C . LYS B 1 345 ? 20.348 6.043 -28.852 1.00 45.11 366 LYS B C 1
ATOM 5436 O O . LYS B 1 345 ? 19.472 6.846 -28.516 1.00 44.80 366 LYS B O 1
ATOM 5442 N N . ALA B 1 346 ? 20.162 5.100 -29.770 1.00 45.30 367 ALA B N 1
ATOM 5443 C CA . ALA B 1 346 ? 18.884 4.916 -30.440 1.00 45.44 367 ALA B CA 1
ATOM 5444 C C . ALA B 1 346 ? 17.810 4.462 -29.452 1.00 45.54 367 ALA B C 1
ATOM 5445 O O . ALA B 1 346 ? 16.695 4.969 -29.456 1.00 45.79 367 ALA B O 1
ATOM 5447 N N . LYS B 1 347 ? 18.159 3.506 -28.602 1.00 45.46 368 LYS B N 1
ATOM 5448 C CA . LYS B 1 347 ? 17.231 3.017 -27.601 1.00 45.93 368 LYS B CA 1
ATOM 5449 C C . LYS B 1 347 ? 16.845 4.125 -26.602 1.00 45.16 368 LYS B C 1
ATOM 5450 O O . LYS B 1 347 ? 15.696 4.206 -26.180 1.00 45.55 368 LYS B O 1
ATOM 5456 N N . ILE B 1 348 ? 17.786 5.019 -26.301 1.00 43.68 369 ILE B N 1
ATOM 5457 C CA . ILE B 1 348 ? 17.511 6.151 -25.404 1.00 43.11 369 ILE B CA 1
ATOM 5458 C C . ILE B 1 348 ? 16.560 7.186 -26.044 1.00 42.44 369 ILE B C 1
ATOM 5459 O O . ILE B 1 348 ? 15.586 7.608 -25.425 1.00 41.53 369 ILE B O 1
ATOM 5461 N N . LEU B 1 349 ? 16.898 7.637 -27.249 1.00 41.24 370 LEU B N 1
ATOM 5462 C CA . LEU B 1 349 ? 16.049 8.563 -28.001 1.00 43.38 370 LEU B CA 1
ATOM 5463 C C . LEU B 1 349 ? 14.653 7.983 -28.173 1.00 44.21 370 LEU B C 1
ATOM 5464 O O . LEU B 1 349 ? 13.656 8.698 -28.160 1.00 44.02 370 LEU B O 1
ATOM 5469 N N . SER B 1 350 ? 14.603 6.674 -28.333 1.00 44.34 371 SER B N 1
ATOM 5470 C CA . SER B 1 350 ? 13.359 5.954 -28.460 1.00 46.51 371 SER B CA 1
ATOM 5471 C C . SER B 1 350 ? 12.481 6.141 -27.219 1.00 46.35 371 SER B C 1
ATOM 5472 O O . SER B 1 350 ? 11.306 6.491 -27.324 1.00 47.17 371 SER B O 1
ATOM 5475 N N . ALA B 1 351 ? 13.073 5.941 -26.046 1.00 46.75 372 ALA B N 1
ATOM 5476 C CA . ALA B 1 351 ? 12.351 6.096 -24.778 1.00 46.67 372 ALA B CA 1
ATOM 5477 C C . ALA B 1 351 ? 11.980 7.561 -24.515 1.00 46.86 372 ALA B C 1
ATOM 5478 O O . ALA B 1 351 ? 10.879 7.858 -24.038 1.00 47.16 372 ALA B O 1
ATOM 5480 N N . ILE B 1 352 ? 12.880 8.470 -24.876 1.00 45.95 373 ILE B N 1
ATOM 5481 C CA . ILE B 1 352 ? 12.619 9.898 -24.732 1.00 46.73 373 ILE B CA 1
ATOM 5482 C C . ILE B 1 352 ? 11.374 10.332 -25.525 1.00 47.93 373 ILE B C 1
ATOM 5483 O O . ILE B 1 352 ? 10.573 11.129 -25.042 1.00 47.40 373 ILE B O 1
ATOM 5488 N N . ASN B 1 353 ? 11.178 9.745 -26.703 1.00 49.50 374 ASN B N 1
ATOM 5489 C CA . ASN B 1 353 ? 10.008 10.075 -27.532 1.00 51.63 374 ASN B CA 1
ATOM 5490 C C . ASN B 1 353 ? 8.686 9.539 -26.990 1.00 52.25 374 ASN B C 1
ATOM 5491 O O . ASN B 1 353 ? 7.620 10.057 -27.315 1.00 53.45 374 ASN B O 1
ATOM 5496 N N . GLU B 1 354 ? 8.768 8.568 -26.089 1.00 53.60 375 GLU B N 1
ATOM 5497 C CA . GLU B 1 354 ? 7.576 8.025 -25.449 1.00 54.04 375 GLU B CA 1
ATOM 5498 C C . GLU B 1 354 ? 7.217 8.791 -24.165 1.00 53.99 375 GLU B C 1
ATOM 5499 O O . GLU B 1 354 ? 6.270 8.431 -23.469 1.00 55.11 375 GLU B O 1
ATOM 5501 N N . LEU B 1 355 ? 7.965 9.857 -23.872 1.00 52.77 376 LEU B N 1
ATOM 5502 C CA . LEU B 1 355 ? 7.688 10.697 -22.697 1.00 52.97 376 LEU B CA 1
ATOM 5503 C C . LEU B 1 355 ? 6.367 11.443 -22.800 1.00 53.29 376 LEU B C 1
ATOM 5504 O O . LEU B 1 355 ? 5.665 11.608 -21.804 1.00 54.89 376 LEU B O 1
ATOM 5509 N N . HIS B 1 356 ? 6.128 12.044 -23.960 1.00 52.82 377 HIS B N 1
ATOM 5510 C CA . HIS B 1 356 ? 4.959 12.906 -24.166 1.00 52.45 377 HIS B CA 1
ATOM 5511 C C . HIS B 1 356 ? 5.076 14.186 -23.323 1.00 51.16 377 HIS B C 1
ATOM 5512 O O . HIS B 1 356 ? 4.115 14.620 -22.683 1.00 52.23 377 HIS B O 1
ATOM 5519 N N . HIS B 1 357 ? 6.287 14.732 -23.274 1.00 47.91 378 HIS B N 1
ATOM 5520 C CA . HIS B 1 357 ? 6.528 16.034 -22.674 1.00 45.87 378 HIS B CA 1
ATOM 5521 C C . HIS B 1 357 ? 7.587 16.788 -23.489 1.00 44.49 378 HIS B C 1
ATOM 5522 O O . HIS B 1 357 ? 8.794 16.573 -23.322 1.00 42.87 378 HIS B O 1
ATOM 5529 N N . GLU B 1 358 ? 7.117 17.681 -24.354 1.00 42.35 379 GLU B N 1
ATOM 5530 C CA . GLU B 1 358 ? 7.958 18.369 -25.337 1.00 42.60 379 GLU B CA 1
ATOM 5531 C C . GLU B 1 358 ? 9.209 19.024 -24.741 1.00 41.26 379 GLU B C 1
ATOM 5532 O O . GLU B 1 358 ? 10.319 18.849 -25.261 1.00 39.74 379 GLU B O 1
ATOM 5535 N N . GLY B 1 359 ? 9.007 19.837 -23.702 1.00 39.36 380 GLY B N 1
ATOM 5536 C CA . GLY B 1 359 ? 10.099 20.549 -23.035 1.00 37.43 380 GLY B CA 1
ATOM 5537 C C . GLY B 1 359 ? 11.165 19.627 -22.454 1.00 36.26 380 GLY B C 1
ATOM 5538 O O . GLY B 1 359 ? 12.352 19.821 -22.685 1.00 35.60 380 GLY B O 1
ATOM 5539 N N . ILE B 1 360 ? 10.746 18.632 -21.684 1.00 35.51 381 ILE B N 1
ATOM 5540 C CA . ILE B 1 360 ? 11.705 17.702 -21.089 1.00 36.77 381 ILE B CA 1
ATOM 5541 C C . ILE B 1 360 ? 12.413 16.855 -22.148 1.00 36.31 381 ILE B C 1
ATOM 5542 O O . ILE B 1 360 ? 13.614 16.613 -22.045 1.00 38.22 381 ILE B O 1
ATOM 5547 N N . GLU B 1 361 ? 11.668 16.437 -23.177 1.00 35.32 382 GLU B N 1
ATOM 5548 C CA . GLU B 1 361 ? 12.235 15.677 -24.293 1.00 35.35 382 GLU B CA 1
ATOM 5549 C C . GLU B 1 361 ? 13.340 16.476 -24.970 1.00 35.94 382 GLU B C 1
ATOM 5550 O O . GLU B 1 361 ? 14.426 15.959 -25.231 1.00 36.34 382 GLU B O 1
ATOM 5556 N N . TYR B 1 362 ? 13.098 17.772 -25.115 1.00 35.43 383 TYR B N 1
ATOM 5557 C CA . TYR B 1 362 ? 14.036 18.684 -25.758 1.00 36.79 383 TYR B CA 1
ATOM 5558 C C . TYR B 1 362 ? 15.362 18.801 -24.976 1.00 36.34 383 TYR B C 1
ATOM 5559 O O . TYR B 1 362 ? 16.460 18.755 -25.565 1.00 35.63 383 TYR B O 1
ATOM 5568 N N . VAL B 1 363 ? 15.259 18.866 -23.650 1.00 33.53 384 VAL B N 1
ATOM 5569 C CA . VAL B 1 363 ? 16.432 18.955 -22.810 1.00 31.48 384 VAL B CA 1
ATOM 5570 C C . VAL B 1 363 ? 17.228 17.645 -22.826 1.00 31.92 384 VAL B C 1
ATOM 5571 O O . VAL B 1 363 ? 18.455 17.651 -22.928 1.00 31.92 384 VAL B O 1
ATOM 5575 N N . LEU B 1 364 ? 16.518 16.526 -22.802 1.00 31.57 385 LEU B N 1
ATOM 5576 C CA . LEU B 1 364 ? 17.165 15.234 -22.781 1.00 31.45 385 LEU B CA 1
ATOM 5577 C C . LEU B 1 364 ? 17.883 14.919 -24.105 1.00 33.04 385 LEU B C 1
ATOM 5578 O O . LEU B 1 364 ? 18.969 14.314 -24.101 1.00 32.66 385 LEU B O 1
ATOM 5583 N N . LYS B 1 365 ? 17.314 15.376 -25.224 1.00 33.89 386 LYS B N 1
ATOM 5584 C CA . LYS B 1 365 ? 17.965 15.209 -26.533 1.00 35.35 386 LYS B CA 1
ATOM 5585 C C . LYS B 1 365 ? 19.226 16.056 -26.625 1.00 36.39 386 LYS B C 1
ATOM 5586 O O . LYS B 1 365 ? 20.244 15.605 -27.142 1.00 38.04 386 LYS B O 1
ATOM 5592 N N . TYR B 1 366 ? 19.170 17.278 -26.105 1.00 36.44 387 TYR B N 1
ATOM 5593 C CA . TYR B 1 366 ? 20.355 18.114 -26.073 1.00 36.96 387 TYR B CA 1
ATOM 5594 C C . TYR B 1 366 ? 21.413 17.497 -25.145 1.00 37.19 387 TYR B C 1
ATOM 5595 O O . TYR B 1 366 ? 22.595 17.405 -25.497 1.00 35.29 387 TYR B O 1
ATOM 5604 N N . LEU B 1 367 ? 20.970 17.013 -23.989 1.00 37.09 388 LEU B N 1
ATOM 5605 C CA . LEU B 1 367 ? 21.869 16.360 -23.056 1.00 38.29 388 LEU B CA 1
ATOM 5606 C C . LEU B 1 367 ? 22.580 15.196 -23.734 1.00 39.40 388 LEU B C 1
ATOM 5607 O O . LEU B 1 367 ? 23.788 15.002 -23.559 1.00 39.72 388 LEU B O 1
ATOM 5612 N N . LEU B 1 368 ? 21.829 14.423 -24.506 1.00 39.12 389 LEU B N 1
ATOM 5613 C CA . LEU B 1 368 ? 22.368 13.236 -25.136 1.00 41.09 389 LEU B CA 1
ATOM 5614 C C . LEU B 1 368 ? 23.452 13.594 -26.147 1.00 41.92 389 LEU B C 1
ATOM 5615 O O . LEU B 1 368 ? 24.477 12.930 -26.223 1.00 42.56 389 LEU B O 1
ATOM 5620 N N . GLU B 1 369 ? 23.254 14.695 -26.861 1.00 43.26 390 GLU B N 1
ATOM 5621 C CA . GLU B 1 369 ? 24.223 15.142 -27.856 1.00 44.63 390 GLU B CA 1
ATOM 5622 C C . GLU B 1 369 ? 25.511 15.652 -27.216 1.00 44.48 390 GLU B C 1
ATOM 5623 O O . GLU B 1 369 ? 26.588 15.525 -27.792 1.00 44.32 390 GLU B O 1
ATOM 5629 N N . ILE B 1 370 ? 25.409 16.113 -25.975 1.00 44.25 391 ILE B N 1
ATOM 5630 C CA . ILE B 1 370 ? 26.494 16.854 -25.355 1.00 44.02 391 ILE B CA 1
ATOM 5631 C C . ILE B 1 370 ? 27.162 16.118 -24.155 1.00 43.97 391 ILE B C 1
ATOM 5632 O O . ILE B 1 370 ? 28.164 16.583 -23.614 1.00 43.42 391 ILE B O 1
ATOM 5636 N N . LEU B 1 371 ? 26.685 14.911 -23.853 1.00 43.36 392 LEU B N 1
ATOM 5637 C CA . LEU B 1 371 ? 27.173 14.147 -22.692 1.00 42.97 392 LEU B CA 1
ATOM 5638 C C . LEU B 1 371 ? 28.702 14.055 -22.569 1.00 44.01 392 LEU B C 1
ATOM 5639 O O . LEU B 1 371 ? 29.260 14.271 -21.494 1.00 43.56 392 LEU B O 1
ATOM 5644 N N . PHE B 1 372 ? 29.359 13.633 -23.639 1.00 44.20 393 PHE B N 1
ATOM 5645 C CA . PHE B 1 372 ? 30.770 13.285 -23.555 1.00 45.65 393 PHE B CA 1
ATOM 5646 C C . PHE B 1 372 ? 31.727 14.464 -23.650 1.00 46.57 393 PHE B C 1
ATOM 5647 O O . PHE B 1 372 ? 32.871 14.364 -23.226 1.00 46.26 393 PHE B O 1
ATOM 5655 N N . THR B 1 373 ? 31.228 15.601 -24.122 1.00 48.04 394 THR B N 1
ATOM 5656 C CA . THR B 1 373 ? 32.046 16.807 -24.229 1.00 49.72 394 THR B CA 1
ATOM 5657 C C . THR B 1 373 ? 31.667 17.844 -23.174 1.00 50.00 394 THR B C 1
ATOM 5658 O O . THR B 1 373 ? 32.524 18.578 -22.681 1.00 50.42 394 THR B O 1
ATOM 5662 N N . GLY B 1 374 ? 30.374 17.920 -22.856 1.00 49.63 395 GLY B N 1
ATOM 5663 C CA . GLY B 1 374 ? 29.876 18.874 -21.867 1.00 49.20 395 GLY B CA 1
ATOM 5664 C C . GLY B 1 374 ? 29.110 20.033 -22.479 1.00 49.58 395 GLY B C 1
ATOM 5665 O O . GLY B 1 374 ? 29.416 20.475 -23.588 1.00 50.00 395 GLY B O 1
ATOM 5666 N N . PHE C 1 16 ? 77.417 -32.389 -17.703 1.00 48.25 37 PHE C N 1
ATOM 5667 C CA . PHE C 1 16 ? 77.551 -31.147 -16.871 1.00 45.93 37 PHE C CA 1
ATOM 5668 C C . PHE C 1 16 ? 76.292 -30.886 -16.046 1.00 44.92 37 PHE C C 1
ATOM 5669 O O . PHE C 1 16 ? 76.375 -30.596 -14.858 1.00 43.31 37 PHE C O 1
ATOM 5677 N N . ARG C 1 17 ? 75.128 -31.047 -16.663 1.00 45.60 38 ARG C N 1
ATOM 5678 C CA . ARG C 1 17 ? 73.872 -30.884 -15.937 1.00 47.22 38 ARG C CA 1
ATOM 5679 C C . ARG C 1 17 ? 73.696 -32.007 -14.912 1.00 46.59 38 ARG C C 1
ATOM 5680 O O . ARG C 1 17 ? 73.191 -31.778 -13.815 1.00 45.42 38 ARG C O 1
ATOM 5682 N N . ASN C 1 18 ? 74.248 -33.178 -15.225 1.00 46.85 39 ASN C N 1
ATOM 5683 C CA . ASN C 1 18 ? 74.212 -34.323 -14.309 1.00 46.77 39 ASN C CA 1
ATOM 5684 C C . ASN C 1 18 ? 75.082 -34.138 -13.085 1.00 45.67 39 ASN C C 1
ATOM 5685 O O . ASN C 1 18 ? 74.843 -34.743 -12.057 1.00 46.76 39 ASN C O 1
ATOM 5690 N N . MET C 1 19 ? 76.091 -33.289 -13.209 1.00 44.66 40 MET C N 1
ATOM 5691 C CA . MET C 1 19 ? 77.056 -33.068 -12.139 1.00 43.76 40 MET C CA 1
ATOM 5692 C C . MET C 1 19 ? 76.570 -32.079 -11.055 1.00 41.02 40 MET C C 1
ATOM 5693 O O . MET C 1 19 ? 77.177 -31.974 -9.992 1.00 39.49 40 MET C O 1
ATOM 5698 N N . TYR C 1 20 ? 75.499 -31.342 -11.343 1.00 37.90 41 TYR C N 1
ATOM 5699 C CA . TYR C 1 20 ? 74.994 -30.326 -10.402 1.00 36.48 41 TYR C CA 1
ATOM 5700 C C . TYR C 1 20 ? 74.895 -30.821 -8.942 1.00 35.49 41 TYR C C 1
ATOM 5701 O O . TYR C 1 20 ? 75.442 -30.202 -8.030 1.00 34.72 41 TYR C O 1
ATOM 5710 N N . ASP C 1 21 ? 74.165 -31.909 -8.735 1.00 33.79 42 ASP C N 1
ATOM 5711 C CA . ASP C 1 21 ? 73.952 -32.463 -7.389 1.00 34.14 42 ASP C CA 1
ATOM 5712 C C . ASP C 1 21 ? 75.245 -32.587 -6.601 1.00 32.49 42 ASP C C 1
ATOM 5713 O O . ASP C 1 21 ? 75.272 -32.309 -5.405 1.00 31.01 42 ASP C O 1
ATOM 5718 N N . LYS C 1 22 ? 76.280 -33.132 -7.242 1.00 31.18 43 LYS C N 1
ATOM 5719 C CA . LYS C 1 22 ? 77.558 -33.325 -6.578 1.00 31.98 43 LYS C CA 1
ATOM 5720 C C . LYS C 1 22 ? 78.058 -32.028 -5.948 1.00 29.90 43 LYS C C 1
ATOM 5721 O O . LYS C 1 22 ? 78.490 -32.020 -4.806 1.00 29.00 43 LYS C O 1
ATOM 5727 N N . TYR C 1 23 ? 78.062 -30.949 -6.721 1.00 29.63 44 TYR C N 1
ATOM 5728 C CA . TYR C 1 23 ? 78.586 -29.678 -6.218 1.00 28.90 44 TYR C CA 1
ATOM 5729 C C . TYR C 1 23 ? 77.670 -29.013 -5.172 1.00 29.23 44 TYR C C 1
ATOM 5730 O O . TYR C 1 23 ? 78.148 -28.545 -4.129 1.00 28.37 44 TYR C O 1
ATOM 5739 N N . ARG C 1 24 ? 76.360 -29.042 -5.402 1.00 29.13 45 ARG C N 1
ATOM 5740 C CA . ARG C 1 24 ? 75.424 -28.515 -4.405 1.00 29.31 45 ARG C CA 1
ATOM 5741 C C . ARG C 1 24 ? 75.614 -29.227 -3.053 1.00 29.37 45 ARG C C 1
ATOM 5742 O O . ARG C 1 24 ? 75.772 -28.589 -2.022 1.00 28.45 45 ARG C O 1
ATOM 5750 N N . ASP C 1 25 ? 75.643 -30.557 -3.083 1.00 29.22 46 ASP C N 1
ATOM 5751 C CA . ASP C 1 25 ? 75.758 -31.344 -1.858 1.00 29.99 46 ASP C CA 1
ATOM 5752 C C . ASP C 1 25 ? 77.140 -31.217 -1.161 1.00 29.47 46 ASP C C 1
ATOM 5753 O O . ASP C 1 25 ? 77.226 -31.264 0.073 1.00 28.10 46 ASP C O 1
ATOM 5758 N N . ALA C 1 26 ? 78.206 -31.030 -1.946 1.00 27.55 47 ALA C N 1
ATOM 5759 C CA . ALA C 1 26 ? 79.527 -30.794 -1.364 1.00 26.38 47 ALA C CA 1
ATOM 5760 C C . ALA C 1 26 ? 79.469 -29.536 -0.477 1.00 26.78 47 ALA C C 1
ATOM 5761 O O . ALA C 1 26 ? 79.900 -29.556 0.681 1.00 25.99 47 ALA C O 1
ATOM 5763 N N . PHE C 1 27 ? 78.842 -28.482 -0.988 1.00 26.17 48 PHE C N 1
ATOM 5764 C CA . PHE C 1 27 ? 78.654 -27.272 -0.194 1.00 26.03 48 PHE C CA 1
ATOM 5765 C C . PHE C 1 27 ? 77.680 -27.501 0.962 1.00 27.26 48 PHE C C 1
ATOM 5766 O O . PHE C 1 27 ? 77.941 -27.083 2.095 1.00 27.31 48 PHE C O 1
ATOM 5774 N N . LEU C 1 28 ? 76.533 -28.104 0.661 1.00 26.45 49 LEU C N 1
ATOM 5775 C CA . LEU C 1 28 ? 75.529 -28.359 1.687 1.00 29.01 49 LEU C CA 1
ATOM 5776 C C . LEU C 1 28 ? 76.111 -29.198 2.803 1.00 30.03 49 LEU C C 1
ATOM 5777 O O . LEU C 1 28 ? 75.689 -29.096 3.938 1.00 31.20 49 LEU C O 1
ATOM 5782 N N . SER C 1 29 ? 77.095 -30.026 2.463 1.00 31.58 50 SER C N 1
ATOM 5783 C CA . SER C 1 29 ? 77.754 -30.886 3.433 1.00 32.90 50 SER C CA 1
ATOM 5784 C C . SER C 1 29 ? 78.750 -30.110 4.309 1.00 32.00 50 SER C C 1
ATOM 5785 O O . SER C 1 29 ? 78.992 -30.476 5.465 1.00 30.60 50 SER C O 1
ATOM 5788 N N . HIS C 1 30 ? 79.315 -29.035 3.761 1.00 31.21 51 HIS C N 1
ATOM 5789 C CA . HIS C 1 30 ? 80.128 -28.116 4.561 1.00 31.05 51 HIS C CA 1
ATOM 5790 C C . HIS C 1 30 ? 79.269 -27.446 5.654 1.00 30.40 51 HIS C C 1
ATOM 5791 O O . HIS C 1 30 ? 79.667 -27.385 6.830 1.00 30.88 51 HIS C O 1
ATOM 5798 N N . LEU C 1 31 ? 78.078 -26.995 5.282 1.00 28.46 52 LEU C N 1
ATOM 5799 C CA . LEU C 1 31 ? 77.173 -26.380 6.258 1.00 29.42 52 LEU C CA 1
ATOM 5800 C C . LEU C 1 31 ? 76.776 -27.390 7.333 1.00 30.41 52 LEU C C 1
ATOM 5801 O O . LEU C 1 31 ? 76.634 -27.038 8.507 1.00 31.79 52 LEU C O 1
ATOM 5806 N N . ASN C 1 32 ? 76.642 -28.653 6.928 1.00 30.03 53 ASN C N 1
ATOM 5807 C CA . ASN C 1 32 ? 76.217 -29.721 7.828 1.00 31.70 53 ASN C CA 1
ATOM 5808 C C . ASN C 1 32 ? 77.251 -30.065 8.912 1.00 32.14 53 ASN C C 1
ATOM 5809 O O . ASN C 1 32 ? 76.914 -30.663 9.928 1.00 33.57 53 ASN C O 1
ATOM 5814 N N . GLU C 1 33 ? 78.499 -29.666 8.707 1.00 32.21 54 GLU C N 1
ATOM 5815 C CA . GLU C 1 33 ? 79.525 -29.876 9.723 1.00 33.34 54 GLU C CA 1
ATOM 5816 C C . GLU C 1 33 ? 79.437 -28.880 10.894 1.00 31.75 54 GLU C C 1
ATOM 5817 O O . GLU C 1 33 ? 80.103 -29.065 11.903 1.00 31.17 54 GLU C O 1
ATOM 5823 N N . TYR C 1 34 ? 78.691 -27.785 10.722 1.00 29.66 55 TYR C N 1
ATOM 5824 C CA . TYR C 1 34 ? 78.610 -26.760 11.784 1.00 29.97 55 TYR C CA 1
ATOM 5825 C C . TYR C 1 34 ? 78.128 -27.370 13.096 1.00 30.68 55 TYR C C 1
ATOM 5826 O O . TYR C 1 34 ? 77.385 -28.344 13.085 1.00 31.16 55 TYR C O 1
ATOM 5835 N N . SER C 1 35 ? 78.627 -26.847 14.221 1.00 30.69 56 SER C N 1
ATOM 5836 C CA . SER C 1 35 ? 78.170 -27.280 15.543 1.00 31.64 56 SER C CA 1
ATOM 5837 C C . SER C 1 35 ? 76.816 -26.668 15.822 1.00 30.65 56 SER C C 1
ATOM 5838 O O . SER C 1 35 ? 76.721 -25.561 16.357 1.00 30.29 56 SER C O 1
ATOM 5841 N N . LEU C 1 36 ? 75.779 -27.336 15.345 1.00 29.78 57 LEU C N 1
ATOM 5842 C CA . LEU C 1 36 ? 74.423 -26.887 15.507 1.00 28.86 57 LEU C CA 1
ATOM 5843 C C . LEU C 1 36 ? 73.613 -28.073 15.977 1.00 30.38 57 LEU C C 1
ATOM 5844 O O . LEU C 1 36 ? 73.943 -29.209 15.651 1.00 29.25 57 LEU C O 1
ATOM 5849 N N . GLU C 1 37 ? 72.542 -27.823 16.723 1.00 31.30 58 GLU C N 1
ATOM 5850 C CA . GLU C 1 37 ? 71.637 -28.917 17.122 1.00 34.14 58 GLU C CA 1
ATOM 5851 C C . GLU C 1 37 ? 71.067 -29.586 15.872 1.00 34.22 58 GLU C C 1
ATOM 5852 O O . GLU C 1 37 ? 70.815 -28.917 14.862 1.00 33.40 58 GLU C O 1
ATOM 5858 N N . GLU C 1 38 ? 70.806 -30.889 15.964 1.00 35.38 59 GLU C N 1
ATOM 5859 C CA . GLU C 1 38 ? 70.401 -31.681 14.810 1.00 37.57 59 GLU C CA 1
ATOM 5860 C C . GLU C 1 38 ? 69.120 -31.192 14.145 1.00 38.03 59 GLU C C 1
ATOM 5861 O O . GLU C 1 38 ? 69.026 -31.192 12.916 1.00 39.82 59 GLU C O 1
ATOM 5867 N N . GLU C 1 39 ? 68.119 -30.820 14.942 1.00 37.54 60 GLU C N 1
ATOM 5868 C CA . GLU C 1 39 ? 66.881 -30.272 14.375 1.00 37.88 60 GLU C CA 1
ATOM 5869 C C . GLU C 1 39 ? 67.202 -29.033 13.535 1.00 36.29 60 GLU C C 1
ATOM 5870 O O . GLU C 1 39 ? 66.697 -28.871 12.419 1.00 35.55 60 GLU C O 1
ATOM 5873 N N . ILE C 1 40 ? 68.058 -28.171 14.070 1.00 35.21 61 ILE C N 1
ATOM 5874 C CA . ILE C 1 40 ? 68.457 -26.951 13.365 1.00 34.11 61 ILE C CA 1
ATOM 5875 C C . ILE C 1 40 ? 69.157 -27.282 12.024 1.00 33.30 61 ILE C C 1
ATOM 5876 O O . ILE C 1 40 ? 68.801 -26.739 10.978 1.00 32.77 61 ILE C O 1
ATOM 5881 N N . LYS C 1 41 ? 70.072 -28.245 12.056 1.00 32.62 62 LYS C N 1
ATOM 5882 C CA . LYS C 1 41 ? 70.799 -28.660 10.854 1.00 32.74 62 LYS C CA 1
ATOM 5883 C C . LYS C 1 41 ? 69.882 -29.119 9.728 1.00 33.66 62 LYS C C 1
ATOM 5884 O O . LYS C 1 41 ? 70.146 -28.823 8.552 1.00 31.43 62 LYS C O 1
ATOM 5890 N N . GLU C 1 42 ? 68.868 -29.929 10.068 1.00 33.76 63 GLU C N 1
ATOM 5891 C CA . GLU C 1 42 ? 67.892 -30.397 9.058 1.00 35.66 63 GLU C CA 1
ATOM 5892 C C . GLU C 1 42 ? 67.041 -29.250 8.445 1.00 35.19 63 GLU C C 1
ATOM 5893 O O . GLU C 1 42 ? 66.795 -29.237 7.237 1.00 34.72 63 GLU C O 1
ATOM 5899 N N . HIS C 1 43 ? 66.643 -28.271 9.260 1.00 33.25 64 HIS C N 1
ATOM 5900 C CA . HIS C 1 43 ? 65.974 -27.092 8.712 1.00 34.05 64 HIS C CA 1
ATOM 5901 C C . HIS C 1 43 ? 66.908 -26.388 7.731 1.00 32.87 64 HIS C C 1
ATOM 5902 O O . HIS C 1 43 ? 66.521 -26.065 6.600 1.00 31.47 64 HIS C O 1
ATOM 5909 N N . ILE C 1 44 ? 68.148 -26.183 8.163 1.00 31.30 65 ILE C N 1
ATOM 5910 C CA . ILE C 1 44 ? 69.138 -25.511 7.348 1.00 31.73 65 ILE C CA 1
ATOM 5911 C C . ILE C 1 44 ? 69.376 -26.218 6.013 1.00 31.45 65 ILE C C 1
ATOM 5912 O O . ILE C 1 44 ? 69.354 -25.584 4.961 1.00 30.66 65 ILE C O 1
ATOM 5916 N N . SER C 1 45 ? 69.485 -27.539 6.037 1.00 31.55 66 SER C N 1
ATOM 5917 C CA . SER C 1 45 ? 69.736 -28.253 4.798 1.00 32.58 66 SER C CA 1
ATOM 5918 C C . SER C 1 45 ? 68.531 -28.143 3.861 1.00 31.00 66 SER C C 1
ATOM 5919 O O . SER C 1 45 ? 68.695 -27.895 2.678 1.00 30.52 66 SER C O 1
ATOM 5922 N N . LYS C 1 46 ? 67.326 -28.172 4.430 1.00 30.04 67 LYS C N 1
ATOM 5923 C CA . LYS C 1 46 ? 66.101 -28.020 3.638 1.00 30.96 67 LYS C CA 1
ATOM 5924 C C . LYS C 1 46 ? 66.015 -26.650 2.961 1.00 29.41 67 LYS C C 1
ATOM 5925 O O . LYS C 1 46 ? 65.770 -26.559 1.760 1.00 29.21 67 LYS C O 1
ATOM 5927 N N . TYR C 1 47 ? 66.188 -25.585 3.737 1.00 28.03 68 TYR C N 1
ATOM 5928 C CA . TYR C 1 47 ? 66.172 -24.236 3.172 1.00 26.52 68 TYR C CA 1
ATOM 5929 C C . TYR C 1 47 ? 67.257 -24.038 2.090 1.00 25.76 68 TYR C C 1
ATOM 5930 O O . TYR C 1 47 ? 66.973 -23.554 0.998 1.00 24.98 68 TYR C O 1
ATOM 5939 N N . TYR C 1 48 ? 68.493 -24.397 2.397 1.00 25.28 69 TYR C N 1
ATOM 5940 C CA . TYR C 1 48 ? 69.585 -24.126 1.457 1.00 24.97 69 TYR C CA 1
ATOM 5941 C C . TYR C 1 48 ? 69.569 -24.983 0.202 1.00 25.76 69 TYR C C 1
ATOM 5942 O O . TYR C 1 48 ? 69.954 -24.520 -0.877 1.00 25.07 69 TYR C O 1
ATOM 5951 N N . LYS C 1 49 ? 69.106 -26.222 0.329 1.00 25.15 70 LYS C N 1
ATOM 5952 C CA . LYS C 1 49 ? 68.898 -27.050 -0.847 1.00 26.97 70 LYS C CA 1
ATOM 5953 C C . LYS C 1 49 ? 67.907 -26.379 -1.825 1.00 27.35 70 LYS C C 1
ATOM 5954 O O . LYS C 1 49 ? 68.129 -26.369 -3.042 1.00 28.48 70 LYS C O 1
ATOM 5960 N N . LEU C 1 50 ? 66.844 -25.779 -1.291 1.00 26.13 71 LEU C N 1
ATOM 5961 C CA . LEU C 1 50 ? 65.891 -25.079 -2.138 1.00 27.44 71 LEU C CA 1
ATOM 5962 C C . LEU C 1 50 ? 66.506 -23.809 -2.740 1.00 26.85 71 LEU C C 1
ATOM 5963 O O . LEU C 1 50 ? 66.324 -23.528 -3.933 1.00 26.13 71 LEU C O 1
ATOM 5968 N N . LEU C 1 51 ? 67.210 -23.034 -1.915 1.00 25.70 72 LEU C N 1
ATOM 5969 C CA . LEU C 1 51 ? 67.897 -21.841 -2.410 1.00 24.97 72 LEU C CA 1
ATOM 5970 C C . LEU C 1 51 ? 68.691 -22.177 -3.673 1.00 25.04 72 LEU C C 1
ATOM 5971 O O . LEU C 1 51 ? 68.561 -21.507 -4.696 1.00 26.69 72 LEU C O 1
ATOM 5976 N N . PHE C 1 52 ? 69.526 -23.206 -3.594 1.00 24.04 73 PHE C N 1
ATOM 5977 C CA . PHE C 1 52 ? 70.337 -23.607 -4.733 1.00 25.76 73 PHE C CA 1
ATOM 5978 C C . PHE C 1 52 ? 69.514 -24.118 -5.937 1.00 26.10 73 PHE C C 1
ATOM 5979 O O . PHE C 1 52 ? 69.727 -23.690 -7.067 1.00 27.01 73 PHE C O 1
ATOM 5987 N N . ASP C 1 53 ? 68.576 -25.019 -5.690 1.00 26.45 74 ASP C N 1
ATOM 5988 C CA . ASP C 1 53 ? 67.800 -25.599 -6.775 1.00 27.03 74 ASP C CA 1
ATOM 5989 C C . ASP C 1 53 ? 66.958 -24.555 -7.457 1.00 27.01 74 ASP C C 1
ATOM 5990 O O . ASP C 1 53 ? 66.915 -24.478 -8.686 1.00 26.73 74 ASP C O 1
ATOM 5995 N N . TYR C 1 54 ? 66.277 -23.753 -6.656 1.00 26.50 75 TYR C N 1
ATOM 5996 C CA . TYR C 1 54 ? 65.376 -22.767 -7.175 1.00 26.78 75 TYR C CA 1
ATOM 5997 C C . TYR C 1 54 ? 66.087 -21.754 -8.064 1.00 28.48 75 TYR C C 1
ATOM 5998 O O . TYR C 1 54 ? 65.536 -21.313 -9.070 1.00 29.47 75 TYR C O 1
ATOM 6007 N N . ASN C 1 55 ? 67.324 -21.409 -7.713 1.00 28.57 76 ASN C N 1
ATOM 6008 C CA . ASN C 1 55 ? 68.019 -20.317 -8.399 1.00 29.74 76 ASN C CA 1
ATOM 6009 C C . ASN C 1 55 ? 69.175 -20.705 -9.312 1.00 30.73 76 ASN C C 1
ATOM 6010 O O . ASN C 1 55 ? 69.584 -19.906 -10.156 1.00 30.73 76 ASN C O 1
ATOM 6015 N N . CYS C 1 56 ? 69.701 -21.920 -9.159 1.00 30.98 77 CYS C N 1
ATOM 6016 C CA . CYS C 1 56 ? 70.845 -22.344 -9.970 1.00 33.17 77 CYS C CA 1
ATOM 6017 C C . CYS C 1 56 ? 70.440 -23.111 -11.229 1.00 35.17 77 CYS C C 1
ATOM 6018 O O . CYS C 1 56 ? 71.184 -23.131 -12.209 1.00 36.35 77 CYS C O 1
ATOM 6021 N N . LEU C 1 57 ? 69.224 -23.667 -11.217 1.00 36.01 78 LEU C N 1
ATOM 6022 C CA . LEU C 1 57 ? 68.703 -24.501 -12.320 1.00 37.53 78 LEU C CA 1
ATOM 6023 C C . LEU C 1 57 ? 67.660 -23.757 -13.160 1.00 38.64 78 LEU C C 1
ATOM 6024 O O . LEU C 1 57 ? 66.891 -22.959 -12.633 1.00 40.50 78 LEU C O 1
ATOM 6029 N N . GLY C 1 58 ? 67.566 -24.098 -14.442 1.00 38.69 79 GLY C N 1
ATOM 6030 C CA . GLY C 1 58 ? 66.509 -23.536 -15.289 1.00 39.39 79 GLY C CA 1
ATOM 6031 C C . GLY C 1 58 ? 66.968 -22.573 -16.371 1.00 39.55 79 GLY C C 1
ATOM 6032 O O . GLY C 1 58 ? 66.214 -22.271 -17.289 1.00 39.37 79 GLY C O 1
ATOM 6033 N N . GLY C 1 59 ? 68.194 -22.066 -16.242 1.00 39.23 80 GLY C N 1
ATOM 6034 C CA . GLY C 1 59 ? 68.749 -21.134 -17.224 1.00 39.86 80 GLY C CA 1
ATOM 6035 C C . GLY C 1 59 ? 69.370 -21.870 -18.393 1.00 39.48 80 GLY C C 1
ATOM 6036 O O . GLY C 1 59 ? 69.258 -23.087 -18.490 1.00 39.86 80 GLY C O 1
ATOM 6037 N N . LYS C 1 60 ? 70.082 -21.145 -19.251 1.00 39.12 81 LYS C N 1
ATOM 6038 C CA . LYS C 1 60 ? 70.706 -21.766 -20.422 1.00 39.83 81 LYS C CA 1
ATOM 6039 C C . LYS C 1 60 ? 72.092 -22.382 -20.135 1.00 38.18 81 LYS C C 1
ATOM 6040 O O . LYS C 1 60 ? 72.559 -23.227 -20.877 1.00 37.30 81 LYS C O 1
ATOM 6046 N N . ASN C 1 61 ? 72.733 -21.953 -19.055 1.00 37.25 82 ASN C N 1
ATOM 6047 C CA . ASN C 1 61 ? 74.054 -22.469 -18.715 1.00 37.09 82 ASN C CA 1
ATOM 6048 C C . ASN C 1 61 ? 75.093 -22.217 -19.811 1.00 36.71 82 ASN C C 1
ATOM 6049 O O . ASN C 1 61 ? 76.071 -22.958 -19.938 1.00 36.44 82 ASN C O 1
ATOM 6054 N N . ASN C 1 62 ? 74.880 -21.157 -20.587 1.00 36.13 83 ASN C N 1
ATOM 6055 C CA . ASN C 1 62 ? 75.848 -20.717 -21.584 1.00 35.87 83 ASN C CA 1
ATOM 6056 C C . ASN C 1 62 ? 77.216 -20.488 -20.951 1.00 35.36 83 ASN C C 1
ATOM 6057 O O . ASN C 1 62 ? 78.244 -20.917 -21.488 1.00 34.87 83 ASN C O 1
ATOM 6062 N N . ARG C 1 63 ? 77.222 -19.821 -19.800 1.00 34.59 84 ARG C N 1
ATOM 6063 C CA . ARG C 1 63 ? 78.474 -19.494 -19.112 1.00 34.35 84 ARG C CA 1
ATOM 6064 C C . ARG C 1 63 ? 79.208 -20.741 -18.632 1.00 33.67 84 ARG C C 1
ATOM 6065 O O . ARG C 1 63 ? 80.406 -20.883 -18.854 1.00 34.39 84 ARG C O 1
ATOM 6073 N N . GLY C 1 64 ? 78.475 -21.666 -18.025 1.00 32.79 85 GLY C N 1
ATOM 6074 C CA . GLY C 1 64 ? 79.067 -22.923 -17.566 1.00 32.50 85 GLY C CA 1
ATOM 6075 C C . GLY C 1 64 ? 79.607 -23.769 -18.709 1.00 32.75 85 GLY C C 1
ATOM 6076 O O . GLY C 1 64 ? 80.729 -24.288 -18.638 1.00 32.75 85 GLY C O 1
ATOM 6077 N N . ILE C 1 65 ? 78.784 -23.962 -19.736 1.00 32.39 86 ILE C N 1
ATOM 6078 C CA . ILE C 1 65 ? 79.194 -24.697 -20.924 1.00 34.56 86 ILE C CA 1
ATOM 6079 C C . ILE C 1 65 ? 80.466 -24.103 -21.528 1.00 34.51 86 ILE C C 1
ATOM 6080 O O . ILE C 1 65 ? 81.364 -24.837 -21.945 1.00 36.50 86 ILE C O 1
ATOM 6085 N N . LEU C 1 66 ? 80.570 -22.775 -21.506 1.00 33.29 87 LEU C N 1
ATOM 6086 C CA . LEU C 1 66 ? 81.729 -22.082 -22.087 1.00 31.89 87 LEU C CA 1
ATOM 6087 C C . LEU C 1 66 ? 83.042 -22.518 -21.411 1.00 31.38 87 LEU C C 1
ATOM 6088 O O . LEU C 1 66 ? 84.037 -22.815 -22.091 1.00 30.16 87 LEU C O 1
ATOM 6093 N N . VAL C 1 67 ? 82.991 -22.685 -20.092 1.00 30.07 88 VAL C N 1
ATOM 6094 C CA . VAL C 1 67 ? 84.118 -23.233 -19.331 1.00 31.10 88 VAL C CA 1
ATOM 6095 C C . VAL C 1 67 ? 84.467 -24.644 -19.793 1.00 31.53 88 VAL C C 1
ATOM 6096 O O . VAL C 1 67 ? 85.636 -24.951 -20.060 1.00 31.84 88 VAL C O 1
ATOM 6100 N N . ILE C 1 68 ? 83.462 -25.520 -19.814 1.00 31.82 89 ILE C N 1
ATOM 6101 C CA . ILE C 1 68 ? 83.679 -26.904 -20.158 1.00 31.65 89 ILE C CA 1
ATOM 6102 C C . ILE C 1 68 ? 84.313 -27.028 -21.548 1.00 33.44 89 ILE C C 1
ATOM 6103 O O . ILE C 1 68 ? 85.400 -27.601 -21.692 1.00 34.09 89 ILE C O 1
ATOM 6107 N N . LEU C 1 69 ? 83.716 -26.361 -22.532 1.00 33.21 90 LEU C N 1
ATOM 6108 C CA . LEU C 1 69 ? 84.219 -26.407 -23.900 1.00 33.81 90 LEU C CA 1
ATOM 6109 C C . LEU C 1 69 ? 85.623 -25.810 -24.035 1.00 33.72 90 LEU C C 1
ATOM 6110 O O . LEU C 1 69 ? 86.475 -26.381 -24.704 1.00 32.76 90 LEU C O 1
ATOM 6115 N N . ILE C 1 70 ? 85.834 -24.617 -23.478 1.00 33.35 91 ILE C N 1
ATOM 6116 C CA . ILE C 1 70 ? 87.160 -24.004 -23.553 1.00 32.95 91 ILE C CA 1
ATOM 6117 C C . ILE C 1 70 ? 88.193 -24.950 -22.966 1.00 33.68 91 ILE C C 1
ATOM 6118 O O . ILE C 1 70 ? 89.151 -25.318 -23.632 1.00 34.04 91 ILE C O 1
ATOM 6122 N N . TYR C 1 71 ? 87.937 -25.440 -21.765 1.00 34.83 92 TYR C N 1
ATOM 6123 C CA . TYR C 1 71 ? 88.849 -26.402 -21.157 1.00 35.95 92 TYR C CA 1
ATOM 6124 C C . TYR C 1 71 ? 89.140 -27.578 -22.098 1.00 37.03 92 TYR C C 1
ATOM 6125 O O . TYR C 1 71 ? 90.288 -27.996 -22.242 1.00 36.79 92 TYR C O 1
ATOM 6134 N N . GLU C 1 72 ? 88.104 -28.084 -22.758 1.00 36.93 93 GLU C N 1
ATOM 6135 C CA . GLU C 1 72 ? 88.258 -29.265 -23.599 1.00 37.74 93 GLU C CA 1
ATOM 6136 C C . GLU C 1 72 ? 89.125 -29.016 -24.817 1.00 38.39 93 GLU C C 1
ATOM 6137 O O . GLU C 1 72 ? 89.916 -29.873 -25.206 1.00 36.52 93 GLU C O 1
ATOM 6143 N N . TYR C 1 73 ? 88.989 -27.838 -25.414 1.00 37.30 94 TYR C N 1
ATOM 6144 C CA . TYR C 1 73 ? 89.724 -27.531 -26.626 1.00 38.95 94 TYR C CA 1
ATOM 6145 C C . TYR C 1 73 ? 91.084 -26.862 -26.401 1.00 38.99 94 TYR C C 1
ATOM 6146 O O . TYR C 1 73 ? 91.858 -26.723 -27.333 1.00 42.36 94 TYR C O 1
ATOM 6155 N N . VAL C 1 74 ? 91.395 -26.500 -25.159 1.00 39.20 95 VAL C N 1
ATOM 6156 C CA . VAL C 1 74 ? 92.704 -25.910 -24.864 1.00 39.85 95 VAL C CA 1
ATOM 6157 C C . VAL C 1 74 ? 93.716 -26.987 -24.493 1.00 41.40 95 VAL C C 1
ATOM 6158 O O . VAL C 1 74 ? 93.926 -27.940 -25.249 1.00 43.28 95 VAL C O 1
ATOM 6160 N N . ILE C 1 79 ? 90.876 -36.166 -21.968 1.00 53.26 100 ILE C N 1
ATOM 6161 C CA . ILE C 1 79 ? 90.654 -35.604 -20.630 1.00 54.74 100 ILE C CA 1
ATOM 6162 C C . ILE C 1 79 ? 90.064 -36.651 -19.686 1.00 54.88 100 ILE C C 1
ATOM 6163 O O . ILE C 1 79 ? 89.065 -37.299 -20.009 1.00 55.10 100 ILE C O 1
ATOM 6168 N N . ASN C 1 80 ? 90.674 -36.815 -18.518 1.00 54.97 101 ASN C N 1
ATOM 6169 C CA . ASN C 1 80 ? 90.172 -37.795 -17.567 1.00 55.57 101 ASN C CA 1
ATOM 6170 C C . ASN C 1 80 ? 89.045 -37.254 -16.678 1.00 55.91 101 ASN C C 1
ATOM 6171 O O . ASN C 1 80 ? 88.754 -36.036 -16.685 1.00 54.99 101 ASN C O 1
ATOM 6176 N N . SER C 1 81 ? 88.345 -38.156 -15.995 1.00 54.41 102 SER C N 1
ATOM 6177 C CA . SER C 1 81 ? 87.133 -37.765 -15.272 1.00 54.93 102 SER C CA 1
ATOM 6178 C C . SER C 1 81 ? 87.381 -36.855 -14.059 1.00 53.93 102 SER C C 1
ATOM 6179 O O . SER C 1 81 ? 86.525 -36.037 -13.708 1.00 54.44 102 SER C O 1
ATOM 6182 N N . SER C 1 82 ? 88.553 -36.971 -13.439 1.00 52.99 103 SER C N 1
ATOM 6183 C CA . SER C 1 82 ? 88.877 -36.113 -12.290 1.00 51.77 103 SER C CA 1
ATOM 6184 C C . SER C 1 82 ? 89.199 -34.703 -12.784 1.00 49.71 103 SER C C 1
ATOM 6185 O O . SER C 1 82 ? 89.006 -33.712 -12.065 1.00 49.08 103 SER C O 1
ATOM 6188 N N . GLU C 1 83 ? 89.699 -34.621 -14.007 1.00 46.86 104 GLU C N 1
ATOM 6189 C CA . GLU C 1 83 ? 89.949 -33.341 -14.629 1.00 45.97 104 GLU C CA 1
ATOM 6190 C C . GLU C 1 83 ? 88.621 -32.668 -14.975 1.00 44.44 104 GLU C C 1
ATOM 6191 O O . GLU C 1 83 ? 88.389 -31.529 -14.580 1.00 43.64 104 GLU C O 1
ATOM 6197 N N . TRP C 1 84 ? 87.670 -33.456 -15.470 1.00 43.29 105 TRP C N 1
ATOM 6198 C CA . TRP C 1 84 ? 86.313 -32.949 -15.674 1.00 42.96 105 TRP C CA 1
ATOM 6199 C C . TRP C 1 84 ? 85.721 -32.480 -14.351 1.00 40.92 105 TRP C C 1
ATOM 6200 O O . TRP C 1 84 ? 85.016 -31.466 -14.294 1.00 41.01 105 TRP C O 1
ATOM 6211 N N . GLU C 1 85 ? 86.054 -33.189 -13.279 1.00 38.53 106 GLU C N 1
ATOM 6212 C CA . GLU C 1 85 ? 85.529 -32.860 -11.968 1.00 35.69 106 GLU C CA 1
ATOM 6213 C C . GLU C 1 85 ? 85.895 -31.435 -11.555 1.00 34.44 106 GLU C C 1
ATOM 6214 O O . GLU C 1 85 ? 85.069 -30.717 -10.996 1.00 34.66 106 GLU C O 1
ATOM 6220 N N . LYS C 1 86 ? 87.121 -31.022 -11.861 1.00 32.39 107 LYS C N 1
ATOM 6221 C CA . LYS C 1 86 ? 87.568 -29.679 -11.530 1.00 31.59 107 LYS C CA 1
ATOM 6222 C C . LYS C 1 86 ? 86.960 -28.634 -12.475 1.00 30.68 107 LYS C C 1
ATOM 6223 O O . LYS C 1 86 ? 86.558 -27.563 -12.037 1.00 31.02 107 LYS C O 1
ATOM 6229 N N . ALA C 1 87 ? 86.934 -28.940 -13.773 1.00 28.74 108 ALA C N 1
ATOM 6230 C CA . ALA C 1 87 ? 86.384 -28.019 -14.756 1.00 28.59 108 ALA C CA 1
ATOM 6231 C C . ALA C 1 87 ? 84.899 -27.809 -14.513 1.00 28.72 108 ALA C C 1
ATOM 6232 O O . ALA C 1 87 ? 84.404 -26.688 -14.605 1.00 29.38 108 ALA C O 1
ATOM 6234 N N . ALA C 1 88 ? 84.193 -28.901 -14.225 1.00 27.46 109 ALA C N 1
ATOM 6235 C CA . ALA C 1 88 ? 82.758 -28.860 -13.935 1.00 28.83 109 ALA C CA 1
ATOM 6236 C C . ALA C 1 88 ? 82.443 -28.071 -12.661 1.00 29.03 109 ALA C C 1
ATOM 6237 O O . ALA C 1 88 ? 81.347 -27.530 -12.517 1.00 28.99 109 ALA C O 1
ATOM 6239 N N . CYS C 1 89 ? 83.360 -28.113 -11.696 1.00 28.75 110 CYS C N 1
ATOM 6240 C CA . CYS C 1 89 ? 83.244 -27.295 -10.501 1.00 28.26 110 CYS C CA 1
ATOM 6241 C C . CYS C 1 89 ? 83.225 -25.806 -10.854 1.00 28.37 110 CYS C C 1
ATOM 6242 O O . CYS C 1 89 ? 82.399 -25.055 -10.346 1.00 27.73 110 CYS C O 1
ATOM 6245 N N . LEU C 1 90 ? 84.189 -25.370 -11.664 1.00 28.38 111 LEU C N 1
ATOM 6246 C CA . LEU C 1 90 ? 84.257 -23.959 -12.063 1.00 27.25 111 LEU C CA 1
ATOM 6247 C C . LEU C 1 90 ? 83.064 -23.595 -12.929 1.00 26.73 111 LEU C C 1
ATOM 6248 O O . LEU C 1 90 ? 82.517 -22.499 -12.819 1.00 27.10 111 LEU C O 1
ATOM 6253 N N . ALA C 1 91 ? 82.614 -24.540 -13.743 1.00 25.38 112 ALA C N 1
ATOM 6254 C CA . ALA C 1 91 ? 81.431 -24.312 -14.566 1.00 25.27 112 ALA C CA 1
ATOM 6255 C C . ALA C 1 91 ? 80.206 -24.063 -13.693 1.00 25.59 112 ALA C C 1
ATOM 6256 O O . ALA C 1 91 ? 79.454 -23.102 -13.916 1.00 26.10 112 ALA C O 1
ATOM 6258 N N . TRP C 1 92 ? 80.040 -24.878 -12.657 1.00 23.17 113 TRP C N 1
ATOM 6259 C CA . TRP C 1 92 ? 78.937 -24.675 -11.740 1.00 25.05 113 TRP C CA 1
ATOM 6260 C C . TRP C 1 92 ? 79.108 -23.453 -10.827 1.00 25.03 113 TRP C C 1
ATOM 6261 O O . TRP C 1 92 ? 78.141 -22.739 -10.551 1.00 27.17 113 TRP C O 1
ATOM 6272 N N . CYS C 1 93 ? 80.342 -23.147 -10.462 1.00 24.47 114 CYS C N 1
ATOM 6273 C CA . CYS C 1 93 ? 80.602 -21.945 -9.699 1.00 24.56 114 CYS C CA 1
ATOM 6274 C C . CYS C 1 93 ? 80.158 -20.690 -10.454 1.00 24.19 114 CYS C C 1
ATOM 6275 O O . CYS C 1 93 ? 79.607 -19.780 -9.863 1.00 23.74 114 CYS C O 1
ATOM 6278 N N . ILE C 1 94 ? 80.320 -20.679 -11.773 1.00 25.22 115 ILE C N 1
ATOM 6279 C CA . ILE C 1 94 ? 79.869 -19.528 -12.556 1.00 25.35 115 ILE C CA 1
ATOM 6280 C C . ILE C 1 94 ? 78.345 -19.473 -12.682 1.00 25.88 115 ILE C C 1
ATOM 6281 O O . ILE C 1 94 ? 77.757 -18.391 -12.712 1.00 25.28 115 ILE C O 1
ATOM 6286 N N . GLU C 1 95 ? 77.702 -20.637 -12.694 1.00 24.93 116 GLU C N 1
ATOM 6287 C CA . GLU C 1 95 ? 76.250 -20.672 -12.683 1.00 25.87 116 GLU C CA 1
ATOM 6288 C C . GLU C 1 95 ? 75.722 -20.266 -11.312 1.00 25.32 116 GLU C C 1
ATOM 6289 O O . GLU C 1 95 ? 74.651 -19.700 -11.202 1.00 26.77 116 GLU C O 1
ATOM 6295 N N . ILE C 1 96 ? 76.490 -20.549 -10.267 1.00 25.01 117 ILE C N 1
ATOM 6296 C CA . ILE C 1 96 ? 76.109 -20.114 -8.933 1.00 23.96 117 ILE C CA 1
ATOM 6297 C C . ILE C 1 96 ? 76.292 -18.601 -8.811 1.00 23.28 117 ILE C C 1
ATOM 6298 O O . ILE C 1 96 ? 75.469 -17.920 -8.199 1.00 22.49 117 ILE C O 1
ATOM 6303 N N . LEU C 1 97 ? 77.362 -18.080 -9.420 1.00 20.77 118 LEU C N 1
ATOM 6304 C CA . LEU C 1 97 ? 77.598 -16.642 -9.460 1.00 21.07 118 LEU C CA 1
ATOM 6305 C C . LEU C 1 97 ? 76.413 -15.962 -10.157 1.00 22.63 118 LEU C C 1
ATOM 6306 O O . LEU C 1 97 ? 75.858 -14.975 -9.659 1.00 21.76 118 LEU C O 1
ATOM 6311 N N . GLN C 1 98 ? 76.049 -16.497 -11.323 1.00 22.59 119 GLN C N 1
ATOM 6312 C CA . GLN C 1 98 ? 74.901 -16.026 -12.077 1.00 23.89 119 GLN C CA 1
ATOM 6313 C C . GLN C 1 98 ? 73.639 -16.043 -11.212 1.00 24.08 119 GLN C C 1
ATOM 6314 O O . GLN C 1 98 ? 72.863 -15.098 -11.230 1.00 23.93 119 GLN C O 1
ATOM 6320 N N . ALA C 1 99 ? 73.511 -17.069 -10.372 1.00 22.61 120 ALA C N 1
ATOM 6321 C CA . ALA C 1 99 ? 72.371 -17.188 -9.475 1.00 24.14 120 ALA C CA 1
ATOM 6322 C C . ALA C 1 99 ? 72.335 -16.059 -8.420 1.00 24.38 120 ALA C C 1
ATOM 6323 O O . ALA C 1 99 ? 71.269 -15.483 -8.137 1.00 23.43 120 ALA C O 1
ATOM 6325 N N . ALA C 1 100 ? 73.492 -15.775 -7.820 1.00 24.24 121 ALA C N 1
ATOM 6326 C CA . ALA C 1 100 ? 73.601 -14.699 -6.827 1.00 23.11 121 ALA C CA 1
ATOM 6327 C C . ALA C 1 100 ? 73.241 -13.349 -7.456 1.00 24.17 121 ALA C C 1
ATOM 6328 O O . ALA C 1 100 ? 72.560 -12.522 -6.835 1.00 23.12 121 ALA C O 1
ATOM 6330 N N . PHE C 1 101 ? 73.767 -13.109 -8.657 1.00 23.24 122 PHE C N 1
ATOM 6331 C CA . PHE C 1 101 ? 73.503 -11.874 -9.393 1.00 23.94 122 PHE C CA 1
ATOM 6332 C C . PHE C 1 101 ? 72.026 -11.700 -9.755 1.00 24.25 122 PHE C C 1
ATOM 6333 O O . PHE C 1 101 ? 71.489 -10.595 -9.683 1.00 23.40 122 PHE C O 1
ATOM 6341 N N . LEU C 1 102 ? 71.383 -12.779 -10.188 1.00 24.18 123 LEU C N 1
ATOM 6342 C CA . LEU C 1 102 ? 69.967 -12.699 -10.552 1.00 24.96 123 LEU C CA 1
ATOM 6343 C C . LEU C 1 102 ? 69.080 -12.435 -9.347 1.00 23.45 123 LEU C C 1
ATOM 6344 O O . LEU C 1 102 ? 68.198 -11.578 -9.401 1.00 23.13 123 LEU C O 1
ATOM 6349 N N . VAL C 1 103 ? 69.335 -13.139 -8.245 1.00 22.68 124 VAL C N 1
ATOM 6350 C CA . VAL C 1 103 ? 68.581 -12.890 -7.029 1.00 22.77 124 VAL C CA 1
ATOM 6351 C C . VAL C 1 103 ? 68.741 -11.430 -6.622 1.00 23.34 124 VAL C C 1
ATOM 6352 O O . VAL C 1 103 ? 67.758 -10.746 -6.344 1.00 22.05 124 VAL C O 1
ATOM 6356 N N . ALA C 1 104 ? 69.989 -10.952 -6.617 1.00 21.34 125 ALA C N 1
ATOM 6357 C CA . ALA C 1 104 ? 70.284 -9.573 -6.232 1.00 22.31 125 ALA C CA 1
ATOM 6358 C C . ALA C 1 104 ? 69.672 -8.557 -7.215 1.00 24.13 125 ALA C C 1
ATOM 6359 O O . ALA C 1 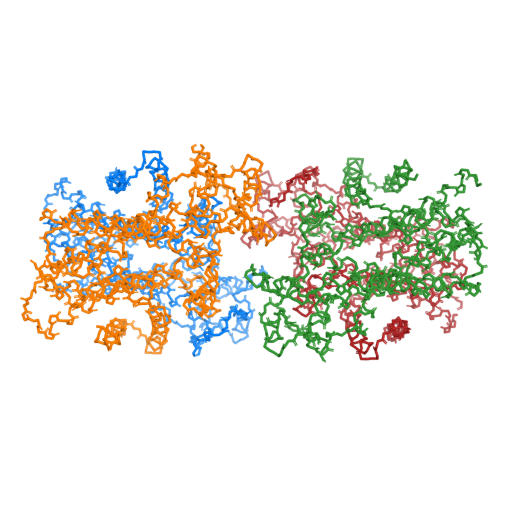104 ? 69.121 -7.528 -6.796 1.00 23.21 125 ALA C O 1
ATOM 6361 N N . ASP C 1 105 ? 69.780 -8.844 -8.513 1.00 24.23 126 ASP C N 1
ATOM 6362 C CA . ASP C 1 105 ? 69.211 -7.974 -9.532 1.00 25.87 126 ASP C CA 1
ATOM 6363 C C . ASP C 1 105 ? 67.703 -7.870 -9.357 1.00 25.87 126 ASP C C 1
ATOM 6364 O O . ASP C 1 105 ? 67.118 -6.812 -9.579 1.00 24.19 126 ASP C O 1
ATOM 6369 N N . ASP C 1 106 ? 67.069 -8.981 -8.998 1.00 24.71 127 ASP C N 1
ATOM 6370 C CA . ASP C 1 106 ? 65.617 -8.986 -8.830 1.00 25.68 127 ASP C CA 1
ATOM 6371 C C . ASP C 1 106 ? 65.185 -8.180 -7.604 1.00 25.35 127 ASP C C 1
ATOM 6372 O O . ASP C 1 106 ? 64.226 -7.418 -7.675 1.00 27.19 127 ASP C O 1
ATOM 6377 N N . ILE C 1 107 ? 65.987 -8.214 -6.544 1.00 24.54 128 ILE C N 1
ATOM 6378 C CA . ILE C 1 107 ? 65.732 -7.328 -5.394 1.00 24.81 128 ILE C CA 1
ATOM 6379 C C . ILE C 1 107 ? 65.874 -5.865 -5.808 1.00 26.53 128 ILE C C 1
ATOM 6380 O O . ILE C 1 107 ? 64.951 -5.068 -5.619 1.00 26.51 128 ILE C O 1
ATOM 6385 N N . MET C 1 108 ? 66.997 -5.539 -6.456 1.00 27.51 129 MET C N 1
ATOM 6386 C CA . MET C 1 108 ? 67.319 -4.145 -6.815 1.00 30.04 129 MET C CA 1
ATOM 6387 C C . MET C 1 108 ? 66.344 -3.509 -7.815 1.00 33.30 129 MET C C 1
ATOM 6388 O O . MET C 1 108 ? 66.070 -2.303 -7.739 1.00 33.86 129 MET C O 1
ATOM 6393 N N . ASP C 1 109 ? 65.899 -4.289 -8.799 1.00 33.11 130 ASP C N 1
ATOM 6394 C CA . ASP C 1 109 ? 64.997 -3.779 -9.837 1.00 36.44 130 ASP C CA 1
ATOM 6395 C C . ASP C 1 109 ? 63.538 -4.166 -9.582 1.00 37.50 130 ASP C C 1
ATOM 6396 O O . ASP C 1 109 ? 62.708 -4.105 -10.489 1.00 38.75 130 ASP C O 1
ATOM 6401 N N . LYS C 1 110 ? 63.233 -4.571 -8.353 1.00 38.15 131 LYS C N 1
ATOM 6402 C CA . LYS C 1 110 ? 61.882 -5.005 -8.003 1.00 39.98 131 LYS C CA 1
ATOM 6403 C C . LYS C 1 110 ? 61.296 -5.958 -9.052 1.00 38.65 131 LYS C C 1
ATOM 6404 O O . LYS C 1 110 ? 60.186 -5.755 -9.528 1.00 39.28 131 LYS C O 1
ATOM 6410 N N . GLY C 1 111 ? 62.046 -7.008 -9.383 1.00 36.81 132 GLY C N 1
ATOM 6411 C CA . GLY C 1 111 ? 61.623 -7.961 -10.403 1.00 37.00 132 GLY C CA 1
ATOM 6412 C C . GLY C 1 111 ? 60.380 -8.726 -9.978 1.00 37.16 132 GLY C C 1
ATOM 6413 O O . GLY C 1 111 ? 60.035 -8.753 -8.802 1.00 35.40 132 GLY C O 1
ATOM 6414 N N . GLU C 1 112 ? 59.729 -9.379 -10.936 1.00 37.48 133 GLU C N 1
ATOM 6415 C CA . GLU C 1 112 ? 58.498 -10.102 -10.654 1.00 38.03 133 GLU C CA 1
ATOM 6416 C C . GLU C 1 112 ? 58.608 -11.582 -11.085 1.00 37.49 133 GLU C C 1
ATOM 6417 O O . GLU C 1 112 ? 58.213 -12.490 -10.343 1.00 36.31 133 GLU C O 1
ATOM 6423 N N . MET C 1 113 ? 59.272 -11.816 -12.215 1.00 38.21 134 MET C N 1
ATOM 6424 C CA . MET C 1 113 ? 59.455 -13.170 -12.740 1.00 37.33 134 MET C CA 1
ATOM 6425 C C . MET C 1 113 ? 60.874 -13.375 -13.277 1.00 36.55 134 MET C C 1
ATOM 6426 O O . MET C 1 113 ? 61.432 -12.497 -13.925 1.00 36.43 134 MET C O 1
ATOM 6431 N N . ARG C 1 114 ? 61.393 -14.585 -13.095 1.00 35.28 135 ARG C N 1
ATOM 6432 C CA . ARG C 1 114 ? 62.731 -14.942 -13.537 1.00 35.18 135 ARG C CA 1
ATOM 6433 C C . ARG C 1 114 ? 62.762 -16.434 -13.858 1.00 34.59 135 ARG C C 1
ATOM 6434 O O . ARG C 1 114 ? 62.358 -17.247 -13.043 1.00 33.21 135 ARG C O 1
ATOM 6442 N N . ARG C 1 115 ? 63.282 -16.782 -15.035 1.00 35.51 136 ARG C N 1
ATOM 6443 C CA . ARG C 1 115 ? 63.274 -18.165 -15.507 1.00 34.89 136 ARG C CA 1
ATOM 6444 C C . ARG C 1 115 ? 61.876 -18.788 -15.396 1.00 36.13 136 ARG C C 1
ATOM 6445 O O . ARG C 1 115 ? 61.718 -19.951 -15.011 1.00 36.26 136 ARG C O 1
ATOM 6453 N N . ASN C 1 116 ? 60.864 -17.971 -15.685 1.00 36.99 137 ASN C N 1
ATOM 6454 C CA . ASN C 1 116 ? 59.470 -18.428 -15.758 1.00 39.33 137 ASN C CA 1
ATOM 6455 C C . ASN C 1 116 ? 58.823 -18.793 -14.441 1.00 39.33 137 ASN C C 1
ATOM 6456 O O . ASN C 1 116 ? 57.820 -19.518 -14.415 1.00 39.74 137 ASN C O 1
ATOM 6461 N N . LYS C 1 117 ? 59.372 -18.274 -13.352 1.00 37.33 138 LYS C N 1
ATOM 6462 C CA . LYS C 1 117 ? 58.779 -18.461 -12.043 1.00 36.23 138 LYS C CA 1
ATOM 6463 C C . LYS C 1 117 ? 59.076 -17.253 -11.167 1.00 34.36 138 LYS C C 1
ATOM 6464 O O . LYS C 1 117 ? 59.926 -16.428 -11.507 1.00 31.53 138 LYS C O 1
ATOM 6470 N N . TYR C 1 118 ? 58.307 -17.101 -10.092 1.00 32.34 139 TYR C N 1
ATOM 6471 C CA . TYR C 1 118 ? 58.463 -15.965 -9.200 1.00 32.26 139 TYR C CA 1
ATOM 6472 C C . TYR C 1 118 ? 59.906 -15.770 -8.792 1.00 31.79 139 TYR C C 1
ATOM 6473 O O . TYR C 1 118 ? 60.606 -16.736 -8.455 1.00 31.42 139 TYR C O 1
ATOM 6482 N N . CYS C 1 119 ? 60.299 -14.511 -8.663 1.00 30.26 140 CYS C N 1
ATOM 6483 C CA . CYS C 1 119 ? 61.590 -14.183 -8.122 1.00 30.11 140 CYS C CA 1
ATOM 6484 C C . CYS C 1 119 ? 61.683 -14.649 -6.686 1.00 28.64 140 CYS C C 1
ATOM 6485 O O . CYS C 1 119 ? 60.718 -14.579 -5.938 1.00 27.82 140 CYS C O 1
ATOM 6488 N N . TRP C 1 120 ? 62.835 -15.196 -6.337 1.00 27.05 141 TRP C N 1
ATOM 6489 C CA . TRP C 1 120 ? 63.099 -15.676 -4.994 1.00 26.50 141 TRP C CA 1
ATOM 6490 C C . TRP C 1 120 ? 62.637 -14.704 -3.884 1.00 25.93 141 TRP C C 1
ATOM 6491 O O . TRP C 1 120 ? 61.943 -15.104 -2.966 1.00 25.67 141 TRP C O 1
ATOM 6502 N N . TYR C 1 121 ? 62.978 -13.427 -4.012 1.00 24.47 142 TYR C N 1
ATOM 6503 C CA . TYR C 1 121 ? 62.699 -12.464 -2.941 1.00 26.57 142 TYR C CA 1
ATOM 6504 C C . TYR C 1 121 ? 61.201 -12.253 -2.694 1.00 27.11 142 TYR C C 1
ATOM 6505 O O . TYR C 1 121 ? 60.794 -11.906 -1.584 1.00 27.11 142 TYR C O 1
ATOM 6514 N N . LEU C 1 122 ? 60.382 -12.588 -3.685 1.00 28.58 143 LEU C N 1
ATOM 6515 C CA . LEU C 1 122 ? 58.936 -12.413 -3.571 1.00 30.81 143 LEU C CA 1
ATOM 6516 C C . LEU C 1 122 ? 58.243 -13.461 -2.712 1.00 30.53 143 LEU C C 1
ATOM 6517 O O . LEU C 1 122 ? 57.154 -13.228 -2.233 1.00 31.41 143 LEU C O 1
ATOM 6522 N N . LEU C 1 123 ? 58.820 -14.653 -2.610 1.00 30.30 144 LEU C N 1
ATOM 6523 C CA . LEU C 1 123 ? 58.158 -15.730 -1.865 1.00 30.26 144 LEU C CA 1
ATOM 6524 C C . LEU C 1 123 ? 57.923 -15.324 -0.414 1.00 31.32 144 LEU C C 1
ATOM 6525 O O . LEU C 1 123 ? 58.789 -14.716 0.222 1.00 30.56 144 LEU C O 1
ATOM 6530 N N . LYS C 1 124 ? 56.740 -15.646 0.100 1.00 32.80 145 LYS C N 1
ATOM 6531 C CA . LYS C 1 124 ? 56.382 -15.302 1.476 1.00 33.91 145 LYS C CA 1
ATOM 6532 C C . LYS C 1 124 ? 57.310 -15.927 2.511 1.00 32.01 145 LYS C C 1
ATOM 6533 O O . LYS C 1 124 ? 57.581 -15.331 3.531 1.00 32.14 145 LYS C O 1
ATOM 6539 N N . ASP C 1 125 ? 57.819 -17.119 2.221 1.00 32.44 146 ASP C N 1
ATOM 6540 C CA . ASP C 1 125 ? 58.764 -17.782 3.122 1.00 31.72 146 ASP C CA 1
ATOM 6541 C C . ASP C 1 125 ? 60.186 -17.232 3.029 1.00 30.14 146 ASP C C 1
ATOM 6542 O O . ASP C 1 125 ? 61.074 -17.670 3.758 1.00 30.19 146 ASP C O 1
ATOM 6547 N N . VAL C 1 126 ? 60.402 -16.280 2.131 1.00 28.35 147 VAL C N 1
ATOM 6548 C CA . VAL C 1 126 ? 61.741 -15.733 1.911 1.00 26.79 147 VAL C CA 1
ATOM 6549 C C . VAL C 1 126 ? 61.779 -14.244 2.223 1.00 27.80 147 VAL C C 1
ATOM 6550 O O . VAL C 1 126 ? 62.346 -13.827 3.231 1.00 25.15 147 VAL C O 1
ATOM 6554 N N . GLU C 1 127 ? 61.139 -13.452 1.359 1.00 28.95 148 GLU C N 1
ATOM 6555 C CA . GLU C 1 127 ? 61.078 -12.002 1.510 1.00 29.63 148 GLU C CA 1
ATOM 6556 C C . GLU C 1 127 ? 62.425 -11.356 1.260 1.00 30.11 148 GLU C C 1
ATOM 6557 O O . GLU C 1 127 ? 63.449 -12.045 1.118 1.00 30.31 148 GLU C O 1
ATOM 6563 N N . THR C 1 128 ? 62.440 -10.032 1.250 1.00 28.66 149 THR C N 1
ATOM 6564 C CA . THR C 1 128 ? 63.657 -9.312 0.963 1.00 29.75 149 THR C CA 1
ATOM 6565 C C . THR C 1 128 ? 64.763 -9.598 1.978 1.00 28.57 149 THR C C 1
ATOM 6566 O O . THR C 1 128 ? 65.913 -9.838 1.602 1.00 26.72 149 THR C O 1
ATOM 6570 N N . LYS C 1 129 ? 64.400 -9.674 3.250 1.00 27.79 150 LYS C N 1
ATOM 6571 C CA . LYS C 1 129 ? 65.399 -9.882 4.286 1.00 28.13 150 LYS C CA 1
ATOM 6572 C C . LYS C 1 129 ? 66.235 -11.156 4.065 1.00 27.73 150 LYS C C 1
ATOM 6573 O O . LYS C 1 129 ? 67.467 -11.117 4.141 1.00 28.89 150 LYS C O 1
ATOM 6579 N N . ASN C 1 130 ? 65.574 -12.265 3.737 1.00 26.46 151 ASN C N 1
ATOM 6580 C CA . ASN C 1 130 ? 66.295 -13.513 3.445 1.00 24.29 151 ASN C CA 1
ATOM 6581 C C . ASN C 1 130 ? 67.041 -13.482 2.124 1.00 24.05 151 ASN C C 1
ATOM 6582 O O . ASN C 1 130 ? 68.158 -13.985 2.027 1.00 24.13 151 ASN C O 1
ATOM 6587 N N . ALA C 1 131 ? 66.432 -12.879 1.108 1.00 23.42 152 ALA C N 1
ATOM 6588 C CA . ALA C 1 131 ? 67.047 -12.851 -0.209 1.00 23.39 152 ALA C CA 1
ATOM 6589 C C . ALA C 1 131 ? 68.430 -12.173 -0.163 1.00 23.52 152 ALA C C 1
ATOM 6590 O O . ALA C 1 131 ? 69.394 -12.657 -0.775 1.00 23.76 152 ALA C O 1
ATOM 6592 N N . VAL C 1 132 ? 68.516 -11.059 0.565 1.00 22.81 153 VAL C N 1
ATOM 6593 C CA . VAL C 1 132 ? 69.784 -10.327 0.729 1.00 21.88 153 VAL C CA 1
ATOM 6594 C C . VAL C 1 132 ? 70.866 -11.241 1.314 1.00 20.68 153 VAL C C 1
ATOM 6595 O O . VAL C 1 132 ? 71.989 -11.307 0.800 1.00 18.24 153 VAL C O 1
ATOM 6599 N N . ASN C 1 133 ? 70.518 -11.921 2.401 1.00 19.40 154 ASN C N 1
ATOM 6600 C CA . ASN C 1 133 ? 71.439 -12.794 3.098 1.00 20.75 154 ASN C CA 1
ATOM 6601 C C . ASN C 1 133 ? 71.815 -13.957 2.198 1.00 21.36 154 ASN C C 1
ATOM 6602 O O . ASN C 1 133 ? 72.973 -14.378 2.164 1.00 22.71 154 ASN C O 1
ATOM 6607 N N . ASP C 1 134 ? 70.872 -14.361 1.358 1.00 20.69 155 ASP C N 1
ATOM 6608 C CA . ASP C 1 134 ? 71.084 -15.483 0.435 1.00 22.83 155 ASP C CA 1
ATOM 6609 C C . ASP C 1 134 ? 72.019 -15.152 -0.730 1.00 22.81 155 ASP C C 1
ATOM 6610 O O . ASP C 1 134 ? 72.754 -16.018 -1.195 1.00 23.81 155 ASP C O 1
ATOM 6615 N N . VAL C 1 135 ? 71.939 -13.925 -1.245 1.00 21.88 156 VAL C N 1
ATOM 6616 C CA . VAL C 1 135 ? 72.898 -13.472 -2.246 1.00 21.28 156 VAL C CA 1
ATOM 6617 C C . VAL C 1 135 ? 74.329 -13.700 -1.732 1.00 22.42 156 VAL C C 1
ATOM 6618 O O . VAL C 1 135 ? 75.183 -14.242 -2.441 1.00 21.29 156 VAL C O 1
ATOM 6622 N N . LEU C 1 136 ? 74.566 -13.323 -0.481 1.00 21.63 157 LEU C N 1
ATOM 6623 C CA . LEU C 1 136 ? 75.879 -13.477 0.113 1.00 22.39 157 LEU C CA 1
ATOM 6624 C C . LEU C 1 136 ? 76.242 -14.937 0.356 1.00 22.55 157 LEU C C 1
ATOM 6625 O O . LEU C 1 136 ? 77.405 -15.321 0.213 1.00 22.26 157 LEU C O 1
ATOM 6630 N N . LEU C 1 137 ? 75.245 -15.766 0.653 1.00 20.98 158 LEU C N 1
ATOM 6631 C CA . LEU C 1 137 ? 75.508 -17.178 0.840 1.00 21.94 158 LEU C CA 1
ATOM 6632 C C . LEU C 1 137 ? 75.917 -17.794 -0.484 1.00 22.14 158 LEU C C 1
ATOM 6633 O O . LEU C 1 137 ? 76.997 -18.365 -0.599 1.00 22.92 158 LEU C O 1
ATOM 6638 N N . LEU C 1 138 ? 75.113 -17.561 -1.516 1.00 21.84 159 LEU C N 1
ATOM 6639 C CA . LEU C 1 138 ? 75.430 -18.059 -2.843 1.00 20.64 159 LEU C CA 1
ATOM 6640 C C . LEU C 1 138 ? 76.808 -17.600 -3.286 1.00 20.58 159 LEU C C 1
ATOM 6641 O O . LEU C 1 138 ? 77.617 -18.408 -3.718 1.00 20.39 159 LEU C O 1
ATOM 6646 N N . TYR C 1 139 ? 77.094 -16.308 -3.116 1.00 18.86 160 TYR C N 1
ATOM 6647 C CA . TYR C 1 139 ? 78.369 -15.750 -3.549 1.00 20.04 160 TYR C CA 1
ATOM 6648 C C . TYR C 1 139 ? 79.548 -16.421 -2.856 1.00 20.45 160 TYR C C 1
ATOM 6649 O O . TYR C 1 139 ? 80.533 -16.787 -3.491 1.00 20.27 160 TYR C O 1
ATOM 6658 N N . ASN C 1 140 ? 79.435 -16.590 -1.552 1.00 21.74 161 ASN C N 1
ATOM 6659 C CA . ASN C 1 140 ? 80.490 -17.215 -0.773 1.00 21.82 161 ASN C CA 1
ATOM 6660 C C . ASN C 1 140 ? 80.656 -18.732 -1.002 1.00 21.71 161 ASN C C 1
ATOM 6661 O O . ASN C 1 140 ? 81.774 -19.266 -0.901 1.00 21.13 161 ASN C O 1
ATOM 6666 N N . SER C 1 141 ? 79.575 -19.404 -1.383 1.00 19.61 162 SER C N 1
ATOM 6667 C CA . SER C 1 141 ? 79.643 -20.846 -1.645 1.00 19.60 162 SER C CA 1
ATOM 6668 C C . SER C 1 141 ? 80.622 -21.159 -2.789 1.00 20.54 162 SER C C 1
ATOM 6669 O O . SER C 1 141 ? 81.235 -22.223 -2.820 1.00 21.87 162 SER C O 1
ATOM 6672 N N . ILE C 1 142 ? 80.722 -20.244 -3.743 1.00 19.60 163 ILE C N 1
ATOM 6673 C CA . ILE C 1 142 ? 81.648 -20.395 -4.871 1.00 20.36 163 ILE C CA 1
ATOM 6674 C C . ILE C 1 142 ? 83.077 -20.624 -4.390 1.00 21.59 163 ILE C C 1
ATOM 6675 O O . ILE C 1 142 ? 83.766 -21.543 -4.848 1.00 23.23 163 ILE C O 1
ATOM 6680 N N . TYR C 1 143 ? 83.530 -19.780 -3.473 1.00 20.98 164 TYR C N 1
ATOM 6681 C CA . TYR C 1 143 ? 84.892 -19.854 -3.009 1.00 22.37 164 TYR C CA 1
ATOM 6682 C C . TYR C 1 143 ? 85.144 -21.088 -2.150 1.00 24.01 164 TYR C C 1
ATOM 6683 O O . TYR C 1 143 ? 86.278 -21.583 -2.077 1.00 24.38 164 TYR C O 1
ATOM 6692 N N . LYS C 1 144 ? 84.088 -21.588 -1.507 1.00 24.42 165 LYS C N 1
ATOM 6693 C CA . LYS C 1 144 ? 84.168 -22.833 -0.740 1.00 24.32 165 LYS C CA 1
ATOM 6694 C C . LYS C 1 144 ? 84.292 -24.050 -1.680 1.00 23.89 165 LYS C C 1
ATOM 6695 O O . LYS C 1 144 ? 85.133 -24.911 -1.472 1.00 25.08 165 LYS C O 1
ATOM 6701 N N . LEU C 1 145 ? 83.515 -24.059 -2.761 1.00 23.09 166 LEU C N 1
ATOM 6702 C CA . LEU C 1 145 ? 83.644 -25.111 -3.786 1.00 23.76 166 LEU C CA 1
ATOM 6703 C C . LEU C 1 145 ? 85.009 -25.102 -4.464 1.00 23.06 166 LEU C C 1
ATOM 6704 O O . LEU C 1 145 ? 85.573 -26.151 -4.750 1.00 23.97 166 LEU C O 1
ATOM 6709 N N . ILE C 1 146 ? 85.520 -23.918 -4.758 1.00 22.66 167 ILE C N 1
ATOM 6710 C CA . ILE C 1 146 ? 86.807 -23.819 -5.415 1.00 25.08 167 ILE C CA 1
ATOM 6711 C C . ILE C 1 146 ? 87.920 -24.293 -4.491 1.00 26.18 167 ILE C C 1
ATOM 6712 O O . ILE C 1 146 ? 88.880 -24.909 -4.940 1.00 27.02 167 ILE C O 1
ATOM 6717 N N . GLU C 1 147 ? 87.748 -24.071 -3.192 1.00 27.19 168 GLU C N 1
ATOM 6718 C CA . GLU C 1 147 ? 88.685 -24.593 -2.209 1.00 28.76 168 GLU C CA 1
ATOM 6719 C C . GLU C 1 147 ? 88.662 -26.123 -2.202 1.00 29.52 168 GLU C C 1
ATOM 6720 O O . GLU C 1 147 ? 89.692 -26.768 -2.381 1.00 28.90 168 GLU C O 1
ATOM 6726 N N . ILE C 1 148 ? 87.466 -26.685 -2.064 1.00 29.37 169 ILE C N 1
ATOM 6727 C CA . ILE C 1 148 ? 87.279 -28.137 -1.985 1.00 31.41 169 ILE C CA 1
ATOM 6728 C C . ILE C 1 148 ? 87.887 -28.897 -3.169 1.00 31.88 169 ILE C C 1
ATOM 6729 O O . ILE C 1 148 ? 88.574 -29.905 -2.983 1.00 31.56 169 ILE C O 1
ATOM 6734 N N . TYR C 1 149 ? 87.696 -28.362 -4.374 1.00 32.62 170 TYR C N 1
ATOM 6735 C CA . TYR C 1 149 ? 88.063 -29.068 -5.598 1.00 32.50 170 TYR C CA 1
ATOM 6736 C C . TYR C 1 149 ? 89.381 -28.636 -6.234 1.00 34.56 170 TYR C C 1
ATOM 6737 O O . TYR C 1 149 ? 89.946 -29.380 -7.028 1.00 34.55 170 TYR C O 1
ATOM 6746 N N . LEU C 1 150 ? 89.834 -27.414 -5.946 1.00 36.50 171 LEU C N 1
ATOM 6747 C CA . LEU C 1 150 ? 91.052 -26.875 -6.605 1.00 38.83 171 LEU C CA 1
ATOM 6748 C C . LEU C 1 150 ? 92.151 -26.388 -5.650 1.00 39.33 171 LEU C C 1
ATOM 6749 O O . LEU C 1 150 ? 93.176 -25.875 -6.090 1.00 38.43 171 LEU C O 1
ATOM 6754 N N . ARG C 1 151 ? 91.907 -26.533 -4.353 1.00 42.68 172 ARG C N 1
ATOM 6755 C CA . ARG C 1 151 ? 92.841 -26.117 -3.301 1.00 45.87 172 ARG C CA 1
ATOM 6756 C C . ARG C 1 151 ? 94.305 -26.372 -3.658 1.00 46.68 172 ARG C C 1
ATOM 6757 O O . ARG C 1 151 ? 95.176 -25.557 -3.366 1.00 46.77 172 ARG C O 1
ATOM 6765 N N . ASN C 1 152 ? 94.578 -27.543 -4.214 1.00 47.33 173 ASN C N 1
ATOM 6766 C CA . ASN C 1 152 ? 95.946 -27.955 -4.466 1.00 49.50 173 ASN C CA 1
ATOM 6767 C C . ASN C 1 152 ? 96.443 -27.679 -5.884 1.00 49.66 173 ASN C C 1
ATOM 6768 O O . ASN C 1 152 ? 97.616 -27.874 -6.184 1.00 50.48 173 ASN C O 1
ATOM 6773 N N . GLU C 1 153 ? 95.587 -27.093 -6.707 1.00 49.25 174 GLU C N 1
ATOM 6774 C CA . GLU C 1 153 ? 95.964 -26.784 -8.077 1.00 48.58 174 GLU C CA 1
ATOM 6775 C C . GLU C 1 153 ? 96.849 -25.554 -8.160 1.00 48.19 174 GLU C C 1
ATOM 6776 O O . GLU C 1 153 ? 96.708 -24.610 -7.379 1.00 47.12 174 GLU C O 1
ATOM 6782 N N . SER C 1 154 ? 97.781 -25.589 -9.098 1.00 46.29 175 SER C N 1
ATOM 6783 C CA . SER C 1 154 ? 98.701 -24.509 -9.315 1.00 45.24 175 SER C CA 1
ATOM 6784 C C . SER C 1 154 ? 97.971 -23.188 -9.585 1.00 43.97 175 SER C C 1
ATOM 6785 O O . SER C 1 154 ? 98.382 -22.133 -9.108 1.00 42.46 175 SER C O 1
ATOM 6788 N N . CYS C 1 155 ? 96.843 -23.276 -10.281 1.00 42.27 176 CYS C N 1
ATOM 6789 C CA . CYS C 1 155 ? 96.098 -22.099 -10.709 1.00 40.54 176 CYS C CA 1
ATOM 6790 C C . CYS C 1 155 ? 95.133 -21.579 -9.631 1.00 37.62 176 CYS C C 1
ATOM 6791 O O . CYS C 1 155 ? 94.462 -20.568 -9.828 1.00 39.25 176 CYS C O 1
ATOM 6794 N N . TYR C 1 156 ? 95.107 -22.245 -8.484 1.00 34.71 177 TYR C N 1
ATOM 6795 C CA . TYR C 1 156 ? 94.148 -21.923 -7.419 1.00 33.08 177 TYR C CA 1
ATOM 6796 C C . TYR C 1 156 ? 93.981 -20.412 -7.139 1.00 32.25 177 TYR C C 1
ATOM 6797 O O . TYR C 1 156 ? 92.876 -19.885 -7.210 1.00 32.43 177 TYR C O 1
ATOM 6806 N N . VAL C 1 157 ? 95.078 -19.723 -6.855 1.00 31.24 178 VAL C N 1
ATOM 6807 C CA . VAL C 1 157 ? 95.006 -18.304 -6.502 1.00 32.40 178 VAL C CA 1
ATOM 6808 C C . VAL C 1 157 ? 94.605 -17.409 -7.680 1.00 31.52 178 VAL C C 1
ATOM 6809 O O . VAL C 1 157 ? 93.837 -16.459 -7.511 1.00 30.54 178 VAL C O 1
ATOM 6813 N N . ASP C 1 158 ? 95.047 -17.763 -8.881 1.00 30.10 179 ASP C N 1
ATOM 6814 C CA . ASP C 1 158 ? 94.635 -17.019 -10.071 1.00 29.89 179 ASP C CA 1
ATOM 6815 C C . ASP C 1 158 ? 93.142 -17.210 -10.398 1.00 27.81 179 ASP C C 1
ATOM 6816 O O . ASP C 1 158 ? 92.475 -16.280 -10.824 1.00 28.04 179 ASP C O 1
ATOM 6821 N N . VAL C 1 159 ? 92.621 -18.409 -10.153 1.00 26.28 180 VAL C N 1
ATOM 6822 C CA . VAL C 1 159 ? 91.219 -18.666 -10.341 1.00 24.93 180 VAL C CA 1
ATOM 6823 C C . VAL C 1 159 ? 90.393 -17.833 -9.359 1.00 26.42 180 VAL C C 1
ATOM 6824 O O . VAL C 1 159 ? 89.444 -17.160 -9.764 1.00 26.40 180 VAL C O 1
ATOM 6828 N N . ILE C 1 160 ? 90.782 -17.815 -8.085 1.00 25.24 181 ILE C N 1
ATOM 6829 C CA . ILE C 1 160 ? 90.009 -17.048 -7.124 1.00 26.43 181 ILE C CA 1
ATOM 6830 C C . ILE C 1 160 ? 90.115 -15.554 -7.381 1.00 25.67 181 ILE C C 1
ATOM 6831 O O . ILE C 1 160 ? 89.137 -14.828 -7.200 1.00 25.33 181 ILE C O 1
ATOM 6835 N N . ALA C 1 161 ? 91.218 -15.135 -8.000 1.00 24.71 182 ALA C N 1
ATOM 6836 C CA . ALA C 1 161 ? 91.405 -13.729 -8.344 1.00 25.69 182 ALA C CA 1
ATOM 6837 C C . ALA C 1 161 ? 90.528 -13.318 -9.537 1.00 26.03 182 ALA C C 1
ATOM 6838 O O . ALA C 1 161 ? 89.987 -12.208 -9.564 1.00 26.79 182 ALA C O 1
ATOM 6840 N N . THR C 1 162 ? 90.361 -14.228 -10.498 1.00 25.50 183 THR C N 1
ATOM 6841 C CA . THR C 1 162 ? 89.523 -13.961 -11.671 1.00 25.45 183 THR C CA 1
ATOM 6842 C C . THR C 1 162 ? 88.057 -13.809 -11.262 1.00 23.78 183 THR C C 1
ATOM 6843 O O . THR C 1 162 ? 87.386 -12.883 -11.682 1.00 23.35 183 THR C O 1
ATOM 6847 N N . PHE C 1 163 ? 87.577 -14.702 -10.404 1.00 22.75 184 PHE C N 1
ATOM 6848 C CA . PHE C 1 163 ? 86.228 -14.571 -9.881 1.00 21.23 184 PHE C CA 1
ATOM 6849 C C . PHE C 1 163 ? 86.056 -13.242 -9.159 1.00 21.14 184 PHE C C 1
ATOM 6850 O O . PHE C 1 163 ? 85.060 -12.576 -9.324 1.00 21.61 184 PHE C O 1
ATOM 6858 N N . ARG C 1 164 ? 86.971 -12.943 -8.254 1.00 21.18 185 ARG C N 1
ATOM 6859 C CA . ARG C 1 164 ? 86.893 -11.728 -7.460 1.00 23.09 185 ARG C CA 1
ATOM 6860 C C . ARG C 1 164 ? 86.938 -10.462 -8.339 1.00 22.29 185 ARG C C 1
ATOM 6861 O O . ARG C 1 164 ? 86.056 -9.620 -8.249 1.00 20.46 185 ARG C O 1
ATOM 6869 N N . ASP C 1 165 ? 87.900 -10.403 -9.264 1.00 22.53 186 ASP C N 1
ATOM 6870 C CA . ASP C 1 165 ? 88.041 -9.246 -10.155 1.00 23.32 186 ASP C CA 1
ATOM 6871 C C . ASP C 1 165 ? 86.840 -9.056 -11.099 1.00 21.72 186 ASP C C 1
ATOM 6872 O O . ASP C 1 165 ? 86.334 -7.941 -11.244 1.00 21.39 186 ASP C O 1
ATOM 6877 N N . ALA C 1 166 ? 86.337 -10.149 -11.659 1.00 19.44 187 ALA C N 1
ATOM 6878 C CA . ALA C 1 166 ? 85.143 -10.080 -12.503 1.00 21.24 187 ALA C CA 1
ATOM 6879 C C . ALA C 1 166 ? 83.941 -9.586 -11.707 1.00 21.83 187 ALA C C 1
ATOM 6880 O O . ALA C 1 166 ? 83.113 -8.843 -12.224 1.00 24.28 187 ALA C O 1
ATOM 6882 N N . THR C 1 167 ? 83.785 -10.099 -10.494 1.00 21.09 188 THR C N 1
ATOM 6883 C CA . THR C 1 167 ? 82.674 -9.703 -9.645 1.00 21.21 188 THR C CA 1
ATOM 6884 C C . THR C 1 167 ? 82.733 -8.199 -9.328 1.00 21.01 188 THR C C 1
ATOM 6885 O O . THR C 1 167 ? 81.721 -7.494 -9.424 1.00 18.72 188 THR C O 1
ATOM 6889 N N . LEU C 1 168 ? 83.929 -7.703 -9.010 1.00 20.69 189 LEU C N 1
ATOM 6890 C CA . LEU C 1 168 ? 84.118 -6.261 -8.774 1.00 22.15 189 LEU C CA 1
ATOM 6891 C C . LEU C 1 168 ? 83.680 -5.405 -9.985 1.00 21.50 189 LEU C C 1
ATOM 6892 O O . LEU C 1 168 ? 82.951 -4.440 -9.833 1.00 20.89 189 LEU C O 1
ATOM 6897 N N . LYS C 1 169 ? 84.097 -5.787 -11.183 1.00 20.98 190 LYS C N 1
ATOM 6898 C CA . LYS C 1 169 ? 83.664 -5.069 -12.360 1.00 21.59 190 LYS C CA 1
ATOM 6899 C C . LYS C 1 169 ? 82.148 -5.159 -12.565 1.00 21.55 190 LYS C C 1
ATOM 6900 O O . LYS C 1 169 ? 81.502 -4.159 -12.908 1.00 21.02 190 LYS C O 1
ATOM 6906 N N . THR C 1 170 ? 81.566 -6.322 -12.260 1.00 21.18 191 THR C N 1
ATOM 6907 C CA . THR C 1 170 ? 80.104 -6.474 -12.357 1.00 20.12 191 THR C CA 1
ATOM 6908 C C . THR C 1 170 ? 79.370 -5.563 -11.369 1.00 19.05 191 THR C C 1
ATOM 6909 O O . THR C 1 170 ? 78.382 -4.936 -11.716 1.00 20.38 191 THR C O 1
ATOM 6913 N N . ILE C 1 171 ? 79.869 -5.483 -10.146 1.00 19.37 192 ILE C N 1
ATOM 6914 C CA . ILE C 1 171 ? 79.273 -4.601 -9.150 1.00 19.78 192 ILE C CA 1
ATOM 6915 C C . ILE C 1 171 ? 79.321 -3.123 -9.597 1.00 20.93 192 ILE C C 1
ATOM 6916 O O . ILE C 1 171 ? 78.380 -2.367 -9.362 1.00 20.28 192 ILE C O 1
ATOM 6921 N N . ILE C 1 172 ? 80.440 -2.709 -10.183 1.00 20.80 193 ILE C N 1
ATOM 6922 C CA . ILE C 1 172 ? 80.573 -1.328 -10.693 1.00 21.36 193 ILE C CA 1
ATOM 6923 C C . ILE C 1 172 ? 79.598 -1.065 -11.859 1.00 21.41 193 ILE C C 1
ATOM 6924 O O . ILE C 1 172 ? 78.961 -0.011 -11.922 1.00 21.22 193 ILE C O 1
ATOM 6929 N N . GLY C 1 173 ? 79.476 -2.034 -12.764 1.00 21.41 194 GLY C N 1
ATOM 6930 C CA . GLY C 1 173 ? 78.526 -1.936 -13.875 1.00 20.27 194 GLY C CA 1
ATOM 6931 C C . GLY C 1 173 ? 77.088 -1.839 -13.394 1.00 21.41 194 GLY C C 1
ATOM 6932 O O . GLY C 1 173 ? 76.298 -1.064 -13.919 1.00 21.29 194 GLY C O 1
ATOM 6933 N N . GLN C 1 174 ? 76.742 -2.658 -12.413 1.00 21.71 195 GLN C N 1
ATOM 6934 C CA . GLN C 1 174 ? 75.409 -2.632 -11.841 1.00 22.17 195 GLN C CA 1
ATOM 6935 C C . GLN C 1 174 ? 75.137 -1.266 -11.162 1.00 22.19 195 GLN C C 1
ATOM 6936 O O . GLN C 1 174 ? 74.067 -0.673 -11.330 1.00 20.39 195 GLN C O 1
ATOM 6942 N N . HIS C 1 175 ? 76.144 -0.738 -10.482 1.00 20.91 196 HIS C N 1
ATOM 6943 C CA . HIS C 1 175 ? 76.039 0.583 -9.882 1.00 21.32 196 HIS C CA 1
ATOM 6944 C C . HIS C 1 175 ? 75.689 1.663 -10.926 1.00 22.77 196 HIS C C 1
ATOM 6945 O O . HIS C 1 175 ? 74.826 2.514 -10.701 1.00 23.29 196 HIS C O 1
ATOM 6952 N N . LEU C 1 176 ? 76.367 1.618 -12.061 1.00 22.83 197 LEU C N 1
ATOM 6953 C CA . LEU C 1 176 ? 76.137 2.564 -13.122 1.00 22.94 197 LEU C CA 1
ATOM 6954 C C . LEU C 1 176 ? 74.760 2.350 -13.772 1.00 22.79 197 LEU C C 1
ATOM 6955 O O . LEU C 1 176 ? 74.014 3.292 -13.982 1.00 21.02 197 LEU C O 1
ATOM 6960 N N . ASP C 1 177 ? 74.410 1.095 -14.007 1.00 22.93 198 ASP C N 1
ATOM 6961 C CA . ASP C 1 177 ? 73.119 0.747 -14.585 1.00 24.16 198 ASP C CA 1
ATOM 6962 C C . ASP C 1 177 ? 71.961 1.241 -13.702 1.00 24.41 198 ASP C C 1
ATOM 6963 O O . ASP C 1 177 ? 70.876 1.561 -14.188 1.00 23.64 198 ASP C O 1
ATOM 6968 N N . THR C 1 178 ? 72.225 1.345 -12.413 1.00 22.90 199 THR C N 1
ATOM 6969 C CA . THR C 1 178 ? 71.224 1.727 -11.460 1.00 24.22 199 THR C CA 1
ATOM 6970 C C . THR C 1 178 ? 71.123 3.248 -11.290 1.00 22.97 199 THR C C 1
ATOM 6971 O O . THR C 1 178 ? 70.034 3.772 -11.126 1.00 23.94 199 THR C O 1
ATOM 6975 N N . ASN C 1 179 ? 72.238 3.950 -11.474 1.00 21.60 200 ASN C N 1
ATOM 6976 C CA . ASN C 1 179 ? 72.338 5.350 -11.056 1.00 22.69 200 ASN C CA 1
ATOM 6977 C C . ASN C 1 179 ? 72.659 6.354 -12.164 1.00 24.15 200 ASN C C 1
ATOM 6978 O O . ASN C 1 179 ? 72.749 7.557 -11.902 1.00 24.58 200 ASN C O 1
ATOM 6983 N N . ILE C 1 180 ? 72.809 5.867 -13.395 1.00 24.77 201 ILE C N 1
ATOM 6984 C CA . ILE C 1 180 ? 73.251 6.718 -14.501 1.00 26.05 201 ILE C CA 1
ATOM 6985 C C . ILE C 1 180 ? 72.331 7.928 -14.769 1.00 26.18 201 ILE C C 1
ATOM 6986 O O . ILE C 1 180 ? 72.805 8.983 -15.143 1.00 26.24 201 ILE C O 1
ATOM 6991 N N . PHE C 1 181 ? 71.030 7.774 -14.522 1.00 26.41 202 PHE C N 1
ATOM 6992 C CA . PHE C 1 181 ? 70.086 8.873 -14.709 1.00 27.72 202 PHE C CA 1
ATOM 6993 C C . PHE C 1 181 ? 69.760 9.607 -13.401 1.00 29.80 202 PHE C C 1
ATOM 6994 O O . PHE C 1 181 ? 68.838 10.404 -13.364 1.00 30.21 202 PHE C O 1
ATOM 7002 N N . SER C 1 182 ? 70.417 9.246 -12.306 1.00 30.90 203 SER C N 1
ATOM 7003 C CA . SER C 1 182 ? 70.121 9.900 -11.033 1.00 33.90 203 SER C CA 1
ATOM 7004 C C . SER C 1 182 ? 70.905 11.212 -10.883 1.00 36.11 203 SER C C 1
ATOM 7005 O O . SER C 1 182 ? 71.736 11.538 -11.730 1.00 35.70 203 SER C O 1
ATOM 7008 N N . ASP C 1 183 ? 70.564 12.004 -9.865 1.00 40.84 204 ASP C N 1
ATOM 7009 C CA . ASP C 1 183 ? 71.235 13.309 -9.621 1.00 45.95 204 ASP C CA 1
ATOM 7010 C C . ASP C 1 183 ? 72.758 13.222 -9.493 1.00 49.14 204 ASP C C 1
ATOM 7011 O O . ASP C 1 183 ? 73.477 14.154 -9.867 1.00 48.89 204 ASP C O 1
ATOM 7016 N N . LYS C 1 184 ? 73.231 12.135 -8.893 1.00 51.33 205 LYS C N 1
ATOM 7017 C CA . LYS C 1 184 ? 74.644 11.974 -8.573 1.00 54.60 205 LYS C CA 1
ATOM 7018 C C . LYS C 1 184 ? 75.529 11.827 -9.812 1.00 56.61 205 LYS C C 1
ATOM 7019 O O . LYS C 1 184 ? 76.759 11.767 -9.701 1.00 57.65 205 LYS C O 1
ATOM 7021 N N . TYR C 1 185 ? 74.902 11.702 -10.979 1.00 56.94 206 TYR C N 1
ATOM 7022 C CA . TYR C 1 185 ? 75.645 11.580 -12.228 1.00 58.50 206 TYR C CA 1
ATOM 7023 C C . TYR C 1 185 ? 75.281 12.666 -13.230 1.00 60.24 206 TYR C C 1
ATOM 7024 O O . TYR C 1 185 ? 75.255 12.424 -14.435 1.00 60.63 206 TYR C O 1
ATOM 7033 N N . SER C 1 186 ? 75.036 13.874 -12.728 1.00 61.96 207 SER C N 1
ATOM 7034 C CA . SER C 1 186 ? 74.739 15.016 -13.592 1.00 63.01 207 SER C CA 1
ATOM 7035 C C . SER C 1 186 ? 75.943 15.944 -13.709 1.00 63.75 207 SER C C 1
ATOM 7036 O O . SER C 1 186 ? 76.677 16.148 -12.739 1.00 64.59 207 SER C O 1
ATOM 7039 N N . ILE C 1 192 ? 75.698 13.450 -2.651 1.00 38.11 213 ILE C N 1
ATOM 7040 C CA . ILE C 1 192 ? 74.730 12.679 -1.858 1.00 36.36 213 ILE C CA 1
ATOM 7041 C C . ILE C 1 192 ? 74.302 13.417 -0.601 1.00 35.16 213 ILE C C 1
ATOM 7042 O O . ILE C 1 192 ? 75.140 13.834 0.208 1.00 34.33 213 ILE C O 1
ATOM 7047 N N . ASP C 1 193 ? 72.988 13.503 -0.407 1.00 33.58 214 ASP C N 1
ATOM 7048 C CA . ASP C 1 193 ? 72.411 14.199 0.728 1.00 33.69 214 ASP C CA 1
ATOM 7049 C C . ASP C 1 193 ? 72.184 13.231 1.899 1.00 32.73 214 ASP C C 1
ATOM 7050 O O . ASP C 1 193 ? 71.166 12.540 1.952 1.00 34.32 214 ASP C O 1
ATOM 7055 N N . VAL C 1 194 ? 73.099 13.243 2.867 1.00 31.22 215 VAL C N 1
ATOM 7056 C CA . VAL C 1 194 ? 73.042 12.306 3.995 1.00 30.46 215 VAL C CA 1
ATOM 7057 C C . VAL C 1 194 ? 71.976 12.665 5.044 1.00 30.96 215 VAL C C 1
ATOM 7058 O O . VAL C 1 194 ? 71.853 11.990 6.072 1.00 30.56 215 VAL C O 1
ATOM 7062 N N . ASN C 1 195 ? 71.232 13.742 4.796 1.00 31.77 216 ASN C N 1
ATOM 7063 C CA . ASN C 1 195 ? 70.166 14.175 5.707 1.00 31.74 216 ASN C CA 1
ATOM 7064 C C . ASN C 1 195 ? 68.784 13.876 5.165 1.00 31.42 216 ASN C C 1
ATOM 7065 O O . ASN C 1 195 ? 67.779 14.065 5.863 1.00 32.47 216 ASN C O 1
ATOM 7070 N N . ASN C 1 196 ? 68.724 13.397 3.925 1.00 29.97 217 ASN C N 1
ATOM 7071 C CA . ASN C 1 196 ? 67.448 13.169 3.281 1.00 28.99 217 ASN C CA 1
ATOM 7072 C C . ASN C 1 196 ? 66.986 11.725 3.315 1.00 29.04 217 ASN C C 1
ATOM 7073 O O . ASN C 1 196 ? 67.395 10.914 2.471 1.00 25.71 217 ASN C O 1
ATOM 7078 N N . ILE C 1 197 ? 66.126 11.406 4.286 1.00 27.94 218 ILE C N 1
ATOM 7079 C CA . ILE C 1 197 ? 65.439 10.127 4.300 1.00 30.21 218 ILE C CA 1
ATOM 7080 C C . ILE C 1 197 ? 63.963 10.342 3.997 1.00 31.02 218 ILE C C 1
ATOM 7081 O O . ILE C 1 197 ? 63.236 9.389 3.752 1.00 32.27 218 ILE C O 1
ATOM 7086 N N . GLN C 1 202 ? 62.562 10.833 -7.558 1.00 57.25 223 GLN C N 1
ATOM 7087 C CA . GLN C 1 202 ? 61.693 10.837 -8.742 1.00 59.19 223 GLN C CA 1
ATOM 7088 C C . GLN C 1 202 ? 62.490 10.622 -10.038 1.00 59.73 223 GLN C C 1
ATOM 7089 O O . GLN C 1 202 ? 63.251 11.491 -10.453 1.00 60.02 223 GLN C O 1
ATOM 7091 N N . PRO C 1 203 ? 62.240 9.491 -10.722 1.00 59.91 224 PRO C N 1
ATOM 7092 C CA . PRO C 1 203 ? 63.001 9.060 -11.900 1.00 59.27 224 PRO C CA 1
ATOM 7093 C C . PRO C 1 203 ? 62.733 9.884 -13.171 1.00 58.18 224 PRO C C 1
ATOM 7094 O O . PRO C 1 203 ? 61.589 9.997 -13.616 1.00 58.15 224 PRO C O 1
ATOM 7098 N N . VAL C 1 204 ? 63.800 10.443 -13.737 1.00 56.06 225 VAL C N 1
ATOM 7099 C CA . VAL C 1 204 ? 63.747 11.151 -15.009 1.00 54.09 225 VAL C CA 1
ATOM 7100 C C . VAL C 1 204 ? 64.972 10.731 -15.817 1.00 52.35 225 VAL C C 1
ATOM 7101 O O . VAL C 1 204 ? 65.923 10.192 -15.257 1.00 50.48 225 VAL C O 1
ATOM 7105 N N . ILE C 1 205 ? 64.941 10.927 -17.131 1.00 50.56 226 ILE C N 1
ATOM 7106 C CA . ILE C 1 205 ? 66.115 10.602 -17.948 1.00 50.22 226 ILE C CA 1
ATOM 7107 C C . ILE C 1 205 ? 67.085 11.785 -18.040 1.00 49.14 226 ILE C C 1
ATOM 7108 O O . ILE C 1 205 ? 66.685 12.931 -17.907 1.00 48.19 226 ILE C O 1
ATOM 7113 N N . ASP C 1 206 ? 68.371 11.482 -18.186 1.00 48.69 227 ASP C N 1
ATOM 7114 C CA . ASP C 1 206 ? 69.408 12.512 -18.269 1.00 48.28 227 ASP C CA 1
ATOM 7115 C C . ASP C 1 206 ? 69.961 12.546 -19.698 1.00 47.30 227 ASP C C 1
ATOM 7116 O O . ASP C 1 206 ? 70.726 11.656 -20.105 1.00 47.32 227 ASP C O 1
ATOM 7121 N N . ILE C 1 207 ? 69.520 13.531 -20.479 1.00 46.15 228 ILE C N 1
ATOM 7122 C CA . ILE C 1 207 ? 69.808 13.549 -21.923 1.00 45.51 228 ILE C CA 1
ATOM 7123 C C . ILE C 1 207 ? 71.297 13.432 -22.278 1.00 44.31 228 ILE C C 1
ATOM 7124 O O . ILE C 1 207 ? 71.649 12.868 -23.313 1.00 43.78 228 ILE C O 1
ATOM 7128 N N . ASN C 1 208 ? 72.166 13.932 -21.409 1.00 43.00 229 ASN C N 1
ATOM 7129 C CA . ASN C 1 208 ? 73.603 13.861 -21.669 1.00 43.17 229 ASN C CA 1
ATOM 7130 C C . ASN C 1 208 ? 74.181 12.464 -21.480 1.00 41.05 229 ASN C C 1
ATOM 7131 O O . ASN C 1 208 ? 75.253 12.157 -21.993 1.00 41.34 229 ASN C O 1
ATOM 7136 N N . MET C 1 209 ? 73.430 11.599 -20.804 1.00 39.30 230 MET C N 1
ATOM 7137 C CA . MET C 1 209 ? 73.872 10.229 -20.571 1.00 37.00 230 MET C CA 1
ATOM 7138 C C . MET C 1 209 ? 73.358 9.265 -21.631 1.00 36.10 230 MET C C 1
ATOM 7139 O O . MET C 1 209 ? 73.758 8.095 -21.664 1.00 37.06 230 MET C O 1
ATOM 7144 N N . ILE C 1 210 ? 72.488 9.749 -22.510 1.00 34.43 231 ILE C N 1
ATOM 7145 C CA . ILE C 1 210 ? 71.920 8.881 -23.526 1.00 33.10 231 ILE C CA 1
ATOM 7146 C C . ILE C 1 210 ? 72.821 8.824 -24.735 1.00 33.41 231 ILE C C 1
ATOM 7147 O O . ILE C 1 210 ? 72.627 9.550 -25.701 1.00 32.37 231 ILE C O 1
ATOM 7152 N N . ASN C 1 211 ? 73.899 8.063 -24.607 1.00 33.00 232 ASN C N 1
ATOM 7153 C CA . ASN C 1 211 ? 74.836 7.908 -25.691 1.00 33.00 232 ASN C CA 1
ATOM 7154 C C . ASN C 1 211 ? 75.578 6.585 -25.603 1.00 32.16 232 ASN C C 1
ATOM 7155 O O . ASN C 1 211 ? 75.701 5.995 -24.529 1.00 31.07 232 ASN C O 1
ATOM 7160 N N . PHE C 1 212 ? 76.025 6.112 -26.755 1.00 32.25 233 PHE C N 1
ATOM 7161 C CA . PHE C 1 212 ? 76.622 4.809 -26.894 1.00 32.95 233 PHE C CA 1
ATOM 7162 C C . PHE C 1 212 ? 77.902 4.653 -26.061 1.00 32.51 233 PHE C C 1
ATOM 7163 O O . PHE C 1 212 ? 78.161 3.586 -25.505 1.00 33.18 233 PHE C O 1
ATOM 7171 N N . GLY C 1 213 ? 78.672 5.730 -25.939 1.00 31.69 234 GLY C N 1
ATOM 7172 C CA . GLY C 1 213 ? 79.900 5.698 -25.149 1.00 31.31 234 GLY C CA 1
ATOM 7173 C C . GLY C 1 213 ? 79.621 5.305 -23.708 1.00 30.72 234 GLY C C 1
ATOM 7174 O O . GLY C 1 213 ? 80.189 4.334 -23.188 1.00 30.70 234 GLY C O 1
ATOM 7175 N N . VAL C 1 214 ? 78.701 6.024 -23.082 1.00 29.15 235 VAL C N 1
ATOM 7176 C CA . VAL C 1 214 ? 78.268 5.708 -21.717 1.00 27.70 235 VAL C CA 1
ATOM 7177 C C . VAL C 1 214 ? 77.715 4.284 -21.613 1.00 27.88 235 VAL C C 1
ATOM 7178 O O . VAL C 1 214 ? 78.053 3.534 -20.683 1.00 28.38 235 VAL C O 1
ATOM 7182 N N . TYR C 1 215 ? 76.893 3.905 -22.583 1.00 26.70 236 TYR C N 1
ATOM 7183 C CA . TYR C 1 215 ? 76.246 2.591 -22.577 1.00 25.81 236 TYR C CA 1
ATOM 7184 C C . TYR C 1 215 ? 77.255 1.448 -22.635 1.00 25.04 236 TYR C C 1
ATOM 7185 O O . TYR C 1 215 ? 77.079 0.441 -21.972 1.00 23.95 236 TYR C O 1
ATOM 7194 N N . LYS C 1 216 ? 78.250 1.569 -23.513 1.00 25.79 237 LYS C N 1
ATOM 7195 C CA . LYS C 1 216 ? 79.319 0.567 -23.600 1.00 26.73 237 LYS C CA 1
ATOM 7196 C C . LYS C 1 216 ? 80.075 0.445 -22.289 1.00 27.15 237 LYS C C 1
ATOM 7197 O O . LYS C 1 216 ? 80.418 -0.665 -21.873 1.00 27.76 237 LYS C O 1
ATOM 7203 N N . ASN C 1 217 ? 80.441 1.590 -21.696 1.00 25.87 238 ASN C N 1
ATOM 7204 C CA . ASN C 1 217 ? 81.048 1.596 -20.353 1.00 27.10 238 ASN C CA 1
ATOM 7205 C C . ASN C 1 217 ? 80.303 0.637 -19.421 1.00 26.83 238 ASN C C 1
ATOM 7206 O O . ASN C 1 217 ? 80.906 -0.203 -18.748 1.00 27.04 238 ASN C O 1
ATOM 7211 N N . ILE C 1 218 ? 78.994 0.860 -19.319 1.00 25.96 239 ILE C N 1
ATOM 7212 C CA . ILE C 1 218 ? 78.130 0.163 -18.380 1.00 24.66 239 ILE C CA 1
ATOM 7213 C C . ILE C 1 218 ? 78.000 -1.313 -18.700 1.00 25.87 239 ILE C C 1
ATOM 7214 O O . ILE C 1 218 ? 78.186 -2.164 -17.836 1.00 24.91 239 ILE C O 1
ATOM 7219 N N . VAL C 1 219 ? 77.700 -1.609 -19.956 1.00 25.77 240 VAL C N 1
ATOM 7220 C CA . VAL C 1 219 ? 77.395 -2.964 -20.361 1.00 26.65 240 VAL C CA 1
ATOM 7221 C C . VAL C 1 219 ? 78.609 -3.880 -20.378 1.00 25.92 240 VAL C C 1
ATOM 7222 O O . VAL C 1 219 ? 78.516 -5.046 -20.005 1.00 27.08 240 VAL C O 1
ATOM 7226 N N . ILE C 1 220 ? 79.765 -3.317 -20.692 1.00 25.31 241 ILE C N 1
ATOM 7227 C CA . ILE C 1 220 ? 81.029 -4.042 -20.591 1.00 25.60 241 ILE C CA 1
ATOM 7228 C C . ILE C 1 220 ? 81.279 -4.513 -19.148 1.00 24.87 241 ILE C C 1
ATOM 7229 O O . ILE C 1 220 ? 81.572 -5.692 -18.904 1.00 23.35 241 ILE C O 1
ATOM 7233 N N . HIS C 1 221 ? 81.068 -3.610 -18.192 1.00 24.56 242 HIS C N 1
ATOM 7234 C CA . HIS C 1 221 ? 81.300 -3.919 -16.787 1.00 24.33 242 HIS C CA 1
ATOM 7235 C C . HIS C 1 221 ? 80.206 -4.788 -16.199 1.00 25.32 242 HIS C C 1
ATOM 7236 O O . HIS C 1 221 ? 80.473 -5.717 -15.449 1.00 26.33 242 HIS C O 1
ATOM 7243 N N . LYS C 1 222 ? 78.978 -4.523 -16.600 1.00 25.81 243 LYS C N 1
ATOM 7244 C CA . LYS C 1 222 ? 77.838 -5.211 -16.049 1.00 27.34 243 LYS C CA 1
ATOM 7245 C C . LYS C 1 222 ? 77.706 -6.671 -16.547 1.00 26.82 243 LYS C C 1
ATOM 7246 O O . LYS C 1 222 ? 77.245 -7.537 -15.809 1.00 23.46 243 LYS C O 1
ATOM 7252 N N . THR C 1 223 ? 78.212 -6.950 -17.749 1.00 27.03 244 THR C N 1
ATOM 7253 C CA . THR C 1 223 ? 77.943 -8.241 -18.401 1.00 28.15 244 THR C CA 1
ATOM 7254 C C . THR C 1 223 ? 79.181 -8.954 -18.973 1.00 28.04 244 THR C C 1
ATOM 7255 O O . THR C 1 223 ? 79.289 -10.186 -18.900 1.00 28.32 244 THR C O 1
ATOM 7259 N N . ALA C 1 224 ? 80.075 -8.192 -19.596 1.00 25.92 245 ALA C N 1
ATOM 7260 C CA . ALA C 1 224 ? 81.200 -8.781 -20.326 1.00 25.30 245 ALA C CA 1
ATOM 7261 C C . ALA C 1 224 ? 82.138 -9.601 -19.455 1.00 25.14 245 ALA C C 1
ATOM 7262 O O . ALA C 1 224 ? 82.524 -10.711 -19.822 1.00 26.57 245 ALA C O 1
ATOM 7264 N N . TYR C 1 225 ? 82.517 -9.059 -18.310 1.00 24.26 246 TYR C N 1
ATOM 7265 C CA . TYR C 1 225 ? 83.535 -9.699 -17.493 1.00 24.35 246 TYR C CA 1
ATOM 7266 C C . TYR C 1 225 ? 83.103 -11.003 -16.862 1.00 24.09 246 TYR C C 1
ATOM 7267 O O . TYR C 1 225 ? 83.858 -11.967 -16.873 1.00 23.87 246 TYR C O 1
ATOM 7276 N N . TYR C 1 226 ? 81.886 -11.058 -16.333 1.00 22.49 247 TYR C N 1
ATOM 7277 C CA . TYR C 1 226 ? 81.444 -12.287 -15.682 1.00 23.09 247 TYR C CA 1
ATOM 7278 C C . TYR C 1 226 ? 80.822 -13.295 -16.666 1.00 23.67 247 TYR C C 1
ATOM 7279 O O . TYR C 1 226 ? 80.930 -14.506 -16.470 1.00 23.36 247 TYR C O 1
ATOM 7288 N N . SER C 1 227 ? 80.325 -12.800 -17.793 1.00 24.21 248 SER C N 1
ATOM 7289 C CA . SER C 1 227 ? 79.655 -13.664 -18.755 1.00 24.72 248 SER C CA 1
ATOM 7290 C C . SER C 1 227 ? 80.578 -14.296 -19.782 1.00 24.92 248 SER C C 1
ATOM 7291 O O . SER C 1 227 ? 80.290 -15.374 -20.297 1.00 24.46 248 SER C O 1
ATOM 7294 N N . PHE C 1 228 ? 81.664 -13.616 -20.111 1.00 24.67 249 PHE C N 1
ATOM 7295 C CA . PHE C 1 228 ? 82.557 -14.124 -21.126 1.00 23.83 249 PHE C CA 1
ATOM 7296 C C . PHE C 1 228 ? 83.986 -14.243 -20.647 1.00 24.71 249 PHE C C 1
ATOM 7297 O O . PHE C 1 228 ? 84.552 -15.334 -20.666 1.00 24.09 249 PHE C O 1
ATOM 7305 N N . PHE C 1 229 ? 84.544 -13.153 -20.126 1.00 23.56 250 PHE C N 1
ATOM 7306 C CA . PHE C 1 229 ? 85.933 -13.176 -19.677 1.00 24.86 250 PHE C CA 1
ATOM 7307 C C . PHE C 1 229 ? 86.176 -14.249 -18.607 1.00 25.20 250 PHE C C 1
ATOM 7308 O O . PHE C 1 229 ? 87.038 -15.087 -18.760 1.00 26.22 250 PHE C O 1
ATOM 7316 N N . LEU C 1 230 ? 85.383 -14.222 -17.540 1.00 24.93 251 LEU C N 1
ATOM 7317 C CA . LEU C 1 230 ? 85.526 -15.175 -16.446 1.00 24.46 251 LEU C CA 1
ATOM 7318 C C . LEU C 1 230 ? 85.515 -16.666 -16.898 1.00 24.54 251 LEU C C 1
ATOM 7319 O O . LEU C 1 230 ? 86.461 -17.417 -16.616 1.00 23.51 251 LEU C O 1
ATOM 7324 N N . PRO C 1 231 ? 84.472 -17.085 -17.635 1.00 24.67 252 PRO C N 1
ATOM 7325 C CA . PRO C 1 231 ? 84.439 -18.519 -17.981 1.00 23.72 252 PRO C CA 1
ATOM 7326 C C . PRO C 1 231 ? 85.583 -18.937 -18.904 1.00 24.24 252 PRO C C 1
ATOM 7327 O O . PRO C 1 231 ? 86.112 -20.042 -18.769 1.00 25.34 252 PRO C O 1
ATOM 7331 N N . ILE C 1 232 ? 85.928 -18.093 -19.863 1.00 22.73 253 ILE C N 1
ATOM 7332 C CA . ILE C 1 232 ? 86.996 -18.430 -20.795 1.00 23.78 253 ILE C CA 1
ATOM 7333 C C . ILE C 1 232 ? 88.314 -18.548 -20.035 1.00 25.50 253 ILE C C 1
ATOM 7334 O O . ILE C 1 232 ? 89.013 -19.558 -20.143 1.00 25.17 253 ILE C O 1
ATOM 7339 N N . VAL C 1 233 ? 88.574 -17.581 -19.156 1.00 26.47 254 VAL C N 1
ATOM 7340 C CA . VAL C 1 233 ? 89.812 -17.571 -18.368 1.00 27.09 254 VAL C CA 1
ATOM 7341 C C . VAL C 1 233 ? 89.882 -18.756 -17.384 1.00 28.07 254 VAL C C 1
ATOM 7342 O O . VAL C 1 233 ? 90.944 -19.356 -17.200 1.00 28.06 254 VAL C O 1
ATOM 7346 N N . CYS C 1 234 ? 88.745 -19.130 -16.805 1.00 28.35 255 CYS C N 1
ATOM 7347 C CA . CYS C 1 234 ? 88.709 -20.295 -15.915 1.00 31.40 255 CYS C CA 1
ATOM 7348 C C . CYS C 1 234 ? 89.225 -21.524 -16.641 1.00 31.72 255 CYS C C 1
ATOM 7349 O O . CYS C 1 234 ? 90.131 -22.198 -16.163 1.00 33.13 255 CYS C O 1
ATOM 7352 N N . GLY C 1 235 ? 88.633 -21.810 -17.799 1.00 32.87 256 GLY C N 1
ATOM 7353 C CA . GLY C 1 235 ? 89.002 -22.973 -18.599 1.00 32.33 256 GLY C CA 1
ATOM 7354 C C . GLY C 1 235 ? 90.435 -22.907 -19.073 1.00 33.45 256 GLY C C 1
ATOM 7355 O O . GLY C 1 235 ? 91.128 -23.927 -19.120 1.00 33.88 256 GLY C O 1
ATOM 7356 N N . MET C 1 236 ? 90.893 -21.697 -19.397 1.00 33.18 257 MET C N 1
ATOM 7357 C CA . MET C 1 236 ? 92.275 -21.484 -19.835 1.00 32.74 257 MET C CA 1
ATOM 7358 C C . MET C 1 236 ? 93.259 -21.664 -18.683 1.00 32.90 257 MET C C 1
ATOM 7359 O O . MET C 1 236 ? 94.318 -22.265 -18.849 1.00 32.65 257 MET C O 1
ATOM 7364 N N . LEU C 1 237 ? 92.932 -21.092 -17.533 1.00 32.91 258 LEU C N 1
ATOM 7365 C CA . LEU C 1 237 ? 93.786 -21.216 -16.366 1.00 34.47 258 LEU C CA 1
ATOM 7366 C C . LEU C 1 237 ? 93.911 -22.664 -15.935 1.00 35.20 258 LEU C C 1
ATOM 7367 O O . LEU C 1 237 ? 95.010 -23.143 -15.676 1.00 36.32 258 LEU C O 1
ATOM 7372 N N . LEU C 1 238 ? 92.787 -23.368 -15.882 1.00 34.85 259 LEU C N 1
ATOM 7373 C CA . LEU C 1 238 ? 92.794 -24.756 -15.450 1.00 36.36 259 LEU C CA 1
ATOM 7374 C C . LEU C 1 238 ? 93.581 -25.656 -16.419 1.00 38.30 259 LEU C C 1
ATOM 7375 O O . LEU C 1 238 ? 94.259 -26.583 -15.984 1.00 38.33 259 LEU C O 1
ATOM 7380 N N . ALA C 1 239 ? 93.590 -25.296 -17.707 1.00 38.97 260 ALA C N 1
ATOM 7381 C CA . ALA C 1 239 ? 94.338 -26.064 -18.716 1.00 40.65 260 ALA C CA 1
ATOM 7382 C C . ALA C 1 239 ? 95.821 -25.708 -18.723 1.00 40.88 260 ALA C C 1
ATOM 7383 O O . ALA C 1 239 ? 96.572 -26.192 -19.555 1.00 41.59 260 ALA C O 1
ATOM 7385 N N . GLY C 1 240 ? 96.213 -24.796 -17.841 1.00 41.17 261 GLY C N 1
ATOM 7386 C CA . GLY C 1 240 ? 97.620 -24.471 -17.645 1.00 41.55 261 GLY C CA 1
ATOM 7387 C C . GLY C 1 240 ? 98.254 -23.502 -18.640 1.00 42.84 261 GLY C C 1
ATOM 7388 O O . GLY C 1 240 ? 99.479 -23.465 -18.767 1.00 43.48 261 GLY C O 1
ATOM 7389 N N . ILE C 1 241 ? 97.456 -22.665 -19.298 1.00 43.21 262 ILE C N 1
ATOM 7390 C CA . ILE C 1 241 ? 98.057 -21.660 -20.186 1.00 43.56 262 ILE C CA 1
ATOM 7391 C C . ILE C 1 241 ? 98.423 -20.384 -19.418 1.00 43.00 262 ILE C C 1
ATOM 7392 O O . ILE C 1 241 ? 97.728 -19.985 -18.476 1.00 42.76 262 ILE C O 1
ATOM 7397 N N . ASP C 1 244 ? 99.416 -14.318 -17.738 1.00 48.36 265 ASP C N 1
ATOM 7398 C CA . ASP C 1 244 ? 100.848 -14.361 -18.034 1.00 48.88 265 ASP C CA 1
ATOM 7399 C C . ASP C 1 244 ? 101.112 -14.302 -19.543 1.00 47.73 265 ASP C C 1
ATOM 7400 O O . ASP C 1 244 ? 101.951 -13.537 -20.013 1.00 48.95 265 ASP C O 1
ATOM 7402 N N . ASN C 1 245 ? 100.423 -15.165 -20.279 1.00 46.01 266 ASN C N 1
ATOM 7403 C CA . ASN C 1 245 ? 100.518 -15.240 -21.730 1.00 43.09 266 ASN C CA 1
ATOM 7404 C C . ASN C 1 245 ? 99.747 -14.066 -22.369 1.00 42.13 266 ASN C C 1
ATOM 7405 O O . ASN C 1 245 ? 98.707 -13.642 -21.849 1.00 41.42 266 ASN C O 1
ATOM 7410 N N . LEU C 1 246 ? 100.315 -13.475 -23.417 1.00 39.63 267 LEU C N 1
ATOM 7411 C CA . LEU C 1 246 ? 99.700 -12.307 -24.067 1.00 38.38 267 LEU C CA 1
ATOM 7412 C C . LEU C 1 246 ? 98.276 -12.597 -24.564 1.00 36.76 267 LEU C C 1
ATOM 7413 O O . LEU C 1 246 ? 97.518 -11.680 -24.880 1.00 35.65 267 LEU C O 1
ATOM 7415 N N . ILE C 1 247 ? 97.896 -13.867 -24.581 1.00 35.03 268 ILE C N 1
ATOM 7416 C CA . ILE C 1 247 ? 96.601 -14.234 -25.117 1.00 33.71 268 ILE C CA 1
ATOM 7417 C C . ILE C 1 247 ? 95.439 -13.780 -24.220 1.00 33.23 268 ILE C C 1
ATOM 7418 O O . ILE C 1 247 ? 94.349 -13.530 -24.707 1.00 32.62 268 ILE C O 1
ATOM 7423 N N . TYR C 1 248 ? 95.698 -13.617 -22.923 1.00 31.92 269 TYR C N 1
ATOM 7424 C CA . TYR C 1 248 ? 94.640 -13.197 -21.993 1.00 31.48 269 TYR C CA 1
ATOM 7425 C C . TYR C 1 248 ? 94.080 -11.818 -22.346 1.00 30.98 269 TYR C C 1
ATOM 7426 O O . TYR C 1 248 ? 92.865 -11.623 -22.359 1.00 29.19 269 TYR C O 1
ATOM 7435 N N . LYS C 1 249 ? 94.968 -10.909 -22.744 1.00 31.02 270 LYS C N 1
ATOM 7436 C CA . LYS C 1 249 ? 94.573 -9.554 -23.163 1.00 31.82 270 LYS C CA 1
ATOM 7437 C C . LYS C 1 249 ? 93.654 -9.596 -24.380 1.00 30.54 270 LYS C C 1
ATOM 7438 O O . LYS C 1 249 ? 92.667 -8.857 -24.451 1.00 31.80 270 LYS C O 1
ATOM 7442 N N . LYS C 1 250 ? 93.985 -10.452 -25.340 1.00 30.35 271 LYS C N 1
ATOM 7443 C CA . LYS C 1 250 ? 93.155 -10.627 -26.530 1.00 27.95 271 LYS C CA 1
ATOM 7444 C C . LYS C 1 250 ? 91.771 -11.206 -26.175 1.00 27.32 271 LYS C C 1
ATOM 7445 O O . LYS C 1 250 ? 90.757 -10.755 -26.697 1.00 27.82 271 LYS C O 1
ATOM 7451 N N . ILE C 1 251 ? 91.733 -12.153 -25.235 1.00 26.22 272 ILE C N 1
ATOM 7452 C CA . ILE C 1 251 ? 90.455 -12.732 -24.776 1.00 25.96 272 ILE C CA 1
ATOM 7453 C C . ILE C 1 251 ? 89.606 -11.684 -24.046 1.00 26.65 272 ILE C C 1
ATOM 7454 O O . ILE C 1 251 ? 88.386 -11.660 -24.179 1.00 26.52 272 ILE C O 1
ATOM 7459 N N . GLU C 1 252 ? 90.267 -10.779 -23.334 1.00 26.80 273 GLU C N 1
ATOM 7460 C CA . GLU C 1 252 ? 89.578 -9.700 -22.659 1.00 29.25 273 GLU C CA 1
ATOM 7461 C C . GLU C 1 252 ? 88.902 -8.769 -23.674 1.00 30.27 273 GLU C C 1
ATOM 7462 O O . GLU C 1 252 ? 87.727 -8.413 -23.519 1.00 29.24 273 GLU C O 1
ATOM 7468 N N . ASP C 1 253 ? 89.638 -8.410 -24.728 1.00 30.35 274 ASP C N 1
ATOM 7469 C CA . ASP C 1 253 ? 89.098 -7.570 -25.800 1.00 31.16 274 ASP C CA 1
ATOM 7470 C C . ASP C 1 253 ? 87.914 -8.234 -26.506 1.00 30.17 274 ASP C C 1
ATOM 7471 O O . ASP C 1 253 ? 86.898 -7.588 -26.770 1.00 30.12 274 ASP C O 1
ATOM 7476 N N . ILE C 1 254 ? 88.062 -9.514 -26.847 1.00 27.83 275 ILE C N 1
ATOM 7477 C CA . ILE C 1 254 ? 86.957 -10.269 -27.450 1.00 26.57 275 ILE C CA 1
ATOM 7478 C C . ILE C 1 254 ? 85.729 -10.333 -26.499 1.00 26.28 275 ILE C C 1
ATOM 7479 O O . ILE C 1 254 ? 84.567 -10.206 -26.939 1.00 24.93 275 ILE C O 1
ATOM 7483 N N . SER C 1 255 ? 85.990 -10.528 -25.208 1.00 23.20 276 SER C N 1
ATOM 7484 C CA . SER C 1 255 ? 84.917 -10.593 -24.220 1.00 23.28 276 SER C CA 1
ATOM 7485 C C . SER C 1 255 ? 84.129 -9.278 -24.149 1.00 24.12 276 SER C C 1
ATOM 7486 O O . SER C 1 255 ? 82.920 -9.290 -23.956 1.00 25.01 276 SER C O 1
ATOM 7489 N N . MET C 1 256 ? 84.823 -8.149 -24.257 1.00 24.97 277 MET C N 1
ATOM 7490 C CA . MET C 1 256 ? 84.144 -6.848 -24.254 1.00 27.77 277 MET C CA 1
ATOM 7491 C C . MET C 1 256 ? 83.174 -6.734 -25.432 1.00 27.39 277 MET C C 1
ATOM 7492 O O . MET C 1 256 ? 82.034 -6.302 -25.266 1.00 27.76 277 MET C O 1
ATOM 7497 N N . LEU C 1 257 ? 83.636 -7.126 -26.621 1.00 26.80 278 LEU C N 1
ATOM 7498 C CA . LEU C 1 257 ? 82.802 -7.107 -27.835 1.00 27.00 278 LEU C CA 1
ATOM 7499 C C . LEU C 1 257 ? 81.610 -8.047 -27.701 1.00 27.71 278 LEU C C 1
ATOM 7500 O O . LEU C 1 257 ? 80.531 -7.772 -28.225 1.00 28.19 278 LEU C O 1
ATOM 7505 N N . MET C 1 258 ? 81.846 -9.207 -27.093 1.00 27.62 279 MET C N 1
ATOM 7506 C CA . MET C 1 258 ? 80.802 -10.207 -26.913 1.00 29.27 279 MET C CA 1
ATOM 7507 C C . MET C 1 258 ? 79.772 -9.784 -25.876 1.00 28.07 279 MET C C 1
ATOM 7508 O O . MET C 1 258 ? 78.595 -10.037 -26.044 1.00 30.15 279 MET C O 1
ATOM 7513 N N . GLY C 1 259 ? 80.227 -9.148 -24.802 1.00 27.89 280 GLY C N 1
ATOM 7514 C CA . GLY C 1 259 ? 79.319 -8.673 -23.754 1.00 27.88 280 GLY C CA 1
ATOM 7515 C C . GLY C 1 259 ? 78.400 -7.577 -24.279 1.00 28.32 280 GLY C C 1
ATOM 7516 O O . GLY C 1 259 ? 77.189 -7.573 -24.011 1.00 26.10 280 GLY C O 1
ATOM 7517 N N . GLU C 1 260 ? 78.974 -6.658 -25.049 1.00 27.23 281 GLU C N 1
ATOM 7518 C CA . GLU C 1 260 ? 78.203 -5.577 -25.663 1.00 30.16 281 GLU C CA 1
ATOM 7519 C C . GLU C 1 260 ? 77.127 -6.188 -26.562 1.00 30.46 281 GLU C C 1
ATOM 7520 O O . GLU C 1 260 ? 75.920 -5.870 -26.446 1.00 30.51 281 GLU C O 1
ATOM 7526 N N . TYR C 1 261 ? 77.551 -7.175 -27.334 1.00 28.89 282 TYR C N 1
ATOM 7527 C CA . TYR C 1 261 ? 76.700 -7.886 -28.268 1.00 30.64 282 TYR C CA 1
ATOM 7528 C C . TYR C 1 261 ? 75.586 -8.627 -27.527 1.00 30.91 282 TYR C C 1
ATOM 7529 O O . TYR C 1 261 ? 74.420 -8.549 -27.914 1.00 31.66 282 TYR C O 1
ATOM 7538 N N . PHE C 1 262 ? 75.945 -9.304 -26.432 1.00 30.10 283 PHE C N 1
ATOM 7539 C CA . PHE C 1 262 ? 74.959 -10.025 -25.624 1.00 30.18 283 PHE C CA 1
ATOM 7540 C C . PHE C 1 262 ? 73.934 -9.075 -25.000 1.00 28.69 283 PHE C C 1
ATOM 7541 O O . PHE C 1 262 ? 72.741 -9.342 -25.027 1.00 28.36 283 PHE C O 1
ATOM 7549 N N . GLN C 1 263 ? 74.399 -7.966 -24.439 1.00 27.82 284 GLN C N 1
ATOM 7550 C CA . GLN C 1 263 ? 73.486 -7.050 -23.750 1.00 26.86 284 GLN C CA 1
ATOM 7551 C C . GLN C 1 263 ? 72.508 -6.324 -24.695 1.00 26.90 284 GLN C C 1
ATOM 7552 O O . GLN C 1 263 ? 71.355 -6.075 -24.327 1.00 26.73 284 GLN C O 1
ATOM 7558 N N . ILE C 1 264 ? 72.994 -5.915 -25.866 1.00 25.56 285 ILE C N 1
ATOM 7559 C CA . ILE C 1 264 ? 72.150 -5.239 -26.852 1.00 27.16 285 ILE C CA 1
ATOM 7560 C C . ILE C 1 264 ? 71.033 -6.173 -27.345 1.00 27.62 285 ILE C C 1
ATOM 7561 O O . ILE C 1 264 ? 69.870 -5.766 -27.442 1.00 28.28 285 ILE C O 1
ATOM 7566 N N . HIS C 1 265 ? 71.373 -7.449 -27.540 1.00 28.02 286 HIS C N 1
ATOM 7567 C CA . HIS C 1 265 ? 70.379 -8.481 -27.858 1.00 28.31 286 HIS C CA 1
ATOM 7568 C C . HIS C 1 265 ? 69.417 -8.679 -26.680 1.00 28.41 286 HIS C C 1
ATOM 7569 O O . HIS C 1 265 ? 68.221 -8.839 -26.870 1.00 28.62 286 HIS C O 1
ATOM 7576 N N . ASP C 1 266 ? 69.946 -8.630 -25.462 1.00 28.64 287 ASP C N 1
ATOM 7577 C CA . ASP C 1 266 ? 69.101 -8.705 -24.261 1.00 30.61 287 ASP C CA 1
ATOM 7578 C C . ASP C 1 266 ? 68.131 -7.517 -24.233 1.00 28.94 287 ASP C C 1
ATOM 7579 O O . ASP C 1 266 ? 66.963 -7.673 -23.919 1.00 26.85 287 ASP C O 1
ATOM 7584 N N . ASP C 1 267 ? 68.644 -6.320 -24.513 1.00 27.98 288 ASP C N 1
ATOM 7585 C CA . ASP C 1 267 ? 67.801 -5.134 -24.554 1.00 29.04 288 ASP C CA 1
ATOM 7586 C C . ASP C 1 267 ? 66.711 -5.301 -25.623 1.00 30.55 288 ASP C C 1
ATOM 7587 O O . ASP C 1 267 ? 65.569 -4.847 -25.446 1.00 30.02 288 ASP C O 1
ATOM 7592 N N . TYR C 1 268 ? 67.079 -5.936 -26.735 1.00 31.32 289 TYR C N 1
ATOM 7593 C CA . TYR C 1 268 ? 66.158 -6.153 -27.851 1.00 34.16 289 TYR C CA 1
ATOM 7594 C C . TYR C 1 268 ? 64.989 -7.043 -27.450 1.00 34.76 289 TYR C C 1
ATOM 7595 O O . TYR C 1 268 ? 63.828 -6.701 -27.681 1.00 34.04 289 TYR C O 1
ATOM 7604 N N . LEU C 1 269 ? 65.300 -8.155 -26.792 1.00 35.53 290 LEU C N 1
ATOM 7605 C CA . LEU C 1 269 ? 64.276 -9.065 -26.314 1.00 37.31 290 LEU C CA 1
ATOM 7606 C C . LEU C 1 269 ? 63.413 -8.452 -25.212 1.00 39.01 290 LEU C C 1
ATOM 7607 O O . LEU C 1 269 ? 62.295 -8.906 -24.978 1.00 39.46 290 LEU C O 1
ATOM 7612 N N . ASP C 1 270 ? 63.955 -7.484 -24.475 1.00 39.43 291 ASP C N 1
ATOM 7613 C CA . ASP C 1 270 ? 63.173 -6.857 -23.410 1.00 40.04 291 ASP C CA 1
ATOM 7614 C C . ASP C 1 270 ? 61.910 -6.209 -23.987 1.00 40.70 291 ASP C C 1
ATOM 7615 O O . ASP C 1 270 ? 60.853 -6.235 -23.360 1.00 39.42 291 ASP C O 1
ATOM 7620 N N . ILE C 1 271 ? 62.009 -5.678 -25.205 1.00 41.20 292 ILE C N 1
ATOM 7621 C CA . ILE C 1 271 ? 60.822 -5.175 -25.900 1.00 42.07 292 ILE C CA 1
ATOM 7622 C C . ILE C 1 271 ? 60.253 -6.260 -26.810 1.00 42.49 292 ILE C C 1
ATOM 7623 O O . ILE C 1 271 ? 59.069 -6.249 -27.144 1.00 43.93 292 ILE C O 1
ATOM 7627 N N . THR C 1 278 ? 61.881 -15.994 -22.683 1.00 57.94 299 THR C N 1
ATOM 7628 C CA . THR C 1 278 ? 62.961 -15.302 -21.975 1.00 58.80 299 THR C CA 1
ATOM 7629 C C . THR C 1 278 ? 62.916 -15.592 -20.473 1.00 59.00 299 THR C C 1
ATOM 7630 O O . THR C 1 278 ? 63.930 -15.489 -19.778 1.00 58.04 299 THR C O 1
ATOM 7634 N N . GLY C 1 279 ? 61.720 -15.891 -19.971 1.00 60.14 300 GLY C N 1
ATOM 7635 C CA . GLY C 1 279 ? 61.534 -16.250 -18.564 1.00 60.40 300 GLY C CA 1
ATOM 7636 C C . GLY C 1 279 ? 61.386 -15.076 -17.603 1.00 60.39 300 GLY C C 1
ATOM 7637 O O . GLY C 1 279 ? 61.337 -15.268 -16.390 1.00 59.50 300 GLY C O 1
ATOM 7638 N N . LYS C 1 280 ? 61.295 -13.863 -18.143 1.00 61.01 301 LYS C N 1
ATOM 7639 C CA . LYS C 1 280 ? 61.193 -12.656 -17.311 1.00 61.67 301 LYS C CA 1
ATOM 7640 C C . LYS C 1 280 ? 60.227 -11.634 -17.914 1.00 61.64 301 LYS C C 1
ATOM 7641 O O . LYS C 1 280 ? 59.916 -11.690 -19.105 1.00 61.23 301 LYS C O 1
ATOM 7647 N N . VAL C 1 281 ? 59.738 -10.719 -17.079 1.00 61.39 302 VAL C N 1
ATOM 7648 C CA . VAL C 1 281 ? 58.786 -9.697 -17.526 1.00 62.28 302 VAL C CA 1
ATOM 7649 C C . VAL C 1 281 ? 59.433 -8.675 -18.473 1.00 62.05 302 VAL C C 1
ATOM 7650 O O . VAL C 1 281 ? 60.597 -8.305 -18.307 1.00 60.82 302 VAL C O 1
ATOM 7652 N N . SER C 1 283 ? 60.631 -5.073 -18.966 1.00 29.32 304 SER C N 1
ATOM 7653 C CA . SER C 1 283 ? 60.472 -4.133 -17.865 1.00 29.80 304 SER C CA 1
ATOM 7654 C C . SER C 1 283 ? 61.412 -2.886 -17.890 1.00 29.57 304 SER C C 1
ATOM 7655 O O . SER C 1 283 ? 61.279 -1.998 -17.046 1.00 28.77 304 SER C O 1
ATOM 7657 N N . ASP C 1 284 ? 62.293 -2.787 -18.891 1.00 27.80 305 ASP C N 1
ATOM 7658 C CA . ASP C 1 284 ? 63.301 -1.702 -18.922 1.00 27.27 305 ASP C CA 1
ATOM 7659 C C . ASP C 1 284 ? 62.714 -0.273 -18.992 1.00 26.55 305 ASP C C 1
ATOM 7660 O O . ASP C 1 284 ? 63.286 0.672 -18.431 1.00 24.41 305 ASP C O 1
ATOM 7665 N N . ILE C 1 285 ? 61.670 -0.105 -19.802 1.00 25.11 306 ILE C N 1
ATOM 7666 C CA . ILE C 1 285 ? 61.051 1.194 -19.990 1.00 23.72 306 ILE C CA 1
ATOM 7667 C C . ILE C 1 285 ? 60.498 1.773 -18.689 1.00 24.17 306 ILE C C 1
ATOM 7668 O O . ILE C 1 285 ? 60.870 2.885 -18.286 1.00 23.91 306 ILE C O 1
ATOM 7673 N N . GLN C 1 286 ? 59.626 1.032 -18.012 1.00 23.82 307 GLN C N 1
ATOM 7674 C CA . GLN C 1 286 ? 59.058 1.559 -16.773 1.00 25.06 307 GLN C CA 1
ATOM 7675 C C . GLN C 1 286 ? 60.105 1.715 -15.680 1.00 24.11 307 GLN C C 1
ATOM 7676 O O . GLN C 1 286 ? 59.970 2.558 -14.828 1.00 23.41 307 GLN C O 1
ATOM 7682 N N . ASN C 1 287 ? 61.189 0.949 -15.773 1.00 24.03 308 ASN C N 1
ATOM 7683 C CA . ASN C 1 287 ? 62.269 1.017 -14.787 1.00 24.76 308 ASN C CA 1
ATOM 7684 C C . ASN C 1 287 ? 63.314 2.088 -15.098 1.00 25.03 308 ASN C C 1
ATOM 7685 O O . ASN C 1 287 ? 64.342 2.152 -14.437 1.00 25.71 308 ASN C O 1
ATOM 7690 N N . ASN C 1 288 ? 63.107 2.846 -16.172 1.00 23.87 309 ASN C N 1
ATOM 7691 C CA . ASN C 1 288 ? 63.987 3.989 -16.470 1.00 23.99 309 ASN C CA 1
ATOM 7692 C C . ASN C 1 288 ? 65.441 3.582 -16.797 1.00 24.36 309 ASN C C 1
ATOM 7693 O O . ASN C 1 288 ? 66.394 4.291 -16.442 1.00 24.60 309 ASN C O 1
ATOM 7698 N N . LYS C 1 289 ? 65.604 2.457 -17.485 1.00 24.35 310 LYS C N 1
ATOM 7699 C CA . LYS C 1 289 ? 66.931 1.945 -17.807 1.00 23.91 310 LYS C CA 1
ATOM 7700 C C . LYS C 1 289 ? 67.490 2.575 -19.084 1.00 23.67 310 LYS C C 1
ATOM 7701 O O . LYS C 1 289 ? 66.773 2.755 -20.069 1.00 22.32 310 LYS C O 1
ATOM 7707 N N . LEU C 1 290 ? 68.792 2.811 -19.098 1.00 23.28 311 LEU C N 1
ATOM 7708 C CA . LEU C 1 290 ? 69.460 3.172 -20.330 1.00 25.06 311 LEU C CA 1
ATOM 7709 C C . LEU C 1 290 ? 69.623 1.901 -21.164 1.00 24.10 311 LEU C C 1
ATOM 7710 O O . LEU C 1 290 ? 70.306 0.974 -20.759 1.00 23.79 311 LEU C O 1
ATOM 7715 N N . THR C 1 291 ? 68.938 1.847 -22.294 1.00 23.77 312 THR C N 1
ATOM 7716 C CA . THR C 1 291 ? 68.977 0.678 -23.158 1.00 23.66 312 THR C CA 1
ATOM 7717 C C . THR C 1 291 ? 69.503 1.065 -24.543 1.00 25.13 312 THR C C 1
ATOM 7718 O O . THR C 1 291 ? 69.546 2.246 -24.892 1.00 25.32 312 THR C O 1
ATOM 7722 N N . TRP C 1 292 ? 69.812 0.066 -25.365 1.00 25.89 313 TRP C N 1
ATOM 7723 C CA . TRP C 1 292 ? 70.272 0.335 -26.720 1.00 25.86 313 TRP C CA 1
ATOM 7724 C C . TRP C 1 292 ? 69.137 0.906 -27.568 1.00 25.60 313 TRP C C 1
ATOM 7725 O O . TRP C 1 292 ? 69.331 1.875 -28.299 1.00 24.66 313 TRP C O 1
ATOM 7736 N N . PRO C 1 293 ? 67.934 0.327 -27.444 1.00 26.33 314 PRO C N 1
ATOM 7737 C CA . PRO C 1 293 ? 66.792 0.866 -28.201 1.00 26.26 314 PRO C CA 1
ATOM 7738 C C . PRO C 1 293 ? 66.462 2.325 -27.830 1.00 26.67 314 PRO C C 1
ATOM 7739 O O . PRO C 1 293 ? 66.125 3.122 -28.713 1.00 25.27 314 PRO C O 1
ATOM 7743 N N . LEU C 1 294 ? 66.589 2.685 -26.548 1.00 26.28 315 LEU C N 1
ATOM 7744 C CA . LEU C 1 294 ? 66.393 4.097 -26.137 1.00 26.06 315 LEU C CA 1
ATOM 7745 C C . LEU C 1 294 ? 67.366 5.027 -26.853 1.00 26.85 315 LEU C C 1
ATOM 7746 O O . LEU C 1 294 ? 66.961 6.026 -27.448 1.00 27.18 315 LEU C O 1
ATOM 7751 N N . ILE C 1 295 ? 68.649 4.697 -26.780 1.00 27.37 316 ILE C N 1
ATOM 7752 C CA . ILE C 1 295 ? 69.693 5.524 -27.376 1.00 29.92 316 ILE C CA 1
ATOM 7753 C C . ILE C 1 295 ? 69.493 5.702 -28.872 1.00 30.70 316 ILE C C 1
ATOM 7754 O O . ILE C 1 295 ? 69.643 6.812 -29.410 1.00 30.88 316 ILE C O 1
ATOM 7759 N N . LYS C 1 296 ? 69.219 4.596 -29.551 1.00 29.93 317 LYS C N 1
ATOM 7760 C CA . LYS C 1 296 ? 69.048 4.613 -30.981 1.00 31.97 317 LYS C CA 1
ATOM 7761 C C . LYS C 1 296 ? 67.864 5.474 -31.386 1.00 31.55 317 LYS C C 1
ATOM 7762 O O . LYS C 1 296 ? 67.930 6.204 -32.371 1.00 32.38 317 LYS C O 1
ATOM 7768 N N . THR C 1 297 ? 66.738 5.273 -30.709 1.00 31.32 318 THR C N 1
ATOM 7769 C CA . THR C 1 297 ? 65.528 6.015 -31.008 1.00 30.98 318 THR C CA 1
ATOM 7770 C C . THR C 1 297 ? 65.758 7.488 -30.763 1.00 32.64 318 THR C C 1
ATOM 7771 O O . THR C 1 297 ? 65.456 8.319 -31.611 1.00 30.81 318 THR C O 1
ATOM 7775 N N . PHE C 1 298 ? 66.348 7.796 -29.612 1.00 35.23 319 PHE C N 1
ATOM 7776 C CA . PHE C 1 298 ? 66.556 9.170 -29.197 1.00 38.41 319 PHE C CA 1
ATOM 7777 C C . PHE C 1 298 ? 67.364 9.934 -30.221 1.00 40.52 319 PHE C C 1
ATOM 7778 O O . PHE C 1 298 ? 67.027 11.066 -30.561 1.00 40.61 319 PHE C O 1
ATOM 7786 N N . GLU C 1 299 ? 68.385 9.294 -30.776 1.00 42.52 320 GLU C N 1
ATOM 7787 C CA . GLU C 1 299 ? 69.236 9.984 -31.723 1.00 44.58 320 GLU C CA 1
ATOM 7788 C C . GLU C 1 299 ? 68.628 10.098 -33.127 1.00 44.51 320 GLU C C 1
ATOM 7789 O O . GLU C 1 299 ? 68.946 11.021 -33.861 1.00 46.41 320 GLU C O 1
ATOM 7795 N N . LEU C 1 300 ? 67.653 9.243 -33.427 1.00 43.89 321 LEU C N 1
ATOM 7796 C CA . LEU C 1 300 ? 66.995 9.235 -34.738 1.00 42.89 321 LEU C CA 1
ATOM 7797 C C . LEU C 1 300 ? 65.719 10.072 -34.816 1.00 44.11 321 LEU C C 1
ATOM 7798 O O . LEU C 1 300 ? 65.209 10.315 -35.901 1.00 43.79 321 LEU C O 1
ATOM 7803 N N . CYS C 1 301 ? 65.112 10.363 -33.681 1.00 45.87 322 CYS C N 1
ATOM 7804 C CA . CYS C 1 301 ? 63.762 10.927 -33.715 1.00 47.89 322 CYS C CA 1
ATOM 7805 C C . CYS C 1 301 ? 63.664 12.462 -33.779 1.00 48.58 322 CYS C C 1
ATOM 7806 O O . CYS C 1 301 ? 64.649 13.175 -33.587 1.00 48.93 322 CYS C O 1
ATOM 7809 N N . SER C 1 302 ? 62.507 12.932 -34.227 1.00 49.01 323 SER C N 1
ATOM 7810 C CA . SER C 1 302 ? 62.236 14.359 -34.336 1.00 51.14 323 SER C CA 1
ATOM 7811 C C . SER C 1 302 ? 62.277 15.021 -32.957 1.00 52.62 323 SER C C 1
ATOM 7812 O O . SER C 1 302 ? 62.239 14.334 -31.927 1.00 52.52 323 SER C O 1
ATOM 7815 N N . GLU C 1 303 ? 62.372 16.347 -32.935 1.00 53.77 324 GLU C N 1
ATOM 7816 C CA . GLU C 1 303 ? 62.434 17.074 -31.667 1.00 55.77 324 GLU C CA 1
ATOM 7817 C C . GLU C 1 303 ? 61.162 16.893 -30.830 1.00 55.75 324 GLU C C 1
ATOM 7818 O O . GLU C 1 303 ? 61.230 16.837 -29.601 1.00 54.74 324 GLU C O 1
ATOM 7824 N N . PRO C 1 304 ? 60.005 16.743 -31.501 1.00 56.33 325 PRO C N 1
ATOM 7825 C CA . PRO C 1 304 ? 58.778 16.493 -30.748 1.00 56.10 325 PRO C CA 1
ATOM 7826 C C . PRO C 1 304 ? 58.781 15.115 -30.085 1.00 55.22 325 PRO C C 1
ATOM 7827 O O . PRO C 1 304 ? 58.396 14.991 -28.928 1.00 55.92 325 PRO C O 1
ATOM 7831 N N . ASP C 1 305 ? 59.277 14.103 -30.795 1.00 53.76 326 ASP C N 1
ATOM 7832 C CA . ASP C 1 305 ? 59.327 12.747 -30.249 1.00 52.67 326 ASP C CA 1
ATOM 7833 C C . ASP C 1 305 ? 60.337 12.613 -29.103 1.00 50.83 326 ASP C C 1
ATOM 7834 O O . ASP C 1 305 ? 60.191 11.745 -28.246 1.00 51.00 326 ASP C O 1
ATOM 7839 N N . LYS C 1 306 ? 61.281 13.551 -29.027 1.00 48.87 327 LYS C N 1
ATOM 7840 C CA . LYS C 1 306 ? 62.230 13.586 -27.918 1.00 49.00 327 LYS C CA 1
ATOM 7841 C C . LYS C 1 306 ? 61.577 14.080 -26.625 1.00 48.37 327 LYS C C 1
ATOM 7842 O O . LYS C 1 306 ? 61.765 13.495 -25.563 1.00 48.52 327 LYS C O 1
ATOM 7848 N N . ILE C 1 307 ? 60.817 15.161 -26.717 1.00 48.46 328 ILE C N 1
ATOM 7849 C CA . ILE C 1 307 ? 60.102 15.671 -25.558 1.00 47.37 328 ILE C CA 1
ATOM 7850 C C . ILE C 1 307 ? 59.187 14.564 -25.056 1.00 44.91 328 ILE C C 1
ATOM 7851 O O . ILE C 1 307 ? 59.105 14.295 -23.868 1.00 42.79 328 ILE C O 1
ATOM 7856 N N . LYS C 1 308 ? 58.620 13.842 -26.009 1.00 43.62 329 LYS C N 1
ATOM 7857 C CA . LYS C 1 308 ? 57.722 12.733 -25.753 1.00 42.27 329 LYS C CA 1
ATOM 7858 C C . LYS C 1 308 ? 58.432 11.578 -25.014 1.00 40.55 329 LYS C C 1
ATOM 7859 O O . LYS C 1 308 ? 57.885 11.000 -24.067 1.00 40.58 329 LYS C O 1
ATOM 7865 N N . ILE C 1 309 ? 59.627 11.217 -25.471 1.00 37.42 330 ILE C N 1
ATOM 7866 C CA . ILE C 1 309 ? 60.399 10.189 -24.785 1.00 36.56 330 ILE C CA 1
ATOM 7867 C C . ILE C 1 309 ? 60.601 10.628 -23.349 1.00 35.87 330 ILE C C 1
ATOM 7868 O O . ILE C 1 309 ? 60.301 9.895 -22.422 1.00 34.91 330 ILE C O 1
ATOM 7872 N N . VAL C 1 310 ? 61.000 11.881 -23.180 1.00 36.02 331 VAL C N 1
ATOM 7873 C CA . VAL C 1 310 ? 61.249 12.435 -21.864 1.00 36.58 331 VAL C CA 1
ATOM 7874 C C . VAL C 1 310 ? 59.985 12.416 -20.985 1.00 36.10 331 VAL C C 1
ATOM 7875 O O . VAL C 1 310 ? 60.053 12.071 -19.813 1.00 35.17 331 VAL C O 1
ATOM 7879 N N . LYS C 1 311 ? 58.824 12.662 -21.587 1.00 35.37 332 LYS C N 1
ATOM 7880 C CA . LYS C 1 311 ? 57.579 12.720 -20.818 1.00 34.78 332 LYS C CA 1
ATOM 7881 C C . LYS C 1 311 ? 57.043 11.346 -20.417 1.00 34.33 332 LYS C C 1
ATOM 7882 O O . LYS C 1 311 ? 56.422 11.207 -19.363 1.00 33.88 332 LYS C O 1
ATOM 7886 N N . ASN C 1 312 ? 57.383 10.315 -21.193 1.00 32.17 333 ASN C N 1
ATOM 7887 C CA . ASN C 1 312 ? 56.771 8.996 -21.014 1.00 31.52 333 ASN C CA 1
ATOM 7888 C C . ASN C 1 312 ? 57.706 7.868 -20.505 1.00 29.89 333 ASN C C 1
ATOM 7889 O O . ASN C 1 312 ? 57.232 6.818 -20.046 1.00 29.20 333 ASN C O 1
ATOM 7894 N N . TYR C 1 313 ? 59.015 8.080 -20.596 1.00 28.56 334 TYR C N 1
ATOM 7895 C CA . TYR C 1 313 ? 59.983 7.040 -20.216 1.00 25.86 334 TYR C CA 1
ATOM 7896 C C . TYR C 1 313 ? 60.155 6.943 -18.706 1.00 25.80 334 TYR C C 1
ATOM 7897 O O . TYR C 1 313 ? 60.078 7.943 -17.999 1.00 24.33 334 TYR C O 1
ATOM 7906 N N . GLY C 1 314 ? 60.363 5.722 -18.216 1.00 24.13 335 GLY C N 1
ATOM 7907 C CA . GLY C 1 314 ? 60.645 5.512 -16.809 1.00 24.93 335 GLY C CA 1
ATOM 7908 C C . GLY C 1 314 ? 59.447 5.769 -15.933 1.00 26.92 335 GLY C C 1
ATOM 7909 O O . GLY C 1 314 ? 59.590 6.175 -14.779 1.00 26.74 335 GLY C O 1
ATOM 7910 N N . LYS C 1 315 ? 58.256 5.570 -16.487 1.00 27.45 336 LYS C N 1
ATOM 7911 C CA . LYS C 1 315 ? 57.047 5.777 -15.722 1.00 31.42 336 LYS C CA 1
ATOM 7912 C C . LYS C 1 315 ? 56.168 4.554 -15.625 1.00 32.42 336 LYS C C 1
ATOM 7913 O O . LYS C 1 315 ? 55.945 3.838 -16.615 1.00 31.25 336 LYS C O 1
ATOM 7919 N N . ASN C 1 316 ? 55.885 4.192 -14.382 1.00 33.95 337 ASN C N 1
ATOM 7920 C CA . ASN C 1 316 ? 55.038 3.059 -14.069 1.00 36.88 337 ASN C CA 1
ATOM 7921 C C . ASN C 1 316 ? 53.585 3.368 -14.434 1.00 36.91 337 ASN C C 1
ATOM 7922 O O . ASN C 1 316 ? 52.739 3.584 -13.568 1.00 37.65 337 ASN C O 1
ATOM 7927 N N . ASN C 1 317 ? 53.315 3.380 -15.730 1.00 36.19 338 ASN C N 1
ATOM 7928 C CA . ASN C 1 317 ? 52.023 3.780 -16.258 1.00 36.08 338 ASN C CA 1
ATOM 7929 C C . ASN C 1 317 ? 51.884 3.163 -17.642 1.00 35.19 338 ASN C C 1
ATOM 7930 O O . ASN C 1 317 ? 52.801 3.271 -18.463 1.00 33.93 338 ASN C O 1
ATOM 7935 N N . LEU C 1 318 ? 50.835 2.364 -17.830 1.00 34.28 339 LEU C N 1
ATOM 7936 C CA . LEU C 1 318 ? 50.633 1.638 -19.088 1.00 34.68 339 LEU C CA 1
ATOM 7937 C C . LEU C 1 318 ? 50.736 2.538 -20.297 1.00 34.48 339 LEU C C 1
ATOM 7938 O O . LEU C 1 318 ? 51.443 2.221 -21.252 1.00 33.11 339 LEU C O 1
ATOM 7943 N N . ALA C 1 319 ? 49.869 3.550 -20.333 1.00 34.67 340 ALA C N 1
ATOM 7944 C CA . ALA C 1 319 ? 49.816 4.481 -21.446 1.00 33.79 340 ALA C CA 1
ATOM 7945 C C . ALA C 1 319 ? 51.191 5.045 -21.740 1.00 33.45 340 ALA C C 1
ATOM 7946 O O . ALA C 1 319 ? 51.528 5.297 -22.892 1.00 34.83 340 ALA C O 1
ATOM 7948 N N . CYS C 1 320 ? 51.971 5.291 -20.690 1.00 32.73 341 CYS C N 1
ATOM 7949 C CA . CYS C 1 320 ? 53.308 5.847 -20.868 1.00 32.35 341 CYS C CA 1
ATOM 7950 C C . CYS C 1 320 ? 54.222 4.847 -21.556 1.00 31.78 341 CYS C C 1
ATOM 7951 O O . CYS C 1 320 ? 54.874 5.168 -22.544 1.00 31.35 341 CYS C O 1
ATOM 7954 N N . VAL C 1 321 ? 54.163 3.611 -21.109 1.00 31.39 342 VAL C N 1
ATOM 7955 C CA . VAL C 1 321 ? 54.951 2.570 -21.720 1.00 31.67 342 VAL C CA 1
ATOM 7956 C C . VAL C 1 321 ? 54.520 2.312 -23.164 1.00 32.24 342 VAL C C 1
ATOM 7957 O O . VAL C 1 321 ? 55.366 2.219 -24.065 1.00 32.71 342 VAL C O 1
ATOM 7961 N N . LYS C 1 322 ? 53.229 2.233 -23.388 1.00 30.90 343 LYS C N 1
ATOM 7962 C CA . LYS C 1 322 ? 52.722 2.028 -24.725 1.00 32.27 343 LYS C CA 1
ATOM 7963 C C . LYS C 1 322 ? 53.239 3.088 -25.688 1.00 31.79 343 LYS C C 1
ATOM 7964 O O . LYS C 1 322 ? 53.498 2.795 -26.852 1.00 33.30 343 LYS C O 1
ATOM 7967 N N . VAL C 1 323 ? 53.390 4.319 -25.211 1.00 31.29 344 VAL C N 1
ATOM 7968 C CA . VAL C 1 323 ? 53.927 5.380 -26.059 1.00 30.96 344 VAL C CA 1
ATOM 7969 C C . VAL C 1 323 ? 55.349 5.045 -26.521 1.00 30.10 344 VAL C C 1
ATOM 7970 O O . VAL C 1 323 ? 55.684 5.193 -27.698 1.00 30.84 344 VAL C O 1
ATOM 7974 N N . ILE C 1 324 ? 56.193 4.648 -25.577 1.00 29.79 345 ILE C N 1
ATOM 7975 C CA . ILE C 1 324 ? 57.573 4.309 -25.880 1.00 28.50 345 ILE C CA 1
ATOM 7976 C C . ILE C 1 324 ? 57.651 3.108 -26.827 1.00 30.02 345 ILE C C 1
ATOM 7977 O O . ILE C 1 324 ? 58.416 3.125 -27.794 1.00 28.92 345 ILE C O 1
ATOM 7982 N N . ASP C 1 325 ? 56.857 2.068 -26.540 1.00 31.58 346 ASP C N 1
ATOM 7983 C CA . ASP C 1 325 ? 56.748 0.905 -27.425 1.00 33.67 346 ASP C CA 1
ATOM 7984 C C . ASP C 1 325 ? 56.429 1.344 -28.851 1.00 34.48 346 ASP C C 1
ATOM 7985 O O . ASP C 1 325 ? 57.067 0.889 -29.805 1.00 33.60 346 ASP C O 1
ATOM 7990 N N . SER C 1 326 ? 55.423 2.216 -28.993 1.00 35.15 347 SER C N 1
ATOM 7991 C CA . SER C 1 326 ? 55.014 2.716 -30.320 1.00 35.86 347 SER C CA 1
ATOM 7992 C C . SER C 1 326 ? 56.139 3.425 -31.060 1.00 34.28 347 SER C C 1
ATOM 7993 O O . SER C 1 326 ? 56.229 3.332 -32.280 1.00 34.05 347 SER C O 1
ATOM 7996 N N . LEU C 1 327 ? 56.924 4.225 -30.338 1.00 33.01 348 LEU C N 1
ATOM 7997 C CA . LEU C 1 327 ? 58.061 4.925 -30.955 1.00 32.80 348 LEU C CA 1
ATOM 7998 C C . LEU C 1 327 ? 59.108 3.938 -31.476 1.00 32.77 348 LEU C C 1
ATOM 7999 O O . LEU C 1 327 ? 59.600 4.072 -32.601 1.00 32.97 348 LEU C O 1
ATOM 8004 N N . TYR C 1 328 ? 59.452 2.950 -30.656 1.00 33.83 349 TYR C N 1
ATOM 8005 C CA . TYR C 1 328 ? 60.437 1.947 -31.056 1.00 33.13 349 TYR C CA 1
ATOM 8006 C C . TYR C 1 328 ? 60.004 1.261 -32.340 1.00 34.65 349 TYR C C 1
ATOM 8007 O O . TYR C 1 328 ? 60.833 0.922 -33.186 1.00 34.39 349 TYR C O 1
ATOM 8016 N N . GLU C 1 329 ? 58.706 1.002 -32.450 1.00 35.95 350 GLU C N 1
ATOM 8017 C CA . GLU C 1 329 ? 58.145 0.408 -33.646 1.00 38.70 350 GLU C CA 1
ATOM 8018 C C . GLU C 1 329 ? 58.216 1.417 -34.783 1.00 39.20 350 GLU C C 1
ATOM 8019 O O . GLU C 1 329 ? 58.647 1.098 -35.884 1.00 40.18 350 GLU C O 1
ATOM 8022 N N . GLN C 1 330 ? 57.876 2.661 -34.480 1.00 39.77 351 GLN C N 1
ATOM 8023 C CA . GLN C 1 330 ? 57.875 3.696 -35.491 1.00 39.71 351 GLN C CA 1
ATOM 8024 C C . GLN C 1 330 ? 59.264 3.920 -36.090 1.00 39.50 351 GLN C C 1
ATOM 8025 O O . GLN C 1 330 ? 59.403 4.063 -37.297 1.00 38.03 351 GLN C O 1
ATOM 8031 N N . TYR C 1 331 ? 60.292 3.937 -35.245 1.00 38.98 352 TYR C N 1
ATOM 8032 C CA . TYR C 1 331 ? 61.641 4.228 -35.728 1.00 38.43 352 TYR C CA 1
ATOM 8033 C C . TYR C 1 331 ? 62.439 2.978 -36.120 1.00 38.63 352 TYR C C 1
ATOM 8034 O O . TYR C 1 331 ? 63.662 3.031 -36.287 1.00 37.75 352 TYR C O 1
ATOM 8043 N N . LYS C 1 332 ? 61.717 1.872 -36.307 1.00 38.66 353 LYS C N 1
ATOM 8044 C CA . LYS C 1 332 ? 62.266 0.640 -36.897 1.00 39.21 353 LYS C CA 1
ATOM 8045 C C . LYS C 1 332 ? 63.479 0.050 -36.157 1.00 39.27 353 LYS C C 1
ATOM 8046 O O . LYS C 1 332 ? 64.383 -0.518 -36.781 1.00 38.99 353 LYS C O 1
ATOM 8048 N N . ILE C 1 333 ? 63.416 0.053 -34.832 1.00 37.87 354 ILE C N 1
ATOM 8049 C CA . ILE C 1 333 ? 64.503 -0.471 -34.017 1.00 38.68 354 ILE C CA 1
ATOM 8050 C C . ILE C 1 333 ? 64.827 -1.939 -34.350 1.00 39.34 354 ILE C C 1
ATOM 8051 O O . ILE C 1 333 ? 65.987 -2.316 -34.420 1.00 39.48 354 ILE C O 1
ATOM 8056 N N . ARG C 1 334 ? 63.798 -2.732 -34.632 1.00 40.25 355 ARG C N 1
ATOM 8057 C CA . ARG C 1 334 ? 63.997 -4.123 -35.022 1.00 42.21 355 ARG C CA 1
ATOM 8058 C C . ARG C 1 334 ? 64.953 -4.225 -36.216 1.00 42.24 355 ARG C C 1
ATOM 8059 O O . ARG C 1 334 ? 65.862 -5.060 -36.221 1.00 43.32 355 ARG C O 1
ATOM 8067 N N . LYS C 1 335 ? 64.814 -3.306 -37.168 1.00 41.43 356 LYS C N 1
ATOM 8068 C CA . LYS C 1 335 ? 65.671 -3.304 -38.357 1.00 41.93 356 LYS C CA 1
ATOM 8069 C C . LYS C 1 335 ? 67.076 -2.766 -38.056 1.00 41.55 356 LYS C C 1
ATOM 8070 O O . LYS C 1 335 ? 68.066 -3.252 -38.606 1.00 40.47 356 LYS C O 1
ATOM 8072 N N . HIS C 1 336 ? 67.162 -1.781 -37.166 1.00 41.45 357 HIS C N 1
ATOM 8073 C CA . HIS C 1 336 ? 68.455 -1.249 -36.773 1.00 41.43 357 HIS C CA 1
ATOM 8074 C C . HIS C 1 336 ? 69.221 -2.242 -35.919 1.00 41.49 357 HIS C C 1
ATOM 8075 O O . HIS C 1 336 ? 70.437 -2.353 -36.039 1.00 41.15 357 HIS C O 1
ATOM 8082 N N . TYR C 1 337 ? 68.500 -3.050 -35.148 1.00 42.39 358 TYR C N 1
ATOM 8083 C CA . TYR C 1 337 ? 69.145 -4.127 -34.409 1.00 43.14 358 TYR C CA 1
ATOM 8084 C C . TYR C 1 337 ? 69.782 -5.139 -35.367 1.00 44.22 358 TYR C C 1
ATOM 8085 O O . TYR C 1 337 ? 70.982 -5.433 -35.269 1.00 44.52 358 TYR C O 1
ATOM 8094 N N . GLU C 1 338 ? 68.978 -5.668 -36.287 1.00 44.53 359 GLU C N 1
ATOM 8095 C CA . GLU C 1 338 ? 69.457 -6.682 -37.243 1.00 44.07 359 GLU C CA 1
ATOM 8096 C C . GLU C 1 338 ? 70.707 -6.220 -37.963 1.00 43.58 359 GLU C C 1
ATOM 8097 O O . GLU C 1 338 ? 71.637 -6.998 -38.183 1.00 44.37 359 GLU C O 1
ATOM 8103 N N . SER C 1 339 ? 70.747 -4.936 -38.281 1.00 42.81 360 SER C N 1
ATOM 8104 C CA . SER C 1 339 ? 71.924 -4.333 -38.862 1.00 42.08 360 SER C CA 1
ATOM 8105 C C . SER C 1 339 ? 73.092 -4.424 -37.875 1.00 41.20 360 SER C C 1
ATOM 8106 O O . SER C 1 339 ? 74.130 -4.990 -38.189 1.00 40.82 360 SER C O 1
ATOM 8109 N N . TYR C 1 340 ? 72.869 -3.962 -36.646 1.00 39.64 361 TYR C N 1
ATOM 8110 C CA . TYR C 1 340 ? 73.910 -3.986 -35.632 1.00 38.65 361 TYR C CA 1
ATOM 8111 C C . TYR C 1 340 ? 74.415 -5.397 -35.425 1.00 39.93 361 TYR C C 1
ATOM 8112 O O . TYR C 1 340 ? 75.613 -5.621 -35.316 1.00 40.08 361 TYR C O 1
ATOM 8121 N N . GLU C 1 341 ? 73.493 -6.356 -35.400 1.00 41.71 362 GLU C N 1
ATOM 8122 C CA . GLU C 1 341 ? 73.844 -7.755 -35.141 1.00 42.73 362 GLU C CA 1
ATOM 8123 C C . GLU C 1 341 ? 74.822 -8.281 -36.185 1.00 42.71 362 GLU C C 1
ATOM 8124 O O . GLU C 1 341 ? 75.832 -8.902 -35.843 1.00 43.74 362 GLU C O 1
ATOM 8130 N N . LYS C 1 342 ? 74.580 -7.947 -37.448 1.00 42.69 363 LYS C N 1
ATOM 8131 C CA . LYS C 1 342 ? 75.450 -8.409 -38.528 1.00 43.34 363 LYS C CA 1
ATOM 8132 C C . LYS C 1 342 ? 76.831 -7.729 -38.501 1.00 43.15 363 LYS C C 1
ATOM 8133 O O . LYS C 1 342 ? 77.842 -8.371 -38.761 1.00 43.13 363 LYS C O 1
ATOM 8135 N N . ALA C 1 343 ? 76.867 -6.430 -38.201 1.00 41.81 364 ALA C N 1
ATOM 8136 C CA . ALA C 1 343 ? 78.146 -5.722 -38.128 1.00 39.73 364 ALA C CA 1
ATOM 8137 C C . ALA C 1 343 ? 78.968 -6.148 -36.897 1.00 39.58 364 ALA C C 1
ATOM 8138 O O . ALA C 1 343 ? 80.173 -6.375 -36.997 1.00 39.58 364 ALA C O 1
ATOM 8140 N N . GLN C 1 344 ? 78.309 -6.296 -35.752 1.00 37.80 365 GLN C N 1
ATOM 8141 C CA . GLN C 1 344 ? 79.020 -6.671 -34.536 1.00 38.14 365 GLN C CA 1
ATOM 8142 C C . GLN C 1 344 ? 79.554 -8.091 -34.630 1.00 39.04 365 GLN C C 1
ATOM 8143 O O . GLN C 1 344 ? 80.638 -8.387 -34.125 1.00 38.33 365 GLN C O 1
ATOM 8149 N N . LYS C 1 345 ? 78.773 -8.974 -35.252 1.00 39.36 366 LYS C N 1
ATOM 8150 C CA . LYS C 1 345 ? 79.174 -10.357 -35.412 1.00 40.65 366 LYS C CA 1
ATOM 8151 C C . LYS C 1 345 ? 80.448 -10.459 -36.234 1.00 40.78 366 LYS C C 1
ATOM 8152 O O . LYS C 1 345 ? 81.300 -11.306 -35.963 1.00 40.54 366 LYS C O 1
ATOM 8158 N N . ALA C 1 346 ? 80.595 -9.566 -37.212 1.00 40.59 367 ALA C N 1
ATOM 8159 C CA . ALA C 1 346 ? 81.807 -9.533 -38.040 1.00 40.84 367 ALA C CA 1
ATOM 8160 C C . ALA C 1 346 ? 83.004 -8.925 -37.294 1.00 40.95 367 ALA C C 1
ATOM 8161 O O . ALA C 1 346 ? 84.150 -9.307 -37.540 1.00 41.64 367 ALA C O 1
ATOM 8163 N N . LYS C 1 347 ? 82.746 -7.991 -36.380 1.00 39.81 368 LYS C N 1
ATOM 8164 C CA . LYS C 1 347 ? 83.833 -7.457 -35.550 1.00 39.45 368 LYS C CA 1
ATOM 8165 C C . LYS C 1 347 ? 84.392 -8.537 -34.591 1.00 38.62 368 LYS C C 1
ATOM 8166 O O . LYS C 1 347 ? 85.603 -8.641 -34.398 1.00 37.52 368 LYS C O 1
ATOM 8168 N N . ILE C 1 348 ? 83.502 -9.341 -34.011 1.00 37.78 369 ILE C N 1
ATOM 8169 C CA . ILE C 1 348 ? 83.920 -10.411 -33.099 1.00 37.12 369 ILE C CA 1
ATOM 8170 C C . ILE C 1 348 ? 84.740 -11.474 -33.837 1.00 36.83 369 ILE C C 1
ATOM 8171 O O . ILE C 1 348 ? 85.821 -11.850 -33.389 1.00 35.69 369 ILE C O 1
ATOM 8173 N N . LEU C 1 349 ? 84.205 -11.960 -34.958 1.00 36.41 370 LEU C N 1
ATOM 8174 C CA . LEU C 1 349 ? 84.905 -12.937 -35.805 1.00 39.42 370 LEU C CA 1
ATOM 8175 C C . LEU C 1 349 ? 86.285 -12.433 -36.175 1.00 39.36 370 LEU C C 1
ATOM 8176 O O . LEU C 1 349 ? 87.263 -13.174 -36.128 1.00 39.41 370 LEU C O 1
ATOM 8181 N N . SER C 1 350 ? 86.332 -11.204 -36.663 1.00 38.81 371 SER C N 1
ATOM 8182 C CA . SER C 1 350 ? 87.581 -10.568 -37.002 1.00 40.50 371 SER C CA 1
ATOM 8183 C C . SER C 1 350 ? 88.561 -10.650 -35.829 1.00 39.92 371 SER C C 1
ATOM 8184 O O . SER C 1 350 ? 89.699 -11.099 -35.993 1.00 40.53 371 SER C O 1
ATOM 8187 N N . ALA C 1 351 ? 88.074 -10.322 -34.629 1.00 39.17 372 ALA C N 1
ATOM 8188 C CA . ALA C 1 351 ? 88.901 -10.355 -33.420 1.00 38.50 372 ALA C CA 1
ATOM 8189 C C . ALA C 1 351 ? 89.305 -11.776 -33.031 1.00 38.43 372 ALA C C 1
ATOM 8190 O O . ALA C 1 351 ? 90.407 -12.000 -32.531 1.00 38.87 372 ALA C O 1
ATOM 8192 N N . ILE C 1 352 ? 88.402 -12.726 -33.242 1.00 37.50 373 ILE C N 1
ATOM 8193 C CA . ILE C 1 352 ? 88.657 -14.125 -32.909 1.00 37.87 373 ILE C CA 1
ATOM 8194 C C . ILE C 1 352 ? 89.782 -14.705 -33.757 1.00 39.22 373 ILE C C 1
ATOM 8195 O O . ILE C 1 352 ? 90.545 -15.552 -33.296 1.00 38.68 373 ILE C O 1
ATOM 8200 N N . ASN C 1 353 ? 89.889 -14.242 -34.997 1.00 40.95 374 ASN C N 1
ATOM 8201 C CA . ASN C 1 353 ? 90.878 -14.802 -35.929 1.00 42.92 374 ASN C CA 1
ATOM 8202 C C . ASN C 1 353 ? 92.305 -14.286 -35.741 1.00 43.43 374 ASN C C 1
ATOM 8203 O O . ASN C 1 353 ? 93.221 -14.699 -36.454 1.00 43.18 374 ASN C O 1
ATOM 8208 N N . GLU C 1 354 ? 92.495 -13.420 -34.749 1.00 43.45 375 GLU C N 1
ATOM 8209 C CA . GLU C 1 354 ? 93.824 -12.929 -34.402 1.00 43.61 375 GLU C CA 1
ATOM 8210 C C . GLU C 1 354 ? 94.331 -13.591 -33.102 1.00 44.20 375 GLU C C 1
ATOM 8211 O O . GLU C 1 354 ? 95.365 -13.190 -32.548 1.00 45.19 375 GLU C O 1
ATOM 8213 N N . LEU C 1 355 ? 93.635 -14.646 -32.661 1.00 42.71 376 LEU C N 1
ATOM 8214 C CA . LEU C 1 355 ? 94.019 -15.375 -31.439 1.00 41.94 376 LEU C CA 1
ATOM 8215 C C . LEU C 1 355 ? 95.176 -16.348 -31.659 1.00 41.76 376 LEU C C 1
ATOM 8216 O O . LEU C 1 355 ? 95.901 -16.684 -30.719 1.00 42.77 376 LEU C O 1
ATOM 8221 N N . HIS C 1 356 ? 95.295 -16.862 -32.878 1.00 41.66 377 HIS C N 1
ATOM 8222 C CA . HIS C 1 356 ? 96.306 -17.880 -33.193 1.00 41.63 377 HIS C CA 1
ATOM 8223 C C . HIS C 1 356 ? 96.216 -19.076 -32.258 1.00 40.15 377 HIS C C 1
ATOM 8224 O O . HIS C 1 356 ? 97.233 -19.640 -31.848 1.00 40.71 377 HIS C O 1
ATOM 8231 N N . HIS C 1 357 ? 94.993 -19.453 -31.923 1.00 37.59 378 HIS C N 1
ATOM 8232 C CA . HIS C 1 357 ? 94.745 -20.617 -31.100 1.00 35.96 378 HIS C CA 1
ATOM 8233 C C . HIS C 1 357 ? 93.505 -21.301 -31.608 1.00 35.35 378 HIS C C 1
ATOM 8234 O O . HIS C 1 357 ? 92.381 -20.850 -31.352 1.00 33.81 378 HIS C O 1
ATOM 8241 N N . GLU C 1 358 ? 93.712 -22.400 -32.324 1.00 34.39 379 GLU C N 1
ATOM 8242 C CA . GLU C 1 358 ? 92.644 -23.047 -33.073 1.00 35.11 379 GLU C CA 1
ATOM 8243 C C . GLU C 1 358 ? 91.524 -23.576 -32.190 1.00 33.88 379 GLU C C 1
ATOM 8244 O O . GLU C 1 358 ? 90.349 -23.474 -32.541 1.00 33.72 379 GLU C O 1
ATOM 8247 N N . GLY C 1 359 ? 91.898 -24.212 -31.086 1.00 33.59 380 GLY C N 1
ATOM 8248 C CA . GLY C 1 359 ? 90.929 -24.761 -30.161 1.00 33.09 380 GLY C CA 1
ATOM 8249 C C . GLY C 1 359 ? 89.998 -23.690 -29.625 1.00 32.13 380 GLY C C 1
ATOM 8250 O O . GLY C 1 359 ? 88.784 -23.845 -29.654 1.00 32.53 380 GLY C O 1
ATOM 8251 N N . ILE C 1 360 ? 90.569 -22.595 -29.143 1.00 32.15 381 ILE C N 1
ATOM 8252 C CA . ILE C 1 360 ? 89.764 -21.523 -28.567 1.00 31.17 381 ILE C CA 1
ATOM 8253 C C . ILE C 1 360 ? 88.927 -20.796 -29.629 1.00 31.67 381 ILE C C 1
ATOM 8254 O O . ILE C 1 360 ? 87.737 -20.537 -29.412 1.00 31.97 381 ILE C O 1
ATOM 8259 N N . GLU C 1 361 ? 89.510 -20.575 -30.811 1.00 29.73 382 GLU C N 1
ATOM 8260 C CA . GLU C 1 361 ? 88.777 -19.952 -31.909 1.00 30.55 382 GLU C CA 1
ATOM 8261 C C . GLU C 1 361 ? 87.572 -20.796 -32.291 1.00 31.37 382 GLU C C 1
ATOM 8262 O O . GLU C 1 361 ? 86.487 -20.271 -32.544 1.00 31.15 382 GLU C O 1
ATOM 8268 N N . TYR C 1 362 ? 87.783 -22.105 -32.385 1.00 32.19 383 TYR C N 1
ATOM 8269 C CA . TYR C 1 362 ? 86.708 -23.036 -32.672 1.00 33.61 383 TYR C CA 1
ATOM 8270 C C . TYR C 1 362 ? 85.548 -22.858 -31.678 1.00 33.27 383 TYR C C 1
ATOM 8271 O O . TYR C 1 362 ? 84.398 -22.631 -32.070 1.00 35.13 383 TYR C O 1
ATOM 8280 N N . VAL C 1 363 ? 85.870 -22.894 -30.395 1.00 31.68 384 VAL C N 1
ATOM 8281 C CA . VAL C 1 363 ? 84.866 -22.732 -29.342 1.00 30.57 384 VAL C CA 1
ATOM 8282 C C . VAL C 1 363 ? 84.142 -21.365 -29.396 1.00 31.17 384 VAL C C 1
ATOM 8283 O O . VAL C 1 363 ? 82.926 -21.309 -29.282 1.00 31.63 384 VAL C O 1
ATOM 8287 N N . LEU C 1 364 ? 84.889 -20.276 -29.577 1.00 30.56 385 LEU C N 1
ATOM 8288 C CA . LEU C 1 364 ? 84.268 -18.942 -29.585 1.00 32.24 385 LEU C CA 1
ATOM 8289 C C . LEU C 1 364 ? 83.341 -18.710 -30.789 1.00 33.90 385 LEU C C 1
ATOM 8290 O O . LEU C 1 364 ? 82.277 -18.106 -30.647 1.00 34.21 385 LEU C O 1
ATOM 8295 N N . LYS C 1 365 ? 83.727 -19.217 -31.960 1.00 34.88 386 LYS C N 1
ATOM 8296 C CA . LYS C 1 365 ? 82.861 -19.137 -33.137 1.00 36.25 386 LYS C CA 1
ATOM 8297 C C . LYS C 1 365 ? 81.577 -19.946 -32.926 1.00 38.26 386 LYS C C 1
ATOM 8298 O O . LYS C 1 365 ? 80.487 -19.507 -33.296 1.00 38.64 386 LYS C O 1
ATOM 8304 N N . TYR C 1 366 ? 81.717 -21.123 -32.322 1.00 40.81 387 TYR C N 1
ATOM 8305 C CA . TYR C 1 366 ? 80.578 -21.968 -31.992 1.00 43.87 387 TYR C CA 1
ATOM 8306 C C . TYR C 1 366 ? 79.623 -21.267 -31.020 1.00 45.79 387 TYR C C 1
ATOM 8307 O O . TYR C 1 366 ? 78.423 -21.154 -31.283 1.00 46.37 387 TYR C O 1
ATOM 8316 N N . LEU C 1 367 ? 80.159 -20.848 -29.877 1.00 45.38 388 LEU C N 1
ATOM 8317 C CA . LEU C 1 367 ? 79.393 -20.107 -28.879 1.00 46.06 388 LEU C CA 1
ATOM 8318 C C . LEU C 1 367 ? 78.673 -18.917 -29.522 1.00 46.49 388 LEU C C 1
ATOM 8319 O O . LEU C 1 367 ? 77.508 -18.648 -29.230 1.00 45.66 388 LEU C O 1
ATOM 8324 N N . LEU C 1 368 ? 79.382 -18.202 -30.387 1.00 47.24 389 LEU C N 1
ATOM 8325 C CA . LEU C 1 368 ? 78.803 -17.072 -31.088 1.00 49.26 389 LEU C CA 1
ATOM 8326 C C . LEU C 1 368 ? 77.546 -17.490 -31.831 1.00 50.65 389 LEU C C 1
ATOM 8327 O O . LEU C 1 368 ? 76.560 -16.770 -31.849 1.00 52.06 389 LEU C O 1
ATOM 8332 N N . GLU C 1 369 ? 77.573 -18.684 -32.407 1.00 53.14 390 GLU C N 1
ATOM 8333 C CA . GLU C 1 369 ? 76.426 -19.195 -33.147 1.00 53.59 390 GLU C CA 1
ATOM 8334 C C . GLU C 1 369 ? 75.315 -19.626 -32.215 1.00 52.53 390 GLU C C 1
ATOM 8335 O O . GLU C 1 369 ? 74.146 -19.549 -32.566 1.00 52.27 390 GLU C O 1
ATOM 8341 N N . ILE C 1 370 ? 75.677 -20.008 -30.999 1.00 52.47 391 ILE C N 1
ATOM 8342 C CA . ILE C 1 370 ? 74.711 -20.598 -30.091 1.00 53.17 391 ILE C CA 1
ATOM 8343 C C . ILE C 1 370 ? 74.245 -19.657 -28.953 1.00 53.84 391 ILE C C 1
ATOM 8344 O O . ILE C 1 370 ? 73.510 -20.075 -28.052 1.00 53.59 391 ILE C O 1
ATOM 8348 N N . LEU C 1 371 ? 74.653 -18.388 -29.011 1.00 54.05 392 LEU C N 1
ATOM 8349 C CA . LEU C 1 371 ? 74.070 -17.379 -28.128 1.00 54.46 392 LEU C CA 1
ATOM 8350 C C . LEU C 1 371 ? 72.648 -17.085 -28.598 1.00 54.16 392 LEU C C 1
ATOM 8351 O O . LEU C 1 371 ? 71.716 -17.021 -27.801 1.00 54.48 392 LEU C O 1
ATOM 8356 N N . ALA D 1 14 ? 95.660 5.715 18.140 1.00 62.85 35 ALA D N 1
ATOM 8357 C CA . ALA D 1 14 ? 95.003 6.357 16.968 1.00 62.56 35 ALA D CA 1
ATOM 8358 C C . ALA D 1 14 ? 95.872 6.286 15.708 1.00 62.03 35 ALA D C 1
ATOM 8359 O O . ALA D 1 14 ? 95.569 6.934 14.703 1.00 62.67 35 ALA D O 1
ATOM 8361 N N . PHE D 1 15 ? 96.975 5.543 15.782 1.00 60.46 36 PHE D N 1
ATOM 8362 C CA . PHE D 1 15 ? 97.790 5.279 14.596 1.00 58.75 36 PHE D CA 1
ATOM 8363 C C . PHE D 1 15 ? 96.985 4.392 13.660 1.00 57.42 36 PHE D C 1
ATOM 8364 O O . PHE D 1 15 ? 96.966 4.596 12.442 1.00 56.52 36 PHE D O 1
ATOM 8366 N N . PHE D 1 16 ? 96.268 3.442 14.251 1.00 55.19 37 PHE D N 1
ATOM 8367 C CA . PHE D 1 16 ? 95.391 2.573 13.504 1.00 52.59 37 PHE D CA 1
ATOM 8368 C C . PHE D 1 16 ? 94.391 3.394 12.712 1.00 50.92 37 PHE D C 1
ATOM 8369 O O . PHE D 1 16 ? 94.182 3.153 11.525 1.00 49.60 37 PHE D O 1
ATOM 8377 N N . ARG D 1 17 ? 93.840 4.424 13.345 1.00 50.05 38 ARG D N 1
ATOM 8378 C CA . ARG D 1 17 ? 92.825 5.244 12.698 1.00 49.61 38 ARG D CA 1
ATOM 8379 C C . ARG D 1 17 ? 93.413 6.146 11.615 1.00 48.50 38 ARG D C 1
ATOM 8380 O O . ARG D 1 17 ? 92.708 6.551 10.689 1.00 47.95 38 ARG D O 1
ATOM 8382 N N . ASN D 1 18 ? 94.705 6.448 11.724 1.00 46.66 39 ASN D N 1
ATOM 8383 C CA . ASN D 1 18 ? 95.379 7.283 10.725 1.00 45.86 39 ASN D CA 1
ATOM 8384 C C . ASN D 1 18 ? 95.715 6.526 9.456 1.00 43.79 39 ASN D C 1
ATOM 8385 O O . ASN D 1 18 ? 96.001 7.127 8.425 1.00 43.33 39 ASN D O 1
ATOM 8390 N N . MET D 1 19 ? 95.603 5.204 9.520 1.00 41.33 40 MET D N 1
ATOM 8391 C CA . MET D 1 19 ? 95.917 4.348 8.389 1.00 39.76 40 MET D CA 1
ATOM 8392 C C . MET D 1 19 ? 94.703 4.137 7.478 1.00 37.66 40 MET D C 1
ATOM 8393 O O . MET D 1 19 ? 94.837 3.635 6.362 1.00 36.41 40 MET D O 1
ATOM 8398 N N . TYR D 1 20 ? 93.518 4.493 7.974 1.00 34.93 41 TYR D N 1
ATOM 8399 C CA . TYR D 1 20 ? 92.278 4.331 7.203 1.00 33.44 41 TYR D CA 1
ATOM 8400 C C . TYR D 1 20 ? 92.377 4.885 5.780 1.00 32.80 41 TYR D C 1
ATOM 8401 O O . TYR D 1 20 ? 92.023 4.200 4.830 1.00 30.13 41 TYR D O 1
ATOM 8410 N N . ASP D 1 21 ? 92.702 6.178 5.672 1.00 32.51 42 ASP D N 1
ATOM 8411 C CA . ASP D 1 21 ? 92.843 6.869 4.377 1.00 34.19 42 ASP D CA 1
ATOM 8412 C C . ASP D 1 21 ? 93.580 6.025 3.356 1.00 32.07 42 ASP D C 1
ATOM 8413 O O . ASP D 1 21 ? 93.212 5.988 2.181 1.00 31.17 42 ASP D O 1
ATOM 8418 N N . LYS D 1 22 ? 94.698 5.455 3.789 1.00 30.98 43 LYS D N 1
ATOM 8419 C CA . LYS D 1 22 ? 95.578 4.702 2.917 1.00 32.31 43 LYS D CA 1
ATOM 8420 C C . LYS D 1 22 ? 94.877 3.509 2.263 1.00 31.24 43 LYS D C 1
ATOM 8421 O O . LYS D 1 22 ? 94.960 3.309 1.049 1.00 32.88 43 LYS D O 1
ATOM 8427 N N . TYR D 1 23 ? 94.238 2.690 3.075 1.00 29.38 44 TYR D N 1
ATOM 8428 C CA . TYR D 1 23 ? 93.576 1.499 2.572 1.00 28.89 44 TYR D CA 1
ATOM 8429 C C . TYR D 1 23 ? 92.337 1.840 1.727 1.00 27.61 44 TYR D C 1
ATOM 8430 O O . TYR D 1 23 ? 92.157 1.313 0.622 1.00 25.95 44 TYR D O 1
ATOM 8439 N N . ARG D 1 24 ? 91.561 2.814 2.185 1.00 26.58 45 ARG D N 1
ATOM 8440 C CA . ARG D 1 24 ? 90.420 3.281 1.409 1.00 26.71 45 ARG D CA 1
ATOM 8441 C C . ARG D 1 24 ? 90.887 3.748 0.033 1.00 26.67 45 ARG D C 1
ATOM 8442 O O . ARG D 1 24 ? 90.298 3.393 -0.983 1.00 25.86 45 ARG D O 1
ATOM 8450 N N . ASP D 1 25 ? 91.968 4.524 0.008 1.00 27.34 46 ASP D N 1
ATOM 8451 C CA . ASP D 1 25 ? 92.455 5.095 -1.241 1.00 28.44 46 ASP D CA 1
ATOM 8452 C C . ASP D 1 25 ? 93.168 4.075 -2.141 1.00 27.02 46 ASP D C 1
ATOM 8453 O O . ASP D 1 25 ? 93.059 4.138 -3.367 1.00 25.93 46 ASP D O 1
ATOM 8458 N N . ALA D 1 26 ? 93.793 3.071 -1.543 1.00 25.90 47 ALA D N 1
ATOM 8459 C CA . ALA D 1 26 ? 94.347 1.994 -2.347 1.00 25.43 47 ALA D CA 1
ATOM 8460 C C . ALA D 1 26 ? 93.219 1.243 -3.071 1.00 25.96 47 ALA D C 1
ATOM 8461 O O . ALA D 1 26 ? 93.348 0.909 -4.253 1.00 28.89 47 ALA D O 1
ATOM 8463 N N . PHE D 1 27 ? 92.096 1.029 -2.394 1.00 25.20 48 PHE D N 1
ATOM 8464 C CA . PHE D 1 27 ? 90.948 0.388 -3.064 1.00 25.73 48 PHE D CA 1
ATOM 8465 C C . PHE D 1 27 ? 90.334 1.282 -4.145 1.00 25.63 48 PHE D C 1
ATOM 8466 O O . PHE D 1 27 ? 90.079 0.832 -5.259 1.00 24.78 48 PHE D O 1
ATOM 8474 N N . LEU D 1 28 ? 90.039 2.528 -3.791 1.00 26.80 49 LEU D N 1
ATOM 8475 C CA . LEU D 1 28 ? 89.501 3.485 -4.758 1.00 27.35 49 LEU D CA 1
ATOM 8476 C C . LEU D 1 28 ? 90.434 3.651 -5.956 1.00 27.36 49 LEU D C 1
ATOM 8477 O O . LEU D 1 28 ? 89.991 3.733 -7.095 1.00 28.29 49 LEU D O 1
ATOM 8482 N N . SER D 1 29 ? 91.728 3.683 -5.695 1.00 26.78 50 SER D N 1
ATOM 8483 C CA . SER D 1 29 ? 92.701 3.757 -6.771 1.00 28.60 50 SER D CA 1
ATOM 8484 C C . SER D 1 29 ? 92.551 2.577 -7.745 1.00 28.13 50 SER D C 1
ATOM 8485 O O . SER D 1 29 ? 92.692 2.741 -8.944 1.00 28.42 50 SER D O 1
ATOM 8488 N N . HIS D 1 30 ? 92.159 1.414 -7.227 1.00 28.40 51 HIS D N 1
ATOM 8489 C CA . HIS D 1 30 ? 91.933 0.250 -8.070 1.00 28.24 51 HIS D CA 1
ATOM 8490 C C . HIS D 1 30 ? 90.712 0.441 -8.996 1.00 28.57 51 HIS D C 1
ATOM 8491 O O . HIS D 1 30 ? 90.794 0.201 -10.196 1.00 27.73 51 HIS D O 1
ATOM 8498 N N . LEU D 1 31 ? 89.611 0.942 -8.447 1.00 27.49 52 LEU D N 1
ATOM 8499 C CA . LEU D 1 31 ? 88.424 1.214 -9.264 1.00 28.47 52 LEU D CA 1
ATOM 8500 C C . LEU D 1 31 ? 88.755 2.259 -10.318 1.00 28.39 52 LEU D C 1
ATOM 8501 O O . LEU D 1 31 ? 88.267 2.208 -11.443 1.00 28.49 52 LEU D O 1
ATOM 8506 N N . ASN D 1 32 ? 89.661 3.150 -9.968 1.00 29.35 53 ASN D N 1
ATOM 8507 C CA . ASN D 1 32 ? 90.009 4.248 -10.832 1.00 32.14 53 ASN D CA 1
ATOM 8508 C C . ASN D 1 32 ? 90.784 3.817 -12.088 1.00 31.87 53 ASN D C 1
ATOM 8509 O O . ASN D 1 32 ? 90.917 4.594 -13.040 1.00 30.53 53 ASN D O 1
ATOM 8514 N N . GLU D 1 33 ? 91.301 2.588 -12.084 1.00 31.11 54 GLU D N 1
ATOM 8515 C CA . GLU D 1 33 ? 92.019 2.061 -13.250 1.00 31.76 54 GLU D CA 1
ATOM 8516 C C . GLU D 1 33 ? 91.079 1.451 -14.283 1.00 30.85 54 GLU D C 1
ATOM 8517 O O . GLU D 1 33 ? 91.522 1.039 -15.343 1.00 29.53 54 GLU D O 1
ATOM 8523 N N . TYR D 1 34 ? 89.794 1.315 -13.943 1.00 29.81 55 TYR D N 1
ATOM 8524 C CA . TYR D 1 34 ? 88.830 0.710 -14.878 1.00 29.80 55 TYR D CA 1
ATOM 8525 C C . TYR D 1 34 ? 88.705 1.550 -16.155 1.00 30.75 55 TYR D C 1
ATOM 8526 O O . TYR D 1 34 ? 88.972 2.752 -16.147 1.00 30.75 55 TYR D O 1
ATOM 8535 N N . SER D 1 35 ? 88.293 0.915 -17.245 1.00 31.63 56 SER D N 1
ATOM 8536 C CA . SER D 1 35 ? 88.107 1.628 -18.517 1.00 33.45 56 SER D CA 1
ATOM 8537 C C . SER D 1 35 ? 86.759 2.327 -18.572 1.00 32.33 56 SER D C 1
ATOM 8538 O O . SER D 1 35 ? 85.786 1.789 -19.107 1.00 30.48 56 SER D O 1
ATOM 8541 N N . LEU D 1 36 ? 86.708 3.534 -18.024 1.00 31.87 57 LEU D N 1
ATOM 8542 C CA . LEU D 1 36 ? 85.478 4.301 -17.990 1.00 31.72 57 LEU D CA 1
ATOM 8543 C C . LEU D 1 36 ? 85.766 5.718 -18.436 1.00 33.78 57 LEU D C 1
ATOM 8544 O O . LEU D 1 36 ? 86.906 6.181 -18.330 1.00 32.18 57 LEU D O 1
ATOM 8549 N N . GLU D 1 37 ? 84.739 6.409 -18.934 1.00 34.30 58 GLU D N 1
ATOM 8550 C CA . GLU D 1 37 ? 84.895 7.805 -19.319 1.00 38.29 58 GLU D CA 1
ATOM 8551 C C . GLU D 1 37 ? 85.277 8.626 -18.098 1.00 38.95 58 GLU D C 1
ATOM 8552 O O . GLU D 1 37 ? 84.855 8.317 -16.968 1.00 37.39 58 GLU D O 1
ATOM 8558 N N . GLU D 1 38 ? 86.136 9.621 -18.312 1.00 38.73 59 GLU D N 1
ATOM 8559 C CA . GLU D 1 38 ? 86.735 10.353 -17.212 1.00 39.85 59 GLU D CA 1
ATOM 8560 C C . GLU D 1 38 ? 85.718 10.946 -16.231 1.00 38.79 59 GLU D C 1
ATOM 8561 O O . GLU D 1 38 ? 85.936 10.919 -15.023 1.00 39.28 59 GLU D O 1
ATOM 8567 N N . GLU D 1 39 ? 84.598 11.444 -16.750 1.00 37.63 60 GLU D N 1
ATOM 8568 C CA . GLU D 1 39 ? 83.544 12.015 -15.901 1.00 37.63 60 GLU D CA 1
ATOM 8569 C C . GLU D 1 39 ? 82.812 10.950 -15.072 1.00 37.11 60 GLU D C 1
ATOM 8570 O O . GLU D 1 39 ? 82.326 11.231 -13.968 1.00 37.15 60 GLU D O 1
ATOM 8573 N N . ILE D 1 40 ? 82.684 9.749 -15.627 1.00 35.96 61 ILE D N 1
ATOM 8574 C CA . ILE D 1 40 ? 82.062 8.650 -14.900 1.00 34.83 61 ILE D CA 1
ATOM 8575 C C . ILE D 1 40 ? 82.948 8.262 -13.730 1.00 34.53 61 ILE D C 1
ATOM 8576 O O . ILE D 1 40 ? 82.472 8.063 -12.610 1.00 33.90 61 ILE D O 1
ATOM 8581 N N . LYS D 1 41 ? 84.247 8.172 -13.991 1.00 34.48 62 LYS D N 1
ATOM 8582 C CA . LYS D 1 41 ? 85.209 7.830 -12.955 1.00 34.94 62 LYS D CA 1
ATOM 8583 C C . LYS D 1 41 ? 85.081 8.739 -11.736 1.00 34.41 62 LYS D C 1
ATOM 8584 O O . LYS D 1 41 ? 85.137 8.267 -10.599 1.00 34.21 62 LYS D O 1
ATOM 8590 N N . GLU D 1 42 ? 85.003 10.047 -11.961 1.00 34.95 63 GLU D N 1
ATOM 8591 C CA . GLU D 1 42 ? 84.989 10.972 -10.830 1.00 36.20 63 GLU D CA 1
ATOM 8592 C C . GLU D 1 42 ? 83.689 10.947 -10.032 1.00 35.23 63 GLU D C 1
ATOM 8593 O O . GLU D 1 42 ? 83.726 11.075 -8.814 1.00 36.51 63 GLU D O 1
ATOM 8599 N N . HIS D 1 43 ? 82.580 10.581 -10.682 1.00 34.43 64 HIS D N 1
ATOM 8600 C CA . HIS D 1 43 ? 81.313 10.378 -9.954 1.00 36.32 64 HIS D CA 1
ATOM 8601 C C . HIS D 1 43 ? 81.357 9.097 -9.140 1.00 33.36 64 HIS D C 1
ATOM 8602 O O . HIS D 1 43 ? 80.947 9.079 -7.997 1.00 34.00 64 HIS D O 1
ATOM 8609 N N . ILE D 1 44 ? 81.903 8.036 -9.729 1.00 31.82 65 ILE D N 1
ATOM 8610 C CA . ILE D 1 44 ? 82.099 6.779 -9.008 1.00 31.14 65 ILE D CA 1
ATOM 8611 C C . ILE D 1 44 ? 82.979 6.961 -7.756 1.00 29.97 65 ILE D C 1
ATOM 8612 O O . ILE D 1 44 ? 82.659 6.456 -6.682 1.00 27.28 65 ILE D O 1
ATOM 8616 N N . SER D 1 45 ? 84.088 7.674 -7.901 1.00 29.04 66 SER D N 1
ATOM 8617 C CA . SER D 1 45 ? 84.995 7.841 -6.788 1.00 30.02 66 SER D CA 1
ATOM 8618 C C . SER D 1 45 ? 84.369 8.698 -5.664 1.00 29.33 66 SER D C 1
ATOM 8619 O O . SER D 1 45 ? 84.634 8.478 -4.489 1.00 29.72 66 SER D O 1
ATOM 8622 N N . LYS D 1 46 ? 83.496 9.625 -6.025 1.00 27.20 67 LYS D N 1
ATOM 8623 C CA . LYS D 1 46 ? 82.776 10.389 -5.006 1.00 27.52 67 LYS D CA 1
ATOM 8624 C C . LYS D 1 46 ? 81.771 9.489 -4.255 1.00 25.49 67 LYS D C 1
ATOM 8625 O O . LYS D 1 46 ? 81.730 9.476 -3.036 1.00 26.85 67 LYS D O 1
ATOM 8627 N N . TYR D 1 47 ? 80.999 8.712 -4.991 1.00 24.31 68 TYR D N 1
ATOM 8628 C CA . TYR D 1 47 ? 80.045 7.808 -4.353 1.00 24.52 68 TYR D CA 1
ATOM 8629 C C . TYR D 1 47 ? 80.722 6.805 -3.401 1.00 23.29 68 TYR D C 1
ATOM 8630 O O . TYR D 1 47 ? 80.320 6.676 -2.253 1.00 21.92 68 TYR D O 1
ATOM 8639 N N . TYR D 1 48 ? 81.739 6.094 -3.886 1.00 21.80 69 TYR D N 1
ATOM 8640 C CA . TYR D 1 48 ? 82.365 5.048 -3.074 1.00 21.53 69 TYR D CA 1
ATOM 8641 C C . TYR D 1 48 ? 83.223 5.573 -1.938 1.00 22.04 69 TYR D C 1
ATOM 8642 O O . TYR D 1 48 ? 83.323 4.941 -0.899 1.00 21.42 69 TYR D O 1
ATOM 8651 N N . LYS D 1 49 ? 83.767 6.768 -2.101 1.00 21.97 70 LYS D N 1
ATOM 8652 C CA . LYS D 1 49 ? 84.436 7.425 -0.988 1.00 24.61 70 LYS D CA 1
ATOM 8653 C C . LYS D 1 49 ? 83.449 7.631 0.183 1.00 24.51 70 LYS D C 1
ATOM 8654 O O . LYS D 1 49 ? 83.756 7.297 1.331 1.00 24.97 70 LYS D O 1
ATOM 8660 N N . LEU D 1 50 ? 82.240 8.103 -0.127 1.00 23.66 71 LEU D N 1
ATOM 8661 C CA . LEU D 1 50 ? 81.202 8.263 0.908 1.00 24.06 71 LEU D CA 1
ATOM 8662 C C . LEU D 1 50 ? 80.742 6.911 1.468 1.00 22.90 71 LEU D C 1
ATOM 8663 O O . LEU D 1 50 ? 80.625 6.741 2.687 1.00 24.13 71 LEU D O 1
ATOM 8668 N N . LEU D 1 51 ? 80.484 5.946 0.592 1.00 22.17 72 LEU D N 1
ATOM 8669 C CA . LEU D 1 51 ? 80.144 4.594 1.066 1.00 21.84 72 LEU D CA 1
ATOM 8670 C C . LEU D 1 51 ? 81.136 4.132 2.163 1.00 22.48 72 LEU D C 1
ATOM 8671 O O . LEU D 1 51 ? 80.726 3.738 3.268 1.00 19.65 72 LEU D O 1
ATOM 8676 N N . PHE D 1 52 ? 82.430 4.220 1.875 1.00 20.56 73 PHE D N 1
ATOM 8677 C CA . PHE D 1 52 ? 83.434 3.803 2.855 1.00 22.32 73 PHE D CA 1
ATOM 8678 C C . PHE D 1 52 ? 83.435 4.667 4.124 1.00 21.82 73 PHE D C 1
ATOM 8679 O O . PHE D 1 52 ? 83.250 4.152 5.225 1.00 23.42 73 PHE D O 1
ATOM 8687 N N . ASP D 1 53 ? 83.568 5.981 3.961 1.00 21.61 74 ASP D N 1
ATOM 8688 C CA . ASP D 1 53 ? 83.608 6.901 5.115 1.00 23.35 74 ASP D CA 1
ATOM 8689 C C . ASP D 1 53 ? 82.368 6.758 6.007 1.00 23.55 74 ASP D C 1
ATOM 8690 O O . ASP D 1 53 ? 82.463 6.694 7.246 1.00 24.38 74 ASP D O 1
ATOM 8695 N N . TYR D 1 54 ? 81.207 6.748 5.380 1.00 21.52 75 TYR D N 1
ATOM 8696 C CA . TYR D 1 54 ? 79.960 6.721 6.102 1.00 21.61 75 TYR D CA 1
ATOM 8697 C C . TYR D 1 54 ? 79.792 5.460 6.940 1.00 22.97 75 TYR D C 1
ATOM 8698 O O . TYR D 1 54 ? 79.202 5.498 8.013 1.00 24.02 75 TYR D O 1
ATOM 8707 N N . ASN D 1 55 ? 80.215 4.326 6.403 1.00 23.67 76 ASN D N 1
ATOM 8708 C CA . ASN D 1 55 ? 79.928 3.053 7.049 1.00 24.46 76 ASN D CA 1
ATOM 8709 C C . ASN D 1 55 ? 81.097 2.404 7.794 1.00 25.83 76 ASN D C 1
ATOM 8710 O O . ASN D 1 55 ? 80.884 1.619 8.715 1.00 25.49 76 ASN D O 1
ATOM 8715 N N . CYS D 1 56 ? 82.324 2.774 7.433 1.00 26.71 77 CYS D N 1
ATOM 8716 C CA . CYS D 1 56 ? 83.516 2.211 8.081 1.00 28.84 77 CYS D CA 1
ATOM 8717 C C . CYS D 1 56 ? 83.969 3.004 9.311 1.00 30.55 77 CYS D C 1
ATOM 8718 O O . CYS D 1 56 ? 84.686 2.479 10.162 1.00 29.71 77 CYS D O 1
ATOM 8721 N N . LEU D 1 57 ? 83.579 4.276 9.374 1.00 30.75 78 LEU D N 1
ATOM 8722 C CA . LEU D 1 57 ? 84.029 5.169 10.444 1.00 32.41 78 LEU D CA 1
ATOM 8723 C C . LEU D 1 57 ? 82.925 5.443 11.460 1.00 31.60 78 LEU D C 1
ATOM 8724 O O . LEU D 1 57 ? 81.758 5.403 11.122 1.00 31.92 78 LEU D O 1
ATOM 8729 N N . GLY D 1 58 ? 83.314 5.684 12.716 1.00 32.28 79 GLY D N 1
ATOM 8730 C CA . GLY D 1 58 ? 82.357 6.011 13.780 1.00 33.15 79 GLY D CA 1
ATOM 8731 C C . GLY D 1 58 ? 82.159 4.918 14.827 1.00 33.96 79 GLY D C 1
ATOM 8732 O O . GLY D 1 58 ? 81.612 5.171 15.891 1.00 34.07 79 GLY D O 1
ATOM 8733 N N . GLY D 1 59 ? 82.626 3.704 14.532 1.00 34.72 80 GLY D N 1
ATOM 8734 C CA . GLY D 1 59 ? 82.466 2.576 15.458 1.00 34.79 80 GLY D CA 1
ATOM 8735 C C . GLY D 1 59 ? 83.580 2.515 16.494 1.00 34.36 80 GLY D C 1
ATOM 8736 O O . GLY D 1 59 ? 84.544 3.265 16.414 1.00 34.15 80 GLY D O 1
ATOM 8737 N N . LYS D 1 60 ? 83.484 1.559 17.419 1.00 33.38 81 LYS D N 1
ATOM 8738 C CA . LYS D 1 60 ? 84.477 1.417 18.485 1.00 33.43 81 LYS D CA 1
ATOM 8739 C C . LYS D 1 60 ? 85.799 0.845 17.964 1.00 33.03 81 LYS D C 1
ATOM 8740 O O . LYS D 1 60 ? 86.838 0.958 18.624 1.00 32.10 81 LYS D O 1
ATOM 8746 N N . ASN D 1 61 ? 85.746 0.231 16.779 1.00 31.85 82 ASN D N 1
ATOM 8747 C CA . ASN D 1 61 ? 86.912 -0.408 16.169 1.00 31.19 82 ASN D CA 1
ATOM 8748 C C . ASN D 1 61 ? 87.546 -1.498 17.039 1.00 30.46 82 ASN D C 1
ATOM 8749 O O . ASN D 1 61 ? 88.723 -1.799 16.896 1.00 29.77 82 ASN D O 1
ATOM 8754 N N . ASN D 1 62 ? 86.753 -2.117 17.908 1.00 29.34 83 ASN D N 1
ATOM 8755 C CA . ASN D 1 62 ? 87.280 -3.192 18.755 1.00 29.11 83 ASN D CA 1
ATOM 8756 C C . ASN D 1 62 ? 87.900 -4.332 17.960 1.00 27.83 83 ASN D C 1
ATOM 8757 O O . ASN D 1 62 ? 88.843 -4.958 18.415 1.00 27.53 83 ASN D O 1
ATOM 8762 N N . ARG D 1 63 ? 87.295 -4.672 16.823 1.00 27.17 84 ARG D N 1
ATOM 8763 C CA . ARG D 1 63 ? 87.748 -5.830 16.058 1.00 26.53 84 ARG D CA 1
ATOM 8764 C C . ARG D 1 63 ? 89.073 -5.574 15.363 1.00 28.21 84 ARG D C 1
ATOM 8765 O O . ARG D 1 63 ? 89.977 -6.414 15.412 1.00 28.63 84 ARG D O 1
ATOM 8773 N N . GLY D 1 64 ? 89.216 -4.388 14.775 1.00 27.48 85 GLY D N 1
ATOM 8774 C CA . GLY D 1 64 ? 90.468 -4.006 14.146 1.00 28.71 85 GLY D CA 1
ATOM 8775 C C . GLY D 1 64 ? 91.569 -3.909 15.176 1.00 29.79 85 GLY D C 1
ATOM 8776 O O . GLY D 1 64 ? 92.652 -4.469 15.005 1.00 29.40 85 GLY D O 1
ATOM 8777 N N . ILE D 1 65 ? 91.275 -3.219 16.272 1.00 30.18 86 ILE D N 1
ATOM 8778 C CA . ILE D 1 65 ? 92.211 -3.095 17.371 1.00 30.87 86 ILE D CA 1
ATOM 8779 C C . ILE D 1 65 ? 92.720 -4.466 17.838 1.00 30.69 86 ILE D C 1
ATOM 8780 O O . ILE D 1 65 ? 93.921 -4.655 18.031 1.00 30.54 86 ILE D O 1
ATOM 8785 N N . LEU D 1 66 ? 91.810 -5.440 17.928 1.00 29.09 87 LEU D N 1
ATOM 8786 C CA . LEU D 1 66 ? 92.165 -6.790 18.378 1.00 28.80 87 LEU D CA 1
ATOM 8787 C C . LEU D 1 66 ? 93.232 -7.446 17.478 1.00 29.22 87 LEU D C 1
ATOM 8788 O O . LEU D 1 66 ? 94.148 -8.116 17.969 1.00 28.55 87 LEU D O 1
ATOM 8793 N N . VAL D 1 67 ? 93.118 -7.231 16.171 1.00 28.97 88 VAL D N 1
ATOM 8794 C CA . VAL D 1 67 ? 94.121 -7.716 15.224 1.00 30.36 88 VAL D CA 1
ATOM 8795 C C . VAL D 1 67 ? 95.488 -7.117 15.546 1.00 30.28 88 VAL D C 1
ATOM 8796 O O . VAL D 1 67 ? 96.491 -7.825 15.624 1.00 30.26 88 VAL D O 1
ATOM 8800 N N . ILE D 1 68 ? 95.524 -5.795 15.631 1.00 30.38 89 ILE D N 1
ATOM 8801 C CA . ILE D 1 68 ? 96.757 -5.059 15.878 1.00 32.38 89 ILE D CA 1
ATOM 8802 C C . ILE D 1 68 ? 97.446 -5.464 17.183 1.00 32.89 89 ILE D C 1
ATOM 8803 O O . ILE D 1 68 ? 98.664 -5.621 17.223 1.00 34.41 89 ILE D O 1
ATOM 8807 N N . LEU D 1 69 ? 96.665 -5.675 18.235 1.00 31.18 90 LEU D N 1
ATOM 8808 C CA . LEU D 1 69 ? 97.238 -6.062 19.517 1.00 31.99 90 LEU D CA 1
ATOM 8809 C C . LEU D 1 69 ? 97.780 -7.497 19.514 1.00 32.13 90 LEU D C 1
ATOM 8810 O O . LEU D 1 69 ? 98.935 -7.722 19.858 1.00 30.82 90 LEU D O 1
ATOM 8815 N N . ILE D 1 70 ? 96.984 -8.441 19.028 1.00 31.08 91 ILE D N 1
ATOM 8816 C CA . ILE D 1 70 ? 97.429 -9.819 18.965 1.00 31.46 91 ILE D CA 1
ATOM 8817 C C . ILE D 1 70 ? 98.691 -9.937 18.125 1.00 33.61 91 ILE D C 1
ATOM 8818 O O . ILE D 1 70 ? 99.657 -10.598 18.529 1.00 33.78 91 ILE D O 1
ATOM 8822 N N . TYR D 1 71 ? 98.731 -9.226 17.004 1.00 33.09 92 TYR D N 1
ATOM 8823 C CA . TYR D 1 71 ? 99.902 -9.285 16.140 1.00 35.08 92 TYR D CA 1
ATOM 8824 C C . TYR D 1 71 ? 101.155 -8.804 16.868 1.00 37.15 92 TYR D C 1
ATOM 8825 O O . TYR D 1 71 ? 102.183 -9.481 16.863 1.00 36.71 92 TYR D O 1
ATOM 8834 N N . GLU D 1 72 ? 101.040 -7.674 17.555 1.00 38.88 93 GLU D N 1
ATOM 8835 C CA . GLU D 1 72 ? 102.167 -7.111 18.272 1.00 42.12 93 GLU D CA 1
ATOM 8836 C C . GLU D 1 72 ? 102.572 -7.951 19.475 1.00 43.22 93 GLU D C 1
ATOM 8837 O O . GLU D 1 72 ? 103.762 -8.167 19.715 1.00 41.94 93 GLU D O 1
ATOM 8843 N N . TYR D 1 73 ? 101.585 -8.504 20.170 1.00 43.82 94 TYR D N 1
ATOM 8844 C CA . TYR D 1 73 ? 101.856 -9.301 21.359 1.00 46.42 94 TYR D CA 1
ATOM 8845 C C . TYR D 1 73 ? 102.229 -10.774 21.087 1.00 47.09 94 TYR D C 1
ATOM 8846 O O . TYR D 1 73 ? 102.725 -11.448 21.976 1.00 45.25 94 TYR D O 1
ATOM 8855 N N . VAL D 1 74 ? 101.939 -11.278 19.886 1.00 50.01 95 VAL D N 1
ATOM 8856 C CA . VAL D 1 74 ? 102.218 -12.688 19.575 1.00 54.35 95 VAL D CA 1
ATOM 8857 C C . VAL D 1 74 ? 103.688 -12.967 19.811 1.00 58.14 95 VAL D C 1
ATOM 8858 O O . VAL D 1 74 ? 104.052 -13.969 20.424 1.00 60.43 95 VAL D O 1
ATOM 8860 N N . LYS D 1 75 ? 104.534 -12.052 19.373 1.00 61.03 96 LYS D N 1
ATOM 8861 C CA . LYS D 1 75 ? 105.898 -12.034 19.848 1.00 66.00 96 LYS D CA 1
ATOM 8862 C C . LYS D 1 75 ? 106.511 -10.653 19.793 1.00 67.07 96 LYS D C 1
ATOM 8863 O O . LYS D 1 75 ? 106.672 -10.073 18.723 1.00 66.69 96 LYS D O 1
ATOM 8869 N N . ASN D 1 76 ? 106.703 -10.079 20.974 1.00 69.70 97 ASN D N 1
ATOM 8870 C CA . ASN D 1 76 ? 107.316 -8.778 21.113 1.00 71.83 97 ASN D CA 1
ATOM 8871 C C . ASN D 1 76 ? 108.751 -8.821 20.606 1.00 71.48 97 ASN D C 1
ATOM 8872 O O . ASN D 1 76 ? 109.657 -9.251 21.318 1.00 71.86 97 ASN D O 1
ATOM 8877 N N . ARG D 1 77 ? 108.919 -8.501 19.326 1.00 71.65 98 ARG D N 1
ATOM 8878 C CA . ARG D 1 77 ? 110.217 -8.552 18.674 1.00 71.22 98 ARG D CA 1
ATOM 8879 C C . ARG D 1 77 ? 110.532 -7.220 18.012 1.00 71.22 98 ARG D C 1
ATOM 8880 O O . ARG D 1 77 ? 109.627 -6.487 17.619 1.00 71.43 98 ARG D O 1
ATOM 8882 N N . ILE D 1 79 ? 109.247 -5.165 14.699 1.00 60.63 100 ILE D N 1
ATOM 8883 C CA . ILE D 1 79 ? 108.210 -4.876 13.710 1.00 59.72 100 ILE D CA 1
ATOM 8884 C C . ILE D 1 79 ? 108.426 -3.516 13.040 1.00 60.31 100 ILE D C 1
ATOM 8885 O O . ILE D 1 79 ? 108.389 -2.466 13.694 1.00 60.99 100 ILE D O 1
ATOM 8890 N N . ASN D 1 80 ? 108.679 -3.552 11.738 1.00 59.04 101 ASN D N 1
ATOM 8891 C CA . ASN D 1 80 ? 108.906 -2.352 10.961 1.00 57.00 101 ASN D CA 1
ATOM 8892 C C . ASN D 1 80 ? 107.617 -1.844 10.321 1.00 56.10 101 ASN D C 1
ATOM 8893 O O . ASN D 1 80 ? 106.551 -2.471 10.455 1.00 54.79 101 ASN D O 1
ATOM 8898 N N . SER D 1 81 ? 107.722 -0.739 9.586 1.00 54.13 102 SER D N 1
ATOM 8899 C CA . SER D 1 81 ? 106.558 -0.139 8.931 1.00 53.04 102 SER D CA 1
ATOM 8900 C C . SER D 1 81 ? 105.930 -1.084 7.896 1.00 51.65 102 SER D C 1
ATOM 8901 O O . SER D 1 81 ? 104.716 -1.078 7.691 1.00 50.09 102 SER D O 1
ATOM 8904 N N . SER D 1 82 ? 106.768 -1.900 7.265 1.00 49.96 103 SER D N 1
ATOM 8905 C CA . SER D 1 82 ? 106.309 -2.872 6.276 1.00 49.07 103 SER D CA 1
ATOM 8906 C C . SER D 1 82 ? 105.368 -3.909 6.914 1.00 47.23 103 SER D C 1
ATOM 8907 O O . SER D 1 82 ? 104.261 -4.159 6.424 1.00 45.22 103 SER D O 1
ATOM 8910 N N . GLU D 1 83 ? 105.822 -4.507 8.007 1.00 46.24 104 GLU D N 1
ATOM 8911 C CA . GLU D 1 83 ? 105.015 -5.458 8.752 1.00 45.52 104 GLU D CA 1
ATOM 8912 C C . GLU D 1 83 ? 103.756 -4.782 9.323 1.00 44.35 104 GLU D C 1
ATOM 8913 O O . GLU D 1 83 ? 102.652 -5.341 9.250 1.00 44.39 104 GLU D O 1
ATOM 8919 N N . TRP D 1 84 ? 103.914 -3.552 9.814 1.00 42.31 105 TRP D N 1
ATOM 8920 C CA . TRP D 1 84 ? 102.779 -2.776 10.346 1.00 41.75 105 TRP D CA 1
ATOM 8921 C C . TRP D 1 84 ? 101.714 -2.504 9.298 1.00 38.90 105 TRP D C 1
ATOM 8922 O O . TRP D 1 84 ? 100.519 -2.553 9.593 1.00 39.16 105 TRP D O 1
ATOM 8933 N N . GLU D 1 85 ? 102.154 -2.169 8.089 1.00 36.99 106 GLU D N 1
ATOM 8934 C CA . GLU D 1 85 ? 101.249 -1.909 6.969 1.00 35.53 106 GLU D CA 1
ATOM 8935 C C . GLU D 1 85 ? 100.363 -3.133 6.692 1.00 33.77 106 GLU D C 1
ATOM 8936 O O . GLU D 1 85 ? 99.181 -2.997 6.325 1.00 30.54 106 GLU D O 1
ATOM 8942 N N . LYS D 1 86 ? 100.926 -4.322 6.901 1.00 31.35 107 LYS D N 1
ATOM 8943 C CA . LYS D 1 86 ? 100.193 -5.565 6.662 1.00 31.82 107 LYS D CA 1
ATOM 8944 C C . LYS D 1 86 ? 99.210 -5.845 7.788 1.00 30.52 107 LYS D C 1
ATOM 8945 O O . LYS D 1 86 ? 98.039 -6.079 7.539 1.00 31.31 107 LYS D O 1
ATOM 8951 N N . ALA D 1 87 ? 99.670 -5.716 9.030 1.00 29.17 108 ALA D N 1
ATOM 8952 C CA . ALA D 1 87 ? 98.791 -5.884 10.186 1.00 29.37 108 ALA D CA 1
ATOM 8953 C C . ALA D 1 87 ? 97.578 -4.946 10.092 1.00 29.54 108 ALA D C 1
ATOM 8954 O O . ALA D 1 87 ? 96.434 -5.383 10.194 1.00 28.19 108 ALA D O 1
ATOM 8956 N N . ALA D 1 88 ? 97.850 -3.664 9.849 1.00 29.02 109 ALA D N 1
ATOM 8957 C CA . ALA D 1 88 ? 96.811 -2.639 9.801 1.00 27.80 109 ALA D CA 1
ATOM 8958 C C . ALA D 1 88 ? 95.865 -2.853 8.638 1.00 28.18 109 ALA D C 1
ATOM 8959 O O . ALA D 1 88 ? 94.700 -2.499 8.718 1.00 27.78 109 ALA D O 1
ATOM 8961 N N . CYS D 1 89 ? 96.368 -3.425 7.545 1.00 28.56 110 CYS D N 1
ATOM 8962 C CA . CYS D 1 89 ? 95.493 -3.760 6.419 1.00 28.15 110 CYS D CA 1
ATOM 8963 C C . CYS D 1 89 ? 94.423 -4.772 6.847 1.00 26.26 110 CYS D C 1
ATOM 8964 O O . CYS D 1 89 ? 93.270 -4.642 6.493 1.00 23.92 110 CYS D O 1
ATOM 8967 N N . LEU D 1 90 ? 94.837 -5.810 7.560 1.00 26.35 111 LEU D N 1
ATOM 8968 C CA . LEU D 1 90 ? 93.895 -6.822 8.025 1.00 25.67 111 LEU D CA 1
ATOM 8969 C C . LEU D 1 90 ? 92.938 -6.228 9.037 1.00 24.33 111 LEU D C 1
ATOM 8970 O O . LEU D 1 90 ? 91.770 -6.608 9.100 1.00 23.84 111 LEU D O 1
ATOM 8975 N N . ALA D 1 91 ? 93.445 -5.312 9.847 1.00 24.66 112 ALA D N 1
ATOM 8976 C CA . ALA D 1 91 ? 92.638 -4.668 10.864 1.00 24.58 112 ALA D CA 1
ATOM 8977 C C . ALA D 1 91 ? 91.524 -3.876 10.218 1.00 25.02 112 ALA D C 1
ATOM 8978 O O . ALA D 1 91 ? 90.357 -4.002 10.600 1.00 24.91 112 ALA D O 1
ATOM 8980 N N . TRP D 1 92 ? 91.868 -3.122 9.180 1.00 26.05 113 TRP D N 1
ATOM 8981 C CA . TRP D 1 92 ? 90.873 -2.319 8.464 1.00 25.23 113 TRP D CA 1
ATOM 8982 C C . TRP D 1 92 ? 89.910 -3.149 7.623 1.00 24.01 113 TRP D C 1
ATOM 8983 O O . TRP D 1 92 ? 88.747 -2.799 7.498 1.00 25.11 113 TRP D O 1
ATOM 8994 N N . CYS D 1 93 ? 90.380 -4.289 7.122 1.00 23.86 114 CYS D N 1
ATOM 8995 C CA . CYS D 1 93 ? 89.522 -5.209 6.375 1.00 23.33 114 CYS D CA 1
ATOM 8996 C C . CYS D 1 93 ? 88.430 -5.781 7.275 1.00 23.34 114 CYS D C 1
ATOM 8997 O O . CYS D 1 93 ? 87.315 -6.054 6.820 1.00 21.59 114 CYS D O 1
ATOM 9000 N N . ILE D 1 94 ? 88.757 -5.995 8.545 1.00 23.09 115 ILE D N 1
ATOM 9001 C CA . ILE D 1 94 ? 87.754 -6.490 9.486 1.00 23.52 115 ILE D CA 1
ATOM 9002 C C . ILE D 1 94 ? 86.724 -5.405 9.818 1.00 23.34 115 ILE D C 1
ATOM 9003 O O . ILE D 1 94 ? 85.553 -5.699 10.018 1.00 22.22 115 ILE D O 1
ATOM 9008 N N . GLU D 1 95 ? 87.159 -4.146 9.809 1.00 22.73 116 GLU D N 1
ATOM 9009 C CA . GLU D 1 95 ? 86.226 -3.029 9.977 1.00 22.56 116 GLU D CA 1
ATOM 9010 C C . GLU D 1 95 ? 85.342 -2.856 8.747 1.00 20.64 116 GLU D C 1
ATOM 9011 O O . GLU D 1 95 ? 84.177 -2.462 8.856 1.00 19.05 116 GLU D O 1
ATOM 9017 N N . ILE D 1 96 ? 85.908 -3.122 7.574 1.00 20.67 117 ILE D N 1
ATOM 9018 C CA . ILE D 1 96 ? 85.143 -3.063 6.340 1.00 20.38 117 ILE D CA 1
ATOM 9019 C C . ILE D 1 96 ? 84.130 -4.206 6.307 1.00 21.46 117 ILE D C 1
ATOM 9020 O O . ILE D 1 96 ? 82.969 -4.007 5.922 1.00 23.54 117 ILE D O 1
ATOM 9025 N N . LEU D 1 97 ? 84.521 -5.363 6.834 1.00 20.52 118 LEU D N 1
ATOM 9026 C CA . LEU D 1 97 ? 83.595 -6.486 6.943 1.00 21.29 118 LEU D CA 1
ATOM 9027 C C . LEU D 1 97 ? 82.421 -6.101 7.865 1.00 22.51 118 LEU D C 1
ATOM 9028 O O . LEU D 1 97 ? 81.229 -6.318 7.530 1.00 20.35 118 LEU D O 1
ATOM 9033 N N . GLN D 1 98 ? 82.764 -5.485 8.997 1.00 20.87 119 GLN D N 1
ATOM 9034 C CA . GLN D 1 98 ? 81.785 -4.980 9.942 1.00 21.13 119 GLN D CA 1
ATOM 9035 C C . GLN D 1 98 ? 80.836 -3.977 9.262 1.00 22.21 119 GLN D C 1
ATOM 9036 O O . GLN D 1 98 ? 79.623 -4.072 9.419 1.00 21.22 119 GLN D O 1
ATOM 9042 N N . ALA D 1 99 ? 81.381 -3.153 8.362 1.00 22.23 120 ALA D N 1
ATOM 9043 C CA . ALA D 1 99 ? 80.561 -2.173 7.628 1.00 21.58 120 ALA D CA 1
ATOM 9044 C C . ALA D 1 99 ? 79.551 -2.869 6.718 1.00 21.31 120 ALA D C 1
ATOM 9045 O O . ALA D 1 99 ? 78.402 -2.423 6.591 1.00 20.88 120 ALA D O 1
ATOM 9047 N N . ALA D 1 100 ? 80.021 -3.895 6.006 1.00 19.42 121 ALA D N 1
ATOM 9048 C CA . ALA D 1 100 ? 79.181 -4.672 5.113 1.00 19.96 121 ALA D CA 1
ATOM 9049 C C . ALA D 1 100 ? 78.062 -5.352 5.889 1.00 20.52 121 ALA D C 1
ATOM 9050 O O . ALA D 1 100 ? 76.906 -5.324 5.477 1.00 21.18 121 ALA D O 1
ATOM 9052 N N . PHE D 1 101 ? 78.405 -5.911 7.042 1.00 20.94 122 PHE D N 1
ATOM 9053 C CA . PHE D 1 101 ? 77.425 -6.586 7.871 1.00 22.34 122 PHE D CA 1
ATOM 9054 C C . PHE D 1 101 ? 76.389 -5.629 8.419 1.00 23.35 122 PHE D C 1
ATOM 9055 O O . PHE D 1 101 ? 75.206 -5.965 8.484 1.00 24.99 122 PHE D O 1
ATOM 9063 N N . LEU D 1 102 ? 76.809 -4.422 8.784 1.00 23.85 123 LEU D N 1
ATOM 9064 C CA . LEU D 1 102 ? 75.868 -3.482 9.373 1.00 25.10 123 LEU D CA 1
ATOM 9065 C C . LEU D 1 102 ? 74.903 -2.866 8.345 1.00 24.55 123 LEU D C 1
ATOM 9066 O O . LEU D 1 102 ? 73.724 -2.704 8.628 1.00 24.75 123 LEU D O 1
ATOM 9071 N N . VAL D 1 103 ? 75.387 -2.644 7.124 1.00 23.92 124 VAL D N 1
ATOM 9072 C CA . VAL D 1 103 ? 74.533 -2.129 6.051 1.00 22.34 124 VAL D CA 1
ATOM 9073 C C . VAL D 1 103 ? 73.480 -3.179 5.698 1.00 22.11 124 VAL D C 1
ATOM 9074 O O . VAL D 1 103 ? 72.300 -2.857 5.522 1.00 20.51 124 VAL D O 1
ATOM 9078 N N . ALA D 1 104 ? 73.910 -4.442 5.627 1.00 19.39 125 ALA D N 1
ATOM 9079 C CA . ALA D 1 104 ? 73.016 -5.529 5.302 1.00 18.65 125 ALA D CA 1
ATOM 9080 C C . ALA D 1 104 ? 72.030 -5.812 6.434 1.00 19.17 125 ALA D C 1
ATOM 9081 O O . ALA D 1 104 ? 70.856 -6.074 6.190 1.00 20.46 125 ALA D O 1
ATOM 9083 N N . ASP D 1 105 ? 72.515 -5.800 7.666 1.00 19.77 126 ASP D N 1
ATOM 9084 C CA . ASP D 1 105 ? 71.671 -6.107 8.805 1.00 20.82 126 ASP D CA 1
ATOM 9085 C C . ASP D 1 105 ? 70.593 -5.018 8.991 1.00 22.82 126 ASP D C 1
ATOM 9086 O O . ASP D 1 105 ? 69.424 -5.319 9.302 1.00 21.46 126 ASP D O 1
ATOM 9091 N N . ASP D 1 106 ? 70.953 -3.780 8.679 1.00 21.01 127 ASP D N 1
ATOM 9092 C CA . ASP D 1 106 ? 69.985 -2.680 8.728 1.00 23.22 127 ASP D CA 1
ATOM 9093 C C . ASP D 1 106 ? 68.877 -2.788 7.653 1.00 23.41 127 ASP D C 1
ATOM 9094 O O . ASP D 1 106 ? 67.707 -2.490 7.925 1.00 23.76 127 ASP D O 1
ATOM 9099 N N . ILE D 1 107 ? 69.231 -3.282 6.466 1.00 23.53 128 ILE D N 1
ATOM 9100 C CA . ILE D 1 107 ? 68.227 -3.590 5.450 1.00 23.30 128 ILE D CA 1
ATOM 9101 C C . ILE D 1 107 ? 67.326 -4.702 5.960 1.00 24.33 128 ILE D C 1
ATOM 9102 O O . ILE D 1 107 ? 66.102 -4.595 5.917 1.00 24.48 128 ILE D O 1
ATOM 9107 N N . MET D 1 108 ? 67.942 -5.765 6.465 1.00 23.88 129 MET D N 1
ATOM 9108 C CA . MET D 1 108 ? 67.204 -6.957 6.877 1.00 25.07 129 MET D CA 1
ATOM 9109 C C . MET D 1 108 ? 66.289 -6.718 8.077 1.00 27.20 129 MET D C 1
ATOM 9110 O O . MET D 1 108 ? 65.129 -7.127 8.067 1.00 27.43 129 MET D O 1
ATOM 9115 N N . ASP D 1 109 ? 66.803 -6.029 9.091 1.00 27.10 130 ASP D N 1
ATOM 9116 C CA . ASP D 1 109 ? 66.026 -5.773 10.303 1.00 30.24 130 ASP D CA 1
ATOM 9117 C C . ASP D 1 109 ? 65.326 -4.416 10.303 1.00 29.72 130 ASP D C 1
ATOM 9118 O O . ASP D 1 109 ? 64.791 -3.999 11.317 1.00 30.80 130 ASP D O 1
ATOM 9123 N N . LYS D 1 110 ? 65.292 -3.757 9.145 1.00 30.23 131 LYS D N 1
ATOM 9124 C CA . LYS D 1 110 ? 64.617 -2.452 9.012 1.00 31.16 131 LYS D CA 1
ATOM 9125 C C . LYS D 1 110 ? 65.137 -1.430 10.024 1.00 29.21 131 LYS D C 1
ATOM 9126 O O . LYS D 1 110 ? 64.367 -0.807 10.733 1.00 30.11 131 LYS D O 1
ATOM 9132 N N . GLY D 1 111 ? 66.450 -1.260 10.068 1.00 27.25 132 GLY D N 1
ATOM 9133 C CA . GLY D 1 111 ? 67.067 -0.303 10.970 1.00 26.49 132 GLY D CA 1
ATOM 9134 C C . GLY D 1 111 ? 66.668 1.140 10.675 1.00 25.75 132 GLY D C 1
ATOM 9135 O O . GLY D 1 111 ? 66.287 1.477 9.550 1.00 23.36 132 GLY D O 1
ATOM 9136 N N . GLU D 1 112 ? 66.758 1.987 11.696 1.00 25.53 133 GLU D N 1
ATOM 9137 C CA . GLU D 1 112 ? 66.473 3.405 11.551 1.00 26.38 133 GLU D CA 1
ATOM 9138 C C . GLU D 1 112 ? 67.764 4.213 11.662 1.00 26.45 133 GLU D C 1
ATOM 9139 O O . GLU D 1 112 ? 68.076 5.013 10.788 1.00 25.99 133 GLU D O 1
ATOM 9145 N N . MET D 1 113 ? 68.561 3.907 12.686 1.00 26.81 134 MET D N 1
ATOM 9146 C CA . MET D 1 113 ? 69.796 4.641 12.983 1.00 26.85 134 MET D CA 1
ATOM 9147 C C . MET D 1 113 ? 70.916 3.660 13.269 1.00 25.30 134 MET D C 1
ATOM 9148 O O . MET D 1 113 ? 70.701 2.655 13.916 1.00 25.40 134 MET D O 1
ATOM 9153 N N . ARG D 1 114 ? 72.133 4.017 12.885 1.00 26.53 135 ARG D N 1
ATOM 9154 C CA . ARG D 1 114 ? 73.309 3.204 13.191 1.00 25.78 135 ARG D CA 1
ATOM 9155 C C . ARG D 1 114 ? 74.481 4.131 13.405 1.00 25.15 135 ARG D C 1
ATOM 9156 O O . ARG D 1 114 ? 74.757 4.979 12.563 1.00 25.35 135 ARG D O 1
ATOM 9164 N N . ARG D 1 115 ? 75.146 3.996 14.553 1.00 25.27 136 ARG D N 1
ATOM 9165 C CA . ARG D 1 115 ? 76.236 4.907 14.935 1.00 25.51 136 ARG D CA 1
ATOM 9166 C C . ARG D 1 115 ? 75.768 6.368 14.964 1.00 26.46 136 ARG D C 1
ATOM 9167 O O . ARG D 1 115 ? 76.458 7.266 14.488 1.00 27.35 136 ARG D O 1
ATOM 9175 N N . ASN D 1 116 ? 74.539 6.568 15.434 1.00 28.20 137 ASN D N 1
ATOM 9176 C CA . ASN D 1 116 ? 73.950 7.910 15.602 1.00 30.18 137 ASN D CA 1
ATOM 9177 C C . ASN D 1 116 ? 73.619 8.650 14.320 1.00 29.36 137 ASN D C 1
ATOM 9178 O O . ASN D 1 116 ? 73.524 9.867 14.320 1.00 30.45 137 ASN D O 1
ATOM 9183 N N . LYS D 1 117 ? 73.441 7.927 13.226 1.00 28.22 138 LYS D N 1
ATOM 9184 C CA . LYS D 1 117 ? 73.026 8.572 11.989 1.00 27.23 138 LYS D CA 1
ATOM 9185 C C . LYS D 1 117 ? 72.166 7.645 11.154 1.00 26.64 138 LYS D C 1
ATOM 9186 O O . LYS D 1 117 ? 72.100 6.447 11.426 1.00 27.82 138 LYS D O 1
ATOM 9192 N N . TYR D 1 118 ? 71.391 8.215 10.240 1.00 25.18 139 TYR D N 1
ATOM 9193 C CA . TYR D 1 118 ? 70.484 7.415 9.407 1.00 25.13 139 TYR D CA 1
ATOM 9194 C C . TYR D 1 118 ? 71.212 6.241 8.784 1.00 23.97 139 TYR D C 1
ATOM 9195 O O . TYR D 1 118 ? 72.319 6.408 8.259 1.00 24.04 139 TYR D O 1
ATOM 9204 N N . CYS D 1 119 ? 70.571 5.068 8.762 1.00 23.25 140 CYS D N 1
ATOM 9205 C CA . CYS D 1 119 ? 71.158 3.904 8.056 1.00 21.67 140 CYS D CA 1
ATOM 9206 C C . CYS D 1 119 ? 71.291 4.219 6.587 1.00 21.00 140 CYS D C 1
ATOM 9207 O O . CYS D 1 119 ? 70.363 4.784 5.961 1.00 19.62 140 CYS D O 1
ATOM 9210 N N . TRP D 1 120 ? 72.418 3.786 6.029 1.00 19.70 141 TRP D N 1
ATOM 9211 C CA . TRP D 1 120 ? 72.761 3.952 4.627 1.00 20.21 141 TRP D CA 1
ATOM 9212 C C . TRP D 1 120 ? 71.585 3.697 3.678 1.00 20.85 141 TRP D C 1
ATOM 9213 O O . TRP D 1 120 ? 71.305 4.522 2.799 1.00 20.64 141 TRP D O 1
ATOM 9224 N N . TYR D 1 121 ? 70.869 2.581 3.880 1.00 21.19 142 TYR D N 1
ATOM 9225 C CA . TYR D 1 121 ? 69.805 2.180 2.937 1.00 22.26 142 TYR D CA 1
ATOM 9226 C C . TYR D 1 121 ? 68.588 3.126 2.952 1.00 22.21 142 TYR D C 1
ATOM 9227 O O . TYR D 1 121 ? 67.858 3.206 1.980 1.00 21.06 142 TYR D O 1
ATOM 9236 N N . LEU D 1 122 ? 68.412 3.861 4.047 1.00 22.92 143 LEU D N 1
ATOM 9237 C CA . LEU D 1 122 ? 67.295 4.798 4.165 1.00 23.37 143 LEU D CA 1
ATOM 9238 C C . LEU D 1 122 ? 67.482 6.051 3.319 1.00 23.94 143 LEU D C 1
ATOM 9239 O O . LEU D 1 122 ? 66.503 6.729 2.982 1.00 24.51 143 LEU D O 1
ATOM 9244 N N . LEU D 1 123 ? 68.737 6.410 3.046 1.00 22.64 144 LEU D N 1
ATOM 9245 C CA . LEU D 1 123 ? 69.021 7.626 2.292 1.00 23.16 144 LEU D CA 1
ATOM 9246 C C . LEU D 1 123 ? 68.355 7.579 0.930 1.00 24.43 144 LEU D C 1
ATOM 9247 O O . LEU D 1 123 ? 68.481 6.594 0.203 1.00 26.83 144 LEU D O 1
ATOM 9252 N N . LYS D 1 124 ? 67.652 8.651 0.578 1.00 23.37 145 LYS D N 1
ATOM 9253 C CA . LYS D 1 124 ? 66.876 8.672 -0.650 1.00 24.29 145 LYS D CA 1
ATOM 9254 C C . LYS D 1 124 ? 67.733 8.607 -1.906 1.00 23.62 145 LYS D C 1
ATOM 9255 O O . LYS D 1 124 ? 67.259 8.178 -2.947 1.00 23.73 145 LYS D O 1
ATOM 9261 N N . ASP D 1 125 ? 69.002 9.016 -1.793 1.00 24.18 146 ASP D N 1
ATOM 9262 C CA . ASP D 1 125 ? 69.953 8.982 -2.926 1.00 25.48 146 ASP D CA 1
ATOM 9263 C C . ASP D 1 125 ? 70.582 7.596 -3.061 1.00 24.86 146 ASP D C 1
ATOM 9264 O O . ASP D 1 125 ? 71.307 7.316 -4.028 1.00 24.55 146 ASP D O 1
ATOM 9269 N N . VAL D 1 126 ? 70.332 6.749 -2.064 1.00 23.89 147 VAL D N 1
ATOM 9270 C CA . VAL D 1 126 ? 70.899 5.400 -2.010 1.00 21.77 147 VAL D CA 1
ATOM 9271 C C . VAL D 1 126 ? 69.811 4.361 -2.198 1.00 22.17 147 VAL D C 1
ATOM 9272 O O . VAL D 1 126 ? 69.734 3.715 -3.237 1.00 21.70 147 VAL D O 1
ATOM 9276 N N . GLU D 1 127 ? 68.938 4.251 -1.198 1.00 23.48 148 GLU D N 1
ATOM 9277 C CA . GLU D 1 127 ? 67.816 3.302 -1.208 1.00 25.88 148 GLU D CA 1
ATOM 9278 C C . GLU D 1 127 ? 68.275 1.858 -1.159 1.00 26.36 148 GLU D C 1
ATOM 9279 O O . GLU D 1 127 ? 69.466 1.563 -1.254 1.00 27.13 148 GLU D O 1
ATOM 9285 N N . THR D 1 128 ? 67.326 0.959 -1.007 1.00 25.50 149 THR D N 1
ATOM 9286 C CA . THR D 1 128 ? 67.637 -0.445 -0.891 1.00 27.75 149 THR D CA 1
ATOM 9287 C C . THR D 1 128 ? 68.361 -0.990 -2.105 1.00 27.44 149 THR D C 1
ATOM 9288 O O . THR D 1 128 ? 69.325 -1.728 -1.969 1.00 30.02 149 THR D O 1
ATOM 9292 N N . LYS D 1 129 ? 67.984 -0.520 -3.281 1.00 26.20 150 LYS D N 1
ATOM 9293 C CA . LYS D 1 129 ? 68.584 -1.010 -4.498 1.00 27.13 150 LYS D CA 1
ATOM 9294 C C . LYS D 1 129 ? 70.123 -0.844 -4.520 1.00 27.15 150 LYS D C 1
ATOM 9295 O O . LYS D 1 129 ? 70.839 -1.767 -4.906 1.00 28.77 150 LYS D O 1
ATOM 9301 N N . ASN D 1 130 ? 70.623 0.297 -4.043 1.00 23.42 151 ASN D N 1
ATOM 9302 C CA . ASN D 1 130 ? 72.081 0.522 -3.966 1.00 22.52 151 ASN D CA 1
ATOM 9303 C C . ASN D 1 130 ? 72.729 -0.149 -2.759 1.00 21.94 151 ASN D C 1
ATOM 9304 O O . ASN D 1 130 ? 73.859 -0.629 -2.839 1.00 22.88 151 ASN D O 1
ATOM 9309 N N . ALA D 1 131 ? 72.055 -0.085 -1.620 1.00 20.31 152 ALA D N 1
ATOM 9310 C CA . ALA D 1 131 ? 72.575 -0.663 -0.401 1.00 21.97 152 ALA D CA 1
ATOM 9311 C C . ALA D 1 131 ? 72.929 -2.145 -0.594 1.00 21.06 152 ALA D C 1
ATOM 9312 O O . ALA D 1 131 ? 73.982 -2.598 -0.153 1.00 21.77 152 ALA D O 1
ATOM 9314 N N . VAL D 1 132 ? 72.091 -2.867 -1.327 1.00 20.69 153 VAL D N 1
ATOM 9315 C CA . VAL D 1 132 ? 72.363 -4.274 -1.613 1.00 21.37 153 VAL D CA 1
ATOM 9316 C C . VAL D 1 132 ? 73.651 -4.416 -2.429 1.00 21.47 153 VAL D C 1
ATOM 9317 O O . VAL D 1 132 ? 74.542 -5.198 -2.078 1.00 22.94 153 VAL D O 1
ATOM 9321 N N . ASN D 1 133 ? 73.753 -3.636 -3.501 1.00 20.93 154 ASN D N 1
ATOM 9322 C CA . ASN D 1 133 ? 74.934 -3.656 -4.357 1.00 21.49 154 ASN D CA 1
ATOM 9323 C C . ASN D 1 133 ? 76.186 -3.241 -3.566 1.00 21.63 154 ASN D C 1
ATOM 9324 O O . ASN D 1 133 ? 77.273 -3.788 -3.772 1.00 20.61 154 ASN D O 1
ATOM 9329 N N . ASP D 1 134 ? 75.991 -2.343 -2.593 1.00 21.49 155 ASP D N 1
ATOM 9330 C CA . ASP D 1 134 ? 77.100 -1.781 -1.812 1.00 21.71 155 ASP D CA 1
ATOM 9331 C C . ASP D 1 134 ? 77.640 -2.770 -0.772 1.00 21.46 155 ASP D C 1
ATOM 9332 O O . ASP D 1 134 ? 78.836 -2.753 -0.458 1.00 21.36 155 ASP D O 1
ATOM 9337 N N . VAL D 1 135 ? 76.758 -3.603 -0.213 1.00 20.79 156 VAL D N 1
ATOM 9338 C CA . VAL D 1 135 ? 77.197 -4.660 0.691 1.00 20.24 156 VAL D CA 1
ATOM 9339 C C . VAL D 1 135 ? 78.202 -5.572 -0.039 1.00 20.31 156 VAL D C 1
ATOM 9340 O O . VAL D 1 135 ? 79.241 -5.949 0.506 1.00 19.20 156 VAL D O 1
ATOM 9344 N N . LEU D 1 136 ? 77.876 -5.938 -1.268 1.00 20.10 157 LEU D N 1
ATOM 9345 C CA . LEU D 1 136 ? 78.747 -6.810 -2.023 1.00 21.44 157 LEU D CA 1
ATOM 9346 C C . LEU D 1 136 ? 80.036 -6.130 -2.406 1.00 21.90 157 LEU D C 1
ATOM 9347 O O . LEU D 1 136 ? 81.088 -6.761 -2.413 1.00 20.51 157 LEU D O 1
ATOM 9352 N N . LEU D 1 137 ? 79.960 -4.823 -2.670 1.00 20.47 158 LEU D N 1
ATOM 9353 C CA . LEU D 1 137 ? 81.145 -4.045 -2.952 1.00 21.05 158 LEU D CA 1
ATOM 9354 C C . LEU D 1 137 ? 82.056 -3.997 -1.723 1.00 20.29 158 LEU D C 1
ATOM 9355 O O . LEU D 1 137 ? 83.260 -4.235 -1.827 1.00 21.80 158 LEU D O 1
ATOM 9360 N N . LEU D 1 138 ? 81.493 -3.636 -0.580 1.00 19.48 159 LEU D N 1
ATOM 9361 C CA . LEU D 1 138 ? 82.278 -3.566 0.649 1.00 19.28 159 LEU D CA 1
ATOM 9362 C C . LEU D 1 138 ? 82.889 -4.932 0.953 1.00 20.12 159 LEU D C 1
ATOM 9363 O O . LEU D 1 138 ? 84.076 -5.028 1.267 1.00 20.49 159 LEU D O 1
ATOM 9368 N N . TYR D 1 139 ? 82.089 -5.993 0.810 1.00 19.50 160 TYR D N 1
ATOM 9369 C CA . TYR D 1 139 ? 82.578 -7.345 1.060 1.00 19.86 160 TYR D CA 1
ATOM 9370 C C . TYR D 1 139 ? 83.750 -7.736 0.149 1.00 20.39 160 TYR D C 1
ATOM 9371 O O . TYR D 1 139 ? 84.761 -8.250 0.620 1.00 20.29 160 TYR D O 1
ATOM 9380 N N . ASN D 1 140 ? 83.640 -7.436 -1.137 1.00 20.23 161 ASN D N 1
ATOM 9381 C CA . ASN D 1 140 ? 84.695 -7.796 -2.073 1.00 21.91 161 ASN D CA 1
ATOM 9382 C C . ASN D 1 140 ? 85.954 -6.926 -2.001 1.00 22.28 161 ASN D C 1
ATOM 9383 O O . ASN D 1 140 ? 87.044 -7.376 -2.372 1.00 22.99 161 ASN D O 1
ATOM 9388 N N . SER D 1 141 ? 85.804 -5.683 -1.548 1.00 20.81 162 SER D N 1
ATOM 9389 C CA . SER D 1 141 ? 86.952 -4.788 -1.409 1.00 21.24 162 SER D CA 1
ATOM 9390 C C . SER D 1 141 ? 87.967 -5.361 -0.423 1.00 21.64 162 SER D C 1
ATOM 9391 O O . SER D 1 141 ? 89.171 -5.168 -0.577 1.00 21.68 162 SER D O 1
ATOM 9394 N N . ILE D 1 142 ? 87.468 -6.091 0.574 1.00 22.06 163 ILE D N 1
ATOM 9395 C CA . ILE D 1 142 ? 88.322 -6.770 1.555 1.00 21.41 163 ILE D CA 1
ATOM 9396 C C . ILE D 1 142 ? 89.397 -7.623 0.884 1.00 22.07 163 ILE D C 1
ATOM 9397 O O . ILE D 1 142 ? 90.585 -7.532 1.221 1.00 22.29 163 ILE D O 1
ATOM 9402 N N . TYR D 1 143 ? 88.964 -8.469 -0.045 1.00 21.59 164 TYR D N 1
ATOM 9403 C CA . TYR D 1 143 ? 89.843 -9.394 -0.734 1.00 22.49 164 TYR D CA 1
ATOM 9404 C C . TYR D 1 143 ? 90.799 -8.720 -1.723 1.00 23.21 164 TYR D C 1
ATOM 9405 O O . TYR D 1 143 ? 91.928 -9.174 -1.907 1.00 24.07 164 TYR D O 1
ATOM 9414 N N . LYS D 1 144 ? 90.369 -7.608 -2.311 1.00 22.66 165 LYS D N 1
ATOM 9415 C CA . LYS D 1 144 ? 91.255 -6.822 -3.155 1.00 23.94 165 LYS D CA 1
ATOM 9416 C C . LYS D 1 144 ? 92.381 -6.179 -2.317 1.00 24.30 165 LYS D C 1
ATOM 9417 O O . LYS D 1 144 ? 93.559 -6.247 -2.679 1.00 24.08 165 LYS D O 1
ATOM 9423 N N . LEU D 1 145 ? 92.022 -5.646 -1.154 1.00 22.97 166 LEU D N 1
ATOM 9424 C CA . LEU D 1 145 ? 93.016 -5.036 -0.279 1.00 24.49 166 LEU D CA 1
ATOM 9425 C C . LEU D 1 145 ? 93.996 -6.066 0.266 1.00 25.36 166 LEU D C 1
ATOM 9426 O O . LEU D 1 145 ? 95.200 -5.829 0.281 1.00 24.16 166 LEU D O 1
ATOM 9431 N N . ILE D 1 146 ? 93.487 -7.253 0.608 1.00 25.19 167 ILE D N 1
ATOM 9432 C CA . ILE D 1 146 ? 94.339 -8.330 1.078 1.00 25.33 167 ILE D CA 1
ATOM 9433 C C . ILE D 1 146 ? 95.329 -8.794 -0.018 1.00 26.81 167 ILE D C 1
ATOM 9434 O O . ILE D 1 146 ? 96.519 -8.974 0.250 1.00 27.55 167 ILE D O 1
ATOM 9439 N N . GLU D 1 147 ? 94.863 -8.859 -1.261 1.00 26.49 168 GLU D N 1
ATOM 9440 C CA . GLU D 1 147 ? 95.743 -9.169 -2.383 1.00 27.56 168 GLU D CA 1
ATOM 9441 C C . GLU D 1 147 ? 96.826 -8.081 -2.544 1.00 28.19 168 GLU D C 1
ATOM 9442 O O . GLU D 1 147 ? 98.013 -8.375 -2.605 1.00 27.83 168 GLU D O 1
ATOM 9448 N N . ILE D 1 148 ? 96.401 -6.828 -2.541 1.00 28.26 169 ILE D N 1
ATOM 9449 C CA . ILE D 1 148 ? 97.316 -5.705 -2.685 1.00 27.87 169 ILE D CA 1
ATOM 9450 C C . ILE D 1 148 ? 98.435 -5.731 -1.653 1.00 29.31 169 ILE D C 1
ATOM 9451 O O . ILE D 1 148 ? 99.599 -5.495 -1.985 1.00 27.31 169 ILE D O 1
ATOM 9456 N N . TYR D 1 149 ? 98.096 -6.078 -0.416 1.00 29.37 170 TYR D N 1
ATOM 9457 C CA . TYR D 1 149 ? 99.047 -5.947 0.675 1.00 32.12 170 TYR D CA 1
ATOM 9458 C C . TYR D 1 149 ? 99.695 -7.234 1.161 1.00 33.01 170 TYR D C 1
ATOM 9459 O O . TYR D 1 149 ? 100.804 -7.200 1.689 1.00 33.48 170 TYR D O 1
ATOM 9468 N N . LEU D 1 150 ? 99.023 -8.369 0.973 1.00 34.10 171 LEU D N 1
ATOM 9469 C CA . LEU D 1 150 ? 99.538 -9.643 1.505 1.00 35.41 171 LEU D CA 1
ATOM 9470 C C . LEU D 1 150 ? 99.764 -10.742 0.458 1.00 35.47 171 LEU D C 1
ATOM 9471 O O . LEU D 1 150 ? 100.068 -11.872 0.808 1.00 34.67 171 LEU D O 1
ATOM 9476 N N . ARG D 1 151 ? 99.657 -10.386 -0.816 1.00 38.12 172 ARG D N 1
ATOM 9477 C CA . ARG D 1 151 ? 99.746 -11.351 -1.917 1.00 41.00 172 ARG D CA 1
ATOM 9478 C C . ARG D 1 151 ? 100.980 -12.255 -1.829 1.00 41.72 172 ARG D C 1
ATOM 9479 O O . ARG D 1 151 ? 100.918 -13.444 -2.163 1.00 41.70 172 ARG D O 1
ATOM 9487 N N . ASN D 1 152 ? 102.101 -11.691 -1.397 1.00 41.72 173 ASN D N 1
ATOM 9488 C CA . ASN D 1 152 ? 103.352 -12.449 -1.358 1.00 41.92 173 ASN D CA 1
ATOM 9489 C C . ASN D 1 152 ? 103.706 -13.034 0.018 1.00 41.19 173 ASN D C 1
ATOM 9490 O O . ASN D 1 152 ? 104.735 -13.679 0.170 1.00 42.44 173 ASN D O 1
ATOM 9495 N N . GLU D 1 153 ? 102.787 -12.927 0.974 1.00 39.64 174 GLU D N 1
ATOM 9496 C CA . GLU D 1 153 ? 102.996 -13.534 2.291 1.00 39.24 174 GLU D CA 1
ATOM 9497 C C . GLU D 1 153 ? 102.682 -15.025 2.246 1.00 38.33 174 GLU D C 1
ATOM 9498 O O . GLU D 1 153 ? 101.780 -15.456 1.536 1.00 37.24 174 GLU D O 1
ATOM 9504 N N . SER D 1 154 ? 103.441 -15.816 2.990 1.00 37.97 175 SER D N 1
ATOM 9505 C CA . SER D 1 154 ? 103.199 -17.243 3.013 1.00 39.43 175 SER D CA 1
ATOM 9506 C C . SER D 1 154 ? 101.823 -17.569 3.626 1.00 37.70 175 SER D C 1
ATOM 9507 O O . SER D 1 154 ? 101.190 -18.543 3.235 1.00 37.16 175 SER D O 1
ATOM 9510 N N . CYS D 1 155 ? 101.294 -16.646 4.432 1.00 36.94 176 CYS D N 1
ATOM 9511 C CA . CYS D 1 155 ? 100.001 -16.861 5.096 1.00 34.92 176 CYS D CA 1
ATOM 9512 C C . CYS D 1 155 ? 98.800 -16.392 4.256 1.00 34.43 176 CYS D C 1
ATOM 9513 O O . CYS D 1 155 ? 97.648 -16.561 4.662 1.00 32.84 176 CYS D O 1
ATOM 9516 N N . TYR D 1 156 ? 99.078 -15.888 3.053 1.00 33.07 177 TYR D N 1
ATOM 9517 C CA . TYR D 1 156 ? 98.040 -15.305 2.189 1.00 32.43 177 TYR D CA 1
ATOM 9518 C C . TYR D 1 156 ? 96.773 -16.160 2.082 1.00 32.34 177 TYR D C 1
ATOM 9519 O O . TYR D 1 156 ? 95.681 -15.735 2.516 1.00 31.06 177 TYR D O 1
ATOM 9528 N N . VAL D 1 157 ? 96.916 -17.366 1.540 1.00 29.76 178 VAL D N 1
ATOM 9529 C CA . VAL D 1 157 ? 95.772 -18.260 1.350 1.00 31.06 178 VAL D CA 1
ATOM 9530 C C . VAL D 1 157 ? 94.993 -18.530 2.660 1.00 29.97 178 VAL D C 1
ATOM 9531 O O . VAL D 1 157 ? 93.761 -18.532 2.666 1.00 29.21 178 VAL D O 1
ATOM 9535 N N . ASP D 1 158 ? 95.721 -18.787 3.750 1.00 29.69 179 ASP D N 1
ATOM 9536 C CA . ASP D 1 158 ? 95.098 -19.042 5.056 1.00 28.79 179 ASP D CA 1
ATOM 9537 C C . ASP D 1 158 ? 94.286 -17.850 5.513 1.00 27.75 179 ASP D C 1
ATOM 9538 O O . ASP D 1 158 ? 93.230 -18.010 6.130 1.00 27.15 179 ASP D O 1
ATOM 9543 N N . VAL D 1 159 ? 94.830 -16.650 5.308 1.00 26.65 180 VAL D N 1
ATOM 9544 C CA . VAL D 1 159 ? 94.136 -15.441 5.719 1.00 25.57 180 VAL D CA 1
ATOM 9545 C C . VAL D 1 159 ? 92.831 -15.261 4.963 1.00 24.89 180 VAL D C 1
ATOM 9546 O O . VAL D 1 159 ? 91.775 -15.146 5.576 1.00 23.72 180 VAL D O 1
ATOM 9550 N N . ILE D 1 160 ? 92.874 -15.347 3.640 1.00 24.95 181 ILE D N 1
ATOM 9551 C CA . ILE D 1 160 ? 91.636 -15.181 2.886 1.00 26.42 181 ILE D CA 1
ATOM 9552 C C . ILE D 1 160 ? 90.626 -16.296 3.178 1.00 25.81 181 ILE D C 1
ATOM 9553 O O . ILE D 1 160 ? 89.454 -16.024 3.297 1.00 24.65 181 ILE D O 1
ATOM 9557 N N . ALA D 1 161 ? 91.113 -17.517 3.446 1.00 24.46 182 ALA D N 1
ATOM 9558 C CA . ALA D 1 161 ? 90.221 -18.604 3.830 1.00 26.09 182 ALA D CA 1
ATOM 9559 C C . ALA D 1 161 ? 89.571 -18.354 5.199 1.00 26.06 182 ALA D C 1
ATOM 9560 O O . ALA D 1 161 ? 88.408 -18.714 5.414 1.00 26.94 182 ALA D O 1
ATOM 9562 N N . THR D 1 162 ? 90.288 -17.680 6.094 1.00 24.73 183 THR D N 1
ATOM 9563 C CA . THR D 1 162 ? 89.728 -17.369 7.409 1.00 25.09 183 THR D CA 1
ATOM 9564 C C . THR D 1 162 ? 88.564 -16.364 7.312 1.00 23.39 183 THR D C 1
ATOM 9565 O O . THR D 1 162 ? 87.524 -16.528 7.979 1.00 22.72 183 THR D O 1
ATOM 9569 N N . PHE D 1 163 ? 88.742 -15.336 6.487 1.00 21.14 184 PHE D N 1
ATOM 9570 C CA . PHE D 1 163 ? 87.682 -14.379 6.213 1.00 20.67 184 PHE D CA 1
ATOM 9571 C C . PHE D 1 163 ? 86.470 -15.078 5.598 1.00 22.31 184 PHE D C 1
ATOM 9572 O O . PHE D 1 163 ? 85.318 -14.808 5.978 1.00 22.32 184 PHE D O 1
ATOM 9580 N N . ARG D 1 164 ? 86.731 -15.917 4.596 1.00 21.67 185 ARG D N 1
ATOM 9581 C CA . ARG D 1 164 ? 85.674 -16.653 3.897 1.00 23.85 185 ARG D CA 1
ATOM 9582 C C . ARG D 1 164 ? 84.838 -17.495 4.863 1.00 22.76 185 ARG D C 1
ATOM 9583 O O . ARG D 1 164 ? 83.603 -17.452 4.843 1.00 20.78 185 ARG D O 1
ATOM 9591 N N . ASP D 1 165 ? 85.508 -18.324 5.645 1.00 21.80 186 ASP D N 1
ATOM 9592 C CA . ASP D 1 165 ? 84.815 -19.231 6.533 1.00 23.86 186 ASP D CA 1
ATOM 9593 C C . ASP D 1 165 ? 84.111 -18.536 7.709 1.00 22.20 186 ASP D C 1
ATOM 9594 O O . ASP D 1 165 ? 82.999 -18.909 8.073 1.00 22.37 186 ASP D O 1
ATOM 9599 N N . ALA D 1 166 ? 84.723 -17.489 8.247 1.00 21.83 187 ALA D N 1
ATOM 9600 C CA . ALA D 1 166 ? 84.077 -16.696 9.298 1.00 21.98 187 ALA D CA 1
ATOM 9601 C C . ALA D 1 166 ? 82.828 -16.010 8.750 1.00 22.37 187 ALA D C 1
ATOM 9602 O O . ALA D 1 166 ? 81.802 -15.906 9.439 1.00 23.56 187 ALA D O 1
ATOM 9604 N N . THR D 1 167 ? 82.901 -15.567 7.505 1.00 21.29 188 THR D N 1
ATOM 9605 C CA . THR D 1 167 ? 81.747 -14.957 6.859 1.00 21.14 188 THR D CA 1
ATOM 9606 C C . THR D 1 167 ? 80.626 -15.957 6.624 1.00 20.07 188 THR D C 1
ATOM 9607 O O . THR D 1 167 ? 79.477 -15.630 6.820 1.00 19.45 188 THR D O 1
ATOM 9611 N N . LEU D 1 168 ? 80.972 -17.191 6.245 1.00 20.08 189 LEU D N 1
ATOM 9612 C CA . LEU D 1 168 ? 79.957 -18.233 6.035 1.00 20.36 189 LEU D CA 1
ATOM 9613 C C . LEU D 1 168 ? 79.199 -18.542 7.315 1.00 20.35 189 LEU D C 1
ATOM 9614 O O . LEU D 1 168 ? 77.983 -18.676 7.301 1.00 21.58 189 LEU D O 1
ATOM 9619 N N . LYS D 1 169 ? 79.925 -18.658 8.421 1.00 19.68 190 LYS D N 1
ATOM 9620 C CA . LYS D 1 169 ? 79.299 -18.914 9.711 1.00 20.94 190 LYS D CA 1
ATOM 9621 C C . LYS D 1 169 ? 78.370 -17.778 10.112 1.00 20.43 190 LYS D C 1
ATOM 9622 O O . LYS D 1 169 ? 77.242 -18.017 10.542 1.00 21.31 190 LYS D O 1
ATOM 9628 N N . THR D 1 170 ? 78.808 -16.546 9.858 1.00 19.19 191 THR D N 1
ATOM 9629 C CA . THR D 1 170 ? 78.012 -15.359 10.153 1.00 19.49 191 THR D CA 1
ATOM 9630 C C . THR D 1 170 ? 76.693 -15.361 9.364 1.00 18.49 191 THR D C 1
ATOM 9631 O O . THR D 1 170 ? 75.635 -15.059 9.915 1.00 19.46 191 THR D O 1
ATOM 9635 N N . ILE D 1 171 ? 76.781 -15.684 8.070 1.00 16.28 192 ILE D N 1
ATOM 9636 C CA . ILE D 1 171 ? 75.612 -15.769 7.204 1.00 17.03 192 ILE D CA 1
ATOM 9637 C C . ILE D 1 171 ? 74.596 -16.783 7.725 1.00 18.00 192 ILE D C 1
ATOM 9638 O O . ILE D 1 171 ? 73.400 -16.477 7.838 1.00 18.72 192 ILE D O 1
ATOM 9643 N N . ILE D 1 172 ? 75.082 -17.951 8.143 1.00 19.28 193 ILE D N 1
ATOM 9644 C CA . ILE D 1 172 ? 74.206 -18.958 8.743 1.00 21.16 193 ILE D CA 1
ATOM 9645 C C . ILE D 1 172 ? 73.600 -18.463 10.064 1.00 20.84 193 ILE D C 1
ATOM 9646 O O . ILE D 1 172 ? 72.431 -18.655 10.309 1.00 21.62 193 ILE D O 1
ATOM 9651 N N . GLY D 1 173 ? 74.416 -17.824 10.902 1.00 21.11 194 GLY D N 1
ATOM 9652 C CA . GLY D 1 173 ? 73.933 -17.261 12.169 1.00 20.88 194 GLY D CA 1
ATOM 9653 C C . GLY D 1 173 ? 72.853 -16.223 11.924 1.00 22.39 194 GLY D C 1
ATOM 9654 O O . GLY D 1 173 ? 71.836 -16.191 12.621 1.00 20.74 194 GLY D O 1
ATOM 9655 N N . GLN D 1 174 ? 73.061 -15.386 10.912 1.00 21.94 195 GLN D N 1
ATOM 9656 C CA . GLN D 1 174 ? 72.064 -14.383 10.547 1.00 23.09 195 GLN D CA 1
ATOM 9657 C C . GLN D 1 174 ? 70.800 -15.043 9.951 1.00 23.26 195 GLN D C 1
ATOM 9658 O O . GLN D 1 174 ? 69.678 -14.621 10.235 1.00 23.82 195 GLN D O 1
ATOM 9664 N N . HIS D 1 175 ? 70.976 -16.124 9.200 1.00 22.64 196 HIS D N 1
ATOM 9665 C CA . HIS D 1 175 ? 69.812 -16.862 8.696 1.00 22.55 196 HIS D CA 1
ATOM 9666 C C . HIS D 1 175 ? 68.931 -17.357 9.855 1.00 22.22 196 HIS D C 1
ATOM 9667 O O . HIS D 1 175 ? 67.715 -17.165 9.854 1.00 22.04 196 HIS D O 1
ATOM 9674 N N . LEU D 1 176 ? 69.557 -17.991 10.839 1.00 21.29 197 LEU D N 1
ATOM 9675 C CA . LEU D 1 176 ? 68.836 -18.532 11.972 1.00 23.07 197 LEU D CA 1
ATOM 9676 C C . LEU D 1 176 ? 68.202 -17.431 12.805 1.00 23.68 197 LEU D C 1
ATOM 9677 O O . LEU D 1 176 ? 67.049 -17.544 13.217 1.00 21.22 197 LEU D O 1
ATOM 9682 N N . ASP D 1 177 ? 68.952 -16.352 13.025 1.00 24.21 198 ASP D N 1
ATOM 9683 C CA . ASP D 1 177 ? 68.440 -15.192 13.761 1.00 26.50 198 ASP D CA 1
ATOM 9684 C C . ASP D 1 177 ? 67.173 -14.651 13.097 1.00 26.55 198 ASP D C 1
ATOM 9685 O O . ASP D 1 177 ? 66.233 -14.246 13.770 1.00 28.94 198 ASP D O 1
ATOM 9690 N N . THR D 1 178 ? 67.136 -14.709 11.771 1.00 26.36 199 THR D N 1
ATOM 9691 C CA . THR D 1 178 ? 66.011 -14.184 10.999 1.00 27.41 199 THR D CA 1
ATOM 9692 C C . THR D 1 178 ? 64.785 -15.123 10.993 1.00 26.50 199 THR D C 1
ATOM 9693 O O . THR D 1 178 ? 63.649 -14.662 10.934 1.00 27.02 199 THR D O 1
ATOM 9697 N N . ASN D 1 179 ? 65.027 -16.428 11.095 1.00 24.73 200 ASN D N 1
ATOM 9698 C CA . ASN D 1 179 ? 63.997 -17.415 10.780 1.00 25.10 200 ASN D CA 1
ATOM 9699 C C . ASN D 1 179 ? 63.663 -18.409 11.882 1.00 26.10 200 ASN D C 1
ATOM 9700 O O . ASN D 1 179 ? 62.849 -19.301 11.677 1.00 26.22 200 ASN D O 1
ATOM 9705 N N . ILE D 1 180 ? 64.295 -18.263 13.043 1.00 27.18 201 ILE D N 1
ATOM 9706 C CA . ILE D 1 180 ? 64.146 -19.246 14.108 1.00 28.65 201 ILE D CA 1
ATOM 9707 C C . ILE D 1 180 ? 62.698 -19.428 14.564 1.00 31.11 201 ILE D C 1
ATOM 9708 O O . ILE D 1 180 ? 62.315 -20.513 15.006 1.00 30.85 201 ILE D O 1
ATOM 9713 N N . PHE D 1 181 ? 61.892 -18.376 14.429 1.00 32.91 202 PHE D N 1
ATOM 9714 C CA . PHE D 1 181 ? 60.486 -18.422 14.840 1.00 34.64 202 PHE D CA 1
ATOM 9715 C C . PHE D 1 181 ? 59.545 -18.574 13.645 1.00 36.66 202 PHE D C 1
ATOM 9716 O O . PHE D 1 181 ? 58.335 -18.633 13.813 1.00 36.25 202 PHE D O 1
ATOM 9724 N N . SER D 1 182 ? 60.106 -18.614 12.439 1.00 38.67 203 SER D N 1
ATOM 9725 C CA . SER D 1 182 ? 59.291 -18.583 11.223 1.00 40.97 203 SER D CA 1
ATOM 9726 C C . SER D 1 182 ? 58.532 -19.882 10.977 1.00 44.50 203 SER D C 1
ATOM 9727 O O . SER D 1 182 ? 58.944 -20.963 11.435 1.00 42.48 203 SER D O 1
ATOM 9730 N N . ASP D 1 183 ? 57.482 -19.785 10.164 1.00 48.35 204 ASP D N 1
ATOM 9731 C CA . ASP D 1 183 ? 56.581 -20.910 9.934 1.00 52.26 204 ASP D CA 1
ATOM 9732 C C . ASP D 1 183 ? 57.255 -22.100 9.264 1.00 52.51 204 ASP D C 1
ATOM 9733 O O . ASP D 1 183 ? 56.988 -23.240 9.615 1.00 52.92 204 ASP D O 1
ATOM 9738 N N . LYS D 1 184 ? 58.173 -21.837 8.346 1.00 54.03 205 LYS D N 1
ATOM 9739 C CA . LYS D 1 184 ? 58.910 -22.929 7.729 1.00 55.36 205 LYS D CA 1
ATOM 9740 C C . LYS D 1 184 ? 59.616 -23.758 8.800 1.00 56.67 205 LYS D C 1
ATOM 9741 O O . LYS D 1 184 ? 59.472 -24.977 8.836 1.00 58.49 205 LYS D O 1
ATOM 9747 N N . TYR D 1 185 ? 60.284 -23.079 9.733 1.00 57.39 206 TYR D N 1
ATOM 9748 C CA . TYR D 1 185 ? 60.925 -23.752 10.867 1.00 57.84 206 TYR D CA 1
ATOM 9749 C C . TYR D 1 185 ? 59.868 -24.178 11.894 1.00 57.68 206 TYR D C 1
ATOM 9750 O O . TYR D 1 185 ? 60.161 -24.897 12.842 1.00 56.16 206 TYR D O 1
ATOM 9759 N N . ILE D 1 192 ? 58.539 -24.936 2.001 1.00 115.44 213 ILE D N 1
ATOM 9760 C CA . ILE D 1 192 ? 58.393 -23.617 1.401 1.00 115.23 213 ILE D CA 1
ATOM 9761 C C . ILE D 1 192 ? 57.491 -23.681 0.170 1.00 115.54 213 ILE D C 1
ATOM 9762 O O . ILE D 1 192 ? 57.737 -24.465 -0.747 1.00 116.31 213 ILE D O 1
ATOM 9767 N N . ASP D 1 193 ? 56.394 -22.927 0.208 1.00 115.82 214 ASP D N 1
ATOM 9768 C CA . ASP D 1 193 ? 55.454 -22.865 -0.910 1.00 116.07 214 ASP D CA 1
ATOM 9769 C C . ASP D 1 193 ? 55.984 -21.917 -1.973 1.00 115.48 214 ASP D C 1
ATOM 9770 O O . ASP D 1 193 ? 55.901 -20.700 -1.824 1.00 116.00 214 ASP D O 1
ATOM 9775 N N . VAL D 1 194 ? 56.505 -22.478 -3.057 1.00 114.98 215 VAL D N 1
ATOM 9776 C CA . VAL D 1 194 ? 57.101 -21.677 -4.118 1.00 114.65 215 VAL D CA 1
ATOM 9777 C C . VAL D 1 194 ? 56.052 -21.012 -5.003 1.00 114.64 215 VAL D C 1
ATOM 9778 O O . VAL D 1 194 ? 56.380 -20.222 -5.880 1.00 115.03 215 VAL D O 1
ATOM 9782 N N . ASN D 1 195 ? 54.787 -21.305 -4.736 1.00 115.22 216 ASN D N 1
ATOM 9783 C CA . ASN D 1 195 ? 53.690 -20.705 -5.481 1.00 116.20 216 ASN D CA 1
ATOM 9784 C C . ASN D 1 195 ? 52.995 -19.597 -4.682 1.00 116.48 216 ASN D C 1
ATOM 9785 O O . ASN D 1 195 ? 52.085 -18.944 -5.183 1.00 117.11 216 ASN D O 1
ATOM 9790 N N . ASN D 1 196 ? 53.525 -19.310 -3.492 1.00 117.11 217 ASN D N 1
ATOM 9791 C CA . ASN D 1 196 ? 52.918 -18.334 -2.573 1.00 117.92 217 ASN D CA 1
ATOM 9792 C C . ASN D 1 196 ? 53.708 -17.028 -2.456 1.00 119.07 217 ASN D C 1
ATOM 9793 O O . ASN D 1 196 ? 54.811 -17.008 -1.913 1.00 118.31 217 ASN D O 1
ATOM 9798 N N . ILE D 1 197 ? 53.103 -15.929 -2.901 1.00 121.23 2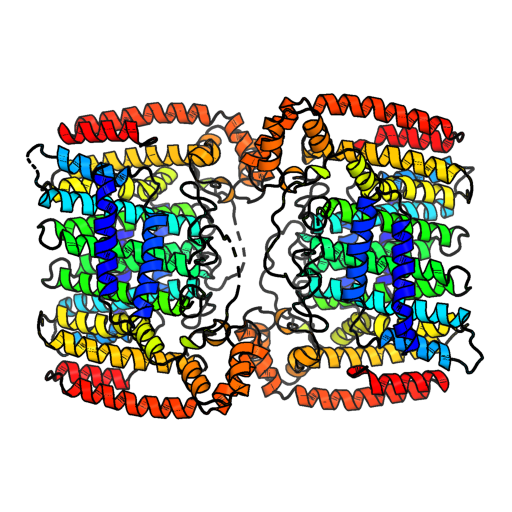18 ILE D N 1
ATOM 9799 C CA . ILE D 1 197 ? 53.725 -14.611 -2.778 1.00 123.29 218 ILE D CA 1
ATOM 9800 C C . ILE D 1 197 ? 52.861 -13.610 -1.990 1.00 124.66 218 ILE D C 1
ATOM 9801 O O . ILE D 1 197 ? 53.013 -12.402 -2.151 1.00 124.86 218 ILE D O 1
ATOM 9806 N N . ASN D 1 198 ? 51.994 -14.122 -1.111 1.00 126.40 219 ASN D N 1
ATOM 9807 C CA . ASN D 1 198 ? 51.127 -13.268 -0.273 1.00 128.14 219 ASN D CA 1
ATOM 9808 C C . ASN D 1 198 ? 51.853 -12.077 0.334 1.00 128.92 219 ASN D C 1
ATOM 9809 O O . ASN D 1 198 ? 51.579 -11.693 1.477 1.00 130.46 219 ASN D O 1
ATOM 9814 N N . PRO D 1 203 ? 53.617 -12.779 12.106 1.00 47.71 224 PRO D N 1
ATOM 9815 C CA . PRO D 1 203 ? 54.704 -13.549 12.701 1.00 47.23 224 PRO D CA 1
ATOM 9816 C C . PRO D 1 203 ? 54.536 -13.682 14.219 1.00 46.39 224 PRO D C 1
ATOM 9817 O O . PRO D 1 203 ? 54.120 -12.735 14.880 1.00 45.50 224 PRO D O 1
ATOM 9821 N N . VAL D 1 204 ? 54.796 -14.874 14.743 1.00 45.47 225 VAL D N 1
ATOM 9822 C CA . VAL D 1 204 ? 54.615 -15.148 16.164 1.00 45.58 225 VAL D CA 1
ATOM 9823 C C . VAL D 1 204 ? 55.785 -15.957 16.738 1.00 44.28 225 VAL D C 1
ATOM 9824 O O . VAL D 1 204 ? 56.584 -16.519 15.988 1.00 42.48 225 VAL D O 1
ATOM 9828 N N . ILE D 1 205 ? 55.931 -15.946 18.064 1.00 42.75 226 ILE D N 1
ATOM 9829 C CA . ILE D 1 205 ? 57.004 -16.711 18.706 1.00 43.45 226 ILE D CA 1
ATOM 9830 C C . ILE D 1 205 ? 56.662 -18.194 18.822 1.00 44.13 226 ILE D C 1
ATOM 9831 O O . ILE D 1 205 ? 55.494 -18.567 18.901 1.00 45.00 226 ILE D O 1
ATOM 9836 N N . ASP D 1 206 ? 57.696 -19.030 18.741 1.00 43.61 227 ASP D N 1
ATOM 9837 C CA . ASP D 1 206 ? 57.563 -20.485 18.832 1.00 44.04 227 ASP D CA 1
ATOM 9838 C C . ASP D 1 206 ? 58.240 -20.955 20.124 1.00 42.79 227 ASP D C 1
ATOM 9839 O O . ASP D 1 206 ? 59.466 -20.933 20.230 1.00 42.49 227 ASP D O 1
ATOM 9844 N N . ILE D 1 207 ? 57.440 -21.280 21.134 1.00 41.65 228 ILE D N 1
ATOM 9845 C CA . ILE D 1 207 ? 57.980 -21.600 22.458 1.00 42.14 228 ILE D CA 1
ATOM 9846 C C . ILE D 1 207 ? 59.019 -22.726 22.442 1.00 41.12 228 ILE D C 1
ATOM 9847 O O . ILE D 1 207 ? 59.887 -22.785 23.310 1.00 39.86 228 ILE D O 1
ATOM 9851 N N . ASN D 1 208 ? 58.988 -23.548 21.397 1.00 41.19 229 ASN D N 1
ATOM 9852 C CA . ASN D 1 208 ? 59.928 -24.657 21.264 1.00 41.60 229 ASN D CA 1
ATOM 9853 C C . ASN D 1 208 ? 61.355 -24.182 21.022 1.00 40.36 229 ASN D C 1
ATOM 9854 O O . ASN D 1 208 ? 62.316 -24.915 21.269 1.00 40.63 229 ASN D O 1
ATOM 9859 N N . MET D 1 209 ? 61.489 -22.959 20.523 1.00 38.74 230 MET D N 1
ATOM 9860 C CA . MET D 1 209 ? 62.808 -22.400 20.213 1.00 37.52 230 MET D CA 1
ATOM 9861 C C . MET D 1 209 ? 63.360 -21.512 21.343 1.00 36.63 230 MET D C 1
ATOM 9862 O O . MET D 1 209 ? 64.494 -21.049 21.276 1.00 35.94 230 MET D O 1
ATOM 9867 N N . ILE D 1 210 ? 62.577 -21.337 22.403 1.00 35.56 231 ILE D N 1
ATOM 9868 C CA . ILE D 1 210 ? 62.977 -20.454 23.495 1.00 35.19 231 ILE D CA 1
ATOM 9869 C C . ILE D 1 210 ? 63.788 -21.182 24.567 1.00 35.38 231 ILE D C 1
ATOM 9870 O O . ILE D 1 210 ? 63.263 -21.570 25.609 1.00 35.01 231 ILE D O 1
ATOM 9875 N N . ASN D 1 211 ? 65.056 -21.420 24.264 1.00 34.98 232 ASN D N 1
ATOM 9876 C CA . ASN D 1 211 ? 65.975 -22.011 25.216 1.00 36.04 232 ASN D CA 1
ATOM 9877 C C . ASN D 1 211 ? 67.399 -21.610 24.890 1.00 35.29 232 ASN D C 1
ATOM 9878 O O . ASN D 1 211 ? 67.705 -21.215 23.766 1.00 34.95 232 ASN D O 1
ATOM 9883 N N . PHE D 1 212 ? 68.263 -21.723 25.881 1.00 34.66 233 PHE D N 1
ATOM 9884 C CA . PHE D 1 212 ? 69.613 -21.242 25.790 1.00 35.70 233 PHE D CA 1
ATOM 9885 C C . PHE D 1 212 ? 70.434 -22.005 24.742 1.00 33.74 233 PHE D C 1
ATOM 9886 O O . PHE D 1 212 ? 71.308 -21.433 24.093 1.00 33.33 233 PHE D O 1
ATOM 9894 N N . GLY D 1 213 ? 70.118 -23.282 24.556 1.00 32.44 234 GLY D N 1
ATOM 9895 C CA . GLY D 1 213 ? 70.851 -24.120 23.611 1.00 31.25 234 GLY D CA 1
ATOM 9896 C C . GLY D 1 213 ? 70.794 -23.578 22.200 1.00 30.62 234 GLY D C 1
ATOM 9897 O O . GLY D 1 213 ? 71.813 -23.418 21.549 1.00 29.56 234 GLY D O 1
ATOM 9898 N N . VAL D 1 214 ? 69.585 -23.275 21.745 1.00 30.35 235 VAL D N 1
ATOM 9899 C CA . VAL D 1 214 ? 69.366 -22.727 20.424 1.00 28.84 235 VAL D CA 1
ATOM 9900 C C . VAL D 1 214 ? 69.909 -21.300 20.330 1.00 28.72 235 VAL D C 1
ATOM 9901 O O . VAL D 1 214 ? 70.523 -20.925 19.331 1.00 28.63 235 VAL D O 1
ATOM 9905 N N . TYR D 1 215 ? 69.713 -20.520 21.379 1.00 26.85 236 TYR D N 1
ATOM 9906 C CA . TYR D 1 215 ? 70.233 -19.169 21.401 1.00 27.60 236 TYR D CA 1
ATOM 9907 C C . TYR D 1 215 ? 71.759 -19.186 21.222 1.00 27.74 236 TYR D C 1
ATOM 9908 O O . TYR D 1 215 ? 72.314 -18.357 20.494 1.00 27.45 236 TYR D O 1
ATOM 9917 N N . LYS D 1 216 ? 72.431 -20.120 21.897 1.00 27.13 237 LYS D N 1
ATOM 9918 C CA . LYS D 1 216 ? 73.893 -20.243 21.784 1.00 29.07 237 LYS D CA 1
ATOM 9919 C C . LYS D 1 216 ? 74.327 -20.583 20.362 1.00 27.56 237 LYS D C 1
ATOM 9920 O O . LYS D 1 216 ? 75.263 -19.990 19.839 1.00 26.38 237 LYS D O 1
ATOM 9926 N N . ASN D 1 217 ? 73.638 -21.537 19.742 1.00 27.01 238 ASN D N 1
ATOM 9927 C CA . ASN D 1 217 ? 73.891 -21.864 18.342 1.00 27.16 238 ASN D CA 1
ATOM 9928 C C . ASN D 1 217 ? 73.852 -20.599 17.500 1.00 26.26 238 ASN D C 1
ATOM 9929 O O . ASN D 1 217 ? 74.737 -20.356 16.683 1.00 27.21 238 ASN D O 1
ATOM 9934 N N . ILE D 1 218 ? 72.795 -19.816 17.669 1.00 25.19 239 ILE D N 1
ATOM 9935 C CA . ILE D 1 218 ? 72.595 -18.614 16.850 1.00 25.89 239 ILE D CA 1
ATOM 9936 C C . ILE D 1 218 ? 73.682 -17.575 17.082 1.00 25.86 239 ILE D C 1
ATOM 9937 O O . ILE D 1 218 ? 74.359 -17.145 16.151 1.00 24.89 239 ILE D O 1
ATOM 9942 N N . VAL D 1 219 ? 73.881 -17.218 18.337 1.00 25.81 240 VAL D N 1
ATOM 9943 C CA . VAL D 1 219 ? 74.796 -16.148 18.681 1.00 26.63 240 VAL D CA 1
ATOM 9944 C C . VAL D 1 219 ? 76.274 -16.469 18.351 1.00 25.75 240 VAL D C 1
ATOM 9945 O O . VAL D 1 219 ? 77.036 -15.588 17.937 1.00 25.28 240 VAL D O 1
ATOM 9949 N N . ILE D 1 220 ? 76.663 -17.727 18.537 1.00 24.34 241 ILE D N 1
ATOM 9950 C CA . ILE D 1 220 ? 78.023 -18.159 18.257 1.00 23.82 241 ILE D CA 1
ATOM 9951 C C . ILE D 1 220 ? 78.348 -18.036 16.745 1.00 24.13 241 ILE D C 1
ATOM 9952 O O . ILE D 1 220 ? 79.373 -17.455 16.364 1.00 25.87 241 ILE D O 1
ATOM 9956 N N . HIS D 1 221 ? 77.407 -18.432 15.899 1.00 21.55 242 HIS D N 1
ATOM 9957 C CA . HIS D 1 221 ? 77.591 -18.302 14.462 1.00 22.47 242 HIS D CA 1
ATOM 9958 C C . HIS D 1 221 ? 77.443 -16.837 13.947 1.00 22.31 242 HIS D C 1
ATOM 9959 O O . HIS D 1 221 ? 78.266 -16.372 13.147 1.00 20.04 242 HIS D O 1
ATOM 9966 N N . LYS D 1 222 ? 76.548 -16.079 14.580 1.00 21.40 243 LYS D N 1
ATOM 9967 C CA . LYS D 1 222 ? 76.234 -14.698 14.163 1.00 24.60 243 LYS D CA 1
ATOM 9968 C C . LYS D 1 222 ? 77.327 -13.670 14.505 1.00 25.11 243 LYS D C 1
ATOM 9969 O O . LYS D 1 222 ? 77.545 -12.711 13.748 1.00 25.06 243 LYS D O 1
ATOM 9975 N N . THR D 1 223 ? 78.013 -13.877 15.631 1.00 24.80 244 THR D N 1
ATOM 9976 C CA . THR D 1 223 ? 78.902 -12.857 16.196 1.00 25.72 244 THR D CA 1
ATOM 9977 C C . THR D 1 223 ? 80.317 -13.380 16.467 1.00 25.57 244 THR D C 1
ATOM 9978 O O . THR D 1 223 ? 81.293 -12.688 16.234 1.00 26.41 244 THR D O 1
ATOM 9982 N N . ALA D 1 224 ? 80.395 -14.550 17.088 1.00 25.27 245 ALA D N 1
ATOM 9983 C CA . ALA D 1 224 ? 81.650 -15.053 17.651 1.00 23.91 245 ALA D CA 1
ATOM 9984 C C . ALA D 1 224 ? 82.755 -15.200 16.631 1.00 24.53 245 ALA D C 1
ATOM 9985 O O . ALA D 1 224 ? 83.910 -14.861 16.904 1.00 25.21 245 ALA D O 1
ATOM 9987 N N . TYR D 1 225 ? 82.432 -15.777 15.481 1.00 23.88 246 TYR D N 1
ATOM 9988 C CA . TYR D 1 225 ? 83.461 -16.068 14.499 1.00 24.89 246 TYR D CA 1
ATOM 9989 C C . TYR D 1 225 ? 84.078 -14.833 13.832 1.00 24.04 246 TYR D C 1
ATOM 9990 O O . TYR D 1 225 ? 85.286 -14.712 13.771 1.00 26.27 246 TYR D O 1
ATOM 9999 N N . TYR D 1 226 ? 83.266 -13.882 13.413 1.00 23.24 247 TYR D N 1
ATOM 10000 C CA . TYR D 1 226 ? 83.837 -12.711 12.745 1.00 23.35 247 TYR D CA 1
ATOM 10001 C C . TYR D 1 226 ? 84.317 -11.634 13.709 1.00 23.45 247 TYR D C 1
ATOM 10002 O O . TYR D 1 226 ? 85.080 -10.755 13.319 1.00 22.69 247 TYR D O 1
ATOM 10011 N N . SER D 1 227 ? 83.831 -11.673 14.952 1.00 24.40 248 SER D N 1
ATOM 10012 C CA . SER D 1 227 ? 84.141 -10.622 15.930 1.00 24.80 248 SER D CA 1
ATOM 10013 C C . SER D 1 227 ? 85.330 -10.967 16.803 1.00 26.23 248 SER D C 1
ATOM 10014 O O . SER D 1 227 ? 85.982 -10.069 17.353 1.00 25.46 248 SER D O 1
ATOM 10017 N N . PHE D 1 228 ? 85.567 -12.262 17.014 1.00 25.78 249 PHE D N 1
ATOM 10018 C CA . PHE D 1 228 ? 86.660 -12.691 17.909 1.00 25.55 249 PHE D CA 1
ATOM 10019 C C . PHE D 1 228 ? 87.621 -13.671 17.260 1.00 25.16 249 PHE D C 1
ATOM 10020 O O . PHE D 1 228 ? 88.813 -13.409 17.183 1.00 23.09 249 PHE D O 1
ATOM 10028 N N . PHE D 1 229 ? 87.106 -14.801 16.788 1.00 24.15 250 PHE D N 1
ATOM 10029 C CA . PHE D 1 229 ? 87.962 -15.775 16.140 1.00 23.16 250 PHE D CA 1
ATOM 10030 C C . PHE D 1 229 ? 88.738 -15.161 14.970 1.00 23.24 250 PHE D C 1
ATOM 10031 O O . PHE D 1 229 ? 89.971 -15.225 14.924 1.00 21.88 250 PHE D O 1
ATOM 10039 N N . LEU D 1 230 ? 88.019 -14.505 14.067 1.00 22.31 251 LEU D N 1
ATOM 10040 C CA . LEU D 1 230 ? 88.641 -13.935 12.857 1.00 23.31 251 LEU D CA 1
ATOM 10041 C C . LEU D 1 230 ? 89.809 -12.968 13.145 1.00 23.39 251 LEU D C 1
ATOM 10042 O O . LEU D 1 230 ? 90.882 -13.112 12.570 1.00 24.46 251 LEU D O 1
ATOM 10047 N N . PRO D 1 231 ? 89.586 -11.956 14.004 1.00 23.32 252 PRO D N 1
ATOM 10048 C CA . PRO D 1 231 ? 90.655 -10.997 14.267 1.00 25.17 252 PRO D CA 1
ATOM 10049 C C . PRO D 1 231 ? 91.846 -11.633 14.967 1.00 25.76 252 PRO D C 1
ATOM 10050 O O . PRO D 1 231 ? 92.977 -11.281 14.684 1.00 26.28 252 PRO D O 1
ATOM 10054 N N . ILE D 1 232 ? 91.582 -12.518 15.924 1.00 26.88 253 ILE D N 1
ATOM 10055 C CA . ILE D 1 232 ? 92.661 -13.188 16.645 1.00 28.39 253 ILE D CA 1
ATOM 10056 C C . ILE D 1 232 ? 93.485 -14.049 15.708 1.00 29.88 253 ILE D C 1
ATOM 10057 O O . ILE D 1 232 ? 94.718 -13.935 15.664 1.00 30.44 253 ILE D O 1
ATOM 10062 N N . VAL D 1 233 ? 92.798 -14.864 14.910 1.00 29.74 254 VAL D N 1
ATOM 10063 C CA . VAL D 1 233 ? 93.464 -15.733 13.955 1.00 29.50 254 VAL D CA 1
ATOM 10064 C C . VAL D 1 233 ? 94.305 -14.928 12.949 1.00 30.94 254 VAL D C 1
ATOM 10065 O O . VAL D 1 233 ? 95.456 -15.288 12.668 1.00 29.40 254 VAL D O 1
ATOM 10069 N N . CYS D 1 234 ? 93.756 -13.802 12.470 1.00 29.26 255 CYS D N 1
ATOM 10070 C CA . CYS D 1 234 ? 94.481 -12.927 11.548 1.00 30.41 255 CYS D CA 1
ATOM 10071 C C . CYS D 1 234 ? 95.832 -12.514 12.110 1.00 31.36 255 CYS D C 1
ATOM 10072 O O . CYS D 1 234 ? 96.837 -12.541 11.407 1.00 32.72 255 CYS D O 1
ATOM 10075 N N . GLY D 1 235 ? 95.830 -12.026 13.341 1.00 31.57 256 GLY D N 1
ATOM 10076 C CA . GLY D 1 235 ? 97.054 -11.579 13.975 1.00 31.59 256 GLY D CA 1
ATOM 10077 C C . GLY D 1 235 ? 98.051 -12.705 14.154 1.00 31.79 256 GLY D C 1
ATOM 10078 O O . GLY D 1 235 ? 99.244 -12.513 13.983 1.00 31.58 256 GLY D O 1
ATOM 10079 N N . MET D 1 236 ? 97.561 -13.880 14.524 1.00 32.27 257 MET D N 1
ATOM 10080 C CA . MET D 1 236 ? 98.438 -15.011 14.765 1.00 32.92 257 MET D CA 1
ATOM 10081 C C . MET D 1 236 ? 99.009 -15.548 13.473 1.00 33.31 257 MET D C 1
ATOM 10082 O O . MET D 1 236 ? 100.199 -15.842 13.390 1.00 36.34 257 MET D O 1
ATOM 10087 N N . LEU D 1 237 ? 98.182 -15.585 12.439 1.00 32.55 258 LEU D N 1
ATOM 10088 C CA . LEU D 1 237 ? 98.615 -16.050 11.127 1.00 33.60 258 LEU D CA 1
ATOM 10089 C C . LEU D 1 237 ? 99.715 -15.157 10.574 1.00 34.43 258 LEU D C 1
ATOM 10090 O O . LEU D 1 237 ? 100.766 -15.636 10.178 1.00 34.63 258 LEU D O 1
ATOM 10095 N N . LEU D 1 238 ? 99.470 -13.852 10.562 1.00 35.55 259 LEU D N 1
ATOM 10096 C CA . LEU D 1 238 ? 100.446 -12.905 10.020 1.00 36.93 259 LEU D CA 1
ATOM 10097 C C . LEU D 1 238 ? 101.761 -12.923 10.811 1.00 37.63 259 LEU D C 1
ATOM 10098 O O . LEU D 1 238 ? 102.836 -12.800 10.238 1.00 37.86 259 LEU D O 1
ATOM 10103 N N . ALA D 1 239 ? 101.665 -13.111 12.122 1.00 38.66 260 ALA D N 1
ATOM 10104 C CA . ALA D 1 239 ? 102.856 -13.187 12.972 1.00 39.64 260 ALA D CA 1
ATOM 10105 C C . ALA D 1 239 ? 103.631 -14.510 12.797 1.00 40.36 260 ALA D C 1
ATOM 10106 O O . ALA D 1 239 ? 104.744 -14.650 13.308 1.00 41.50 260 ALA D O 1
ATOM 10108 N N . GLY D 1 240 ? 102.998 -15.501 12.165 1.00 40.68 261 GLY D N 1
ATOM 10109 C CA . GLY D 1 240 ? 103.693 -16.751 11.780 1.00 40.34 261 GLY D CA 1
ATOM 10110 C C . GLY D 1 240 ? 103.442 -17.984 12.650 1.00 41.02 261 GLY D C 1
ATOM 10111 O O . GLY D 1 240 ? 104.241 -18.924 12.652 1.00 40.05 261 GLY D O 1
ATOM 10112 N N . ILE D 1 241 ? 102.308 -18.020 13.338 1.00 40.68 262 ILE D N 1
ATOM 10113 C CA . ILE D 1 241 ? 101.994 -19.163 14.198 1.00 40.73 262 ILE D CA 1
ATOM 10114 C C . ILE D 1 241 ? 101.313 -20.288 13.417 1.00 40.70 262 ILE D C 1
ATOM 10115 O O . ILE D 1 241 ? 100.280 -20.072 12.769 1.00 41.59 262 ILE D O 1
ATOM 10120 N N . ASP D 1 244 ? 97.023 -25.164 12.776 1.00 39.28 265 ASP D N 1
ATOM 10121 C CA . ASP D 1 244 ? 98.133 -26.105 12.926 1.00 39.36 265 ASP D CA 1
ATOM 10122 C C . ASP D 1 244 ? 98.526 -26.284 14.405 1.00 39.32 265 ASP D C 1
ATOM 10123 O O . ASP D 1 244 ? 98.432 -27.377 14.957 1.00 39.83 265 ASP D O 1
ATOM 10125 N N . ASN D 1 245 ? 98.972 -25.200 15.029 1.00 38.60 266 ASN D N 1
ATOM 10126 C CA . ASN D 1 245 ? 99.294 -25.195 16.449 1.00 37.14 266 ASN D CA 1
ATOM 10127 C C . ASN D 1 245 ? 98.028 -25.434 17.287 1.00 35.99 266 ASN D C 1
ATOM 10128 O O . ASN D 1 245 ? 96.967 -24.925 16.958 1.00 35.44 266 ASN D O 1
ATOM 10133 N N . LEU D 1 246 ? 98.151 -26.199 18.371 1.00 36.47 267 LEU D N 1
ATOM 10134 C CA . LEU D 1 246 ? 96.989 -26.543 19.221 1.00 34.63 267 LEU D CA 1
ATOM 10135 C C . LEU D 1 246 ? 96.332 -25.310 19.853 1.00 34.10 267 LEU D C 1
ATOM 10136 O O . LEU D 1 246 ? 95.219 -25.381 20.365 1.00 32.70 267 LEU D O 1
ATOM 10138 N N . ILE D 1 247 ? 97.016 -24.176 19.782 1.00 33.89 268 ILE D N 1
ATOM 10139 C CA . ILE D 1 247 ? 96.494 -22.946 20.348 1.00 33.61 268 ILE D CA 1
ATOM 10140 C C . ILE D 1 247 ? 95.229 -22.432 19.610 1.00 33.72 268 ILE D C 1
ATOM 10141 O O . ILE D 1 247 ? 94.319 -21.875 20.237 1.00 33.35 268 ILE D O 1
ATOM 10146 N N . TYR D 1 248 ? 95.133 -22.706 18.312 1.00 32.56 269 TYR D N 1
ATOM 10147 C CA . TYR D 1 248 ? 93.978 -22.226 17.524 1.00 32.57 269 TYR D CA 1
ATOM 10148 C C . TYR D 1 248 ? 92.636 -22.791 18.026 1.00 31.31 269 TYR D C 1
ATOM 10149 O O . TYR D 1 248 ? 91.636 -22.078 18.086 1.00 32.11 269 TYR D O 1
ATOM 10158 N N . LYS D 1 249 ? 92.648 -24.055 18.433 1.00 30.69 270 LYS D N 1
ATOM 10159 C CA . LYS D 1 249 ? 91.479 -24.714 19.004 1.00 30.37 270 LYS D CA 1
ATOM 10160 C C . LYS D 1 249 ? 91.003 -24.037 20.304 1.00 29.57 270 LYS D C 1
ATOM 10161 O O . LYS D 1 249 ? 89.804 -23.822 20.503 1.00 27.85 270 LYS D O 1
ATOM 10165 N N . LYS D 1 250 ? 91.939 -23.779 21.212 1.00 28.70 271 LYS D N 1
ATOM 10166 C CA . LYS D 1 250 ? 91.619 -23.115 22.474 1.00 28.18 271 LYS D CA 1
ATOM 10167 C C . LYS D 1 250 ? 91.100 -21.687 22.220 1.00 28.96 271 LYS D C 1
ATOM 10168 O O . LYS D 1 250 ? 90.172 -21.216 22.895 1.00 26.60 271 LYS D O 1
ATOM 10170 N N . ILE D 1 251 ? 91.689 -21.014 21.234 1.00 27.00 272 ILE D N 1
ATOM 10171 C CA . ILE D 1 251 ? 91.236 -19.698 20.846 1.00 27.53 272 ILE D CA 1
ATOM 10172 C C . ILE D 1 251 ? 89.828 -19.727 20.229 1.00 27.33 272 ILE D C 1
ATOM 10173 O O . ILE D 1 251 ? 89.026 -18.818 20.458 1.00 25.49 272 ILE D O 1
ATOM 10178 N N . GLU D 1 252 ? 89.508 -20.803 19.506 1.00 25.95 273 GLU D N 1
ATOM 10179 C CA . GLU D 1 252 ? 88.174 -20.943 18.954 1.00 25.08 273 GLU D CA 1
ATOM 10180 C C . GLU D 1 252 ? 87.135 -21.086 20.067 1.00 26.12 273 GLU D C 1
ATOM 10181 O O . GLU D 1 252 ? 86.092 -20.426 20.040 1.00 25.92 273 GLU D O 1
ATOM 10187 N N . ASP D 1 253 ? 87.436 -21.921 21.057 1.00 26.98 274 ASP D N 1
ATOM 10188 C CA . ASP D 1 253 ? 86.533 -22.121 22.199 1.00 28.01 274 ASP D CA 1
ATOM 10189 C C . ASP D 1 253 ? 86.394 -20.846 23.025 1.00 26.95 274 ASP D C 1
ATOM 10190 O O . ASP D 1 253 ? 85.297 -20.491 23.444 1.00 27.62 274 ASP D O 1
ATOM 10195 N N . ILE D 1 254 ? 87.491 -20.122 23.211 1.00 25.41 275 ILE D N 1
ATOM 10196 C CA . ILE D 1 254 ? 87.417 -18.841 23.930 1.00 25.19 275 ILE D CA 1
ATOM 10197 C C . ILE D 1 254 ? 86.592 -17.791 23.151 1.00 26.01 275 ILE D C 1
ATOM 10198 O O . ILE D 1 254 ? 85.841 -17.013 23.739 1.00 26.49 275 ILE D O 1
ATOM 10202 N N . SER D 1 255 ? 86.719 -17.798 21.827 1.00 25.67 276 SER D N 1
ATOM 10203 C CA . SER D 1 255 ? 85.964 -16.883 20.985 1.00 24.89 276 SER D CA 1
ATOM 10204 C C . SER D 1 255 ? 84.470 -17.104 21.125 1.00 25.22 276 SER D C 1
ATOM 10205 O O . SER D 1 255 ? 83.689 -16.142 21.080 1.00 24.38 276 SER D O 1
ATOM 10208 N N . MET D 1 256 ? 84.067 -18.375 21.239 1.00 25.42 277 MET D N 1
ATOM 10209 C CA . MET D 1 256 ? 82.657 -18.727 21.382 1.00 26.82 277 MET D CA 1
ATOM 10210 C C . MET D 1 256 ? 82.086 -18.133 22.667 1.00 27.15 277 MET D C 1
ATOM 10211 O O . MET D 1 256 ? 80.967 -17.620 22.683 1.00 27.97 277 MET D O 1
ATOM 10216 N N . LEU D 1 257 ? 82.884 -18.165 23.731 1.00 26.97 278 LEU D N 1
ATOM 10217 C CA . LEU D 1 257 ? 82.475 -17.617 25.025 1.00 28.22 278 LEU D CA 1
ATOM 10218 C C . LEU D 1 257 ? 82.310 -16.107 24.963 1.00 29.19 278 LEU D C 1
ATOM 10219 O O . LEU D 1 257 ? 81.463 -15.543 25.638 1.00 29.17 278 LEU D O 1
ATOM 10224 N N . MET D 1 258 ? 83.250 -15.454 24.290 1.00 28.54 279 MET D N 1
ATOM 10225 C CA . MET D 1 258 ? 83.253 -14.020 24.186 1.00 28.47 279 MET D CA 1
ATOM 10226 C C . MET D 1 258 ? 82.126 -13.532 23.284 1.00 28.26 279 MET D C 1
ATOM 10227 O O . MET D 1 258 ? 81.505 -12.499 23.554 1.00 28.21 279 MET D O 1
ATOM 10232 N N . GLY D 1 259 ? 81.858 -14.284 22.225 1.00 26.96 280 GLY D N 1
ATOM 10233 C CA . GLY D 1 259 ? 80.780 -13.960 21.311 1.00 27.37 280 GLY D CA 1
ATOM 10234 C C . GLY D 1 259 ? 79.449 -13.965 22.027 1.00 27.55 280 GLY D C 1
ATOM 10235 O O . GLY D 1 259 ? 78.659 -13.049 21.877 1.00 27.23 280 GLY D O 1
ATOM 10236 N N . GLU D 1 260 ? 79.196 -15.036 22.775 1.00 28.12 281 GLU D N 1
ATOM 10237 C CA . GLU D 1 260 ? 77.991 -15.169 23.594 1.00 29.93 281 GLU D CA 1
ATOM 10238 C C . GLU D 1 260 ? 77.886 -13.973 24.558 1.00 30.38 281 GLU D C 1
ATOM 10239 O O . GLU D 1 260 ? 76.850 -13.326 24.661 1.00 30.41 281 GLU D O 1
ATOM 10245 N N . TYR D 1 261 ? 78.978 -13.711 25.264 1.00 31.06 282 TYR D N 1
ATOM 10246 C CA . TYR D 1 261 ? 79.082 -12.590 26.183 1.00 31.03 282 TYR D CA 1
ATOM 10247 C C . TYR D 1 261 ? 78.779 -11.257 25.478 1.00 31.11 282 TYR D C 1
ATOM 10248 O O . TYR D 1 261 ? 77.944 -10.474 25.940 1.00 29.49 282 TYR D O 1
ATOM 10257 N N . PHE D 1 262 ? 79.366 -11.065 24.303 1.00 29.56 283 PHE D N 1
ATOM 10258 C CA . PHE D 1 262 ? 79.142 -9.845 23.548 1.00 29.92 283 PHE D CA 1
ATOM 10259 C C . PHE D 1 262 ? 77.676 -9.707 23.095 1.00 29.31 283 PHE D C 1
ATOM 10260 O O . PHE D 1 262 ? 77.042 -8.659 23.314 1.00 29.52 283 PHE D O 1
ATOM 10268 N N . GLN D 1 263 ? 77.110 -10.780 22.545 1.00 27.16 284 GLN D N 1
ATOM 10269 C CA . GLN D 1 263 ? 75.749 -10.704 21.999 1.00 26.95 284 GLN D CA 1
ATOM 10270 C C . GLN D 1 263 ? 74.676 -10.474 23.074 1.00 26.27 284 GLN D C 1
ATOM 10271 O O . GLN D 1 263 ? 73.653 -9.839 22.813 1.00 27.02 284 GLN D O 1
ATOM 10277 N N . ILE D 1 264 ? 74.886 -11.045 24.256 1.00 26.55 285 ILE D N 1
ATOM 10278 C CA . ILE D 1 264 ? 73.942 -10.901 25.353 1.00 25.81 285 ILE D CA 1
ATOM 10279 C C . ILE D 1 264 ? 73.913 -9.465 25.864 1.00 27.37 285 ILE D C 1
ATOM 10280 O O . ILE D 1 264 ? 72.837 -8.893 26.066 1.00 27.88 285 ILE D O 1
ATOM 10285 N N . HIS D 1 265 ? 75.087 -8.838 25.926 1.00 28.05 286 HIS D N 1
ATOM 10286 C CA . HIS D 1 265 ? 75.177 -7.424 26.253 1.00 29.15 286 HIS D CA 1
ATOM 10287 C C . HIS D 1 265 ? 74.479 -6.587 25.177 1.00 30.28 286 HIS D C 1
ATOM 10288 O O . HIS D 1 265 ? 73.769 -5.637 25.494 1.00 30.10 286 HIS D O 1
ATOM 10295 N N . ASP D 1 266 ? 74.663 -6.968 23.905 1.00 30.06 287 ASP D N 1
ATOM 10296 C CA . ASP D 1 266 ? 74.000 -6.290 22.794 1.00 31.16 287 ASP D CA 1
ATOM 10297 C C . ASP D 1 266 ? 72.464 -6.395 22.901 1.00 30.84 287 ASP D C 1
ATOM 10298 O O . ASP D 1 266 ? 71.751 -5.418 22.649 1.00 29.75 287 ASP D O 1
ATOM 10303 N N . ASP D 1 267 ? 71.970 -7.573 23.302 1.00 29.34 288 ASP D N 1
ATOM 10304 C CA . ASP D 1 267 ? 70.532 -7.776 23.535 1.00 30.59 288 ASP D CA 1
ATOM 10305 C C . ASP D 1 267 ? 70.029 -6.850 24.641 1.00 30.90 288 ASP D C 1
ATOM 10306 O O . ASP D 1 267 ? 68.909 -6.346 24.579 1.00 30.46 288 ASP D O 1
ATOM 10311 N N . TYR D 1 268 ? 70.791 -6.799 25.727 1.00 31.35 289 TYR D N 1
ATOM 10312 C CA . TYR D 1 268 ? 70.505 -5.933 26.863 1.00 33.16 289 TYR D CA 1
ATOM 10313 C C . TYR D 1 268 ? 70.400 -4.468 26.427 1.00 34.58 289 TYR D C 1
ATOM 10314 O O . TYR D 1 268 ? 69.420 -3.778 26.746 1.00 34.99 289 TYR D O 1
ATOM 10323 N N . LEU D 1 269 ? 71.358 -4.030 25.615 1.00 34.34 290 LEU D N 1
ATOM 10324 C CA . LEU D 1 269 ? 71.368 -2.654 25.101 1.00 34.93 290 LEU D CA 1
ATOM 10325 C C . LEU D 1 269 ? 70.133 -2.335 24.260 1.00 35.29 290 LEU D C 1
ATOM 10326 O O . LEU D 1 269 ? 69.606 -1.219 24.307 1.00 34.49 290 LEU D O 1
ATOM 10331 N N . ASP D 1 270 ? 69.698 -3.308 23.467 1.00 34.97 291 ASP D N 1
ATOM 10332 C CA . ASP D 1 270 ? 68.606 -3.101 22.532 1.00 36.50 291 ASP D CA 1
ATOM 10333 C C . ASP D 1 270 ? 67.333 -2.594 23.201 1.00 36.07 291 ASP D C 1
ATOM 10334 O O . ASP D 1 270 ? 66.554 -1.878 22.578 1.00 36.16 291 ASP D O 1
ATOM 10339 N N . ILE D 1 271 ? 67.127 -2.971 24.463 1.00 35.47 292 ILE D N 1
ATOM 10340 C CA . ILE D 1 271 ? 65.901 -2.620 25.176 1.00 35.65 292 ILE D CA 1
ATOM 10341 C C . ILE D 1 271 ? 66.125 -1.815 26.475 1.00 36.61 292 ILE D C 1
ATOM 10342 O O . ILE D 1 271 ? 65.270 -1.006 26.864 1.00 36.60 292 ILE D O 1
ATOM 10346 N N . PHE D 1 272 ? 67.296 -1.971 27.091 1.00 36.40 293 PHE D N 1
ATOM 10347 C CA . PHE D 1 272 ? 67.627 -1.211 28.314 1.00 38.70 293 PHE D CA 1
ATOM 10348 C C . PHE D 1 272 ? 68.558 0.002 28.078 1.00 39.45 293 PHE D C 1
ATOM 10349 O O . PHE D 1 272 ? 68.664 0.873 28.933 1.00 39.64 293 PHE D O 1
ATOM 10357 N N . GLY D 1 273 ? 69.216 0.052 26.918 1.00 39.97 294 GLY D N 1
ATOM 10358 C CA . GLY D 1 273 ? 70.178 1.127 26.617 1.00 41.59 294 GLY D CA 1
ATOM 10359 C C . GLY D 1 273 ? 69.570 2.429 26.084 1.00 43.67 294 GLY D C 1
ATOM 10360 O O . GLY D 1 273 ? 68.394 2.480 25.717 1.00 44.17 294 GLY D O 1
ATOM 10361 N N . ASP D 1 274 ? 70.373 3.491 26.089 1.00 43.87 295 ASP D N 1
ATOM 10362 C CA . ASP D 1 274 ? 69.960 4.792 25.575 1.00 44.99 295 ASP D CA 1
ATOM 10363 C C . ASP D 1 274 ? 70.463 4.933 24.141 1.00 45.24 295 ASP D C 1
ATOM 10364 O O . ASP D 1 274 ? 71.669 4.832 23.888 1.00 44.14 295 ASP D O 1
ATOM 10369 N N . SER D 1 275 ? 69.549 5.186 23.205 1.00 44.99 296 SER D N 1
ATOM 10370 C CA . SER D 1 275 ? 69.912 5.192 21.783 1.00 47.19 296 SER D CA 1
ATOM 10371 C C . SER D 1 275 ? 70.901 6.300 21.406 1.00 47.89 296 SER D C 1
ATOM 10372 O O . SER D 1 275 ? 71.614 6.191 20.401 1.00 47.43 296 SER D O 1
ATOM 10375 N N . THR D 1 276 ? 70.960 7.349 22.222 1.00 48.40 297 THR D N 1
ATOM 10376 C CA . THR D 1 276 ? 71.972 8.383 22.046 1.00 48.94 297 THR D CA 1
ATOM 10377 C C . THR D 1 276 ? 73.344 7.780 22.333 1.00 49.39 297 THR D C 1
ATOM 10378 O O . THR D 1 276 ? 74.309 8.044 21.616 1.00 50.84 297 THR D O 1
ATOM 10380 N N . LYS D 1 277 ? 73.380 6.846 23.283 1.00 48.85 298 LYS D N 1
ATOM 10381 C CA . LYS D 1 277 ? 74.615 6.161 23.644 1.00 48.45 298 LYS D CA 1
ATOM 1038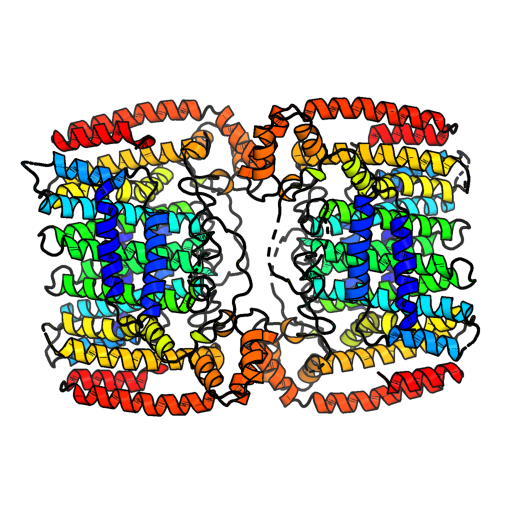2 C C . LYS D 1 277 ? 74.936 4.994 22.703 1.00 47.40 298 LYS D C 1
ATOM 10383 O O . LYS D 1 277 ? 76.083 4.828 22.292 1.00 48.70 298 LYS D O 1
ATOM 10386 N N . THR D 1 278 ? 73.926 4.202 22.344 1.00 44.74 299 THR D N 1
ATOM 10387 C CA . THR D 1 278 ? 74.150 3.060 21.450 1.00 42.81 299 THR D CA 1
ATOM 10388 C C . THR D 1 278 ? 74.270 3.491 19.985 1.00 42.08 299 THR D C 1
ATOM 10389 O O . THR D 1 278 ? 75.033 2.914 19.222 1.00 43.55 299 THR D O 1
ATOM 10393 N N . GLY D 1 279 ? 73.529 4.518 19.604 1.00 40.88 300 GLY D N 1
ATOM 10394 C CA . GLY D 1 279 ? 73.581 5.016 18.237 1.00 39.72 300 GLY D CA 1
ATOM 10395 C C . GLY D 1 279 ? 72.600 4.315 17.316 1.00 38.68 300 GLY D C 1
ATOM 10396 O O . GLY D 1 279 ? 72.602 4.545 16.111 1.00 37.48 300 GLY D O 1
ATOM 10397 N N . LYS D 1 280 ? 71.762 3.451 17.893 1.00 38.02 301 LYS D N 1
ATOM 10398 C CA . LYS D 1 280 ? 70.727 2.730 17.141 1.00 38.08 301 LYS D CA 1
ATOM 10399 C C . LYS D 1 280 ? 69.421 2.634 17.964 1.00 37.73 301 LYS D C 1
ATOM 10400 O O . LYS D 1 280 ? 69.432 2.833 19.178 1.00 35.56 301 LYS D O 1
ATOM 10406 N N . VAL D 1 281 ? 68.297 2.406 17.290 1.00 37.54 302 VAL D N 1
ATOM 10407 C CA . VAL D 1 281 ? 66.999 2.347 17.978 1.00 38.71 302 VAL D CA 1
ATOM 10408 C C . VAL D 1 281 ? 66.537 0.908 18.189 1.00 38.88 302 VAL D C 1
ATOM 10409 O O . VAL D 1 281 ? 66.811 0.033 17.364 1.00 39.55 302 VAL D O 1
ATOM 10411 N N . SER D 1 283 ? 64.371 -2.527 18.812 1.00 36.81 304 SER D N 1
ATOM 10412 C CA . SER D 1 283 ? 63.864 -3.199 17.616 1.00 33.91 304 SER D CA 1
ATOM 10413 C C . SER D 1 283 ? 63.639 -4.718 17.792 1.00 32.58 304 SER D C 1
ATOM 10414 O O . SER D 1 283 ? 62.840 -5.308 17.075 1.00 31.42 304 SER D O 1
ATOM 10416 N N . ASP D 1 284 ? 64.428 -5.354 18.658 1.00 32.67 305 ASP D N 1
ATOM 10417 C CA . ASP D 1 284 ? 64.398 -6.825 18.797 1.00 32.23 305 ASP D CA 1
ATOM 10418 C C . ASP D 1 284 ? 62.974 -7.352 18.996 1.00 31.64 305 ASP D C 1
ATOM 10419 O O . ASP D 1 284 ? 62.552 -8.308 18.337 1.00 30.42 305 ASP D O 1
ATOM 10424 N N . ILE D 1 285 ? 62.226 -6.700 19.871 1.00 31.48 306 ILE D N 1
ATOM 10425 C CA . ILE D 1 285 ? 60.860 -7.122 20.162 1.00 31.61 306 ILE D CA 1
ATOM 10426 C C . ILE D 1 285 ? 59.938 -7.010 18.950 1.00 31.85 306 ILE D C 1
ATOM 10427 O O . ILE D 1 285 ? 59.276 -7.985 18.585 1.00 30.55 306 ILE D O 1
ATOM 10432 N N . GLN D 1 286 ? 59.953 -5.845 18.286 1.00 32.61 307 GLN D N 1
ATOM 10433 C CA . GLN D 1 286 ? 59.137 -5.631 17.072 1.00 32.57 307 GLN D CA 1
ATOM 10434 C C . GLN D 1 286 ? 59.468 -6.653 15.995 1.00 32.94 307 GLN D C 1
ATOM 10435 O O . GLN D 1 286 ? 58.581 -7.123 15.264 1.00 33.06 307 GLN D O 1
ATOM 10441 N N . ASN D 1 287 ? 60.751 -6.973 15.886 1.00 32.17 308 ASN D N 1
ATOM 10442 C CA . ASN D 1 287 ? 61.255 -7.859 14.850 1.00 32.04 308 ASN D CA 1
ATOM 10443 C C . ASN D 1 287 ? 61.131 -9.349 15.170 1.00 31.43 308 ASN D C 1
ATOM 10444 O O . ASN D 1 287 ? 61.592 -10.192 14.393 1.00 30.14 308 ASN D O 1
ATOM 10449 N N . ASN D 1 288 ? 60.524 -9.674 16.315 1.00 30.55 309 ASN D N 1
ATOM 10450 C CA . ASN D 1 288 ? 60.321 -11.076 16.697 1.00 30.48 309 ASN D CA 1
ATOM 10451 C C . ASN D 1 288 ? 61.655 -11.842 16.837 1.00 29.69 309 ASN D C 1
ATOM 10452 O O . ASN D 1 288 ? 61.807 -12.942 16.306 1.00 28.94 309 ASN D O 1
ATOM 10457 N N . LYS D 1 289 ? 62.622 -11.236 17.520 1.00 28.88 310 LYS D N 1
ATOM 10458 C CA . LYS D 1 289 ? 63.942 -11.859 17.698 1.00 28.30 310 LYS D CA 1
ATOM 10459 C C . LYS D 1 289 ? 64.004 -12.733 18.941 1.00 27.30 310 LYS D C 1
ATOM 10460 O O . LYS D 1 289 ? 63.331 -12.462 19.941 1.00 24.84 310 LYS D O 1
ATOM 10466 N N . LEU D 1 290 ? 64.816 -13.788 18.866 1.00 26.39 311 LEU D N 1
ATOM 10467 C CA . LEU D 1 290 ? 65.131 -14.605 20.025 1.00 26.45 311 LEU D CA 1
ATOM 10468 C C . LEU D 1 290 ? 66.249 -13.922 20.761 1.00 26.42 311 LEU D C 1
ATOM 10469 O O . LEU D 1 290 ? 67.383 -13.885 20.284 1.00 25.47 311 LEU D O 1
ATOM 10474 N N . THR D 1 291 ? 65.939 -13.384 21.926 1.00 26.00 312 THR D N 1
ATOM 10475 C CA . THR D 1 291 ? 66.904 -12.626 22.684 1.00 26.16 312 THR D CA 1
ATOM 10476 C C . THR D 1 291 ? 67.117 -13.243 24.063 1.00 27.37 312 THR D C 1
ATOM 10477 O O . THR D 1 291 ? 66.275 -14.000 24.569 1.00 26.34 312 THR D O 1
ATOM 10481 N N . TRP D 1 292 ? 68.195 -12.840 24.710 1.00 27.05 313 TRP D N 1
ATOM 10482 C CA . TRP D 1 292 ? 68.473 -13.296 26.046 1.00 28.10 313 TRP D CA 1
ATOM 10483 C C . TRP D 1 292 ? 67.387 -12.825 27.039 1.00 27.96 313 TRP D C 1
ATOM 10484 O O . TRP D 1 292 ? 66.837 -13.634 27.783 1.00 27.67 313 TRP D O 1
ATOM 10495 N N . PRO D 1 293 ? 66.981 -11.543 26.950 1.00 28.65 314 PRO D N 1
ATOM 10496 C CA . PRO D 1 293 ? 65.872 -11.103 27.813 1.00 28.95 314 PRO D CA 1
ATOM 10497 C C . PRO D 1 293 ? 64.607 -11.976 27.647 1.00 29.71 314 PRO D C 1
ATOM 10498 O O . PRO D 1 293 ? 63.989 -12.372 28.649 1.00 28.77 314 PRO D O 1
ATOM 10502 N N . LEU D 1 294 ? 64.231 -12.274 26.401 1.00 28.97 315 LEU D N 1
ATOM 10503 C CA . LEU D 1 294 ? 63.071 -13.143 26.143 1.00 29.33 315 LEU D CA 1
ATOM 10504 C C . LEU D 1 294 ? 63.239 -14.502 26.830 1.00 29.67 315 LEU D C 1
ATOM 10505 O O . LEU D 1 294 ? 62.334 -14.986 27.519 1.00 29.53 315 LEU D O 1
ATOM 10510 N N . ILE D 1 295 ? 64.406 -15.108 26.637 1.00 30.13 316 ILE D N 1
ATOM 10511 C CA . ILE D 1 295 ? 64.694 -16.430 27.182 1.00 30.54 316 ILE D CA 1
ATOM 10512 C C . ILE D 1 295 ? 64.714 -16.423 28.698 1.00 32.42 316 ILE D C 1
ATOM 10513 O O . ILE D 1 295 ? 64.182 -17.326 29.335 1.00 32.10 316 ILE D O 1
ATOM 10518 N N . LYS D 1 296 ? 65.340 -15.401 29.273 1.00 33.66 317 LYS D N 1
ATOM 10519 C CA . LYS D 1 296 ? 65.418 -15.285 30.715 1.00 35.48 317 LYS D CA 1
ATOM 10520 C C . LYS D 1 296 ? 64.032 -15.015 31.320 1.00 36.13 317 LYS D C 1
ATOM 10521 O O . LYS D 1 296 ? 63.629 -15.672 32.280 1.00 34.74 317 LYS D O 1
ATOM 10527 N N . THR D 1 297 ? 63.282 -14.106 30.703 1.00 38.02 318 THR D N 1
ATOM 10528 C CA . THR D 1 297 ? 61.930 -13.771 31.189 1.00 39.12 318 THR D CA 1
ATOM 10529 C C . THR D 1 297 ? 61.032 -15.010 31.229 1.00 40.13 318 THR D C 1
ATOM 10530 O O . THR D 1 297 ? 60.219 -15.177 32.140 1.00 40.03 318 THR D O 1
ATOM 10534 N N . PHE D 1 298 ? 61.171 -15.866 30.221 1.00 41.77 319 PHE D N 1
ATOM 10535 C CA . PHE D 1 298 ? 60.392 -17.097 30.152 1.00 43.15 319 PHE D CA 1
ATOM 10536 C C . PHE D 1 298 ? 60.722 -18.044 31.287 1.00 44.94 319 PHE D C 1
ATOM 10537 O O . PHE D 1 298 ? 59.830 -18.545 31.959 1.00 46.71 319 PHE D O 1
ATOM 10545 N N . GLU D 1 299 ? 62.000 -18.339 31.457 1.00 47.00 320 GLU D N 1
ATOM 10546 C CA . GLU D 1 299 ? 62.423 -19.257 32.509 1.00 49.98 320 GLU D CA 1
ATOM 10547 C C . GLU D 1 299 ? 62.221 -18.642 33.900 1.00 50.79 320 GLU D C 1
ATOM 10548 O O . GLU D 1 299 ? 62.843 -19.064 34.873 1.00 53.55 320 GLU D O 1
ATOM 10554 N N . LEU D 1 300 ? 61.303 -17.690 33.992 1.00 50.57 321 LEU D N 1
ATOM 10555 C CA . LEU D 1 300 ? 61.034 -16.996 35.246 1.00 50.76 321 LEU D CA 1
ATOM 10556 C C . LEU D 1 300 ? 59.551 -16.680 35.408 1.00 51.29 321 LEU D C 1
ATOM 10557 O O . LEU D 1 300 ? 59.050 -16.579 36.529 1.00 52.05 321 LEU D O 1
ATOM 10562 N N . CYS D 1 301 ? 58.858 -16.471 34.296 1.00 50.70 322 CYS D N 1
ATOM 10563 C CA . CYS D 1 301 ? 57.503 -15.942 34.361 1.00 51.08 322 CYS D CA 1
ATOM 10564 C C . CYS D 1 301 ? 56.419 -16.988 34.631 1.00 51.32 322 CYS D C 1
ATOM 10565 O O . CYS D 1 301 ? 56.677 -18.189 34.604 1.00 51.10 322 CYS D O 1
ATOM 10568 N N . SER D 1 302 ? 55.230 -16.498 34.994 1.00 51.71 323 SER D N 1
ATOM 10569 C CA . SER D 1 302 ? 54.061 -17.339 35.243 1.00 52.01 323 SER D CA 1
ATOM 10570 C C . SER D 1 302 ? 53.483 -17.829 33.919 1.00 52.57 323 SER D C 1
ATOM 10571 O O . SER D 1 302 ? 53.831 -17.309 32.855 1.00 53.48 323 SER D O 1
ATOM 10574 N N . GLU D 1 303 ? 52.571 -18.796 33.981 1.00 52.44 324 GLU D N 1
ATOM 10575 C CA . GLU D 1 303 ? 51.926 -19.302 32.765 1.00 52.69 324 GLU D CA 1
ATOM 10576 C C . GLU D 1 303 ? 51.031 -18.245 32.094 1.00 51.87 324 GLU D C 1
ATOM 10577 O O . GLU D 1 303 ? 50.909 -18.224 30.868 1.00 51.97 324 GLU D O 1
ATOM 10583 N N . PRO D 1 304 ? 50.383 -17.382 32.905 1.00 50.43 325 PRO D N 1
ATOM 10584 C CA . PRO D 1 304 ? 49.615 -16.279 32.324 1.00 48.81 325 PRO D CA 1
ATOM 10585 C C . PRO D 1 304 ? 50.528 -15.242 31.634 1.00 48.14 325 PRO D C 1
ATOM 10586 O O . PRO D 1 304 ? 50.168 -14.700 30.586 1.00 46.59 325 PRO D O 1
ATOM 10590 N N . ASP D 1 305 ? 51.695 -14.978 32.216 1.00 46.71 326 ASP D N 1
ATOM 10591 C CA . ASP D 1 305 ? 52.639 -14.034 31.609 1.00 46.74 326 ASP D CA 1
ATOM 10592 C C . ASP D 1 305 ? 53.210 -14.547 30.275 1.00 45.03 326 ASP D C 1
ATOM 10593 O O . ASP D 1 305 ? 53.409 -13.770 29.343 1.00 45.48 326 ASP D O 1
ATOM 10598 N N . LYS D 1 306 ? 53.374 -15.862 30.155 1.00 43.26 327 LYS D N 1
ATOM 10599 C CA . LYS D 1 306 ? 53.839 -16.451 28.897 1.00 42.31 327 LYS D CA 1
ATOM 10600 C C . LYS D 1 306 ? 52.832 -16.192 27.776 1.00 41.06 327 LYS D C 1
ATOM 10601 O O . LYS D 1 306 ? 53.208 -15.890 26.643 1.00 37.31 327 LYS D O 1
ATOM 10607 N N . ILE D 1 307 ? 51.550 -16.322 28.106 1.00 40.98 328 ILE D N 1
ATOM 10608 C CA . ILE D 1 307 ? 50.479 -16.075 27.148 1.00 41.44 328 ILE D CA 1
ATOM 10609 C C . ILE D 1 307 ? 50.448 -14.601 26.741 1.00 41.65 328 ILE D C 1
ATOM 10610 O O . ILE D 1 307 ? 50.303 -14.277 25.552 1.00 42.55 328 ILE D O 1
ATOM 10615 N N . LYS D 1 308 ? 50.700 -13.716 27.703 1.00 40.13 329 LYS D N 1
ATOM 10616 C CA . LYS D 1 308 ? 50.785 -12.292 27.404 1.00 40.55 329 LYS D CA 1
ATOM 10617 C C . LYS D 1 308 ? 51.976 -12.007 26.472 1.00 38.75 329 LYS D C 1
ATOM 10618 O O . LYS D 1 308 ? 51.848 -11.259 25.498 1.00 39.00 329 LYS D O 1
ATOM 10624 N N . ILE D 1 309 ? 53.096 -12.683 26.714 1.00 35.79 330 ILE D N 1
ATOM 10625 C CA . ILE D 1 309 ? 54.258 -12.527 25.853 1.00 34.75 330 ILE D CA 1
ATOM 10626 C C . ILE D 1 309 ? 53.945 -13.010 24.436 1.00 34.28 330 ILE D C 1
ATOM 10627 O O . ILE D 1 309 ? 54.194 -12.296 23.459 1.00 33.13 330 ILE D O 1
ATOM 10631 N N . VAL D 1 310 ? 53.349 -14.200 24.330 1.00 32.99 331 VAL D N 1
ATOM 10632 C CA . VAL D 1 310 ? 52.992 -14.756 23.029 1.00 34.28 331 VAL D CA 1
ATOM 10633 C C . VAL D 1 310 ? 52.049 -13.821 22.256 1.00 34.26 331 VAL D C 1
ATOM 10634 O O . VAL D 1 310 ? 52.226 -13.599 21.050 1.00 34.72 331 VAL D O 1
ATOM 10638 N N . LYS D 1 311 ? 51.094 -13.226 22.971 1.00 33.76 332 LYS D N 1
ATOM 10639 C CA . LYS D 1 311 ? 50.095 -12.342 22.365 1.00 32.99 332 LYS D CA 1
ATOM 10640 C C . LYS D 1 311 ? 50.681 -11.013 21.879 1.00 33.28 332 LYS D C 1
ATOM 10641 O O . LYS D 1 311 ? 50.131 -10.385 20.958 1.00 31.81 332 LYS D O 1
ATOM 10645 N N . ASN D 1 312 ? 51.798 -10.594 22.482 1.00 32.29 333 ASN D N 1
ATOM 10646 C CA . ASN D 1 312 ? 52.313 -9.227 22.292 1.00 31.85 333 ASN D CA 1
ATOM 10647 C C . ASN D 1 312 ? 53.674 -9.097 21.598 1.00 32.55 333 ASN D C 1
ATOM 10648 O O . ASN D 1 312 ? 54.018 -8.021 21.088 1.00 32.68 333 ASN D O 1
ATOM 10653 N N . TYR D 1 313 ? 54.478 -10.148 21.660 1.00 31.88 334 TYR D N 1
ATOM 10654 C CA . TYR D 1 313 ? 55.824 -10.111 21.106 1.00 31.83 334 TYR D CA 1
ATOM 10655 C C . TYR D 1 313 ? 55.800 -10.178 19.582 1.00 32.22 334 TYR D C 1
ATOM 10656 O O . TYR D 1 313 ? 54.942 -10.824 19.005 1.00 32.92 334 TYR D O 1
ATOM 10665 N N . GLY D 1 314 ? 56.743 -9.495 18.934 1.00 32.85 335 GLY D N 1
ATOM 10666 C CA . GLY D 1 314 ? 56.858 -9.559 17.475 1.00 34.16 335 GLY D CA 1
ATOM 10667 C C . GLY D 1 314 ? 55.833 -8.716 16.726 1.00 34.60 335 GLY D C 1
ATOM 10668 O O . GLY D 1 314 ? 55.554 -8.959 15.549 1.00 34.90 335 GLY D O 1
ATOM 10669 N N . LYS D 1 315 ? 55.259 -7.734 17.407 1.00 35.78 336 LYS D N 1
ATOM 10670 C CA . LYS D 1 315 ? 54.315 -6.819 16.764 1.00 38.22 336 LYS D CA 1
ATOM 10671 C C . LYS D 1 315 ? 54.866 -5.400 16.720 1.00 39.51 336 LYS D C 1
ATOM 10672 O O . LYS D 1 315 ? 55.519 -4.954 17.662 1.00 39.07 336 LYS D O 1
ATOM 10678 N N . ASN D 1 316 ? 54.614 -4.705 15.614 1.00 41.48 337 ASN D N 1
ATOM 10679 C CA . ASN D 1 316 ? 55.057 -3.317 15.452 1.00 44.06 337 ASN D CA 1
ATOM 10680 C C . ASN D 1 316 ? 54.358 -2.341 16.380 1.00 44.22 337 ASN D C 1
ATOM 10681 O O . ASN D 1 316 ? 54.836 -1.237 16.605 1.00 45.63 337 ASN D O 1
ATOM 10686 N N . ASN D 1 317 ? 53.174 -2.716 16.831 1.00 44.59 338 ASN D N 1
ATOM 10687 C CA . ASN D 1 317 ? 52.424 -1.908 17.765 1.00 44.13 338 ASN D CA 1
ATOM 10688 C C . ASN D 1 317 ? 53.293 -1.469 18.959 1.00 42.59 338 ASN D C 1
ATOM 10689 O O . ASN D 1 317 ? 54.009 -2.276 19.572 1.00 41.13 338 ASN D O 1
ATOM 10694 N N . LEU D 1 318 ? 53.226 -0.190 19.277 1.00 40.44 339 LEU D N 1
ATOM 10695 C CA . LEU D 1 318 ? 53.993 0.362 20.372 1.00 39.97 339 LEU D CA 1
ATOM 10696 C C . LEU D 1 318 ? 53.384 -0.051 21.734 1.00 39.23 339 LEU D C 1
ATOM 10697 O O . LEU D 1 318 ? 54.113 -0.364 22.682 1.00 37.20 339 LEU D O 1
ATOM 10702 N N . ALA D 1 319 ? 52.060 -0.224 21.761 1.00 38.03 340 ALA D N 1
ATOM 10703 C CA . ALA D 1 319 ? 51.364 -0.710 22.970 1.00 38.26 340 ALA D CA 1
ATOM 10704 C C . ALA D 1 319 ? 51.775 -2.149 23.312 1.00 37.40 340 ALA D C 1
ATOM 10705 O O . ALA D 1 319 ? 51.927 -2.502 24.476 1.00 38.65 340 ALA D O 1
ATOM 10707 N N . CYS D 1 320 ? 51.972 -2.963 22.282 1.00 36.74 341 CYS D N 1
ATOM 10708 C CA . CYS D 1 320 ? 52.410 -4.339 22.460 1.00 36.05 341 CYS D CA 1
ATOM 10709 C C . CYS D 1 320 ? 53.845 -4.395 22.994 1.00 36.30 341 CYS D C 1
ATOM 10710 O O . CYS D 1 320 ? 54.169 -5.242 23.824 1.00 36.40 341 CYS D O 1
ATOM 10713 N N . VAL D 1 321 ? 54.712 -3.532 22.457 1.00 35.88 342 VAL D N 1
ATOM 10714 C CA . VAL D 1 321 ? 56.109 -3.484 22.872 1.00 35.03 342 VAL D CA 1
ATOM 10715 C C . VAL D 1 321 ? 56.217 -3.047 24.324 1.00 36.11 342 VAL D C 1
ATOM 10716 O O . VAL D 1 321 ? 57.015 -3.600 25.095 1.00 35.67 342 VAL D O 1
ATOM 10720 N N . LYS D 1 322 ? 55.403 -2.070 24.702 1.00 35.30 343 LYS D N 1
ATOM 10721 C CA . LYS D 1 322 ? 55.379 -1.607 26.081 1.00 36.98 343 LYS D CA 1
ATOM 10722 C C . LYS D 1 322 ? 54.968 -2.731 27.039 1.00 36.27 343 LYS D C 1
ATOM 10723 O O . LYS D 1 322 ? 55.427 -2.780 28.169 1.00 36.83 343 LYS D O 1
ATOM 10726 N N . VAL D 1 323 ? 54.085 -3.617 26.586 1.00 36.37 344 VAL D N 1
ATOM 10727 C CA . VAL D 1 323 ? 53.688 -4.767 27.398 1.00 35.77 344 VAL D CA 1
ATOM 10728 C C . VAL D 1 323 ? 54.895 -5.653 27.713 1.00 35.33 344 VAL D C 1
ATOM 10729 O O . VAL D 1 323 ? 55.132 -6.013 28.872 1.00 34.80 344 VAL D O 1
ATOM 10733 N N . ILE D 1 324 ? 55.642 -6.027 26.678 1.00 34.45 345 ILE D N 1
ATOM 10734 C CA . ILE D 1 324 ? 56.836 -6.844 26.876 1.00 34.72 345 ILE D CA 1
ATOM 10735 C C . ILE D 1 324 ? 57.859 -6.086 27.718 1.00 35.33 345 ILE D C 1
ATOM 10736 O O . ILE D 1 324 ? 58.493 -6.655 28.606 1.00 34.77 345 ILE D O 1
ATOM 10741 N N . ASP D 1 325 ? 58.019 -4.801 27.432 1.00 36.80 346 ASP D N 1
ATOM 10742 C CA . ASP D 1 325 ? 58.982 -3.982 28.163 1.00 39.60 346 ASP D CA 1
ATOM 10743 C C . ASP D 1 325 ? 58.656 -3.955 29.649 1.00 40.21 346 ASP D C 1
ATOM 10744 O O . ASP D 1 325 ? 59.555 -4.053 30.496 1.00 40.34 346 ASP D O 1
ATOM 10749 N N . SER D 1 326 ? 57.368 -3.866 29.967 1.00 40.22 347 SER D N 1
ATOM 10750 C CA . SER D 1 326 ? 56.925 -3.879 31.369 1.00 41.28 347 SER D CA 1
ATOM 10751 C C . SER D 1 326 ? 57.190 -5.231 32.044 1.00 40.27 347 SER D C 1
ATOM 10752 O O . SER D 1 326 ? 57.413 -5.292 33.243 1.00 40.18 347 SER D O 1
ATOM 10755 N N . LEU D 1 327 ? 57.185 -6.307 31.258 1.00 40.10 348 LEU D N 1
ATOM 10756 C CA . LEU D 1 327 ? 57.506 -7.632 31.795 1.00 40.23 348 LEU D CA 1
ATOM 10757 C C . LEU D 1 327 ? 58.995 -7.779 32.117 1.00 39.77 348 LEU D C 1
ATOM 10758 O O . LEU D 1 327 ? 59.361 -8.366 33.130 1.00 39.96 348 LEU D O 1
ATOM 10763 N N . TYR D 1 328 ? 59.847 -7.229 31.258 1.00 39.72 349 TYR D N 1
ATOM 10764 C CA . TYR D 1 328 ? 61.277 -7.253 31.506 1.00 39.38 349 TYR D CA 1
ATOM 10765 C C . TYR D 1 328 ? 61.609 -6.482 32.801 1.00 41.07 349 TYR D C 1
ATOM 10766 O O . TYR D 1 328 ? 62.377 -6.958 33.628 1.00 42.02 349 TYR D O 1
ATOM 10775 N N . GLU D 1 329 ? 60.921 -5.363 33.021 1.00 42.23 350 GLU D N 1
ATOM 10776 C CA . GLU D 1 329 ? 61.068 -4.591 34.269 1.00 43.72 350 GLU D CA 1
ATOM 10777 C C . GLU D 1 329 ? 60.536 -5.379 35.471 1.00 43.69 350 GLU D C 1
ATOM 10778 O O . GLU D 1 329 ? 61.185 -5.454 36.520 1.00 44.77 350 GLU D O 1
ATOM 10781 N N . GLN D 1 330 ? 59.357 -5.970 35.306 1.00 43.14 351 GLN D N 1
ATOM 10782 C CA . GLN D 1 330 ? 58.715 -6.724 36.378 1.00 44.51 351 GLN D CA 1
ATOM 10783 C C . GLN D 1 330 ? 59.565 -7.883 36.901 1.00 44.16 351 GLN D C 1
ATOM 10784 O O . GLN D 1 330 ? 59.576 -8.156 38.095 1.00 43.92 351 GLN D O 1
ATOM 10790 N N . TYR D 1 331 ? 60.209 -8.613 35.998 1.00 44.50 352 TYR D N 1
ATOM 10791 C CA . TYR D 1 331 ? 61.024 -9.758 36.403 1.00 44.02 352 TYR D CA 1
ATOM 10792 C C . TYR D 1 331 ? 62.503 -9.395 36.580 1.00 43.92 352 TYR D C 1
ATOM 10793 O O . TYR D 1 331 ? 63.361 -10.271 36.664 1.00 45.43 352 TYR D O 1
ATOM 10802 N N . LYS D 1 332 ? 62.783 -8.099 36.687 1.00 43.02 353 LYS D N 1
ATOM 10803 C CA . LYS D 1 332 ? 64.145 -7.619 36.949 1.00 42.33 353 LYS D CA 1
ATOM 10804 C C . LYS D 1 332 ? 65.189 -8.227 36.000 1.00 41.19 353 LYS D C 1
ATOM 10805 O O . LYS D 1 332 ? 66.243 -8.714 36.435 1.00 40.35 353 LYS D O 1
ATOM 10807 N N . ILE D 1 333 ? 64.926 -8.155 34.705 1.00 40.69 354 ILE D N 1
ATOM 10808 C CA . ILE D 1 333 ? 65.865 -8.697 33.738 1.00 39.65 354 ILE D CA 1
ATOM 10809 C C . ILE D 1 333 ? 67.222 -7.996 33.845 1.00 41.46 354 ILE D C 1
ATOM 10810 O O . ILE D 1 333 ? 68.270 -8.656 33.841 1.00 40.69 354 ILE D O 1
ATOM 10815 N N . ARG D 1 334 ? 67.192 -6.693 34.128 1.00 41.93 355 ARG D N 1
ATOM 10816 C CA . ARG D 1 334 ? 68.424 -5.924 34.327 1.00 43.15 355 ARG D CA 1
ATOM 10817 C C . ARG D 1 334 ? 69.303 -6.553 35.412 1.00 43.22 355 ARG D C 1
ATOM 10818 O O . ARG D 1 334 ? 70.526 -6.654 35.250 1.00 43.58 355 ARG D O 1
ATOM 10826 N N . LYS D 1 335 ? 68.678 -6.975 36.512 1.00 42.57 356 LYS D N 1
ATOM 10827 C CA . LYS D 1 335 ? 69.405 -7.572 37.635 1.00 42.14 356 LYS D CA 1
ATOM 10828 C C . LYS D 1 335 ? 69.996 -8.919 37.265 1.00 42.40 356 LYS D C 1
ATOM 10829 O O . LYS D 1 335 ? 71.147 -9.220 37.612 1.00 42.43 356 LYS D O 1
ATOM 10831 N N . HIS D 1 336 ? 69.214 -9.730 36.556 1.00 41.10 357 HIS D N 1
ATOM 10832 C CA . HIS D 1 336 ? 69.687 -11.031 36.103 1.00 41.06 357 HIS D CA 1
ATOM 10833 C C . HIS D 1 336 ? 70.826 -10.916 35.062 1.00 40.91 357 HIS D C 1
ATOM 10834 O O . HIS D 1 336 ? 71.801 -11.673 35.126 1.00 39.36 357 HIS D O 1
ATOM 10841 N N . TYR D 1 337 ? 70.758 -9.907 34.183 1.00 40.58 358 TYR D N 1
ATOM 10842 C CA . TYR D 1 337 ? 71.870 -9.667 33.238 1.00 41.59 358 TYR D CA 1
ATOM 10843 C C . TYR D 1 337 ? 73.180 -9.392 33.981 1.00 41.92 358 TYR D C 1
ATOM 10844 O O . TYR D 1 337 ? 74.187 -10.040 33.729 1.00 42.95 358 TYR D O 1
ATOM 10853 N N . GLU D 1 338 ? 73.149 -8.405 34.875 1.00 43.38 359 GLU D N 1
ATOM 10854 C CA . GLU D 1 338 ? 74.311 -8.026 35.704 1.00 44.74 359 GLU D CA 1
ATOM 10855 C C . GLU D 1 338 ? 74.955 -9.270 36.347 1.00 44.29 359 GLU D C 1
ATOM 10856 O O . GLU D 1 338 ? 76.187 -9.393 36.418 1.00 44.24 359 GLU D O 1
ATOM 10862 N N . SER D 1 339 ? 74.106 -10.203 36.762 1.00 43.35 360 SER D N 1
ATOM 10863 C CA . SER D 1 339 ? 74.540 -11.455 37.349 1.00 43.46 360 SER D CA 1
ATOM 10864 C C . SER D 1 339 ? 75.177 -12.389 36.301 1.00 43.66 360 SER D C 1
ATOM 10865 O O . SER D 1 339 ? 76.222 -13.000 36.556 1.00 44.37 360 SER D O 1
ATOM 10868 N N . TYR D 1 340 ? 74.533 -12.528 35.141 1.00 42.56 361 TYR D N 1
ATOM 10869 C CA . TYR D 1 340 ? 75.106 -13.340 34.070 1.00 41.73 361 TYR D CA 1
ATOM 10870 C C . TYR D 1 340 ? 76.462 -12.792 33.692 1.00 42.21 361 TYR D C 1
ATOM 10871 O O . TYR D 1 340 ? 77.422 -13.540 33.556 1.00 40.52 361 TYR D O 1
ATOM 10880 N N . GLU D 1 341 ? 76.537 -11.465 33.561 1.00 42.70 362 GLU D N 1
ATOM 10881 C CA . GLU D 1 341 ? 77.759 -10.791 33.151 1.00 42.95 362 GLU D CA 1
ATOM 10882 C C . GLU D 1 341 ? 78.945 -11.174 34.042 1.00 43.13 362 GLU D C 1
ATOM 10883 O O . GLU D 1 341 ? 80.028 -11.497 33.541 1.00 41.61 362 GLU D O 1
ATOM 10889 N N . LYS D 1 342 ? 78.718 -11.197 35.355 1.00 43.60 363 LYS D N 1
ATOM 10890 C CA . LYS D 1 342 ? 79.770 -11.543 36.315 1.00 43.42 363 LYS D CA 1
ATOM 10891 C C . LYS D 1 342 ? 80.217 -13.000 36.171 1.00 43.49 363 LYS D C 1
ATOM 10892 O O . LYS D 1 342 ? 81.418 -13.286 36.110 1.00 43.50 363 LYS D O 1
ATOM 10894 N N . ALA D 1 343 ? 79.252 -13.913 36.066 1.00 43.19 364 ALA D N 1
ATOM 10895 C CA . ALA D 1 343 ? 79.565 -15.342 35.916 1.00 43.10 364 ALA D CA 1
ATOM 10896 C C . ALA D 1 343 ? 80.279 -15.648 34.591 1.00 42.46 364 ALA D C 1
ATOM 10897 O O . ALA D 1 343 ? 81.235 -16.422 34.560 1.00 42.66 364 ALA D O 1
ATOM 10899 N N . GLN D 1 344 ? 79.789 -15.066 33.498 1.00 41.60 365 GLN D N 1
ATOM 10900 C CA . GLN D 1 344 ? 80.375 -15.307 32.180 1.00 40.68 365 GLN D CA 1
ATOM 10901 C C . GLN D 1 344 ? 81.774 -14.713 32.061 1.00 41.16 365 GLN D C 1
ATOM 10902 O O . GLN D 1 344 ? 82.636 -15.274 31.382 1.00 41.12 365 GLN D O 1
ATOM 10908 N N . LYS D 1 345 ? 81.976 -13.535 32.646 1.00 41.64 366 LYS D N 1
ATOM 10909 C CA . LYS D 1 345 ? 83.276 -12.877 32.567 1.00 42.95 366 LYS D CA 1
ATOM 10910 C C . LYS D 1 345 ? 84.346 -13.712 33.259 1.00 42.30 366 LYS D C 1
ATOM 10911 O O . LYS D 1 345 ? 85.441 -13.886 32.730 1.00 41.98 366 LYS D O 1
ATOM 10917 N N . ALA D 1 346 ? 83.988 -14.304 34.393 1.00 42.32 367 ALA D N 1
ATOM 10918 C CA . ALA D 1 346 ? 84.916 -15.166 35.132 1.00 43.07 367 ALA D CA 1
ATOM 10919 C C . ALA D 1 346 ? 85.234 -16.453 34.367 1.00 42.68 367 ALA D C 1
ATOM 10920 O O . ALA D 1 346 ? 86.333 -16.986 34.474 1.00 44.29 367 ALA D O 1
ATOM 10922 N N . LYS D 1 347 ? 84.262 -16.959 33.613 1.00 41.88 368 LYS D N 1
ATOM 10923 C CA . LYS D 1 347 ? 84.463 -18.189 32.838 1.00 40.79 368 LYS D CA 1
ATOM 10924 C C . LYS D 1 347 ? 85.438 -17.961 31.678 1.00 39.48 368 LYS D C 1
ATOM 10925 O O . LYS D 1 347 ? 86.257 -18.822 31.370 1.00 39.50 368 LYS D O 1
ATOM 10927 N N . ILE D 1 348 ? 85.325 -16.800 31.030 1.00 39.38 369 ILE D N 1
ATOM 10928 C CA . ILE D 1 348 ? 86.221 -16.433 29.940 1.00 37.74 369 ILE D CA 1
ATOM 10929 C C . ILE D 1 348 ? 87.641 -16.194 30.461 1.00 37.29 369 ILE D C 1
ATOM 10930 O O . ILE D 1 348 ? 88.609 -16.742 29.929 1.00 36.61 369 ILE D O 1
ATOM 10932 N N . LEU D 1 349 ? 87.759 -15.432 31.542 1.00 36.30 370 LEU D N 1
ATOM 10933 C CA . LEU D 1 349 ? 89.072 -15.190 32.143 1.00 36.64 370 LEU D CA 1
ATOM 10934 C C . LEU D 1 349 ? 89.731 -16.519 32.559 1.00 37.68 370 LEU D C 1
ATOM 10935 O O . LEU D 1 349 ? 90.936 -16.712 32.366 1.00 38.54 370 LEU D O 1
ATOM 10940 N N . SER D 1 350 ? 88.929 -17.439 33.100 1.00 37.86 371 SER D N 1
ATOM 10941 C CA . SER D 1 350 ? 89.416 -18.775 33.462 1.00 37.02 371 SER D CA 1
ATOM 10942 C C . SER D 1 350 ? 89.964 -19.490 32.242 1.00 36.61 371 SER D C 1
ATOM 10943 O O . SER D 1 350 ? 91.070 -20.036 32.274 1.00 36.03 371 SER D O 1
ATOM 10946 N N . ALA D 1 351 ? 89.190 -19.482 31.155 1.00 35.15 372 ALA D N 1
ATOM 10947 C CA . ALA D 1 351 ? 89.622 -20.114 29.930 1.00 33.18 372 ALA D CA 1
ATOM 10948 C C . ALA D 1 351 ? 90.873 -19.431 29.392 1.00 33.43 372 ALA D C 1
ATOM 10949 O O . ALA D 1 351 ? 91.840 -20.094 29.041 1.00 33.32 372 ALA D O 1
ATOM 10951 N N . ILE D 1 352 ? 90.882 -18.104 29.396 1.00 32.07 373 ILE D N 1
ATOM 10952 C CA . ILE D 1 352 ? 92.034 -17.379 28.903 1.00 32.54 373 ILE D CA 1
ATOM 10953 C C . ILE D 1 352 ? 93.321 -17.810 29.610 1.00 34.09 373 ILE D C 1
ATOM 10954 O O . ILE D 1 352 ? 94.347 -18.021 28.968 1.00 34.80 373 ILE D O 1
ATOM 10959 N N . ASN D 1 353 ? 93.244 -18.003 30.921 1.00 35.98 374 ASN D N 1
ATOM 10960 C CA . ASN D 1 353 ? 94.418 -18.373 31.710 1.00 36.88 374 ASN D CA 1
ATOM 10961 C C . ASN D 1 353 ? 95.039 -19.718 31.318 1.00 37.44 374 ASN D C 1
ATOM 10962 O O . ASN D 1 353 ? 96.180 -20.002 31.672 1.00 38.43 374 ASN D O 1
ATOM 10967 N N . GLU D 1 354 ? 94.301 -20.529 30.559 1.00 37.29 375 GLU D N 1
ATOM 10968 C CA . GLU D 1 354 ? 94.801 -21.852 30.152 1.00 36.98 375 GLU D CA 1
ATOM 10969 C C . GLU D 1 354 ? 95.522 -21.841 28.785 1.00 36.64 375 GLU D C 1
ATOM 10970 O O . GLU D 1 354 ? 95.953 -22.885 28.296 1.00 37.21 375 GLU D O 1
ATOM 10972 N N . LEU D 1 355 ? 95.696 -20.658 28.204 1.00 34.92 376 LEU D N 1
ATOM 10973 C CA . LEU D 1 355 ? 96.350 -20.543 26.897 1.00 34.94 376 LEU D CA 1
ATOM 10974 C C . LEU D 1 355 ? 97.847 -20.822 26.972 1.00 34.98 376 LEU D C 1
ATOM 10975 O O . LEU D 1 355 ? 98.462 -21.220 25.985 1.00 34.38 376 LEU D O 1
ATOM 10980 N N . HIS D 1 356 ? 98.409 -20.656 28.162 1.00 35.88 377 HIS D N 1
ATOM 10981 C CA . HIS D 1 356 ? 99.850 -20.756 28.368 1.00 38.13 377 HIS D CA 1
ATOM 10982 C C . HIS D 1 356 ? 100.617 -19.875 27.386 1.00 37.33 377 HIS D C 1
ATOM 10983 O O . HIS D 1 356 ? 101.632 -20.281 26.846 1.00 37.20 377 HIS D O 1
ATOM 10990 N N . HIS D 1 357 ? 100.059 -18.710 27.082 1.00 37.02 378 HIS D N 1
ATOM 10991 C CA . HIS D 1 357 ? 100.742 -17.740 26.243 1.00 34.88 378 HIS D CA 1
ATOM 10992 C C . HIS D 1 357 ? 100.525 -16.354 26.825 1.00 35.00 378 HIS D C 1
ATOM 10993 O O . HIS D 1 357 ? 99.426 -15.790 26.730 1.00 33.20 378 HIS D O 1
ATOM 11000 N N . GLU D 1 358 ? 101.581 -15.797 27.402 1.00 34.40 379 GLU D N 1
ATOM 11001 C CA . GLU D 1 358 ? 101.482 -14.560 28.188 1.00 36.21 379 GLU D CA 1
ATOM 11002 C C . GLU D 1 358 ? 101.015 -13.335 27.392 1.00 35.11 379 GLU D C 1
ATOM 11003 O O . GLU D 1 358 ? 100.191 -12.566 27.869 1.00 35.42 379 GLU D O 1
ATOM 11006 N N . GLY D 1 359 ? 101.539 -13.161 26.183 1.00 35.35 380 GLY D N 1
ATOM 11007 C CA . GLY D 1 359 ? 101.178 -12.003 25.355 1.00 33.61 380 GLY D CA 1
ATOM 11008 C C . GLY D 1 359 ? 99.721 -12.024 24.913 1.00 33.38 380 GLY D C 1
ATOM 11009 O O . GLY D 1 359 ? 99.048 -10.992 24.896 1.00 32.98 380 GLY D O 1
ATOM 11010 N N . ILE D 1 360 ? 99.254 -13.188 24.485 1.00 32.92 381 ILE D N 1
ATOM 11011 C CA . ILE D 1 360 ? 97.874 -13.323 24.023 1.00 32.70 381 ILE D CA 1
ATOM 11012 C C . ILE D 1 360 ? 96.903 -13.229 25.187 1.00 32.20 381 ILE D C 1
ATOM 11013 O O . ILE D 1 360 ? 95.827 -12.653 25.063 1.00 31.30 381 ILE D O 1
ATOM 11018 N N . GLU D 1 361 ? 97.297 -13.780 26.324 1.00 33.17 382 GLU D N 1
ATOM 11019 C CA . GLU D 1 361 ? 96.477 -13.700 27.517 1.00 35.66 382 GLU D CA 1
ATOM 11020 C C . GLU D 1 361 ? 96.271 -12.243 27.942 1.00 37.00 382 GLU D C 1
ATOM 11021 O O . GLU D 1 361 ? 95.132 -11.821 28.181 1.00 37.40 382 GLU D O 1
ATOM 11027 N N . TYR D 1 362 ? 97.344 -11.445 27.932 1.00 37.03 383 TYR D N 1
ATOM 11028 C CA . TYR D 1 362 ? 97.210 -10.038 28.308 1.00 38.83 383 TYR D CA 1
ATOM 11029 C C . TYR D 1 362 ? 96.246 -9.304 27.379 1.00 37.57 383 TYR D C 1
ATOM 11030 O O . TYR D 1 362 ? 95.319 -8.626 27.834 1.00 38.27 383 TYR D O 1
ATOM 11039 N N . VAL D 1 363 ? 96.421 -9.489 26.082 1.00 35.53 384 VAL D N 1
ATOM 11040 C CA . VAL D 1 363 ? 95.560 -8.826 25.117 1.00 33.49 384 VAL D CA 1
ATOM 11041 C C . VAL D 1 363 ? 94.086 -9.208 25.283 1.00 32.92 384 VAL D C 1
ATOM 11042 O O . VAL D 1 363 ? 93.215 -8.351 25.235 1.00 32.47 384 VAL D O 1
ATOM 11046 N N . LEU D 1 364 ? 93.816 -10.495 25.489 1.00 32.47 385 LEU D N 1
ATOM 11047 C CA . LEU D 1 364 ? 92.444 -10.968 25.637 1.00 32.52 385 LEU D CA 1
ATOM 11048 C C . LEU D 1 364 ? 91.768 -10.472 26.920 1.00 33.41 385 LEU D C 1
ATOM 11049 O O . LEU D 1 364 ? 90.569 -10.197 26.923 1.00 33.56 385 LEU D O 1
ATOM 11054 N N . LYS D 1 365 ? 92.524 -10.402 28.010 1.00 33.82 386 LYS D N 1
ATOM 11055 C CA . LYS D 1 365 ? 92.005 -9.844 29.260 1.00 35.59 386 LYS D CA 1
ATOM 11056 C C . LYS D 1 365 ? 91.750 -8.341 29.096 1.00 36.64 386 LYS D C 1
ATOM 11057 O O . LYS D 1 365 ? 90.762 -7.799 29.597 1.00 35.68 386 LYS D O 1
ATOM 11063 N N . TYR D 1 366 ? 92.651 -7.679 28.390 1.00 38.37 387 TYR D N 1
ATOM 11064 C CA . TYR D 1 366 ? 92.488 -6.276 28.079 1.00 39.15 387 TYR D CA 1
ATOM 11065 C C . TYR D 1 366 ? 91.247 -6.032 27.214 1.00 40.33 387 TYR D C 1
ATOM 11066 O O . TYR D 1 366 ? 90.456 -5.138 27.504 1.00 41.36 387 TYR D O 1
ATOM 11075 N N . LEU D 1 367 ? 91.094 -6.813 26.138 1.00 40.36 388 LEU D N 1
ATOM 11076 C CA . LEU D 1 367 ? 89.937 -6.657 25.235 1.00 41.57 388 LEU D CA 1
ATOM 11077 C C . LEU D 1 367 ? 88.623 -6.825 25.981 1.00 42.00 388 LEU D C 1
ATOM 11078 O O . LEU D 1 367 ? 87.630 -6.165 25.669 1.00 41.04 388 LEU D O 1
ATOM 11083 N N . LEU D 1 368 ? 88.612 -7.758 26.924 1.00 41.97 389 LEU D N 1
ATOM 11084 C CA . LEU D 1 368 ? 87.431 -8.058 27.710 1.00 42.60 389 LEU D CA 1
ATOM 11085 C C . LEU D 1 368 ? 86.949 -6.829 28.501 1.00 44.59 389 LEU D C 1
ATOM 11086 O O . LEU D 1 368 ? 85.737 -6.563 28.583 1.00 43.96 389 LEU D O 1
ATOM 11091 N N . GLU D 1 369 ? 87.902 -6.019 28.969 1.00 45.58 390 GLU D N 1
ATOM 11092 C CA . GLU D 1 369 ? 87.583 -4.818 29.759 1.00 46.97 390 GLU D CA 1
ATOM 11093 C C . GLU D 1 369 ? 87.082 -3.664 28.903 1.00 46.88 390 GLU D C 1
ATOM 11094 O O . GLU D 1 369 ? 86.389 -2.784 29.388 1.00 47.56 390 GLU D O 1
ATOM 11100 N N . ILE D 1 370 ? 87.548 -3.607 27.667 1.00 47.14 391 ILE D N 1
ATOM 11101 C CA . ILE D 1 370 ? 87.286 -2.471 26.811 1.00 47.13 391 ILE D CA 1
ATOM 11102 C C . ILE D 1 370 ? 86.175 -2.779 25.778 1.00 47.25 391 ILE D C 1
ATOM 11103 O O . ILE D 1 370 ? 85.740 -1.894 25.040 1.00 46.28 391 ILE D O 1
ATOM 11107 N N . LEU D 1 371 ? 85.635 -3.995 25.836 1.00 46.60 392 LEU D N 1
ATOM 11108 C CA . LEU D 1 371 ? 84.616 -4.436 24.871 1.00 47.73 392 LEU D CA 1
ATOM 11109 C C . LEU D 1 371 ? 83.434 -3.496 24.708 1.00 48.83 392 LEU D C 1
ATOM 11110 O O . LEU D 1 371 ? 82.950 -3.296 23.594 1.00 49.39 392 LEU D O 1
ATOM 11115 N N . PHE D 1 372 ? 82.859 -3.069 25.824 1.00 49.38 393 PHE D N 1
ATOM 11116 C CA . PHE D 1 372 ? 81.612 -2.316 25.774 1.00 51.41 393 PHE D CA 1
ATOM 11117 C C . PHE D 1 372 ? 81.807 -0.811 25.611 1.00 52.65 393 PHE D C 1
ATOM 11118 O O . PHE D 1 372 ? 80.850 -0.086 25.321 1.00 53.14 393 PHE D O 1
ATOM 11126 N N . THR D 1 373 ? 83.052 -0.352 25.726 1.00 53.76 394 THR D N 1
ATOM 11127 C CA . THR D 1 373 ? 83.333 1.088 25.701 1.00 55.15 394 THR D CA 1
ATOM 11128 C C . THR D 1 373 ? 84.314 1.513 24.603 1.00 55.69 394 THR D C 1
ATOM 11129 O O . THR D 1 373 ? 84.236 2.632 24.095 1.00 55.63 394 THR D O 1
ATOM 11133 N N . GLY D 1 374 ? 85.276 0.647 24.294 1.00 55.98 395 GLY D N 1
ATOM 11134 C CA . GLY D 1 374 ? 86.304 0.964 23.304 1.00 55.74 395 GLY D CA 1
ATOM 11135 C C . GLY D 1 374 ? 87.515 1.637 23.924 1.00 55.33 395 GLY D C 1
ATOM 11136 O O . GLY D 1 374 ? 88.518 1.878 23.248 1.00 55.99 395 GLY D O 1
#

Solvent-accessible surface area: 54133 Å² total; per-residue (Å²): 104,18,78,127,31,13,76,79,2,19,65,23,0,19,53,32,4,70,134,9,80,15,78,119,66,2,40,89,14,5,46,124,4,0,90,45,0,0,31,18,4,1,68,66,24,105,32,13,25,0,69,4,0,20,30,0,8,73,91,10,150,114,103,34,88,93,62,53,49,56,46,0,0,0,0,0,6,0,0,3,4,0,26,0,2,36,10,1,10,37,7,16,17,34,69,16,62,68,45,47,88,66,65,2,4,27,52,0,11,28,1,60,46,69,2,0,1,11,0,2,8,0,0,4,1,0,0,28,12,0,0,34,52,31,0,132,136,56,121,15,19,57,77,0,27,14,18,1,9,38,4,1,0,35,10,6,0,0,18,0,0,10,24,1,3,11,29,78,36,2,99,176,26,69,53,111,24,54,104,58,97,85,74,79,73,18,22,72,115,23,14,56,72,33,5,4,84,24,4,1,17,3,47,6,0,12,21,4,4,34,0,0,0,8,0,0,0,22,21,24,68,58,147,80,86,23,28,97,37,0,43,78,3,2,50,54,0,0,9,4,33,14,0,23,33,6,38,57,47,41,47,110,57,76,114,43,3,60,46,34,28,14,32,60,18,23,9,6,12,2,0,10,49,0,24,118,67,14,55,111,88,16,55,118,80,2,66,92,14,3,3,84,120,44,45,63,22,13,60,41,0,55,68,4,4,85,107,35,46,0,129,55,57,13,120,70,34,43,62,68,16,54,60,46,1,59,78,29,0,84,65,13,156,48,112,13,0,22,94,0,0,88,90,13,6,119,36,2,69,112,38,83,79,80,3,56,124,31,12,75,79,2,20,65,22,0,17,58,32,4,70,137,10,86,17,73,122,76,2,39,107,40,4,43,124,6,0,91,45,0,1,32,20,5,1,67,65,22,105,29,13,27,0,45,1,0,11,38,0,10,67,83,19,145,152,69,104,31,87,98,67,66,46,52,44,0,0,0,0,0,6,0,0,4,5,0,29,0,1,25,12,3,5,32,9,17,18,24,65,14,96,68,45,47,88,69,70,2,6,29,49,0,50,23,0,61,48,72,1,0,2,11,0,0,16,0,0,2,1,0,0,30,12,0,0,28,63,28,0,126,128,60,124,18,18,58,78,0,27,16,20,0,11,41,4,0,0,34,8,4,0,0,13,0,0,12,22,2,2,9,28,83,28,8,55,89,62,98,153,21,71,46,109,39,73,112,79,58,96,64,72,73,10,26,76,120,19,17,61,70,29,5,2,77,20,2,5,17,3,44,6,1,13,19,2,5,33,0,0,0,8,0,0,21,34,22,34,101,149,95,33,56,96,38,0,42,76,3,2,47,29,0,0,7,5,31,13,0,23,33,8,47,49,48,27,23,29,80,54,77,106,38,2,58,48,44,24,10,54,45,15,11,5,7,14,2,0,8,52,0,22,120,85,12,52,117,96,17,50,123,83,2,54,99,13,0,4,62,132,25,11,39,20,2,41,42,1,30,66,1,4,96,115,43,52,0,131,60,52,17,125,74,34,41,63,66,9,53,59,105,0,56,70,30,0,82,67,13,160,54,112,16,2,24,124,1,0,83,118,8,6,120,30,3,63,113,36,62,77,146,52,10,76,86,1,19,62,24,0,17,60,26,3,69,132,8,86,15,75,120,75,2,38,98,46,4,42,66,5,0,92,41,0,0,31,18,6,0,68,67,25,143,28,22,28,0,77,3,0,27,38,0,24,81,87,52,105,84,95,58,70,66,51,52,0,4,0,0,0,4,0,0,2,4,0,28,0,0,26,12,2,8,32,9,10,14,35,134,15,68,70,49,42,116,64,70,2,5,10,35,0,72,34,1,66,48,76,3,0,2,7,0,0,11,0,0,1,1,0,0,30,11,1,0,27,63,35,1,126,132,58,121,16,19,52,79,0,28,17,16,0,11,39,3,0,0,32,9,4,0,0,14,0,0,18,25,8,3,16,46,129,43,1,104,76,71,51,115,66,90,138,87,90,15,26,80,121,21,14,57,78,31,5,2,88,21,5,5,18,3,47,6,0,16,21,3,5,34,0,0,0,6,0,0,0,26,26,42,67,58,146,80,76,16,28,94,83,0,40,71,2,2,52,52,1,0,10,18,32,18,0,62,41,10,45,91,43,85,116,7,76,51,38,31,12,43,57,20,23,10,6,11,1,1,6,58,0,29,106,84,10,57,121,91,17,45,126,87,1,64,106,18,1,6,75,122,42,29,55,20,11,48,40,1,63,72,3,10,99,119,41,45,4,168,60,64,15,110,73,29,51,65,70,16,55,59,44,1,61,78,31,0,81,53,6,149,57,108,15,1,24,122,1,0,78,109,7,7,121,79,52,118,78,27,55,127,53,13,80,85,2,23,63,23,0,18,60,28,6,67,135,10,88,18,72,122,80,4,37,108,48,6,41,65,10,0,89,44,0,0,36,21,4,0,64,67,20,103,29,7,28,0,50,1,0,27,40,0,15,63,78,10,162,131,102,70,86,94,59,69,76,50,41,0,7,1,0,0,4,0,0,3,4,0,28,0,1,31,16,3,3,39,6,13,14,28,164,14,105,65,47,47,84,64,76,4,3,30,48,0,106,57,1,69,46,72,1,0,2,11,0,2,9,0,0,4,1,0,0,30,12,0,0,28,60,28,0,118,129,57,125,15,17,56,78,0,29,15,20,0,11,35,4,1,0,35,8,5,0,0,13,0,1,7,26,2,2,14,33,133,53,28,74,78,50,118,46,72,99,129,84,13,42,87,117,19,23,60,73,29,4,2,84,23,4,2,18,4,39,5,0,14,20,3,4,34,0,0,0,8,0,1,0,25,22,46,66,61,142,84,89,23,28,101,40,0,44,76,4,2,51,51,0,0,8,5,33,12,0,26,36,7,54,50,46,38,32,32,83,51,72,109,36,2,62,51,46,26,7,57,48,18,17,6,5,9,2,0,6,38,0,18,109,68,15,50,115,94,19,57,121,97,1,54,102,15,0,5,81,129,40,28,43,15,10,58,43,0,43,62,3,3,82,116,43,46,0,112,58,65,18,128,71,34,41,63,70,18,56,61,46,1,54,75,32,0,84,65,14,167,48,112,15,0,24,112,1,0,77,96,3,5,112,26,3,61,113,46

Secondary structure (DSSP, 8-state):
-TGGGHHHHHHHHHHHHHTSS--HHHHHHHHHHHHHHHHHHHSSS--HHHHHHHHHHHHH-----HHHHHHHHHHHHHHHHHHHHHHHHHHHHTT-SEETTEE-GGGSTTTHHHHHHHHHHHHHHHHHHHHHHHHTTSTTHHHHHHHHHHHHHHHHHHHHHHHHTTSGGG----TT-SSSPPPP---GGG-SHHHHHHHHIIIIIIIIIIHHHHHHHHHTT---THHHHHHHHHHHHHHHHHHHHHHHHH--HHHHS---TTTTT---HHHHHHHHHS-HHHHHHHHHHTT---HHHHHHHHHHHHHTTHHHHHHHHHHHHHHHHHHHHHTT--HHHHHHHHHHHHHTTT-/-HHHHHTHHHHHHHHHHHHHTSS--HHHHHHHHHHHHHHHHHHHSSS--HHHHHHHHHHHHTS-----HHHHHHHHHHHHHHHHHHHHHHHHHHHHTT--EETTEE-GGGSTTTHHHHHHHHHHHHHHHHHHHHHHHHTTSTTHHHHHHHHHHHHHHHHHHHHHHHHTTSHHHHT-----TT--SPPP-----GGG-SHHHHHHHHIIIIIIIIIIHHHHHHHHHH--THHHHHHHHHHHHHHHHHHHHHHHHHHS-HHHHS---TTTTT---HHHHHHHHHS-HHHHHHHHHHTT---HHHHHHHHHHHHHTTHHHHHHHHHHHHHHHHHHHHHTS--HHHHHHHHHHHHHTTT-/--TTHHHHHHHHHHHHHTSS--HHHHHHHHHHHHHHHHHHHSSS--HHHHHHHHHHHH---HHHHHHHHHHHHHHHHHHHHHHHHHHHHTT--EETTEE-GGGSTTTHHHHHHHHHHHHHHHHHHHHHHHHTTSTTHHHHHHHHHHHHHHHHHHHHHHHHTTSGGG---TT-------GGG-SHHHHHHHHIIIIIIIIIIHHHHHHHHHTT---THHHHHHHHHHHHHHHHHHHHHHHH------TTTTT---HHHHHHHHHS-HHHHHHHHHHTT-S-HHHHHHHHHHHHHTTHHHHHHHHHHHHHHHHHHHHTTS--HHHHHHHHHHHHH-/-HHHHTHHHHHHHHHHHHTTSS--HHHHHHHHHHHHHHHHHHHSSS--HHHHHHHHHHHHHS----HHHHHHHHHHHHHHHHHHHHHHHHHHHHTT-SEETTEE-GGGSTTTHHHHHHHHHHHHHHHHHHHHHHHHTTSTTHHHHHHHHHHHHHHHHHHHHHHHHTTSS----TT-------GGG-SHHHHHHHHIIIIIIIIIIHHHHHHHHHHT---THHHHHHHHHHHHHHHHHHHHHHHHHHS-HHHHS---TTTTT---HHHHHHHTTS-HHHHHHHHHHTT---HHHHHHHHHHHHHTTHHHHHHHHHHHHHHHHHHHHGGG--HHHHHHHHHHHHHTTT-

Radius of gyration: 36.66 Å; Cα contacts (8 Å, |Δi|>4): 1813; chains: 4; bounding box: 108×74×80 Å

Nearest PDB structures (foldseek):
  5hn9-assembly2_D  TM=1.003E+00  e=7.658E-49  Plasmodium vivax Sal-1
  5hn7-assembly4_F  TM=9.988E-01  e=1.011E-45  Plasmodium vivax Sal-1
  5hn7-assembly3_D  TM=9.880E-01  e=3.081E-44  Plasmodium vivax Sal-1
  5hn7-assembly1_A  TM=9.918E-01  e=9.624E-44  Plasmodium vivax Sal-1
  3ph7-assembly1_A  TM=9.715E-01  e=1.812E-42  Plasmodium vivax

Foldseek 3Di:
DLVVCLCVLLVVLLVVVLVDPDDPVVSVVSSVVSVCLCVVQLPLDPLLLLVLLVLLLVLQDDDDDVLLVLLSSLLSSLLSLLVSLVQLVVCVLLVFQWASQHGRPQPDPVAHPVNSVVSSVVSNVSSLVSLCVSPVPPPLSVVLVVLSVVLVVLQVVLVVCQNPVQPPVNCPDDPPDPDDDGAGFGDVVCLADVNVLSSQCSNFLSSRQLSSNVSSQSSSPDVDPLSVLSSVLSSLVSVLLQLVVLVVQLVDCVQRRTHPCFLSNGRHPLRSVLCVQDDPVVVVLSRVQGNHPDPVSVVSSSVSSVVSVVVVVNVVVNVVSVVVSLVSLVVSPRVSSSVSVVVSSVCVSPD/DVVLVVCVVVLQVVLLVVVLPDPDDPVVNVVVSVVSVCLCVVQLPLDPLLLLVLLVLLLCLLDPDDADPLLVNLSSLLSSLLSLLVSLVQLVVCLLQVWQWASQHGRPCPPPVQHPVNSVVSSVVSNVSSLVSLCVRPVPPPLSVVLVVLSVVLVVLQVVLVVCQQPVQPPCNLVVPDDDPPDPDDDPAGFGDVVCLAVVNVLSNQLSNFLSSRFLSSNVSSVSSSPDDLSVLSSVLSSLVSSLLQLVVLCCQQPNDCNVRGTHDCQLSQGRHPLRSVLCVPDDPVVVVLSRVQGNHPDVVSVVSSSVSSVVVVVVVVSVVVNVVSLVVSLVSLVVSPRVSSSVSVVVSSVCVPPD/DVVCLVVLLVVLLVVLLPDPDPPVVNVVSSVVSVCLCPVQLDLDPLLLLVLLQLLLVLLDDPLLVVLSNLLSSLLSLLVSLVQLVVCLLLVFAWASQHGRQQPDPVAHPVNSVVSSVVSNVSSLVSLCVSCVPPPCSVVLVVLSVVLVVLQVVLVVCQQDVQPPVNCDDPVDPDDFGDVVCLAPVNVLSNQLSNFLSSRFLNSSVNSCSSSPDVDPLSVLSSVLSSLVSSLVQLVVLVVQLHGGHPCFLQNGRHPLRSVLCVPDDPVVNVLSRVQGNHPDDVSVVSVNVSSVVVVVVVVSVVVNVVSLVVSLVSLVVSPRVSSSVSVNVSSVVD/DVLVVCLVVLLVVLLVVLLPDPDDPVVSVVVSVVSVCLCPVQLPLDPLLLLVLLVLLLCLVDVDDDPLLVNLSSLLSSLLSLLVSLVVLVVCVLQVWQWASQHGRQQPDPVQHPVNSVVSSVVSNVSSLVSLCVRPVPPPLSVVLVVLSVVLVVLQVVLVVCQQDVQPPVCDDPPDDDGFGDVVCQAPVNVLSNQLSNFLSSRFLNSNVNSQSSSPHVDPLSVLSSVLSSLVSSLLQQVVLCCQQVNDCVVRGTHHCFLSQGRHPLSSVLVVQDDPVLVVLSRVQGNHPDPVSVVSSSVSSVVRVVVVVNVVVNVVSLVVSLVSLVPSPRVSSSVSVNVSSVCVVPD